Protein 1CA9 (pdb70)

Organism: Homo sapiens (NCBI:txid9606)

Foldseek 3Di:
DCVVVVPVVVV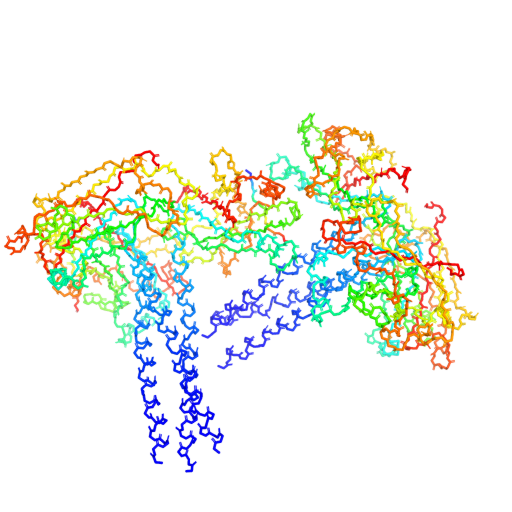VVVCVVVVVVVVVVVVVVVVVVLVVQEDAQQKHKFKFALQVVLLVCLVVVVDQKDKTRWYHNHPQHWIWIKMWGSQFDDVRHNWATAIWIKTFQGPNLVVDDDQDWWKKKKWWDQQVNPDIQIDIDTDPSPDQRRGRDPDGITDIDDGRRSGTNVQPVDDGRQADPRMIMMMMGIDNPPD/DVVVVVVVVCVVVVVVVVVVVVVVVVVVVVVVVLVVQEDAQQKHKFKDAQQVVLLVCLVVVVDQKDKTRWYHNHPQHWIKIKMWGSQFDDVRHNWAIAIWIKTFAGPRLVVDDDQDWWKKKKWWDQQVNPDIQIDIDTDDSPDQRRGHDPDRITDIDDGRHSGTNVQPVDDGRQADNRMGMMMMGTDPPPD/DVVVVVVVVVVVVVVVVVVVVVVVVVVVVVVVVLVVQEEAQQKHKFKDALQVVLLVCLVVVVDQKDKTRWYHNHPQHWIKIKMWGSCFDDVCHNWAIFIWIKTFAGPRLVVDDDQDWWKKKKWWAQQVNPDIQIDIDTDDRVDQRRGRDPDGITDIDDGRHSDTNVQPVDDGRQADNRMIMMMMGTDPPPD/DVVVVVCVVVVCVVVVVVVVVVVVVVVVLVVQEEAAQKHKFKDALQVVVLVCCVVPVDQKDKTRWYHNHPQHWIWTKMWGSQFDDVRHRWAIAIWIKTFAGPNLVVDDDQDWWKKKKWWAQQVNPDIQIDIDTDPRVDQRRGRDPHGITDIDDGRHSGTNVCPVDDGRQADNRMIMMMMGTDPPPD/DVCVVVVVVVVVVVVVVVVVVVVVVVVVLVVQEEAQQKGKFKFALLVVLLVCCVVVVQQKDKTRWYHNHPQHWIKIKMWGSQFDDVGHNWAIDIWIKTFQGPNLVVDDDQDWWKKKKWWAQLVNPDIQIDIDTDPRVDQRRGRDPHGITDIDDGRHSGTNVQPVDDGRQADNRMTMMMMGTHPPPD/DVVVVVCVVVVCVVVVVVVVVVVVVVVVLVVQEDAQQKHKDKDALQVVLLVCCVVVVAQKDKTRWYHNHPLHWIWIKMWGSQFDDVRHRWAIDIWIKTFAGPNLVVDDDQDWWKKKKWWDQQVNPDIQIDIDTDDRVDQRRGHDPHRITDIDDGRHSGTNVCPVDDGRQADNRMIMMMMGTHPPPD/DDDDDDD/DDDPDDDDDD

Solvent-accessible surface area: 54203 Å² total; per-residue (Å²): 147,70,65,73,132,64,41,71,64,51,36,60,59,35,56,66,59,34,34,131,50,75,128,45,20,52,69,11,60,61,83,1,92,52,37,74,26,14,6,84,76,0,44,4,23,21,90,3,45,65,8,60,114,47,16,106,17,8,78,65,32,154,77,23,18,47,83,10,53,18,0,33,4,51,66,40,5,8,51,0,1,0,33,0,21,5,32,14,14,32,62,0,40,26,21,12,1,0,0,0,3,2,2,9,98,8,74,11,4,23,55,33,77,63,37,0,87,16,71,0,17,0,32,0,13,6,16,97,114,87,63,61,17,101,53,22,2,124,6,42,74,119,18,65,3,2,68,105,6,126,100,92,60,25,90,1,1,4,10,12,34,10,0,52,10,46,89,11,95,59,210,42,30,18,33,83,110,62,5,0,3,0,52,0,53,3,55,71,109,78,126,131,80,80,52,60,64,41,44,64,46,36,66,66,35,71,69,60,52,38,77,49,98,64,39,16,56,97,7,65,62,42,1,103,52,42,69,28,15,6,79,76,0,45,2,25,21,89,4,46,69,9,61,118,48,13,99,19,10,76,62,48,155,80,73,18,45,87,9,50,20,0,33,4,53,73,41,5,10,48,0,2,0,57,0,24,4,33,13,9,32,97,0,64,45,79,38,4,0,0,0,3,2,2,8,101,8,68,10,5,21,53,36,76,61,38,0,85,15,72,0,21,0,28,0,13,5,23,91,118,86,63,62,22,107,54,25,4,102,5,38,72,118,23,61,2,2,63,92,9,125,94,93,60,25,90,2,2,4,11,15,89,10,0,56,18,85,85,8,104,75,209,42,30,17,37,100,108,59,4,0,2,0,48,0,60,3,52,74,109,77,124,130,81,82,67,59,66,38,68,63,47,34,58,70,30,125,62,50,38,37,121,43,57,123,39,22,55,100,7,54,99,58,4,92,72,40,92,27,15,7,79,85,0,47,2,22,19,82,2,49,70,11,62,119,47,20,104,20,8,74,64,46,157,83,76,16,44,92,6,42,14,0,33,4,54,70,38,5,7,52,0,1,0,70,0,35,6,33,13,52,58,111,0,63,48,78,41,3,0,0,18,3,3,3,9,93,6,74,10,6,20,51,35,75,60,38,0,90,14,66,0,17,0,33,0,16,5,14,99,117,86,66,63,20,99,65,46,41,170,11,79,72,123,32,68,7,6,67,102,7,123,99,89,67,24,126,34,33,29,9,50,92,12,0,53,20,85,87,15,110,68,214,41,33,21,36,88,101,59,1,0,4,0,50,0,59,4,53,74,108,77,124,127,68,79,65,60,48,47,66,32,33,184,37,43,41,123,67,58,122,50,22,51,64,10,68,119,44,1,69,40,41,77,28,14,9,83,81,0,47,3,23,18,84,3,48,68,10,57,118,47,15,109,21,7,78,65,48,166,79,77,17,42,89,7,45,14,0,30,3,53,70,38,6,8,51,0,2,0,73,0,34,5,38,11,49,55,110,0,69,45,82,41,2,0,0,22,2,2,2,10,94,9,72,11,6,21,38,39,75,60,38,0,86,13,74,0,17,0,24,0,17,7,17,99,107,89,65,67,17,104,66,48,43,173,9,79,71,119,37,68,4,8,65,104,9,122,98,90,66,25,121,33,32,28,13,46,85,16,0,54,19,87,86,15,109,74,210,43,28,17,34,83,105,61,2,0,3,0,50,0,58,3,44,73,105,77,127,108,51,78,71,33,47,58,60,28,58,189,51,34,35,129,47,38,20,39,26,35,58,8,82,43,58,6,97,86,38,89,27,18,5,84,74,0,44,3,20,26,85,5,50,64,9,56,109,51,16,103,11,8,81,52,46,66,5,71,4,26,34,10,44,20,0,36,5,54,65,40,6,9,49,0,2,0,54,1,37,4,33,12,49,54,109,0,69,43,87,42,2,0,1,23,2,2,2,9,94,7,71,11,4,20,59,35,77,58,38,0,90,14,76,0,17,0,24,0,8,6,12,96,100,88,62,59,19,105,64,44,45,175,8,86,80,120,37,66,6,6,66,103,7,120,46,62,43,23,123,34,31,30,13,45,84,16,0,56,17,88,82,10,102,78,211,46,21,16,34,90,116,60,4,0,4,0,51,0,65,3,51,71,106,77,128,123,94,35,71,72,58,39,71,62,39,60,64,48,46,80,60,57,68,42,22,54,101,8,74,106,51,2,90,108,40,82,28,14,4,84,67,0,41,5,23,21,88,3,46,63,8,63,119,47,16,99,21,9,72,64,46,158,76,73,18,45,85,10,50,24,0,33,2,52,73,44,6,8,48,0,1,0,73,0,38,4,31,15,54,51,114,0,63,44,79,43,1,0,0,21,4,2,2,9,94,8,70,10,4,21,55,36,74,61,38,0,89,14,71,0,15,0,34,0,12,6,20,94,117,88,65,66,26,102,57,43,45,174,12,82,76,125,33,71,7,6,67,94,8,123,99,96,64,22,122,35,33,29,8,53,90,13,0,58,21,84,85,12,102,76,209,42,26,19,32,89,110,58,5,0,4,0,48,0,54,3,52,75,109,77,125,102,95,13,34,84,29,102,108,159,23,77,131,18,122,78,32,126

Secondary structure (P-SEA, 3-state):
caaaaaaaaaaaaaaaaaaaaaaaaaaaaaaaaaaaccccccbbbbbbcaaaaaaaaaaaccccccccccccccccccccbbbbccccccccccccccccccccccccccccccccbbbbbbbbccccccccccccccccccccccccccccccccccccccccccccccccccccccbbbbbbbbbcccc/caaaaaaaaaaaaaaaaaaaaaaaaaaaaaaaaaaaccccccbbbbbbcaaaaaaaaaaaccccccccccccccccccccccccccccccccccccccccccccccccccccccccbbbbbbbbccccccccccccccccccccccccccccccccccccccccccccccccccccccbbbbbbbcccccc/caaaaaaaaaaaaaaaaaaaaaaaaaaaaaaaaaaaacccccbbbbbbcaaaaaaaaaaaccccccccccccccccccccbbbbccccccccccccccccccccccccccccccccbbbbbbbbccccccccccccccccccccccccccccccccccccccccccccccccccccccbbbbbbbbbcccc/caaaaaaaaaaaaaaaaaaaaaaaaaaaaaaccccccbbbbbbcaaaaaaaaaaaccccccccccccccccccccbbbbccccccccccccccccccccccccccccccccbbbbbbbbccccccccccccccccccccccccccccccccccccccccccccccccccccccbbbbbbbbbcccc/caaaaaaaaaaaaaaaaaaaaaaaaaaaaaaacccccbbbbbbcaaaaaaaaaaacccccccccccccccccccccccccccccccccccbbbbbccccccccccccccccbbbbbbbbccccccccccccccccccccccccccccccccccccccccccccccccccccccbbbbbbbbbcccc/caaaaaaaaacaaaaaaaaaaaaaaaaaaaaccccccbbbbbbcaaaaaaaaaaacccccccccccccccccccccccccccccccccccbbbbbccccccccccccccccbbbbbbbbccccccccccccccccccccccccccccccccccccccccccccccccccccccbbbbbbbbbcccc/ccccccc/cccccccccc

Structure (mmCIF, N/CA/C/O backbone):
data_1CA9
#
_entry.id   1CA9
#
_cell.length_a   83.000
_cell.length_b   84.400
_cell.length_c   100.700
_cell.angle_alpha   90.00
_cell.angle_beta   108.70
_cell.angle_gamma   90.00
#
_symmetry.space_group_name_H-M   'P 1 21 1'
#
loop_
_entity.id
_entity.type
_entity.pdbx_description
1 polymer 'PROTEIN (TNF RECEPTOR ASSOCIATED FACTOR 2)'
2 polymer 'PROTEIN (TNF-R2)'
3 water water
#
loop_
_atom_site.group_PDB
_atom_site.id
_atom_site.type_symbol
_atom_site.label_atom_id
_atom_site.label_alt_id
_atom_site.label_comp_id
_atom_site.label_asym_id
_atom_site.label_entity_id
_atom_site.label_seq_id
_atom_site.pdbx_PDB_ins_code
_atom_site.Cartn_x
_atom_site.Cartn_y
_atom_site.Cartn_z
_atom_site.occupancy
_atom_site.B_iso_or_equiv
_atom_site.auth_seq_id
_atom_site.auth_comp_id
_atom_site.auth_asym_id
_atom_site.auth_atom_id
_atom_site.pdbx_PDB_model_num
ATOM 1 N N . GLN A 1 2 ? 63.614 12.463 -32.468 1.00 73.97 311 GLN A N 1
ATOM 2 C CA . GLN A 1 2 ? 63.859 13.730 -31.720 1.00 74.06 311 GLN A CA 1
ATOM 3 C C . GLN A 1 2 ? 62.669 14.108 -30.828 1.00 74.12 311 GLN A C 1
ATOM 4 O O . GLN A 1 2 ? 62.785 14.146 -29.597 1.00 73.91 311 GLN A O 1
ATOM 6 N N . ASP A 1 3 ? 61.527 14.383 -31.458 1.00 73.82 312 ASP A N 1
ATOM 7 C CA . ASP A 1 3 ? 60.319 14.774 -30.736 1.00 73.07 312 ASP A CA 1
ATOM 8 C C . ASP A 1 3 ? 59.546 13.561 -30.218 1.00 72.88 312 ASP A C 1
ATOM 9 O O . ASP A 1 3 ? 58.906 13.630 -29.165 1.00 72.78 312 ASP A O 1
ATOM 11 N N . LYS A 1 4 ? 59.610 12.458 -30.964 1.00 72.47 313 LYS A N 1
ATOM 12 C CA . LYS A 1 4 ? 58.907 11.222 -30.614 1.00 71.80 313 LYS A CA 1
ATOM 13 C C . LYS A 1 4 ? 59.019 10.843 -29.139 1.00 71.46 313 LYS A C 1
ATOM 14 O O . LYS A 1 4 ? 58.077 10.294 -28.560 1.00 70.91 313 LYS A O 1
ATOM 16 N N . ILE A 1 5 ? 60.172 11.137 -28.541 1.00 71.02 314 ILE A N 1
ATOM 17 C CA . ILE A 1 5 ? 60.420 10.823 -27.135 1.00 70.64 314 ILE A CA 1
ATOM 18 C C . ILE A 1 5 ? 59.499 11.652 -26.247 1.00 70.64 314 ILE A C 1
ATOM 19 O O . ILE A 1 5 ? 58.989 11.172 -25.229 1.00 70.73 314 ILE A O 1
ATOM 21 N N . GLU A 1 6 ? 59.285 12.901 -26.644 1.00 70.99 315 GLU A N 1
ATOM 22 C CA . GLU A 1 6 ? 58.425 13.805 -25.890 1.00 70.86 315 GLU A CA 1
ATOM 23 C C . GLU A 1 6 ? 56.993 13.376 -26.170 1.00 69.70 315 GLU A C 1
ATOM 24 O O . GLU A 1 6 ? 56.141 13.389 -25.289 1.00 69.87 315 GLU A O 1
ATOM 30 N N . ALA A 1 7 ? 56.748 12.985 -27.416 1.00 68.50 316 ALA A N 1
ATOM 31 C CA . ALA A 1 7 ? 55.431 12.546 -27.860 1.00 66.82 316 ALA A CA 1
ATOM 32 C C . ALA A 1 7 ? 54.871 11.425 -26.988 1.00 65.65 316 ALA A C 1
ATOM 33 O O . ALA A 1 7 ? 53.703 11.056 -27.118 1.00 66.30 316 ALA A O 1
ATOM 35 N N . LEU A 1 8 ? 55.703 10.872 -26.112 1.00 64.47 317 LEU A N 1
ATOM 36 C CA . LEU A 1 8 ? 55.256 9.800 -25.228 1.00 63.71 317 LEU A CA 1
ATOM 37 C C . LEU A 1 8 ? 55.217 10.254 -23.781 1.00 62.69 317 LEU A C 1
ATOM 38 O O . LEU A 1 8 ? 54.228 10.039 -23.078 1.00 63.14 317 LEU A O 1
ATOM 43 N N . SER A 1 9 ? 56.299 10.884 -23.344 1.00 61.82 318 SER A N 1
ATOM 44 C CA . SER A 1 9 ? 56.403 11.389 -21.983 1.00 60.76 318 SER A CA 1
ATOM 45 C C . SER A 1 9 ? 55.147 12.228 -21.684 1.00 60.28 318 SER A C 1
ATOM 46 O O . SER A 1 9 ? 54.652 12.277 -20.552 1.00 60.34 318 SER A O 1
ATOM 49 N N . SER A 1 10 ? 54.628 12.862 -22.732 1.00 59.34 319 SER A N 1
ATOM 50 C CA . SER A 1 10 ? 53.445 13.713 -22.654 1.00 57.71 319 SER A CA 1
ATOM 51 C C . SER A 1 10 ? 52.168 12.928 -22.400 1.00 56.63 319 SER A C 1
ATOM 52 O O . SER A 1 10 ? 51.461 13.182 -21.424 1.00 56.98 319 SER A O 1
ATOM 55 N N . LYS A 1 11 ? 51.853 11.994 -23.289 1.00 54.73 320 LYS A N 1
ATOM 56 C CA . LYS A 1 11 ? 50.657 11.191 -23.117 1.00 54.03 320 LYS A CA 1
ATOM 57 C C . LYS A 1 11 ? 50.742 10.449 -21.782 1.00 53.71 320 LYS A C 1
ATOM 58 O O . LYS A 1 11 ? 49.784 10.421 -21.011 1.00 53.75 320 LYS A O 1
ATOM 60 N N . VAL A 1 12 ? 51.901 9.848 -21.520 1.00 53.47 321 VAL A N 1
ATOM 61 C CA . VAL A 1 12 ? 52.124 9.108 -20.286 1.00 52.81 321 VAL A CA 1
ATOM 62 C C . VAL A 1 12 ? 51.867 10.018 -19.097 1.00 52.45 321 VAL A C 1
ATOM 63 O O . VAL A 1 12 ? 51.578 9.557 -17.999 1.00 52.83 321 VAL A O 1
ATOM 67 N N . GLN A 1 13 ? 51.975 11.319 -19.329 1.00 52.04 322 GLN A N 1
ATOM 68 C CA . GLN A 1 13 ? 51.729 12.294 -18.283 1.00 51.63 322 GLN A CA 1
ATOM 69 C C . GLN A 1 13 ? 50.225 12.555 -18.245 1.00 51.03 322 GLN A C 1
ATOM 70 O O . GLN A 1 13 ? 49.664 12.926 -17.211 1.00 50.77 322 GLN A O 1
ATOM 72 N N . GLN A 1 14 ? 49.580 12.353 -19.390 1.00 51.43 323 GLN A N 1
ATOM 73 C CA . GLN A 1 14 ? 48.140 12.543 -19.518 1.00 51.61 323 GLN A CA 1
ATOM 74 C C . GLN A 1 14 ? 47.462 11.384 -18.808 1.00 51.84 323 GLN A C 1
ATOM 75 O O . GLN A 1 14 ? 46.564 11.579 -17.989 1.00 51.42 323 GLN A O 1
ATOM 77 N N . LEU A 1 15 ? 47.911 10.177 -19.135 1.00 52.05 324 LEU A N 1
ATOM 78 C CA . LEU A 1 15 ? 47.383 8.965 -18.532 1.00 52.65 324 LEU A CA 1
ATOM 79 C C . LEU A 1 15 ? 47.428 9.038 -17.006 1.00 52.56 324 LEU A C 1
ATOM 80 O O . LEU A 1 15 ? 46.426 8.789 -16.341 1.00 53.26 324 LEU A O 1
ATOM 82 N N . GLU A 1 16 ? 48.588 9.373 -16.451 1.00 51.95 325 GLU A N 1
ATOM 83 C CA . GLU A 1 16 ? 48.726 9.457 -14.999 1.00 52.06 325 GLU A CA 1
ATOM 84 C C . GLU A 1 16 ? 47.782 10.501 -14.425 1.00 51.83 325 GLU A C 1
ATOM 85 O O . GLU A 1 16 ? 47.213 10.319 -13.346 1.00 51.61 325 GLU A O 1
ATOM 87 N N . ARG A 1 17 ? 47.622 11.602 -15.149 1.00 51.51 326 ARG A N 1
ATOM 88 C CA . ARG A 1 17 ? 46.741 12.663 -14.701 1.00 51.42 326 ARG A CA 1
ATOM 89 C C . ARG A 1 17 ? 45.330 12.102 -14.699 1.00 51.65 326 ARG A C 1
ATOM 90 O O . ARG A 1 17 ? 44.576 12.293 -13.748 1.00 51.60 326 ARG A O 1
ATOM 92 N N . SER A 1 18 ? 44.993 11.395 -15.774 1.00 52.12 327 SER A N 1
ATOM 93 C CA . SER A 1 18 ? 43.674 10.795 -15.943 1.00 52.53 327 SER A CA 1
ATOM 94 C C . SER A 1 18 ? 43.418 9.732 -14.886 1.00 52.38 327 SER A C 1
ATOM 95 O O . SER A 1 18 ? 42.456 9.822 -14.125 1.00 52.43 327 SER A O 1
ATOM 97 N N . ILE A 1 19 ? 44.283 8.726 -14.848 1.00 52.90 328 ILE A N 1
ATOM 98 C CA . ILE A 1 19 ? 44.162 7.651 -13.881 1.00 53.29 328 ILE A CA 1
ATOM 99 C C . ILE A 1 19 ? 44.071 8.254 -12.495 1.00 54.58 328 ILE A C 1
ATOM 100 O O . ILE A 1 19 ? 43.443 7.695 -11.602 1.00 54.92 328 ILE A O 1
ATOM 102 N N . GLY A 1 20 ? 44.693 9.414 -12.321 1.00 56.29 329 GLY A N 1
ATOM 103 C CA . GLY A 1 20 ? 44.678 10.062 -11.026 1.00 57.78 329 GLY A CA 1
ATOM 104 C C . GLY A 1 20 ? 43.356 10.719 -10.713 1.00 59.51 329 GLY A C 1
ATOM 105 O O . GLY A 1 20 ? 42.788 10.530 -9.632 1.00 59.74 329 GLY A O 1
ATOM 106 N N . LEU A 1 21 ? 42.851 11.490 -11.666 1.00 61.06 330 LEU A N 1
ATOM 107 C CA . LEU A 1 21 ? 41.594 12.191 -11.466 1.00 62.72 330 LEU A CA 1
ATOM 108 C C . LEU A 1 21 ? 40.477 11.169 -11.303 1.00 63.54 330 LEU A C 1
ATOM 109 O O . LEU A 1 21 ? 39.441 11.456 -10.706 1.00 63.62 330 LEU A O 1
ATOM 114 N N . LYS A 1 22 ? 40.706 9.968 -11.825 1.00 64.17 331 LYS A N 1
ATOM 115 C CA . LYS A 1 22 ? 39.727 8.895 -11.724 1.00 64.50 331 LYS A CA 1
ATOM 116 C C . LYS A 1 22 ? 39.537 8.486 -10.262 1.00 64.46 331 LYS A C 1
ATOM 117 O O . LYS A 1 22 ? 38.445 8.629 -9.704 1.00 64.32 331 LYS A O 1
ATOM 119 N N . ASP A 1 23 ? 40.612 7.995 -9.646 1.00 64.15 332 ASP A N 1
ATOM 120 C CA . ASP A 1 23 ? 40.580 7.548 -8.257 1.00 63.57 332 ASP A CA 1
ATOM 121 C C . ASP A 1 23 ? 39.887 8.482 -7.269 1.00 62.69 332 ASP A C 1
ATOM 122 O O . ASP A 1 23 ? 39.383 8.021 -6.245 1.00 62.56 332 ASP A O 1
ATOM 127 N N . LEU A 1 24 ? 39.862 9.782 -7.543 1.00 61.46 333 LEU A N 1
ATOM 128 C CA . LEU A 1 24 ? 39.177 10.683 -6.624 1.00 60.91 333 LEU A CA 1
ATOM 129 C C . LEU A 1 24 ? 37.694 10.392 -6.698 1.00 59.92 333 LEU A C 1
ATOM 130 O O . LEU A 1 24 ? 37.031 10.223 -5.674 1.00 60.44 333 LEU A O 1
ATOM 135 N N . ALA A 1 25 ? 37.177 10.336 -7.919 1.00 58.05 334 ALA A N 1
ATOM 136 C CA . ALA A 1 25 ? 35.768 10.049 -8.129 1.00 55.82 334 ALA A CA 1
ATOM 137 C C . ALA A 1 25 ? 35.468 8.711 -7.472 1.00 54.03 334 ALA A C 1
ATOM 138 O O . ALA A 1 25 ? 34.493 8.565 -6.739 1.00 54.01 334 ALA A O 1
ATOM 140 N N . MET A 1 26 ? 36.326 7.737 -7.742 1.00 52.48 335 MET A N 1
ATOM 141 C CA . MET A 1 26 ? 36.180 6.410 -7.175 1.00 51.61 335 MET A CA 1
ATOM 142 C C . MET A 1 26 ? 36.043 6.543 -5.659 1.00 51.03 335 MET A C 1
ATOM 143 O O . MET A 1 26 ? 35.282 5.813 -5.018 1.00 51.39 335 MET A O 1
ATOM 148 N N . ALA A 1 27 ? 36.777 7.495 -5.094 1.00 49.64 336 ALA A N 1
ATOM 149 C CA . ALA A 1 27 ? 36.756 7.737 -3.658 1.00 47.26 336 ALA A CA 1
ATOM 150 C C . ALA A 1 27 ? 35.379 8.176 -3.209 1.00 45.76 336 ALA A C 1
ATOM 151 O O . ALA A 1 27 ? 34.819 7.606 -2.285 1.00 46.82 336 ALA A O 1
ATOM 153 N N . ASP A 1 28 ? 34.837 9.194 -3.865 1.00 44.56 337 ASP A N 1
ATOM 154 C CA . ASP A 1 28 ? 33.518 9.709 -3.520 1.00 42.89 337 ASP A CA 1
ATOM 155 C C . ASP A 1 28 ? 32.420 8.677 -3.723 1.00 41.81 337 ASP A C 1
ATOM 156 O O . ASP A 1 28 ? 31.398 8.700 -3.044 1.00 39.81 337 ASP A O 1
ATOM 158 N N . LEU A 1 29 ? 32.631 7.770 -4.664 1.00 41.40 338 LEU A N 1
ATOM 159 C CA . LEU A 1 29 ? 31.629 6.757 -4.931 1.00 41.64 338 LEU A CA 1
ATOM 160 C C . LEU A 1 29 ? 31.603 5.730 -3.800 1.00 41.76 338 LEU A C 1
ATOM 161 O O . LEU A 1 29 ? 30.536 5.317 -3.343 1.00 41.22 338 LEU A O 1
ATOM 166 N N . GLU A 1 30 ? 32.783 5.334 -3.338 1.00 43.08 339 GLU A N 1
ATOM 167 C CA . GLU A 1 30 ? 32.889 4.357 -2.263 1.00 44.44 339 GLU A CA 1
ATOM 168 C C . GLU A 1 30 ? 32.326 4.929 -0.967 1.00 44.29 339 GLU A C 1
ATOM 169 O O . GLU A 1 30 ? 31.798 4.186 -0.141 1.00 44.94 339 GLU A O 1
ATOM 175 N N . GLN A 1 31 ? 32.416 6.250 -0.801 1.00 43.80 340 GLN A N 1
ATOM 176 C CA . GLN A 1 31 ? 31.898 6.908 0.404 1.00 42.88 340 GLN A CA 1
ATOM 177 C C . GLN A 1 31 ? 30.380 6.961 0.361 1.00 41.93 340 GLN A C 1
ATOM 178 O O . GLN A 1 31 ? 29.700 6.794 1.371 1.00 42.96 340 GLN A O 1
ATOM 180 N N . LYS A 1 32 ? 29.853 7.210 -0.824 1.00 40.80 341 LYS A N 1
ATOM 181 C CA . LYS A 1 32 ? 28.417 7.277 -1.011 1.00 40.08 341 LYS A CA 1
ATOM 182 C C . LYS A 1 32 ? 27.857 5.898 -0.655 1.00 39.09 341 LYS A C 1
ATOM 183 O O . LYS A 1 32 ? 26.909 5.778 0.116 1.00 38.34 341 LYS A O 1
ATOM 189 N N . VAL A 1 33 ? 28.476 4.862 -1.221 1.00 37.87 342 VAL A N 1
ATOM 190 C CA . VAL A 1 33 ? 28.046 3.486 -1.007 1.00 36.72 342 VAL A CA 1
ATOM 191 C C . VAL A 1 33 ? 28.078 3.068 0.460 1.00 36.31 342 VAL A C 1
ATOM 192 O O . VAL A 1 33 ? 27.191 2.353 0.923 1.00 35.71 342 VAL A O 1
ATOM 196 N N . LEU A 1 34 ? 29.089 3.523 1.190 1.00 36.26 343 LEU A N 1
ATOM 197 C CA . LEU A 1 34 ? 29.191 3.203 2.604 1.00 35.70 343 LEU A CA 1
ATOM 198 C C . LEU A 1 34 ? 28.077 3.866 3.404 1.00 34.82 343 LEU A C 1
ATOM 199 O O . LEU A 1 34 ? 27.530 3.263 4.318 1.00 32.72 343 LEU A O 1
ATOM 204 N N . GLU A 1 35 ? 27.745 5.103 3.043 1.00 35.82 344 GLU A N 1
ATOM 205 C CA . GLU A 1 35 ? 26.690 5.864 3.716 1.00 36.25 344 GLU A CA 1
ATOM 206 C C . GLU A 1 35 ? 25.341 5.189 3.499 1.00 37.06 344 GLU A C 1
ATOM 207 O O . GLU A 1 35 ? 24.523 5.061 4.418 1.00 36.93 344 GLU A O 1
ATOM 209 N N . MET A 1 36 ? 25.110 4.770 2.265 1.00 37.59 345 MET A N 1
ATOM 210 C CA . MET A 1 36 ? 23.865 4.108 1.924 1.00 38.57 345 MET A CA 1
ATOM 211 C C . MET A 1 36 ? 23.753 2.776 2.669 1.00 38.20 345 MET A C 1
ATOM 212 O O . MET A 1 36 ? 22.680 2.389 3.140 1.00 37.19 345 MET A O 1
ATOM 217 N N . GLU A 1 37 ? 24.874 2.086 2.780 1.00 38.36 346 GLU A N 1
ATOM 218 C CA . GLU A 1 37 ? 24.916 0.809 3.466 1.00 39.52 346 GLU A CA 1
ATOM 219 C C . GLU A 1 37 ? 24.526 0.901 4.960 1.00 38.06 346 GLU A C 1
ATOM 220 O O . GLU A 1 37 ? 23.968 -0.045 5.521 1.00 37.17 346 GLU A O 1
ATOM 226 N N . ALA A 1 38 ? 24.777 2.046 5.587 1.00 35.92 347 ALA A N 1
ATOM 227 C CA . ALA A 1 38 ? 24.499 2.196 7.013 1.00 35.16 347 ALA A CA 1
ATOM 228 C C . ALA A 1 38 ? 23.190 2.858 7.396 1.00 34.60 347 ALA A C 1
ATOM 229 O O . ALA A 1 38 ? 22.710 2.695 8.516 1.00 33.86 347 ALA A O 1
ATOM 231 N N . SER A 1 39 ? 22.607 3.601 6.471 1.00 34.22 348 SER A N 1
ATOM 232 C CA . SER A 1 39 ? 21.371 4.308 6.755 1.00 34.55 348 SER A CA 1
ATOM 233 C C . SER A 1 39 ? 20.141 3.437 6.997 1.00 34.72 348 SER A C 1
ATOM 234 O O . SER A 1 39 ? 20.043 2.303 6.522 1.00 34.55 348 SER A O 1
ATOM 237 N N . THR A 1 40 ? 19.212 3.986 7.771 1.00 33.28 349 THR A N 1
ATOM 238 C CA . THR A 1 40 ? 17.949 3.328 8.076 1.00 34.10 349 THR A CA 1
ATOM 239 C C . THR A 1 40 ? 16.909 4.428 7.887 1.00 34.47 349 THR A C 1
ATOM 240 O O . THR A 1 40 ? 17.268 5.604 7.791 1.00 35.01 349 THR A O 1
ATOM 244 N N . TYR A 1 41 ? 15.632 4.068 7.837 1.00 33.98 350 TYR A N 1
ATOM 245 C CA . TYR A 1 41 ? 14.590 5.069 7.630 1.00 34.52 350 TYR A CA 1
ATOM 246 C C . TYR A 1 41 ? 13.402 4.855 8.555 1.00 35.11 350 TYR A C 1
ATOM 247 O O . TYR A 1 41 ? 12.256 5.124 8.179 1.00 34.29 350 TYR A O 1
ATOM 256 N N . ASP A 1 42 ? 13.673 4.361 9.759 1.00 34.73 351 ASP A N 1
ATOM 257 C CA . ASP A 1 42 ? 12.619 4.109 10.724 1.00 34.69 351 ASP A CA 1
ATOM 258 C C . ASP A 1 42 ? 12.992 4.699 12.073 1.00 34.27 351 ASP A C 1
ATOM 259 O O . ASP A 1 42 ? 12.436 4.316 13.103 1.00 33.43 351 ASP A O 1
ATOM 264 N N . GLY A 1 43 ? 13.945 5.629 12.052 1.00 33.82 352 GLY A N 1
ATOM 265 C CA . GLY A 1 43 ? 14.386 6.269 13.276 1.00 33.42 352 GLY A CA 1
ATOM 266 C C . GLY A 1 43 ? 15.135 5.381 14.259 1.00 33.44 352 GLY A C 1
ATOM 267 O O . GLY A 1 43 ? 15.398 5.807 15.380 1.00 33.64 352 GLY A O 1
ATOM 268 N N . VAL A 1 44 ? 15.475 4.155 13.866 1.00 33.10 353 VAL A N 1
ATOM 269 C CA . VAL A 1 44 ? 16.212 3.256 14.754 1.00 33.42 353 VAL A CA 1
ATOM 270 C C . VAL A 1 44 ? 17.585 3.008 14.138 1.00 33.58 353 VAL A C 1
ATOM 271 O O . VAL A 1 44 ? 17.707 2.647 12.976 1.00 34.32 353 VAL A O 1
ATOM 275 N N . PHE A 1 45 ? 18.629 3.197 14.926 1.00 33.22 354 PHE A N 1
ATOM 276 C CA . PHE A 1 45 ? 19.979 3.052 14.412 1.00 33.09 354 PHE A CA 1
ATOM 277 C C . PHE A 1 45 ? 20.923 2.337 15.394 1.00 32.99 354 PHE A C 1
ATOM 278 O O . PHE A 1 45 ? 20.888 2.589 16.601 1.00 32.76 354 PHE A O 1
ATOM 286 N N . ILE A 1 46 ? 21.751 1.432 14.881 1.00 32.45 355 ILE A N 1
ATOM 287 C CA . ILE A 1 46 ? 22.715 0.738 15.730 1.00 33.12 355 ILE A CA 1
ATOM 288 C C . ILE A 1 46 ? 24.102 0.931 15.154 1.00 33.64 355 ILE A C 1
ATOM 289 O O . ILE A 1 46 ? 24.410 0.473 14.059 1.00 33.20 355 ILE A O 1
ATOM 294 N N . TRP A 1 47 ? 24.928 1.624 15.930 1.00 34.58 356 TRP A N 1
ATOM 295 C CA . TRP A 1 47 ? 26.286 1.982 15.558 1.00 35.06 356 TRP A CA 1
ATOM 296 C C . TRP A 1 47 ? 27.333 1.097 16.203 1.00 36.15 356 TRP A C 1
ATOM 297 O O . TRP A 1 47 ? 27.474 1.055 17.424 1.00 37.82 356 TRP A O 1
ATOM 308 N N . LYS A 1 48 ? 28.071 0.379 15.374 1.00 36.44 357 LYS A N 1
ATOM 309 C CA . LYS A 1 48 ? 29.112 -0.489 15.887 1.00 37.02 357 LYS A CA 1
ATOM 310 C C . LYS A 1 48 ? 30.466 0.197 15.756 1.00 37.53 357 LYS A C 1
ATOM 311 O O . LYS A 1 48 ? 30.944 0.458 14.657 1.00 37.87 357 LYS A O 1
ATOM 317 N N . ILE A 1 49 ? 31.079 0.493 16.892 1.00 38.64 358 ILE A N 1
ATOM 318 C CA . ILE A 1 49 ? 32.375 1.143 16.908 1.00 39.14 358 ILE A CA 1
ATOM 319 C C . ILE A 1 49 ? 33.475 0.134 17.236 1.00 39.70 358 ILE A C 1
ATOM 320 O O . ILE A 1 49 ? 33.661 -0.255 18.390 1.00 39.52 358 ILE A O 1
ATOM 325 N N . SER A 1 50 ? 34.190 -0.288 16.200 1.00 41.03 359 SER A N 1
ATOM 326 C CA . SER A 1 50 ? 35.281 -1.240 16.335 1.00 43.04 359 SER A CA 1
ATOM 327 C C . SER A 1 50 ? 36.604 -0.524 16.608 1.00 43.66 359 SER A C 1
ATOM 328 O O . SER A 1 50 ? 36.700 0.698 16.468 1.00 42.53 359 SER A O 1
ATOM 331 N N . ASP A 1 51 ? 37.622 -1.303 16.977 1.00 44.78 360 ASP A N 1
ATOM 332 C CA . ASP A 1 51 ? 38.938 -0.767 17.306 1.00 45.62 360 ASP A CA 1
ATOM 333 C C . ASP A 1 51 ? 38.722 0.238 18.423 1.00 45.12 360 ASP A C 1
ATOM 334 O O . ASP A 1 51 ? 39.207 1.368 18.384 1.00 43.55 360 ASP A O 1
ATOM 339 N N . PHE A 1 52 ? 37.964 -0.204 19.416 1.00 45.57 361 PHE A N 1
ATOM 340 C CA . PHE A 1 52 ? 37.616 0.612 20.564 1.00 46.54 361 PHE A CA 1
ATOM 341 C C . PHE A 1 52 ? 38.838 1.088 21.353 1.00 46.73 361 PHE A C 1
ATOM 342 O O . PHE A 1 52 ? 38.937 2.261 21.702 1.00 45.54 361 PHE A O 1
ATOM 350 N N . ALA A 1 53 ? 39.760 0.174 21.632 1.00 47.48 362 ALA A N 1
ATOM 351 C CA . ALA A 1 53 ? 40.967 0.509 22.379 1.00 48.52 362 ALA A CA 1
ATOM 352 C C . ALA A 1 53 ? 41.742 1.638 21.698 1.00 49.49 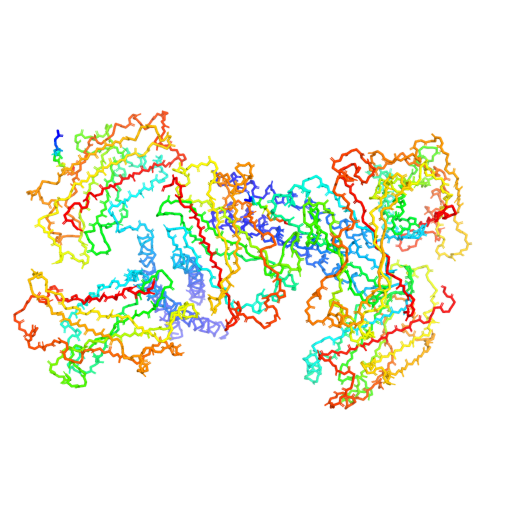362 ALA A C 1
ATOM 353 O O . ALA A 1 53 ? 42.014 2.676 22.309 1.00 49.29 362 ALA A O 1
ATOM 355 N N . ARG A 1 54 ? 42.091 1.433 20.433 1.00 50.20 363 ARG A N 1
ATOM 356 C CA . ARG A 1 54 ? 42.831 2.430 19.670 1.00 51.38 363 ARG A CA 1
ATOM 357 C C . ARG A 1 54 ? 42.105 3.784 19.637 1.00 51.80 363 ARG A C 1
ATOM 358 O O . ARG A 1 54 ? 42.714 4.825 19.873 1.00 52.17 363 ARG A O 1
ATOM 366 N N . LYS A 1 55 ? 40.806 3.774 19.355 1.00 51.53 364 LYS A N 1
ATOM 367 C CA . LYS A 1 55 ? 40.037 5.017 19.310 1.00 52.45 364 LYS A CA 1
ATOM 368 C C . LYS A 1 55 ? 39.857 5.614 20.711 1.00 52.67 364 LYS A C 1
ATOM 369 O O . LYS A 1 55 ? 39.661 6.818 20.876 1.00 51.77 364 LYS A O 1
ATOM 375 N N . ARG A 1 56 ? 39.933 4.754 21.717 1.00 53.89 365 ARG A N 1
ATOM 376 C CA . ARG A 1 56 ? 39.791 5.172 23.103 1.00 55.26 365 ARG A CA 1
ATOM 377 C C . ARG A 1 56 ? 41.062 5.934 23.480 1.00 56.16 365 ARG A C 1
ATOM 378 O O . ARG A 1 56 ? 41.008 6.939 24.183 1.00 55.95 365 ARG A O 1
ATOM 386 N N . GLN A 1 57 ? 42.206 5.451 22.997 1.00 57.33 366 GLN A N 1
ATOM 387 C CA . GLN A 1 57 ? 43.492 6.092 23.248 1.00 57.84 366 GLN A CA 1
ATOM 388 C C . GLN A 1 57 ? 43.615 7.428 22.534 1.00 57.62 366 GLN A C 1
ATOM 389 O O . GLN A 1 57 ? 44.061 8.410 23.119 1.00 57.21 366 GLN A O 1
ATOM 395 N N . GLU A 1 58 ? 43.228 7.460 21.263 1.00 57.62 367 GLU A N 1
ATOM 396 C CA . GLU A 1 58 ? 43.304 8.684 20.473 1.00 57.79 367 GLU A CA 1
ATOM 397 C C . GLU A 1 58 ? 42.448 9.774 21.115 1.00 57.63 367 GLU A C 1
ATOM 398 O O . GLU A 1 58 ? 42.661 10.965 20.890 1.00 57.32 367 GLU A O 1
ATOM 404 N N . ALA A 1 59 ? 41.482 9.352 21.925 1.00 57.38 368 ALA A N 1
ATOM 405 C CA . ALA A 1 59 ? 40.597 10.283 22.612 1.00 57.16 368 ALA A CA 1
ATOM 406 C C . ALA A 1 59 ? 41.289 10.862 23.840 1.00 57.00 368 ALA A C 1
ATOM 407 O O . ALA A 1 59 ? 41.246 12.069 24.083 1.00 56.39 368 ALA A O 1
ATOM 409 N N . VAL A 1 60 ? 41.917 9.987 24.619 1.00 56.73 369 VAL A N 1
ATOM 410 C CA . VAL A 1 60 ? 42.626 10.407 25.817 1.00 56.74 369 VAL A CA 1
ATOM 411 C C . VAL A 1 60 ? 43.820 11.260 25.425 1.00 56.60 369 VAL A C 1
ATOM 412 O O . VAL A 1 60 ? 44.029 12.336 25.979 1.00 56.35 369 VAL A O 1
ATOM 416 N N . ALA A 1 61 ? 44.596 10.770 24.461 1.00 56.11 370 ALA A N 1
ATOM 417 C CA . ALA A 1 61 ? 45.781 11.473 23.990 1.00 55.98 370 ALA A CA 1
ATOM 418 C C . ALA A 1 61 ? 45.404 12.757 23.261 1.00 56.30 370 ALA A C 1
ATOM 419 O O . ALA A 1 61 ? 46.266 13.446 22.712 1.00 56.86 370 ALA A O 1
ATOM 421 N N . GLY A 1 62 ? 44.108 13.064 23.252 1.00 55.84 371 GLY A N 1
ATOM 422 C CA . GLY A 1 62 ? 43.624 14.265 22.592 1.00 54.36 371 GLY A CA 1
ATOM 423 C C . GLY A 1 62 ? 43.858 14.365 21.093 1.00 53.78 371 GLY A C 1
ATOM 424 O O . GLY A 1 62 ? 43.631 15.426 20.521 1.00 53.42 371 GLY A O 1
ATOM 425 N N . ARG A 1 63 ? 44.298 13.287 20.447 1.00 53.54 372 ARG A N 1
ATOM 426 C CA . ARG A 1 63 ? 44.549 13.329 19.005 1.00 53.50 372 ARG A CA 1
ATOM 427 C C . ARG A 1 63 ? 43.223 13.386 18.230 1.00 52.75 372 ARG A C 1
ATOM 428 O O . ARG A 1 63 ? 43.083 14.163 17.279 1.00 52.18 372 ARG A O 1
ATOM 436 N N . ILE A 1 64 ? 42.252 12.572 18.645 1.00 50.99 373 ILE A N 1
ATOM 437 C CA . ILE A 1 64 ? 40.933 12.526 18.002 1.00 49.33 373 ILE A CA 1
ATOM 438 C C . ILE A 1 64 ? 39.840 12.539 19.071 1.00 48.40 373 ILE A C 1
ATOM 439 O O . ILE A 1 64 ? 39.343 11.485 19.484 1.00 48.97 373 ILE A O 1
ATOM 444 N N . PRO A 1 65 ? 39.452 13.732 19.537 1.00 46.69 374 PRO A N 1
ATOM 445 C CA . PRO A 1 65 ? 38.422 13.915 20.567 1.00 45.67 374 PRO A CA 1
ATOM 446 C C . PRO A 1 65 ? 37.000 13.416 20.296 1.00 44.66 374 PRO A C 1
ATOM 447 O O . PRO A 1 65 ? 36.316 12.963 21.211 1.00 44.44 374 PRO A O 1
ATOM 451 N N . ALA A 1 66 ? 36.541 13.494 19.054 1.00 43.57 375 ALA A N 1
ATOM 452 C CA . ALA A 1 66 ? 35.176 13.067 18.766 1.00 42.30 375 ALA A CA 1
ATOM 453 C C . ALA A 1 66 ? 35.027 12.367 17.425 1.00 41.20 375 ALA A C 1
ATOM 454 O O . ALA A 1 66 ? 35.822 12.575 16.521 1.00 42.43 375 ALA A O 1
ATOM 456 N N . ILE A 1 67 ? 33.997 11.540 17.294 1.00 40.42 376 ILE A N 1
ATOM 457 C CA . ILE A 1 67 ? 33.769 10.820 16.047 1.00 38.96 376 ILE A CA 1
ATOM 458 C C . ILE A 1 67 ? 32.299 10.929 15.656 1.00 38.27 376 ILE A C 1
ATOM 459 O O . ILE A 1 67 ? 31.428 10.844 16.525 1.00 38.47 376 ILE A O 1
ATOM 464 N N . PHE A 1 68 ? 32.015 11.144 14.369 1.00 36.23 377 PHE A N 1
ATOM 465 C CA . PHE A 1 68 ? 30.617 11.193 13.920 1.00 35.20 377 PHE A CA 1
ATOM 466 C C . PHE A 1 68 ? 30.206 9.786 13.496 1.00 34.45 377 PHE A C 1
ATOM 467 O O . PHE A 1 68 ? 31.054 8.954 13.201 1.00 33.19 377 PHE A O 1
ATOM 475 N N . SER A 1 69 ? 28.902 9.531 13.455 1.00 33.52 378 SER A N 1
ATOM 476 C CA . SER A 1 69 ? 28.398 8.233 13.019 1.00 32.18 378 SER A CA 1
ATOM 477 C C . SER A 1 69 ? 27.774 8.436 11.639 1.00 32.07 378 SER A C 1
ATOM 478 O O . SER A 1 69 ? 27.608 9.566 11.183 1.00 32.35 378 SER A O 1
ATOM 481 N N . PRO A 1 70 ? 27.470 7.344 10.929 1.00 32.30 379 PRO A N 1
ATOM 482 C CA . PRO A 1 70 ? 26.848 7.494 9.614 1.00 29.88 379 PRO A CA 1
ATOM 483 C C . PRO A 1 70 ? 25.470 8.095 9.874 1.00 29.72 379 PRO A C 1
ATOM 484 O O . PRO A 1 70 ? 25.015 8.126 11.019 1.00 29.58 379 PRO A O 1
ATOM 488 N N . ALA A 1 71 ? 24.805 8.559 8.824 1.00 29.87 380 ALA A N 1
ATOM 489 C CA . ALA A 1 71 ? 23.490 9.182 8.954 1.00 30.03 380 ALA A CA 1
ATOM 490 C C . ALA A 1 71 ? 22.291 8.237 8.778 1.00 30.77 380 ALA A C 1
ATOM 491 O O . ALA A 1 71 ? 22.368 7.262 8.036 1.00 31.67 380 ALA A O 1
ATOM 493 N N . PHE A 1 72 ? 21.192 8.526 9.473 1.00 30.24 381 PHE A N 1
ATOM 494 C CA . PHE A 1 72 ? 19.974 7.728 9.352 1.00 30.86 381 PHE A CA 1
ATOM 495 C C . PHE A 1 72 ? 18.748 8.656 9.281 1.00 30.92 381 PHE A C 1
ATOM 496 O O . PHE A 1 72 ? 18.889 9.882 9.373 1.00 30.54 381 PHE A O 1
ATOM 504 N N . TYR A 1 73 ? 17.553 8.103 9.089 1.00 30.07 382 TYR A N 1
ATOM 505 C CA . TYR A 1 73 ? 16.383 8.963 8.954 1.00 29.59 382 TYR A CA 1
ATOM 506 C C . TYR A 1 73 ? 15.171 8.544 9.774 1.00 30.72 382 TYR A C 1
ATOM 507 O O . TYR A 1 73 ? 15.085 7.403 10.243 1.00 31.32 382 TYR A O 1
ATOM 516 N N . THR A 1 74 ? 14.227 9.472 9.938 1.00 30.65 383 THR A N 1
ATOM 517 C CA . THR A 1 74 ? 13.008 9.198 10.692 1.00 32.35 383 THR A CA 1
ATOM 518 C C . THR A 1 74 ? 11.993 8.443 9.842 1.00 32.57 383 THR A C 1
ATOM 519 O O . THR A 1 74 ? 11.133 7.740 10.370 1.00 33.55 383 THR A O 1
ATOM 523 N N . SER A 1 75 ? 12.104 8.597 8.525 1.00 33.11 384 SER A N 1
ATOM 524 C CA . SER A 1 75 ? 11.217 7.940 7.569 1.00 32.79 384 SER A CA 1
ATOM 525 C C . SER A 1 75 ? 11.910 8.024 6.224 1.00 32.92 384 SER A C 1
ATOM 526 O O . SER A 1 75 ? 12.971 8.634 6.129 1.00 34.05 384 SER A O 1
ATOM 529 N N . ARG A 1 76 ? 11.329 7.428 5.186 1.00 32.28 385 ARG A N 1
ATOM 530 C CA . ARG A 1 76 ? 11.966 7.448 3.873 1.00 31.79 385 ARG A CA 1
ATOM 531 C C . ARG A 1 76 ? 12.299 8.870 3.416 1.00 30.74 385 ARG A C 1
ATOM 532 O O . ARG A 1 76 ? 13.264 9.081 2.682 1.00 30.68 385 ARG A O 1
ATOM 540 N N . TYR A 1 77 ? 11.493 9.835 3.841 1.00 30.19 386 TYR A N 1
ATOM 541 C CA . TYR A 1 77 ? 11.724 11.221 3.478 1.00 32.04 386 TYR A CA 1
ATOM 542 C C . TYR A 1 77 ? 11.670 12.125 4.702 1.00 32.18 386 TYR A C 1
ATOM 543 O O . TYR A 1 77 ? 11.222 13.264 4.609 1.00 32.31 386 TYR A O 1
ATOM 552 N N . GLY A 1 78 ? 12.126 11.623 5.844 1.00 32.35 387 GLY A N 1
ATOM 553 C CA . GLY A 1 78 ? 12.103 12.420 7.064 1.00 32.72 387 GLY A CA 1
ATOM 554 C C . GLY A 1 78 ? 13.382 13.201 7.350 1.00 32.77 387 GLY A C 1
ATOM 555 O O . GLY A 1 78 ? 14.131 13.544 6.429 1.00 33.68 387 GLY A O 1
ATOM 556 N N . TYR A 1 79 ? 13.641 13.488 8.624 1.00 32.04 388 TYR A N 1
ATOM 557 C CA . TYR A 1 79 ? 14.836 14.238 9.003 1.00 31.53 388 TYR A CA 1
ATOM 558 C C . TYR A 1 79 ? 16.096 13.375 8.862 1.00 31.63 388 TYR A C 1
ATOM 559 O O . TYR A 1 79 ? 16.047 12.151 9.014 1.00 31.28 388 TYR A O 1
ATOM 568 N N . LYS A 1 80 ? 17.224 14.011 8.570 1.00 30.82 389 LYS A N 1
ATOM 569 C CA . LYS A 1 80 ? 18.487 13.289 8.454 1.00 31.29 389 LYS A CA 1
ATOM 570 C C . LYS A 1 80 ? 19.223 13.517 9.784 1.00 31.77 389 LYS A C 1
ATOM 571 O O . LYS A 1 80 ? 19.233 14.632 10.310 1.00 31.92 389 LYS A O 1
ATOM 577 N N . MET A 1 81 ? 19.850 12.476 10.322 1.00 32.21 390 MET A N 1
ATOM 578 C CA . MET A 1 81 ? 20.508 12.598 11.615 1.00 32.17 390 MET A CA 1
ATOM 579 C C . MET A 1 81 ? 21.705 11.686 11.774 1.00 33.02 390 MET A C 1
ATOM 580 O O . MET A 1 81 ? 21.812 10.669 11.095 1.00 34.92 390 MET A O 1
ATOM 585 N N . CYS A 1 82 ? 22.598 12.048 12.690 1.00 33.51 391 CYS A N 1
ATOM 586 C CA . CYS A 1 82 ? 23.759 11.220 12.990 1.00 33.86 391 CYS A CA 1
ATOM 587 C C . CYS A 1 82 ? 24.081 11.405 14.469 1.00 34.53 391 CYS A C 1
ATOM 588 O O . CYS A 1 82 ? 23.434 12.199 15.162 1.00 33.79 391 CYS A O 1
ATOM 591 N N . LEU A 1 83 ? 25.066 10.662 14.957 1.00 34.26 392 LEU A N 1
ATOM 592 C CA . LEU A 1 83 ? 25.458 10.769 16.358 1.00 34.59 392 LEU A CA 1
ATOM 593 C C . LEU A 1 83 ? 26.905 11.233 16.461 1.00 35.56 392 LEU A C 1
ATOM 594 O O . LEU A 1 83 ? 27.686 11.061 15.522 1.00 36.29 392 LEU A O 1
ATOM 599 N N . ARG A 1 84 ? 27.262 11.835 17.591 1.00 35.88 393 ARG A N 1
ATOM 600 C CA . ARG A 1 84 ? 28.638 12.262 17.791 1.00 36.62 393 ARG A CA 1
ATOM 601 C C . ARG A 1 84 ? 29.031 11.819 19.175 1.00 36.50 393 ARG A C 1
ATOM 602 O O . ARG A 1 84 ? 28.335 12.112 20.142 1.00 37.44 393 ARG A O 1
ATOM 610 N N . ILE A 1 85 ? 30.149 11.118 19.276 1.00 36.30 394 ILE A N 1
ATOM 611 C CA . ILE A 1 85 ? 30.583 10.623 20.567 1.00 36.78 394 ILE A CA 1
ATOM 612 C C . ILE A 1 85 ? 32.003 11.065 20.924 1.00 36.44 394 ILE A C 1
ATOM 613 O O . ILE A 1 85 ? 32.853 11.223 20.047 1.00 36.70 394 ILE A O 1
ATOM 618 N N . TYR A 1 86 ? 32.231 11.289 22.213 1.00 36.46 395 TYR A N 1
ATOM 619 C CA . TYR A 1 86 ? 33.550 11.654 22.738 1.00 37.77 395 TYR A CA 1
ATOM 620 C C . TYR A 1 86 ? 33.936 10.491 23.646 1.00 37.50 395 TYR A C 1
ATOM 621 O O . TYR A 1 86 ? 33.436 10.377 24.759 1.00 37.79 395 TYR A O 1
ATOM 630 N N . LEU A 1 87 ? 34.817 9.626 23.176 1.00 38.42 396 LEU A N 1
ATOM 631 C CA . LEU A 1 87 ? 35.201 8.466 23.966 1.00 40.37 396 LEU A CA 1
ATOM 632 C C . LEU A 1 87 ? 35.761 8.778 25.352 1.00 41.58 396 LEU A C 1
ATOM 633 O O . LEU A 1 87 ? 35.719 7.933 26.241 1.00 41.59 396 LEU A O 1
ATOM 638 N N . ASN A 1 88 ? 36.271 9.989 25.545 1.00 42.88 397 ASN A N 1
ATOM 639 C CA . ASN A 1 88 ? 36.803 10.343 26.847 1.00 44.73 397 ASN A CA 1
ATOM 640 C C . ASN A 1 88 ? 36.116 11.577 27.418 1.00 44.99 397 ASN A C 1
ATOM 641 O O . ASN A 1 88 ? 36.672 12.292 28.247 1.00 44.77 397 ASN A O 1
ATOM 646 N N . GLY A 1 89 ? 34.899 11.826 26.957 1.00 45.69 398 GLY A N 1
ATOM 647 C CA . GLY A 1 89 ? 34.125 12.938 27.473 1.00 46.02 398 GLY A CA 1
ATOM 648 C C . GLY A 1 89 ? 34.290 14.327 26.910 1.00 46.53 398 GLY A C 1
ATOM 649 O O . GLY A 1 89 ? 35.263 14.655 26.228 1.00 46.40 398 GLY A O 1
ATOM 650 N N . ASP A 1 90 ? 33.293 15.146 27.221 1.00 47.43 399 ASP A N 1
ATOM 651 C CA . ASP A 1 90 ? 33.246 16.531 26.798 1.00 48.80 399 ASP A CA 1
ATOM 652 C C . ASP A 1 90 ? 32.552 17.346 27.879 1.00 49.17 399 ASP A C 1
ATOM 653 O O . ASP A 1 90 ? 31.723 16.822 28.615 1.00 49.49 399 ASP A O 1
ATOM 658 N N . GLY A 1 91 ? 32.894 18.627 27.972 1.00 49.89 400 GLY A N 1
ATOM 659 C CA . GLY A 1 91 ? 32.275 19.496 28.959 1.00 50.29 400 GLY A CA 1
ATOM 660 C C . GLY A 1 91 ? 32.224 18.899 30.347 1.00 51.19 400 GLY A C 1
ATOM 661 O O . GLY A 1 91 ? 33.212 18.357 30.840 1.00 51.85 400 GLY A O 1
ATOM 662 N N . THR A 1 92 ? 31.063 18.991 30.981 1.00 51.44 401 THR A N 1
ATOM 663 C CA . THR A 1 92 ? 30.883 18.465 32.329 1.00 51.88 401 THR A CA 1
ATOM 664 C C . THR A 1 92 ? 31.281 16.997 32.473 1.00 51.77 401 THR A C 1
ATOM 665 O O . THR A 1 92 ? 31.257 16.455 33.584 1.00 50.90 401 THR A O 1
ATOM 669 N N . GLY A 1 93 ? 31.642 16.363 31.357 1.00 51.68 402 GLY A N 1
ATOM 670 C CA . GLY A 1 93 ? 32.024 14.960 31.388 1.00 51.41 402 GLY A CA 1
ATOM 671 C C . GLY A 1 93 ? 33.451 14.651 30.967 1.00 51.47 402 GLY A C 1
ATOM 672 O O . GLY A 1 93 ? 33.864 13.496 31.010 1.00 50.64 402 GLY A O 1
ATOM 673 N N . ARG A 1 94 ? 34.209 15.672 30.575 1.00 52.04 403 ARG A N 1
ATOM 674 C CA . ARG A 1 94 ? 35.588 15.472 30.138 1.00 52.61 403 ARG A CA 1
ATOM 675 C C . ARG A 1 94 ? 36.399 14.641 31.121 1.00 53.14 403 ARG A C 1
ATOM 676 O O . ARG A 1 94 ? 36.398 14.899 32.329 1.00 53.17 403 ARG A O 1
ATOM 678 N N . GLY A 1 95 ? 37.080 13.634 30.586 1.00 53.22 404 GLY A N 1
ATOM 679 C CA . GLY A 1 95 ? 37.920 12.775 31.402 1.00 53.75 404 GLY A CA 1
ATOM 680 C C . GLY A 1 95 ? 37.247 11.752 32.298 1.00 53.89 404 GLY A C 1
ATOM 681 O O . GLY A 1 95 ? 37.882 10.786 32.712 1.00 54.08 404 GLY A O 1
ATOM 682 N N . THR A 1 96 ? 35.971 11.945 32.606 1.00 54.40 405 THR A N 1
ATOM 683 C CA . THR A 1 96 ? 35.280 11.002 33.476 1.00 54.91 405 THR A CA 1
ATOM 684 C C . THR A 1 96 ? 34.187 10.190 32.780 1.00 55.08 405 THR A C 1
ATOM 685 O O . THR A 1 96 ? 33.979 9.020 33.101 1.00 55.51 405 THR A O 1
ATOM 689 N N . HIS A 1 97 ? 33.482 10.807 31.838 1.00 54.43 406 HIS A N 1
ATOM 690 C CA . HIS A 1 97 ? 32.406 10.110 31.139 1.00 53.62 406 HIS A CA 1
ATOM 691 C C . HIS A 1 97 ? 32.485 10.067 29.621 1.00 52.30 406 HIS A C 1
ATOM 692 O O . HIS A 1 97 ? 33.049 10.947 28.973 1.00 51.92 406 HIS A O 1
ATOM 699 N N . LEU A 1 98 ? 31.882 9.025 29.073 1.00 50.12 407 LEU A N 1
ATOM 700 C CA . LEU A 1 98 ? 31.773 8.839 27.641 1.00 48.32 407 LEU A CA 1
ATOM 701 C C . LEU A 1 98 ? 30.604 9.774 27.305 1.00 46.49 407 LEU A C 1
ATOM 702 O O . LEU A 1 98 ? 29.515 9.621 27.848 1.00 46.70 407 LEU A O 1
ATOM 707 N N . SER A 1 99 ? 30.835 10.768 26.458 1.00 44.89 408 SER A N 1
ATOM 708 C CA . SER A 1 99 ? 29.781 11.728 26.107 1.00 44.10 408 SER A CA 1
ATOM 709 C C . SER A 1 99 ? 29.145 11.425 24.747 1.00 43.61 408 SER A C 1
ATOM 710 O O . SER A 1 99 ? 29.843 11.228 23.750 1.00 43.10 408 SER A O 1
ATOM 713 N N . LEU A 1 100 ? 27.814 11.412 24.713 1.00 43.16 409 LEU A N 1
ATOM 714 C CA . LEU A 1 100 ? 27.082 11.077 23.497 1.00 41.88 409 LEU A CA 1
ATOM 715 C C . LEU A 1 100 ? 26.064 12.135 23.079 1.00 40.95 409 LEU A C 1
ATOM 716 O O . LEU A 1 100 ? 25.136 12.442 23.824 1.00 39.53 409 LEU A O 1
ATOM 721 N N . PHE A 1 101 ? 26.215 12.664 21.868 1.00 40.27 410 PHE A N 1
ATOM 722 C CA . PHE A 1 101 ? 25.285 13.677 21.390 1.00 40.13 410 PHE A CA 1
ATOM 723 C C . PHE A 1 101 ? 24.518 13.313 20.116 1.00 40.19 410 PHE A C 1
ATOM 724 O O . PHE A 1 101 ? 24.925 12.453 19.340 1.00 40.57 410 PHE A O 1
ATOM 732 N N . PHE A 1 102 ? 23.398 13.996 19.913 1.00 39.86 411 PHE A N 1
ATOM 733 C CA . PHE A 1 102 ? 22.523 13.789 18.763 1.00 38.63 411 PHE A CA 1
ATOM 734 C C . PHE A 1 102 ? 22.731 14.974 17.829 1.00 38.68 411 PHE A C 1
ATOM 735 O O . PHE A 1 102 ? 22.843 16.110 18.292 1.00 38.91 411 PHE A O 1
ATOM 743 N N . VAL A 1 103 ? 22.779 14.714 16.522 1.00 38.33 412 VAL A N 1
ATOM 744 C CA . VAL A 1 103 ? 22.999 15.768 15.534 1.00 37.18 412 VAL A CA 1
ATOM 745 C C . VAL A 1 103 ? 21.953 15.801 14.432 1.00 38.17 412 VAL A C 1
ATOM 746 O O . VAL A 1 103 ? 21.654 14.775 13.816 1.00 38.82 412 VAL A O 1
ATOM 750 N N . VAL A 1 104 ? 21.411 16.988 14.177 1.00 38.53 413 VAL A N 1
ATOM 751 C CA . VAL A 1 104 ? 20.423 17.172 13.123 1.00 38.41 413 VAL A CA 1
ATOM 752 C C . VAL A 1 104 ? 21.175 17.659 11.882 1.00 39.12 413 VAL A C 1
ATOM 753 O O . VAL A 1 104 ? 21.836 18.693 11.921 1.00 39.67 413 VAL A O 1
ATOM 757 N N . MET A 1 105 ? 21.092 16.910 10.784 1.00 39.58 414 MET A N 1
ATOM 758 C CA . MET A 1 105 ? 21.788 17.293 9.548 1.00 39.59 414 MET A CA 1
ATOM 759 C C . MET A 1 105 ? 20.844 17.864 8.493 1.00 39.51 414 MET A C 1
ATOM 760 O O . MET A 1 105 ? 19.629 17.675 8.560 1.00 39.22 414 MET A O 1
ATOM 765 N N . LYS A 1 106 ? 21.405 18.572 7.520 1.00 39.29 415 LYS A N 1
ATOM 766 C CA . LYS A 1 106 ? 20.581 19.128 6.455 1.00 39.77 415 LYS A CA 1
ATOM 767 C C . LYS A 1 106 ? 20.095 17.996 5.559 1.00 39.33 415 LYS A C 1
ATOM 768 O O . LYS A 1 106 ? 20.885 17.345 4.875 1.00 37.93 415 LYS A O 1
ATOM 774 N N . GLY A 1 107 ? 18.786 17.773 5.568 1.00 39.54 416 GLY A N 1
ATOM 775 C CA . GLY A 1 107 ? 18.216 16.711 4.769 1.00 39.29 416 GLY A CA 1
ATOM 776 C C . GLY A 1 107 ? 17.734 17.165 3.407 1.00 39.32 416 GLY A C 1
ATOM 777 O O . GLY A 1 107 ? 17.555 18.355 3.170 1.00 39.75 416 GLY A O 1
ATOM 778 N N . PRO A 1 108 ? 17.498 16.223 2.489 1.00 39.28 417 PRO A N 1
ATOM 779 C CA . PRO A 1 108 ? 17.032 16.506 1.136 1.00 39.16 417 PRO A CA 1
ATOM 780 C C . PRO A 1 108 ? 15.617 17.043 1.126 1.00 39.23 417 PRO A C 1
ATOM 781 O O . PRO A 1 108 ? 15.240 17.776 0.226 1.00 40.71 417 PRO A O 1
ATOM 785 N N . ASN A 1 109 ? 14.843 16.678 2.139 1.00 39.42 418 ASN A N 1
ATOM 786 C CA . ASN A 1 109 ? 13.441 17.061 2.216 1.00 41.02 418 ASN A CA 1
ATOM 787 C C . ASN A 1 109 ? 13.109 18.057 3.324 1.00 41.50 418 ASN A C 1
ATOM 788 O O . ASN A 1 109 ? 11.932 18.258 3.642 1.00 40.59 418 ASN A O 1
ATOM 793 N N . ASP A 1 110 ? 14.129 18.678 3.907 1.00 41.72 419 ASP A N 1
ATOM 794 C CA . ASP A 1 110 ? 13.903 19.623 4.994 1.00 41.86 419 ASP A CA 1
ATOM 795 C C . ASP A 1 110 ? 12.781 20.631 4.703 1.00 42.30 419 ASP A C 1
ATOM 796 O O . ASP A 1 110 ? 12.049 21.026 5.607 1.00 42.79 419 ASP A O 1
ATOM 801 N N . ALA A 1 111 ? 12.618 21.027 3.446 1.00 43.00 420 ALA A N 1
ATOM 802 C CA . ALA A 1 111 ? 11.565 21.982 3.099 1.00 43.26 420 ALA A CA 1
ATOM 803 C C . ALA A 1 111 ? 10.151 21.457 3.363 1.00 43.63 420 ALA A C 1
ATOM 804 O O . ALA A 1 111 ? 9.208 22.243 3.495 1.00 44.28 420 ALA A O 1
ATOM 806 N N . LEU A 1 112 ? 10.003 20.137 3.453 1.00 43.44 421 LEU A N 1
ATOM 807 C CA . LEU A 1 112 ? 8.691 19.527 3.673 1.00 43.06 421 LEU A CA 1
ATOM 808 C C . LEU A 1 112 ? 8.422 19.147 5.128 1.00 43.46 421 LEU A C 1
ATOM 809 O O . LEU A 1 112 ? 7.340 18.657 5.464 1.00 42.77 421 LEU A O 1
ATOM 814 N N . LEU A 1 113 ? 9.411 19.370 5.985 1.00 43.65 422 LEU A N 1
ATOM 815 C CA . LEU A 1 113 ? 9.302 19.018 7.390 1.00 44.06 422 LEU A CA 1
ATOM 816 C C . LEU A 1 113 ? 9.002 20.191 8.311 1.00 44.29 422 LEU A C 1
ATOM 817 O O . LEU A 1 113 ? 9.267 21.349 7.986 1.00 45.04 422 LEU A O 1
ATOM 822 N N . ARG A 1 114 ? 8.445 19.871 9.472 1.00 43.41 423 ARG A N 1
ATOM 823 C CA . ARG A 1 114 ? 8.105 20.880 10.458 1.00 43.22 423 ARG A CA 1
ATOM 824 C C . ARG A 1 114 ? 9.308 21.205 11.338 1.00 42.93 423 ARG A C 1
ATOM 825 O O . ARG A 1 114 ? 10.056 20.322 11.755 1.00 42.16 423 ARG A O 1
ATOM 827 N N . TRP A 1 115 ? 9.500 22.487 11.610 1.00 43.12 424 TRP A N 1
ATOM 828 C CA . TRP A 1 115 ? 10.601 22.914 12.457 1.00 42.72 424 TRP A CA 1
ATOM 829 C C . TRP A 1 115 ? 10.071 23.752 13.622 1.00 42.74 424 TRP A C 1
ATOM 830 O O . TRP A 1 115 ? 9.043 24.404 13.507 1.00 42.80 424 TRP A O 1
ATOM 841 N N . PRO A 1 116 ? 10.764 23.733 14.766 1.00 42.75 425 PRO A N 1
ATOM 842 C CA . PRO A 1 116 ? 11.987 22.998 15.086 1.00 42.65 425 PRO A CA 1
ATOM 843 C C . PRO A 1 116 ? 11.759 21.503 15.284 1.00 41.54 425 PRO A C 1
ATOM 844 O O . PRO A 1 116 ? 10.628 21.056 15.470 1.00 40.56 425 PRO A O 1
ATOM 848 N N . PHE A 1 117 ? 12.851 20.745 15.242 1.00 41.36 426 PHE A N 1
ATOM 849 C CA . PHE A 1 117 ? 12.813 19.299 15.450 1.00 41.04 426 PHE A CA 1
ATOM 850 C C . PHE A 1 117 ? 12.339 19.088 16.877 1.00 41.61 426 PHE A C 1
ATOM 851 O O . PHE A 1 117 ? 13.001 19.526 17.812 1.00 41.24 426 PHE A O 1
ATOM 859 N N . ASN A 1 118 ? 11.217 18.399 17.054 1.00 42.79 427 ASN A N 1
ATOM 860 C CA . ASN A 1 118 ? 10.668 18.191 18.392 1.00 42.90 427 ASN A CA 1
ATOM 861 C C . ASN A 1 118 ? 10.355 16.738 18.745 1.00 42.34 427 ASN A C 1
ATOM 862 O O . ASN A 1 118 ? 9.271 16.443 19.247 1.00 42.96 427 ASN A O 1
ATOM 867 N N . GLN A 1 119 ? 11.299 15.829 18.510 1.00 41.89 428 GLN A N 1
ATOM 868 C CA . GLN A 1 119 ? 11.063 14.419 18.819 1.00 40.81 428 GLN A CA 1
ATOM 869 C C . GLN A 1 119 ? 11.889 13.927 19.995 1.00 40.94 428 GLN A C 1
ATOM 870 O O . GLN A 1 119 ? 13.021 14.345 20.200 1.00 41.96 428 GLN A O 1
ATOM 876 N N . LYS A 1 120 ? 11.313 13.024 20.770 1.00 40.59 429 LYS A N 1
ATOM 877 C CA . LYS A 1 120 ? 12.017 12.434 21.899 1.00 40.07 429 LYS A CA 1
ATOM 878 C C . LYS A 1 120 ? 13.104 11.497 21.344 1.00 38.51 429 LYS A C 1
ATOM 879 O O . LYS A 1 120 ? 12.842 10.705 20.449 1.00 38.81 429 LYS A O 1
ATOM 885 N N . VAL A 1 121 ? 14.322 11.601 21.857 1.00 37.31 430 VAL A N 1
ATOM 886 C CA . VAL A 1 121 ? 15.409 10.738 21.400 1.00 36.17 430 VAL A CA 1
ATOM 887 C C . VAL A 1 121 ? 15.910 9.854 22.543 1.00 36.04 430 VAL A C 1
ATOM 888 O O . VAL A 1 121 ? 16.086 10.328 23.665 1.00 37.50 430 VAL A O 1
ATOM 892 N N . THR A 1 122 ? 16.133 8.574 22.268 1.00 34.92 431 THR A N 1
ATOM 893 C CA . THR A 1 122 ? 16.644 7.648 23.283 1.00 34.00 431 THR A CA 1
ATOM 894 C C . THR A 1 122 ? 18.015 7.137 22.847 1.00 33.44 431 THR A C 1
ATOM 895 O O . THR A 1 122 ? 18.217 6.770 21.686 1.00 32.49 431 THR A O 1
ATOM 899 N N . LEU A 1 123 ? 18.954 7.112 23.783 1.00 33.18 432 LEU A N 1
ATOM 900 C CA . LEU A 1 123 ? 20.306 6.654 23.496 1.00 33.95 432 LEU A CA 1
ATOM 901 C C . LEU A 1 123 ? 20.671 5.495 24.417 1.00 35.16 432 LEU A C 1
ATOM 902 O O . LEU A 1 123 ? 20.293 5.478 25.590 1.00 35.32 432 LEU A O 1
ATOM 907 N N . MET A 1 124 ? 21.408 4.528 23.881 1.00 36.16 433 MET A N 1
ATOM 908 C CA . MET A 1 124 ? 21.788 3.350 24.649 1.00 37.14 433 MET A CA 1
ATOM 909 C C . MET A 1 124 ? 23.187 2.863 24.329 1.00 37.41 433 MET A C 1
ATOM 910 O O . MET A 1 124 ? 23.679 3.040 23.218 1.00 38.29 433 MET A O 1
ATOM 915 N N . LEU A 1 125 ? 23.805 2.232 25.318 1.00 37.56 434 LEU A N 1
ATOM 916 C CA . LEU A 1 125 ? 25.109 1.602 25.173 1.00 38.40 434 LEU A CA 1
ATOM 917 C C . LEU A 1 125 ? 24.718 0.156 25.468 1.00 38.94 434 LEU A C 1
ATOM 918 O O . LEU A 1 125 ? 24.357 -0.179 26.595 1.00 38.35 434 LEU A O 1
ATOM 923 N N . LEU A 1 126 ? 24.783 -0.698 24.460 1.00 39.40 435 LEU A N 1
ATOM 924 C CA . LEU A 1 126 ? 24.345 -2.076 24.629 1.00 40.46 435 LEU A CA 1
ATOM 925 C C . LEU A 1 126 ? 25.219 -3.057 25.386 1.00 41.55 435 LEU A C 1
ATOM 926 O O . LEU A 1 126 ? 26.420 -3.186 25.147 1.00 41.92 435 LEU A O 1
ATOM 931 N N . ASP A 1 127 ? 24.589 -3.752 26.317 1.00 42.47 436 ASP A N 1
ATOM 932 C CA . ASP A 1 127 ? 25.282 -4.765 27.076 1.00 44.70 436 ASP A CA 1
ATOM 933 C C . ASP A 1 127 ? 25.291 -5.973 26.158 1.00 45.51 436 ASP A C 1
ATOM 934 O O . ASP A 1 127 ? 24.239 -6.494 25.789 1.00 45.31 436 ASP A O 1
ATOM 939 N N . GLN A 1 128 ? 26.475 -6.406 25.758 1.00 46.82 437 GLN A N 1
ATOM 940 C CA . GLN A 1 128 ? 26.566 -7.552 24.879 1.00 48.81 437 GLN A CA 1
ATOM 941 C C . GLN A 1 128 ? 26.277 -8.846 25.632 1.00 51.44 437 GLN A C 1
ATOM 942 O O . GLN A 1 128 ? 26.628 -9.942 25.189 1.00 52.06 437 GLN A O 1
ATOM 948 N N . ASN A 1 129 ? 25.612 -8.690 26.775 1.00 54.05 438 ASN A N 1
ATOM 949 C CA . ASN A 1 129 ? 25.204 -9.792 27.636 1.00 55.57 438 ASN A CA 1
ATOM 950 C C . ASN A 1 129 ? 23.700 -9.636 27.838 1.00 56.50 438 ASN A C 1
ATOM 951 O O . ASN A 1 129 ? 23.058 -10.450 28.496 1.00 57.16 438 ASN A O 1
ATOM 956 N N . ASN A 1 130 ? 23.165 -8.561 27.264 1.00 57.60 439 ASN A N 1
ATOM 957 C CA . ASN A 1 130 ? 21.744 -8.203 27.312 1.00 58.87 439 ASN A CA 1
ATOM 958 C C . ASN A 1 130 ? 21.134 -8.144 28.712 1.00 58.89 439 ASN A C 1
ATOM 959 O O . ASN A 1 130 ? 19.916 -8.233 28.870 1.00 58.91 439 ASN A O 1
ATOM 964 N N . ARG A 1 131 ? 21.979 -7.982 29.723 1.00 59.07 440 ARG A N 1
ATOM 965 C CA . ARG A 1 131 ? 21.515 -7.919 31.101 1.00 58.81 440 ARG A CA 1
ATOM 966 C C . ARG A 1 131 ? 21.078 -6.510 31.472 1.00 58.74 440 ARG A C 1
ATOM 967 O O . ARG A 1 131 ? 19.928 -6.283 31.867 1.00 59.22 440 ARG A O 1
ATOM 969 N N . GLU A 1 132 ? 22.006 -5.564 31.348 1.00 57.71 441 GLU A N 1
ATOM 970 C CA . GLU A 1 132 ? 21.721 -4.182 31.700 1.00 56.40 441 GLU A CA 1
ATOM 971 C C . GLU A 1 132 ? 22.340 -3.192 30.726 1.00 55.30 441 GLU A C 1
ATOM 972 O O . GLU A 1 132 ? 23.546 -2.933 30.765 1.00 54.70 441 GLU A O 1
ATOM 974 N N . HIS A 1 133 ? 21.501 -2.648 29.849 1.00 53.98 442 HIS A N 1
ATOM 975 C CA . HIS A 1 133 ? 21.954 -1.666 28.881 1.00 52.72 442 HIS A CA 1
ATOM 976 C C . HIS A 1 133 ? 21.978 -0.310 29.567 1.00 52.52 442 HIS A C 1
ATOM 977 O O . HIS A 1 133 ? 21.160 -0.033 30.448 1.00 52.39 442 HIS A O 1
ATOM 984 N N . VAL A 1 134 ? 22.928 0.530 29.183 1.00 51.74 443 VAL A N 1
ATOM 985 C CA . VAL A 1 134 ? 22.977 1.864 29.744 1.00 51.19 443 VAL A CA 1
ATOM 986 C C . VAL A 1 134 ? 22.046 2.640 28.833 1.00 51.45 443 VAL A C 1
ATOM 987 O O . VAL A 1 134 ? 22.207 2.621 27.615 1.00 52.31 443 VAL A O 1
ATOM 991 N N . ILE A 1 135 ? 21.059 3.301 29.417 1.00 51.10 444 ILE A N 1
ATOM 992 C CA . ILE A 1 135 ? 20.109 4.049 28.627 1.00 50.60 444 ILE A CA 1
ATOM 993 C C . ILE A 1 135 ? 19.833 5.428 29.211 1.00 50.46 444 ILE A C 1
ATOM 994 O O . ILE A 1 135 ? 19.925 5.632 30.421 1.00 51.18 444 ILE A O 1
ATOM 999 N N . ASP A 1 136 ? 19.517 6.377 28.335 1.00 50.05 445 ASP A N 1
ATOM 1000 C CA . ASP A 1 136 ? 19.211 7.745 28.736 1.00 50.01 445 ASP A CA 1
ATOM 1001 C C . ASP A 1 136 ? 18.429 8.342 27.575 1.00 49.66 445 ASP A C 1
ATOM 1002 O O . ASP A 1 136 ? 18.609 7.919 26.438 1.00 50.15 445 ASP A O 1
ATOM 1007 N N . ALA A 1 137 ? 17.552 9.301 27.852 1.00 48.59 446 ALA A N 1
ATOM 1008 C CA . ALA A 1 137 ? 16.761 9.929 26.798 1.00 48.94 446 ALA A CA 1
ATOM 1009 C C . ALA A 1 137 ? 16.556 11.406 27.095 1.00 49.36 446 ALA A C 1
ATOM 1010 O O . ALA A 1 137 ? 16.837 11.862 28.197 1.00 49.99 446 ALA A O 1
ATOM 1012 N N . PHE A 1 138 ? 16.069 12.156 26.114 1.00 49.90 447 PHE A N 1
ATOM 1013 C CA . PHE A 1 138 ? 15.833 13.578 26.311 1.00 50.90 447 PHE A CA 1
ATOM 1014 C C . PHE A 1 138 ? 14.809 14.085 25.321 1.00 52.18 447 PHE A C 1
ATOM 1015 O O . PHE A 1 138 ? 14.555 13.448 24.295 1.00 52.03 447 PHE A O 1
ATOM 1023 N N . ARG A 1 139 ? 14.217 15.230 25.645 1.00 53.65 448 ARG A N 1
ATOM 1024 C CA . ARG A 1 139 ? 13.256 15.869 24.764 1.00 55.46 448 ARG A CA 1
ATOM 1025 C C . ARG A 1 139 ? 13.954 17.123 24.268 1.00 55.83 448 ARG A C 1
ATOM 1026 O O . ARG A 1 139 ? 14.641 17.803 25.026 1.00 55.67 448 ARG A O 1
ATOM 1034 N N . PRO A 1 140 ? 13.816 17.429 22.978 1.00 56.41 449 PRO A N 1
ATOM 1035 C CA . PRO A 1 140 ? 14.461 18.615 22.415 1.00 57.75 449 PRO A CA 1
ATOM 1036 C C . PRO A 1 140 ? 13.996 19.936 23.022 1.00 58.87 449 PRO A C 1
ATOM 1037 O O . PRO A 1 140 ? 12.800 20.140 23.253 1.00 59.48 449 PRO A O 1
ATOM 1041 N N . ASP A 1 141 ? 14.941 20.832 23.287 1.00 59.34 450 ASP A N 1
ATOM 1042 C CA . ASP A 1 141 ? 14.592 22.144 23.810 1.00 59.82 450 ASP A CA 1
ATOM 1043 C C . ASP A 1 141 ? 14.231 23.024 22.610 1.00 60.25 450 ASP A C 1
ATOM 1044 O O . ASP A 1 141 ? 15.096 23.659 22.003 1.00 60.09 450 ASP A O 1
ATOM 1049 N N . VAL A 1 142 ? 12.944 23.032 22.274 1.00 60.38 451 VAL A N 1
ATOM 1050 C CA . VAL A 1 142 ? 12.411 23.793 21.150 1.00 60.38 451 VAL A CA 1
ATOM 1051 C C . VAL A 1 142 ? 13.053 25.167 20.965 1.00 60.40 451 VAL A C 1
ATOM 1052 O O . VAL A 1 142 ? 12.937 25.775 19.899 1.00 60.32 451 VAL A O 1
ATOM 1056 N N . THR A 1 143 ? 13.744 25.658 21.989 1.00 60.27 452 THR A N 1
ATOM 1057 C CA . THR A 1 143 ? 14.371 26.970 21.885 1.00 60.46 452 THR A CA 1
ATOM 1058 C C . THR A 1 143 ? 15.865 26.934 21.558 1.00 59.93 452 THR A C 1
ATOM 1059 O O . THR A 1 143 ? 16.486 27.979 21.351 1.00 60.73 452 THR A O 1
ATOM 1063 N N . SER A 1 144 ? 16.447 25.741 21.510 1.00 58.74 453 SER A N 1
ATOM 1064 C CA . SER A 1 144 ? 17.869 25.614 21.186 1.00 57.62 453 SER A CA 1
ATOM 1065 C C . SER A 1 144 ? 18.087 25.695 19.675 1.00 57.35 453 SER A C 1
ATOM 1066 O O . SER A 1 144 ? 17.170 25.432 18.891 1.00 57.27 453 SER A O 1
ATOM 1069 N N . SER A 1 145 ? 19.295 26.052 19.254 1.00 56.63 454 SER A N 1
ATOM 1070 C CA . SER A 1 145 ? 19.550 26.165 17.822 1.00 56.55 454 SER A CA 1
ATOM 1071 C C . SER A 1 145 ? 19.917 24.819 17.220 1.00 56.04 454 SER A C 1
ATOM 1072 O O . SER A 1 145 ? 20.108 24.705 16.007 1.00 55.47 454 SER A O 1
ATOM 1075 N N . SER A 1 146 ? 20.033 23.805 18.071 1.00 55.22 455 SER A N 1
ATOM 1076 C CA . SER A 1 146 ? 20.369 22.468 17.599 1.00 54.16 455 SER A CA 1
ATOM 1077 C C . SER A 1 146 ? 19.205 21.824 16.862 1.00 53.11 455 SER A C 1
ATOM 1078 O O . SER A 1 146 ? 19.403 20.918 16.047 1.00 52.54 455 SER A O 1
ATOM 1081 N N . PHE A 1 147 ? 17.996 22.305 17.133 1.00 51.26 456 PHE A N 1
ATOM 1082 C CA . PHE A 1 147 ? 16.825 21.723 16.514 1.00 50.33 456 PHE A CA 1
ATOM 1083 C C . PHE A 1 147 ? 16.066 22.621 15.557 1.00 49.55 456 PHE A C 1
ATOM 1084 O O . PHE A 1 147 ? 14.882 22.403 15.303 1.00 49.68 456 PHE A O 1
ATOM 1092 N N . GLN A 1 148 ? 16.738 23.628 15.022 1.00 48.69 457 GLN A N 1
ATOM 1093 C CA . GLN A 1 148 ? 16.091 24.524 14.072 1.00 49.63 457 GLN A CA 1
ATOM 1094 C C . GLN A 1 148 ? 16.417 23.971 12.679 1.00 49.58 457 GLN A C 1
ATOM 1095 O O . GLN A 1 148 ? 17.267 23.084 12.559 1.00 49.63 457 GLN A O 1
ATOM 1101 N N . ARG A 1 149 ? 15.752 24.460 11.631 1.00 48.63 458 ARG A N 1
ATOM 1102 C CA . ARG A 1 149 ? 16.056 23.946 10.300 1.00 47.88 458 ARG A CA 1
ATOM 1103 C C . ARG A 1 149 ? 17.501 24.258 9.938 1.00 48.06 458 ARG A C 1
ATOM 1104 O O . ARG A 1 149 ? 17.923 25.410 9.949 1.00 49.04 458 ARG A O 1
ATOM 1112 N N . PRO A 1 150 ? 18.274 23.227 9.588 1.00 47.79 459 PRO A N 1
ATOM 1113 C CA . PRO A 1 150 ? 19.686 23.326 9.216 1.00 47.35 459 PRO A CA 1
ATOM 1114 C C . PRO A 1 150 ? 20.016 24.318 8.112 1.00 47.60 459 PRO A C 1
ATOM 1115 O O . PRO A 1 150 ? 19.451 24.260 7.025 1.00 47.73 459 PRO A O 1
ATOM 1119 N N . VAL A 1 151 ? 20.936 25.232 8.398 1.00 47.58 460 VAL A N 1
ATOM 1120 C CA . VAL A 1 151 ? 21.368 26.209 7.406 1.00 47.39 460 VAL A CA 1
ATOM 1121 C C . VAL A 1 151 ? 22.702 25.699 6.883 1.00 47.80 460 VAL A C 1
ATOM 1122 O O . VAL A 1 151 ? 23.074 25.949 5.737 1.00 48.09 460 VAL A O 1
ATOM 1126 N N . ASN A 1 152 ? 23.408 24.967 7.741 1.00 48.48 461 ASN A N 1
ATOM 1127 C CA . ASN A 1 152 ? 24.695 24.352 7.406 1.00 49.59 461 ASN A CA 1
ATOM 1128 C C . ASN A 1 152 ? 24.499 22.836 7.269 1.00 49.21 461 ASN A C 1
ATOM 1129 O O . ASN A 1 152 ? 23.387 22.329 7.389 1.00 48.91 461 ASN A O 1
ATOM 1134 N N . ASP A 1 153 ? 25.585 22.116 7.036 1.00 49.02 462 ASP A N 1
ATOM 1135 C CA . ASP A 1 153 ? 25.515 20.669 6.884 1.00 49.03 462 ASP A CA 1
ATOM 1136 C C . ASP A 1 153 ? 25.080 19.964 8.179 1.00 49.13 462 ASP A C 1
ATOM 1137 O O . ASP A 1 153 ? 24.464 18.899 8.134 1.00 49.04 462 ASP A O 1
ATOM 1142 N N . MET A 1 154 ? 25.410 20.561 9.325 1.00 48.97 463 MET A N 1
ATOM 1143 C CA . MET A 1 154 ? 25.074 20.007 10.639 1.00 48.77 463 MET A CA 1
ATOM 1144 C C . MET A 1 154 ? 24.842 21.126 11.642 1.00 48.51 463 MET A C 1
ATOM 1145 O O . MET A 1 154 ? 25.566 22.124 11.631 1.00 48.62 463 MET A O 1
ATOM 1150 N N . ASN A 1 155 ? 23.841 20.969 12.506 1.00 48.30 464 ASN A N 1
ATOM 1151 C CA . ASN A 1 155 ? 23.593 21.970 13.539 1.00 48.07 464 ASN A CA 1
ATOM 1152 C C . ASN A 1 155 ? 24.482 21.608 14.730 1.00 48.37 464 ASN A C 1
ATOM 1153 O O . ASN A 1 155 ? 25.193 20.598 14.689 1.00 47.98 464 ASN A O 1
ATOM 1158 N N . ILE A 1 156 ? 24.451 22.439 15.771 1.00 48.49 465 ILE A N 1
ATOM 1159 C CA . ILE A 1 156 ? 25.242 22.209 16.980 1.00 47.96 465 ILE A CA 1
ATOM 1160 C C . ILE A 1 156 ? 24.680 20.941 17.599 1.00 47.41 465 ILE A C 1
ATOM 1161 O O . ILE A 1 156 ? 23.465 20.826 17.762 1.00 46.79 465 ILE A O 1
ATOM 1166 N N . ALA A 1 157 ? 25.549 20.002 17.956 1.00 46.91 466 ALA A N 1
ATOM 1167 C CA . ALA A 1 157 ? 25.094 18.759 18.572 1.00 46.97 466 ALA A CA 1
ATOM 1168 C C . ALA A 1 157 ? 24.523 19.021 19.962 1.00 47.52 466 ALA A C 1
ATOM 1169 O O . ALA A 1 157 ? 24.876 19.995 20.623 1.00 47.71 466 ALA A O 1
ATOM 1171 N N . SER A 1 158 ? 23.647 18.136 20.407 1.00 47.34 467 SER A N 1
ATOM 1172 C CA . SER A 1 158 ? 23.023 18.280 21.704 1.00 47.55 467 SER A CA 1
ATOM 1173 C C . SER A 1 158 ? 22.648 16.898 22.199 1.00 47.23 467 SER A C 1
ATOM 1174 O O . SER A 1 158 ? 22.194 16.077 21.419 1.00 47.47 467 SER A O 1
ATOM 1177 N N . GLY A 1 159 ? 22.845 16.633 23.486 1.00 47.75 468 GLY A N 1
ATOM 1178 C CA . GLY A 1 159 ? 22.514 15.323 24.019 1.00 47.43 468 GLY A CA 1
ATOM 1179 C C . GLY A 1 159 ? 22.866 15.078 25.478 1.00 47.62 468 GLY A C 1
ATOM 1180 O O . GLY A 1 159 ? 22.395 15.788 26.372 1.00 47.14 468 GLY A O 1
ATOM 1181 N N . CYS A 1 160 ? 23.713 14.076 25.715 1.00 46.99 469 CYS A N 1
ATOM 1182 C CA . CYS A 1 160 ? 24.096 13.698 27.070 1.00 47.14 469 CYS A CA 1
ATOM 1183 C C . CYS A 1 160 ? 25.595 13.708 27.353 1.00 46.36 469 CYS A C 1
ATOM 1184 O O . CYS A 1 160 ? 26.284 12.724 27.080 1.00 45.86 469 CYS A O 1
ATOM 1187 N N . PRO A 1 161 ? 26.125 14.830 27.884 1.00 46.54 470 PRO A N 1
ATOM 1188 C CA . PRO A 1 161 ? 27.552 14.940 28.204 1.00 46.03 470 PRO A CA 1
ATOM 1189 C C . PRO A 1 161 ? 27.996 13.892 29.228 1.00 45.53 470 PRO A C 1
ATOM 1190 O O . PRO A 1 161 ? 29.127 13.414 29.185 1.00 44.34 470 PRO A O 1
ATOM 1194 N N . LEU A 1 162 ? 27.093 13.534 30.137 1.00 46.21 471 LEU A N 1
ATOM 1195 C CA . LEU A 1 162 ? 27.386 12.529 31.164 1.00 47.85 471 LEU A CA 1
ATOM 1196 C C . LEU A 1 162 ? 26.652 11.213 30.889 1.00 48.26 471 LEU A C 1
ATOM 1197 O O . LEU A 1 162 ? 26.136 10.566 31.800 1.00 48.37 471 LEU A O 1
ATOM 1202 N N . PHE A 1 163 ? 26.626 10.814 29.621 1.00 48.29 472 PHE A N 1
ATOM 1203 C CA . PHE A 1 163 ? 25.957 9.592 29.212 1.00 48.61 472 PHE A CA 1
ATOM 1204 C C . PHE A 1 163 ? 26.399 8.337 29.964 1.00 49.35 472 PHE A C 1
ATOM 1205 O O . PHE A 1 163 ? 25.566 7.572 30.439 1.00 48.80 472 PHE A O 1
ATOM 1213 N N . CYS A 1 164 ? 27.703 8.114 30.077 1.00 50.55 473 CYS A N 1
ATOM 1214 C CA . CYS A 1 164 ? 28.162 6.911 30.754 1.00 52.26 473 CYS A CA 1
ATOM 1215 C C . CYS A 1 164 ? 29.573 7.030 31.328 1.00 53.01 473 CYS A C 1
ATOM 1216 O O . CYS A 1 164 ? 30.474 7.517 30.653 1.00 52.60 473 CYS A O 1
ATOM 1219 N N . PRO A 1 165 ? 29.773 6.593 32.590 1.00 54.32 474 PRO A N 1
ATOM 1220 C CA . PRO A 1 165 ? 31.065 6.630 33.287 1.00 55.48 474 PRO A CA 1
ATOM 1221 C C . PRO A 1 165 ? 32.126 5.760 32.608 1.00 56.88 474 PRO A C 1
ATOM 1222 O O . PRO A 1 165 ? 31.856 4.621 32.227 1.00 56.51 474 PRO A O 1
ATOM 1226 N N . VAL A 1 166 ? 33.330 6.311 32.472 1.00 58.92 475 VAL A N 1
ATOM 1227 C CA . VAL A 1 166 ? 34.449 5.623 31.834 1.00 61.35 475 VAL A CA 1
ATOM 1228 C C . VAL A 1 166 ? 34.860 4.324 32.506 1.00 63.09 475 VAL A C 1
ATOM 1229 O O . VAL A 1 166 ? 35.068 3.312 31.844 1.00 63.59 475 VAL A O 1
ATOM 1233 N N . SER A 1 167 ? 34.998 4.360 33.823 1.00 65.57 476 SER A N 1
ATOM 1234 C CA . SER A 1 167 ? 35.413 3.179 34.569 1.00 68.35 476 SER A CA 1
ATOM 1235 C C . SER A 1 167 ? 34.512 2.006 34.231 1.00 69.65 476 SER A C 1
ATOM 1236 O O . SER A 1 167 ? 34.918 0.843 34.286 1.00 70.02 476 SER A O 1
ATOM 1239 N N . LYS A 1 168 ? 33.283 2.330 33.863 1.00 71.46 477 LYS A N 1
ATOM 1240 C CA . LYS A 1 168 ? 32.296 1.321 33.541 1.00 73.65 477 LYS A CA 1
ATOM 1241 C C . LYS A 1 168 ? 32.670 0.476 32.319 1.00 74.62 477 LYS A C 1
ATOM 1242 O O . LYS A 1 168 ? 31.887 -0.350 31.861 1.00 74.54 477 LYS A O 1
ATOM 1248 N N . MET A 1 169 ? 33.872 0.677 31.797 1.00 76.13 478 MET A N 1
ATOM 1249 C CA . MET A 1 169 ? 34.323 -0.093 30.650 1.00 78.05 478 MET A CA 1
ATOM 1250 C C . MET A 1 169 ? 35.829 -0.276 30.569 1.00 79.24 478 MET A C 1
ATOM 1251 O O . MET A 1 169 ? 36.310 -1.216 29.934 1.00 79.47 478 MET A O 1
ATOM 1256 N N . GLU A 1 170 ? 36.577 0.614 31.211 1.00 80.53 479 GLU A N 1
ATOM 1257 C CA . GLU A 1 170 ? 38.028 0.495 31.218 1.00 81.66 479 GLU A CA 1
ATOM 1258 C C . GLU A 1 170 ? 38.444 -0.676 32.110 1.00 81.93 479 GLU A C 1
ATOM 1259 O O . GLU A 1 170 ? 39.636 -0.926 32.313 1.00 82.29 479 GLU A O 1
ATOM 1265 N N . ALA A 1 171 ? 37.448 -1.390 32.632 1.00 81.61 480 ALA A N 1
ATOM 1266 C CA . ALA A 1 171 ? 37.685 -2.546 33.495 1.00 81.11 480 ALA A CA 1
ATOM 1267 C C . ALA A 1 171 ? 37.091 -3.812 32.874 1.00 80.54 480 ALA A C 1
ATOM 1268 O O . ALA A 1 171 ? 37.050 -3.960 31.650 1.00 81.04 480 ALA A O 1
ATOM 1270 N N . LYS A 1 172 ? 36.634 -4.722 33.728 1.00 79.44 481 LYS A N 1
ATOM 1271 C CA . LYS A 1 172 ? 36.035 -5.977 33.283 1.00 78.22 481 LYS A CA 1
ATOM 1272 C C . LYS A 1 172 ? 34.528 -5.809 33.094 1.00 76.27 481 LYS A C 1
ATOM 1273 O O . LYS A 1 172 ? 33.759 -5.948 34.046 1.00 76.21 481 LYS A O 1
ATOM 1279 N N . ASN A 1 173 ? 34.105 -5.512 31.870 1.00 73.76 482 ASN A N 1
ATOM 1280 C CA . ASN A 1 173 ? 32.682 -5.322 31.602 1.00 71.10 482 ASN A CA 1
ATOM 1281 C C . ASN A 1 173 ? 32.169 -6.112 30.406 1.00 68.70 482 ASN A C 1
ATOM 1282 O O . ASN A 1 173 ? 32.915 -6.829 29.733 1.00 67.77 482 ASN A O 1
ATOM 1287 N N . SER A 1 174 ? 30.877 -5.957 30.147 1.00 65.68 483 SER A N 1
ATOM 1288 C CA . SER A 1 174 ? 30.247 -6.630 29.033 1.00 63.37 483 SER A CA 1
ATOM 1289 C C . SER A 1 174 ? 29.797 -5.646 27.952 1.00 61.47 483 SER A C 1
ATOM 1290 O O . SER A 1 174 ? 29.030 -6.005 27.059 1.00 61.42 483 SER A O 1
ATOM 1293 N N . TYR A 1 175 ? 30.283 -4.406 28.032 1.00 59.07 484 TYR A N 1
ATOM 1294 C CA . TYR A 1 175 ? 29.944 -3.396 27.033 1.00 56.50 484 TYR A CA 1
ATOM 1295 C C . TYR A 1 175 ? 30.993 -3.425 25.928 1.00 55.31 484 TYR A C 1
ATOM 1296 O O . TYR A 1 175 ? 30.710 -3.108 24.772 1.00 54.74 484 TYR A O 1
ATOM 1305 N N . VAL A 1 176 ? 32.206 -3.818 26.294 1.00 53.68 485 VAL A N 1
ATOM 1306 C CA . VAL A 1 176 ? 33.289 -3.916 25.332 1.00 52.65 485 VAL A CA 1
ATOM 1307 C C . VAL A 1 176 ? 33.547 -5.395 25.144 1.00 52.91 485 VAL A C 1
ATOM 1308 O O . VAL A 1 176 ? 33.737 -6.118 26.117 1.00 53.26 485 VAL A O 1
ATOM 1312 N N . ARG A 1 177 ? 33.527 -5.849 23.896 1.00 53.22 486 ARG A N 1
ATOM 1313 C CA . ARG A 1 177 ? 33.768 -7.255 23.595 1.00 53.59 486 ARG A CA 1
ATOM 1314 C C . ARG A 1 177 ? 34.380 -7.317 22.202 1.00 53.00 486 ARG A C 1
ATOM 1315 O O . ARG A 1 177 ? 33.986 -6.560 21.313 1.00 53.15 486 ARG A O 1
ATOM 1323 N N . ASP A 1 178 ? 35.349 -8.206 22.012 1.00 52.25 487 ASP A N 1
ATOM 1324 C CA . ASP A 1 178 ? 36.023 -8.332 20.723 1.00 52.10 487 ASP A CA 1
ATOM 1325 C C . ASP A 1 178 ? 36.558 -6.966 20.297 1.00 51.35 487 ASP A C 1
ATOM 1326 O O . ASP A 1 178 ? 36.744 -6.701 19.109 1.00 51.31 487 ASP A O 1
ATOM 1331 N N . ASP A 1 179 ? 36.784 -6.096 21.277 1.00 50.01 488 ASP A N 1
ATOM 1332 C CA . ASP A 1 179 ? 37.310 -4.758 21.030 1.00 48.45 488 ASP A CA 1
ATOM 1333 C C . ASP A 1 179 ? 36.343 -3.893 20.206 1.00 46.97 488 ASP A C 1
ATOM 1334 O O . ASP A 1 179 ? 36.746 -3.199 19.268 1.00 46.85 488 ASP A O 1
ATOM 1339 N N . ALA A 1 180 ? 35.063 -3.939 20.578 1.00 44.65 489 ALA A N 1
ATOM 1340 C CA . ALA A 1 180 ? 34.025 -3.169 19.902 1.00 42.29 489 ALA A CA 1
ATOM 1341 C C . ALA A 1 180 ? 32.829 -2.963 20.821 1.00 40.96 489 ALA A C 1
ATOM 1342 O O . ALA A 1 180 ? 32.555 -3.797 21.686 1.00 41.05 489 ALA A O 1
ATOM 1344 N N . ILE A 1 181 ? 32.131 -1.845 20.632 1.00 38.24 490 ILE A N 1
ATOM 1345 C CA . ILE A 1 181 ? 30.938 -1.533 21.406 1.00 37.49 490 ILE A CA 1
ATOM 1346 C C . ILE A 1 181 ? 29.809 -1.192 20.420 1.00 36.58 490 ILE A C 1
ATOM 1347 O O . ILE A 1 181 ? 30.073 -0.916 19.257 1.00 35.29 490 ILE A O 1
ATOM 1352 N N . PHE A 1 182 ? 28.563 -1.212 20.883 1.00 35.38 491 PHE A N 1
ATOM 1353 C CA . PHE A 1 182 ? 27.430 -0.890 20.019 1.00 35.38 491 PHE A CA 1
ATOM 1354 C C . PHE A 1 182 ? 26.567 0.193 20.647 1.00 35.53 491 PHE A C 1
ATOM 1355 O O . PHE A 1 182 ? 26.169 0.076 21.801 1.00 36.45 491 PHE A O 1
ATOM 1363 N N . ILE A 1 183 ? 26.267 1.244 19.888 1.00 35.45 492 ILE A N 1
ATOM 1364 C CA . ILE A 1 183 ? 25.422 2.324 20.393 1.00 34.50 492 ILE A CA 1
ATOM 1365 C C . ILE A 1 183 ? 24.079 2.215 19.671 1.00 34.20 492 ILE A C 1
ATOM 1366 O O . ILE A 1 183 ? 24.032 1.873 18.494 1.00 33.93 492 ILE A O 1
ATOM 1371 N N . LYS A 1 184 ? 22.986 2.483 20.372 1.00 34.55 493 LYS A N 1
ATOM 1372 C CA . LYS A 1 184 ? 21.689 2.411 19.729 1.00 35.42 493 LYS A CA 1
ATOM 1373 C C . LYS A 1 184 ? 20.947 3.725 19.865 1.00 35.57 493 LYS A C 1
ATOM 1374 O O . LYS A 1 184 ? 21.001 4.369 20.909 1.00 37.19 493 LYS A O 1
ATOM 1380 N N . ALA A 1 185 ? 20.269 4.130 18.799 1.00 35.96 494 ALA A N 1
ATOM 1381 C CA . ALA A 1 185 ? 19.492 5.362 18.818 1.00 36.59 494 ALA A CA 1
ATOM 1382 C C . ALA A 1 185 ? 18.067 5.056 18.356 1.00 36.71 494 ALA A C 1
ATOM 1383 O O . ALA A 1 185 ? 17.859 4.355 17.363 1.00 35.33 494 ALA A O 1
ATOM 1385 N N . ILE A 1 186 ? 17.096 5.580 19.101 1.00 37.07 495 ILE A N 1
ATOM 1386 C CA . ILE A 1 186 ? 15.687 5.374 18.805 1.00 37.05 495 ILE A CA 1
ATOM 1387 C C . ILE A 1 186 ? 14.955 6.699 18.871 1.00 37.52 495 ILE A C 1
ATOM 1388 O O . ILE A 1 186 ? 14.789 7.270 19.943 1.00 37.36 495 ILE A O 1
ATOM 1393 N N . VAL A 1 187 ? 14.513 7.192 17.723 1.00 38.42 496 VAL A N 1
ATOM 1394 C CA . VAL A 1 187 ? 13.790 8.444 17.701 1.00 38.92 496 VAL A CA 1
ATOM 1395 C C . VAL A 1 187 ? 12.305 8.175 17.700 1.00 40.01 496 VAL A C 1
ATOM 1396 O O . VAL A 1 187 ? 11.790 7.530 16.790 1.00 41.38 496 VAL A O 1
ATOM 1400 N N . ASP A 1 188 ? 11.629 8.663 18.734 1.00 40.85 497 ASP A N 1
ATOM 1401 C CA . ASP A 1 188 ? 10.196 8.501 18.869 1.00 42.01 497 ASP A CA 1
ATOM 1402 C C . ASP A 1 188 ? 9.557 9.183 17.672 1.00 42.55 497 ASP A C 1
ATOM 1403 O O . ASP A 1 188 ? 9.882 10.326 17.354 1.00 42.29 497 ASP A O 1
ATOM 1408 N N . LEU A 1 189 ? 8.654 8.473 17.002 1.00 43.21 498 LEU A N 1
ATOM 1409 C CA . LEU A 1 189 ? 8.016 9.004 15.810 1.00 43.65 498 LEU A CA 1
ATOM 1410 C C . LEU A 1 189 ? 6.619 9.573 16.023 1.00 44.80 498 LEU A C 1
ATOM 1411 O O . LEU A 1 189 ? 5.902 9.836 15.061 1.00 45.14 498 LEU A O 1
ATOM 1416 N N . THR A 1 190 ? 6.233 9.778 17.278 1.00 46.67 499 THR A N 1
ATOM 1417 C CA . THR A 1 190 ? 4.913 10.326 17.581 1.00 48.32 499 THR A CA 1
ATOM 1418 C C . THR A 1 190 ? 4.708 11.651 16.847 1.00 49.56 499 THR A C 1
ATOM 1419 O O . THR A 1 190 ? 5.553 12.544 16.918 1.00 49.14 499 THR A O 1
ATOM 1423 N N . GLY A 1 191 ? 3.591 11.765 16.131 1.00 51.19 500 GLY A N 1
ATOM 1424 C CA . GLY A 1 191 ? 3.294 12.987 15.399 1.00 52.48 500 GLY A CA 1
ATOM 1425 C C . GLY A 1 191 ? 3.746 13.015 13.949 1.00 53.53 500 GLY A C 1
ATOM 1426 O O . GLY A 1 191 ? 3.373 13.919 13.196 1.00 54.06 500 GLY A O 1
ATOM 1427 N N . LEU A 1 192 ? 4.542 12.033 13.544 1.00 54.00 501 LEU A N 1
ATOM 1428 C CA . LEU A 1 192 ? 5.032 11.986 12.173 1.00 55.30 501 LEU A CA 1
ATOM 1429 C C . LEU A 1 192 ? 4.303 10.921 11.356 1.00 56.85 501 LEU A C 1
ATOM 1430 O O . LEU A 1 192 ? 4.990 10.073 10.741 1.00 57.69 501 LEU A O 1
ATOM 1436 N N . GLN B 1 2 ? 63.658 2.039 -33.065 1.00 71.69 311 GLN B N 1
ATOM 1437 C CA . GLN B 1 2 ? 62.605 1.499 -33.984 1.00 71.88 311 GLN B CA 1
ATOM 1438 C C . GLN B 1 2 ? 61.663 0.557 -33.234 1.00 72.08 311 GLN B C 1
ATOM 1439 O O . GLN B 1 2 ? 60.439 0.642 -33.381 1.00 72.55 311 GLN B O 1
ATOM 1441 N N . ASP B 1 3 ? 62.240 -0.341 -32.438 1.00 71.85 312 ASP B N 1
ATOM 1442 C CA . ASP B 1 3 ? 61.465 -1.296 -31.650 1.00 71.52 312 ASP B CA 1
ATOM 1443 C C . ASP B 1 3 ? 61.230 -0.709 -30.254 1.00 71.41 312 ASP B C 1
ATOM 1444 O O . ASP B 1 3 ? 60.247 -1.033 -29.575 1.00 71.03 312 ASP B O 1
ATOM 1446 N N . LYS B 1 4 ? 62.143 0.159 -29.835 1.00 70.57 313 LYS B N 1
ATOM 1447 C CA . LYS B 1 4 ? 62.038 0.799 -28.537 1.00 70.66 313 LYS B CA 1
ATOM 1448 C C . LYS B 1 4 ? 60.829 1.732 -28.534 1.00 71.00 313 LYS B C 1
ATOM 1449 O O . LYS B 1 4 ? 60.093 1.817 -27.549 1.00 70.74 313 LYS B O 1
ATOM 1451 N N . ILE B 1 5 ? 60.622 2.422 -29.652 1.00 71.17 314 ILE B N 1
ATOM 1452 C CA . ILE B 1 5 ? 59.507 3.353 -29.784 1.00 71.41 314 ILE B CA 1
ATOM 1453 C C . ILE B 1 5 ? 58.170 2.621 -29.853 1.00 71.39 314 ILE B C 1
ATOM 1454 O O . ILE B 1 5 ? 57.241 2.950 -29.113 1.00 72.03 314 ILE B O 1
ATOM 1456 N N . GLU B 1 6 ? 58.076 1.633 -30.740 1.00 70.64 315 GLU B N 1
ATOM 1457 C CA . GLU B 1 6 ? 56.843 0.867 -30.900 1.00 69.91 315 GLU B CA 1
ATOM 1458 C C . GLU B 1 6 ? 56.465 0.129 -29.619 1.00 69.10 315 GLU B C 1
ATOM 1459 O O . GLU B 1 6 ? 55.280 -0.019 -29.311 1.00 68.93 315 GLU B O 1
ATOM 1461 N N . ALA B 1 7 ? 57.464 -0.342 -28.879 1.00 68.10 316 ALA B N 1
ATOM 1462 C CA . ALA B 1 7 ? 57.186 -1.058 -27.637 1.00 67.54 316 ALA B CA 1
ATOM 1463 C C . ALA B 1 7 ? 56.486 -0.118 -26.656 1.00 67.32 316 ALA B C 1
ATOM 1464 O O . ALA B 1 7 ? 55.469 -0.474 -26.063 1.00 67.46 316 ALA B O 1
ATOM 1466 N N . LEU B 1 8 ? 57.028 1.084 -26.492 1.00 66.42 317 LEU B N 1
ATOM 1467 C CA . LEU B 1 8 ? 56.431 2.058 -25.592 1.00 65.73 317 LEU B CA 1
ATOM 1468 C C . LEU B 1 8 ? 55.051 2.425 -26.134 1.00 65.41 317 LEU B C 1
ATOM 1469 O O . LEU B 1 8 ? 54.080 2.514 -25.385 1.00 65.20 317 LEU B O 1
ATOM 1471 N N . SER B 1 9 ? 54.979 2.630 -27.447 1.00 64.88 318 SER B N 1
ATOM 1472 C CA . SER B 1 9 ? 53.730 2.975 -28.115 1.00 64.38 318 SER B CA 1
ATOM 1473 C C . SER B 1 9 ? 52.672 1.899 -27.875 1.00 64.51 318 SER B C 1
ATOM 1474 O O . SER B 1 9 ? 51.535 2.206 -27.517 1.00 64.59 318 SER B O 1
ATOM 1476 N N . SER B 1 10 ? 53.052 0.641 -28.085 1.00 64.61 319 SER B N 1
ATOM 1477 C CA . SER B 1 10 ? 52.141 -0.482 -27.882 1.00 64.53 319 SER B CA 1
ATOM 1478 C C . SER B 1 10 ? 51.548 -0.388 -26.475 1.00 64.26 319 SER B C 1
ATOM 1479 O O . SER B 1 10 ? 50.328 -0.390 -26.300 1.00 64.76 319 SER B O 1
ATOM 1481 N N . LYS B 1 11 ? 52.423 -0.300 -25.477 1.00 63.57 320 LYS B N 1
ATOM 1482 C CA . LYS B 1 11 ? 51.994 -0.190 -24.091 1.00 62.91 320 LYS B CA 1
ATOM 1483 C C . LYS B 1 11 ? 51.041 0.989 -23.994 1.00 62.70 320 LYS B C 1
ATOM 1484 O O . LYS B 1 11 ? 49.964 0.882 -23.408 1.00 63.48 320 LYS B O 1
ATOM 1486 N N . VAL B 1 12 ? 51.445 2.112 -24.579 1.00 62.26 321 VAL B N 1
ATOM 1487 C CA . VAL B 1 12 ? 50.630 3.314 -24.566 1.00 62.09 321 VAL B CA 1
ATOM 1488 C C . VAL B 1 12 ? 49.194 2.942 -24.889 1.00 62.33 321 VAL B C 1
ATOM 1489 O O . VAL B 1 12 ? 48.312 3.040 -24.033 1.00 62.41 321 VAL B O 1
ATOM 1491 N N . GLN B 1 13 ? 48.973 2.506 -26.128 1.00 61.90 322 GLN B N 1
ATOM 1492 C CA . GLN B 1 13 ? 47.651 2.119 -26.600 1.00 61.56 322 GLN B CA 1
ATOM 1493 C C . GLN B 1 13 ? 46.922 1.209 -25.610 1.00 61.33 322 GLN B C 1
ATOM 1494 O O . GLN B 1 13 ? 45.876 1.579 -25.061 1.00 61.10 322 GLN B O 1
ATOM 1496 N N . GLN B 1 14 ? 47.484 0.023 -25.382 1.00 61.12 323 GLN B N 1
ATOM 1497 C CA . GLN B 1 14 ? 46.893 -0.948 -24.467 1.00 60.46 323 GLN B CA 1
ATOM 1498 C C . GLN B 1 14 ? 46.534 -0.304 -23.131 1.00 59.65 323 GLN B C 1
ATOM 1499 O O . GLN B 1 14 ? 45.478 -0.597 -22.567 1.00 60.08 323 GLN B O 1
ATOM 1501 N N . LEU B 1 15 ? 47.407 0.568 -22.624 1.00 58.12 324 LEU B N 1
ATOM 1502 C CA . LEU B 1 15 ? 47.152 1.248 -21.354 1.00 56.35 324 LEU B CA 1
ATOM 1503 C C . LEU B 1 15 ? 45.941 2.177 -21.492 1.00 54.99 324 LEU B C 1
ATOM 1504 O O . LEU B 1 15 ? 45.034 2.143 -20.662 1.00 54.88 324 LEU B O 1
ATOM 1506 N N . GLU B 1 16 ? 45.919 2.989 -22.547 1.00 53.78 325 GLU B N 1
ATOM 1507 C CA . GLU B 1 16 ? 44.808 3.909 -22.785 1.00 53.82 325 GLU B CA 1
ATOM 1508 C C . GLU B 1 16 ? 43.488 3.153 -22.966 1.00 53.90 325 GLU B C 1
ATOM 1509 O O . GLU B 1 16 ? 42.423 3.630 -22.560 1.00 53.98 325 GLU B O 1
ATOM 1511 N N . ARG B 1 17 ? 43.557 1.971 -23.570 1.00 53.33 326 ARG B N 1
ATOM 1512 C CA . ARG B 1 17 ? 42.359 1.168 -23.773 1.00 53.32 326 ARG B CA 1
ATOM 1513 C C . ARG B 1 17 ? 41.839 0.629 -22.435 1.00 53.02 326 ARG B C 1
ATOM 1514 O O . ARG B 1 17 ? 40.649 0.734 -22.125 1.00 52.42 326 ARG B O 1
ATOM 1516 N N . SER B 1 18 ? 42.737 0.063 -21.637 1.00 53.39 327 SER B N 1
ATOM 1517 C CA . SER B 1 18 ? 42.359 -0.484 -20.337 1.00 54.06 327 SER B CA 1
ATOM 1518 C C . SER B 1 18 ? 41.734 0.598 -19.459 1.00 54.32 327 SER B C 1
ATOM 1519 O O . SER B 1 18 ? 40.753 0.355 -18.758 1.00 53.99 327 SER B O 1
ATOM 1521 N N . ILE B 1 19 ? 42.302 1.798 -19.507 1.00 54.94 328 ILE B N 1
ATOM 1522 C CA . ILE B 1 19 ? 41.787 2.904 -18.713 1.00 55.44 328 ILE B CA 1
ATOM 1523 C C . ILE B 1 19 ? 40.374 3.269 -19.150 1.00 55.33 328 ILE B C 1
ATOM 1524 O O . ILE B 1 19 ? 39.533 3.615 -18.324 1.00 55.69 328 ILE B O 1
ATOM 1526 N N . GLY B 1 20 ? 40.115 3.188 -20.448 1.00 55.54 329 GLY B N 1
ATOM 1527 C CA . GLY B 1 20 ? 38.799 3.530 -20.953 1.00 55.85 329 GLY B CA 1
ATOM 1528 C C . GLY B 1 20 ? 37.693 2.586 -20.526 1.00 56.16 329 GLY B C 1
ATOM 1529 O O . GLY B 1 20 ? 36.652 3.028 -20.039 1.00 56.16 329 GLY B O 1
ATOM 1530 N N . LEU B 1 21 ? 37.913 1.286 -20.706 1.00 56.63 330 LEU B N 1
ATOM 1531 C CA . LEU B 1 21 ? 36.910 0.286 -20.341 1.00 57.52 330 LEU B CA 1
ATOM 1532 C C . LEU B 1 21 ? 36.564 0.394 -18.864 1.00 58.03 330 LEU B C 1
ATOM 1533 O O . LEU B 1 21 ? 35.598 -0.205 -18.393 1.00 59.08 330 LEU B O 1
ATOM 1535 N N . LYS B 1 22 ? 37.359 1.163 -18.135 1.00 58.36 331 LYS B N 1
ATOM 1536 C CA . LYS B 1 22 ? 37.128 1.357 -16.716 1.00 58.65 331 LYS B CA 1
ATOM 1537 C C . LYS B 1 22 ? 36.120 2.481 -16.484 1.00 58.73 331 LYS B C 1
ATOM 1538 O O . LYS B 1 22 ? 35.061 2.258 -15.896 1.00 59.41 331 LYS B O 1
ATOM 1540 N N . ASP B 1 23 ? 36.435 3.686 -16.953 1.00 58.30 332 ASP B N 1
ATOM 1541 C CA . ASP B 1 23 ? 35.531 4.813 -16.754 1.00 57.65 332 ASP B CA 1
ATOM 1542 C C . ASP B 1 23 ? 34.129 4.496 -17.255 1.00 55.71 332 ASP B C 1
ATOM 1543 O O . ASP B 1 23 ? 33.144 5.015 -16.730 1.00 54.75 332 ASP B O 1
ATOM 1548 N N . LEU B 1 24 ? 34.040 3.638 -18.265 1.00 53.77 333 LEU B N 1
ATOM 1549 C CA . LEU B 1 24 ? 32.743 3.261 -18.814 1.00 52.16 333 LEU B CA 1
ATOM 1550 C C . LEU B 1 24 ? 31.923 2.482 -17.784 1.00 50.78 333 LEU B C 1
ATOM 1551 O O . LEU B 1 24 ? 30.747 2.784 -17.549 1.00 50.21 333 LEU B O 1
ATOM 1553 N N . ALA B 1 25 ? 32.553 1.482 -17.169 1.00 49.14 334 ALA B N 1
ATOM 1554 C CA . ALA B 1 25 ? 31.886 0.655 -16.174 1.00 47.47 334 ALA B CA 1
ATOM 1555 C C . ALA B 1 25 ? 31.552 1.485 -14.942 1.00 47.07 334 ALA B C 1
ATOM 1556 O O . ALA B 1 25 ? 30.551 1.234 -14.258 1.00 47.15 334 ALA B O 1
ATOM 1558 N N . MET B 1 26 ? 32.388 2.480 -14.667 1.00 45.92 335 MET B N 1
ATOM 1559 C CA . MET B 1 26 ? 32.172 3.333 -13.517 1.00 45.52 335 MET B CA 1
ATOM 1560 C C . MET B 1 26 ? 31.049 4.335 -13.752 1.00 43.10 335 MET B C 1
ATOM 1561 O O . MET B 1 26 ? 30.196 4.526 -12.890 1.00 42.40 335 MET B O 1
ATOM 1566 N N . ALA B 1 27 ? 31.054 4.989 -14.905 1.00 41.71 336 ALA B N 1
ATOM 1567 C CA . ALA B 1 27 ? 29.993 5.939 -15.218 1.00 40.68 336 ALA B CA 1
ATOM 1568 C C . ALA B 1 27 ? 28.708 5.159 -15.034 1.00 39.54 336 ALA B C 1
ATOM 1569 O O . ALA B 1 27 ? 27.713 5.661 -14.516 1.00 40.10 336 ALA B O 1
ATOM 1571 N N . ASP B 1 28 ? 28.764 3.905 -15.454 1.00 38.95 337 ASP B N 1
ATOM 1572 C CA . ASP B 1 28 ? 27.636 3.001 -15.352 1.00 37.98 337 ASP B CA 1
ATOM 1573 C C . ASP B 1 28 ? 27.274 2.720 -13.888 1.00 36.38 337 ASP B C 1
ATOM 1574 O O . ASP B 1 28 ? 26.149 2.980 -13.460 1.00 37.06 337 ASP B O 1
ATOM 1579 N N . LEU B 1 29 ? 28.232 2.205 -13.121 1.00 33.87 338 LEU B N 1
ATOM 1580 C CA . LEU B 1 29 ? 28.022 1.901 -11.704 1.00 31.74 338 LEU B CA 1
ATOM 1581 C C . LEU B 1 29 ? 27.470 3.101 -10.919 1.00 31.37 338 LEU B C 1
ATOM 1582 O O . LEU B 1 29 ? 26.652 2.933 -10.001 1.00 30.52 338 LEU B O 1
ATOM 1587 N N . GLU B 1 30 ? 27.924 4.305 -11.276 1.00 31.63 339 GLU B N 1
ATOM 1588 C CA . GLU B 1 30 ? 27.453 5.531 -10.627 1.00 33.17 339 GLU B CA 1
ATOM 1589 C C . GLU B 1 30 ? 25.951 5.682 -10.838 1.00 32.00 339 GLU B C 1
ATOM 1590 O O . GLU B 1 30 ? 25.198 5.906 -9.889 1.00 31.80 339 GLU B O 1
ATOM 1596 N N . GLN B 1 31 ? 25.524 5.571 -12.093 1.00 31.85 340 GLN B N 1
ATOM 1597 C CA . GLN B 1 31 ? 24.111 5.685 -12.418 1.00 30.96 340 GLN B CA 1
ATOM 1598 C C . GLN B 1 31 ?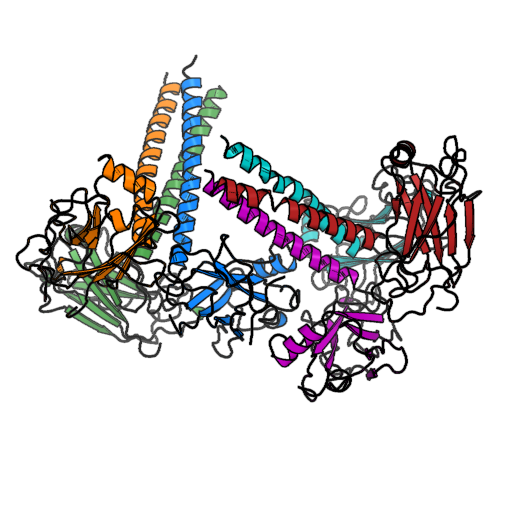 23.342 4.672 -11.576 1.00 30.04 340 GLN B C 1
ATOM 1599 O O . GLN B 1 31 ? 22.323 5.009 -10.970 1.00 30.07 340 GLN B O 1
ATOM 1601 N N . LYS B 1 32 ? 23.844 3.441 -11.517 1.00 28.51 341 LYS B N 1
ATOM 1602 C CA . LYS B 1 32 ? 23.189 2.404 -10.728 1.00 29.21 341 LYS B CA 1
ATOM 1603 C C . LYS B 1 32 ? 23.036 2.832 -9.264 1.00 30.05 341 LYS B C 1
ATOM 1604 O O . LYS B 1 32 ? 21.936 2.750 -8.705 1.00 30.97 341 LYS B O 1
ATOM 1606 N N . VAL B 1 33 ? 24.118 3.302 -8.643 1.00 29.67 342 VAL B N 1
ATOM 1607 C CA . VAL B 1 33 ? 24.047 3.739 -7.245 1.00 30.47 342 VAL B CA 1
ATOM 1608 C C . VAL B 1 33 ? 23.016 4.852 -7.054 1.00 30.62 342 VAL B C 1
ATOM 1609 O O . VAL B 1 33 ? 22.232 4.824 -6.107 1.00 31.19 342 VAL B O 1
ATOM 1613 N N . LEU B 1 34 ? 23.006 5.829 -7.949 1.00 31.51 343 LEU B N 1
ATOM 1614 C CA . LEU B 1 34 ? 22.041 6.907 -7.840 1.00 32.81 343 LEU B CA 1
ATOM 1615 C C . LEU B 1 34 ? 20.597 6.398 -7.893 1.00 33.44 343 LEU B C 1
ATOM 1616 O O . LEU B 1 34 ? 19.759 6.790 -7.077 1.00 32.83 343 LEU B O 1
ATOM 1621 N N . GLU B 1 35 ? 20.307 5.514 -8.840 1.00 34.87 344 GLU B N 1
ATOM 1622 C CA . GLU B 1 35 ? 18.958 4.967 -8.969 1.00 35.99 344 GLU B CA 1
ATOM 1623 C C . GLU B 1 35 ? 18.522 4.261 -7.686 1.00 36.73 344 GLU B C 1
ATOM 1624 O O . GLU B 1 35 ? 17.411 4.470 -7.200 1.00 37.63 344 GLU B O 1
ATOM 1626 N N . MET B 1 36 ? 19.404 3.428 -7.145 1.00 37.44 345 MET B N 1
ATOM 1627 C CA . MET B 1 36 ? 19.131 2.702 -5.917 1.00 37.95 345 MET B CA 1
ATOM 1628 C C . MET B 1 36 ? 18.839 3.642 -4.760 1.00 38.03 345 MET B C 1
ATOM 1629 O O . MET B 1 36 ? 18.040 3.334 -3.885 1.00 37.10 345 MET B O 1
ATOM 1634 N N . GLU B 1 37 ? 19.515 4.782 -4.753 1.00 39.10 346 GLU B N 1
ATOM 1635 C CA . GLU B 1 37 ? 19.338 5.779 -3.707 1.00 39.51 346 GLU B CA 1
ATOM 1636 C C . GLU B 1 37 ? 17.951 6.412 -3.698 1.00 37.32 346 GLU B C 1
ATOM 1637 O O . GLU B 1 37 ? 17.469 6.828 -2.658 1.00 37.34 346 GLU B O 1
ATOM 1643 N N . ALA B 1 38 ? 17.308 6.474 -4.855 1.00 36.58 347 ALA B N 1
ATOM 1644 C CA . ALA B 1 38 ? 15.989 7.092 -4.956 1.00 35.84 347 ALA B CA 1
ATOM 1645 C C . ALA B 1 38 ? 14.792 6.146 -4.876 1.00 35.51 347 ALA B C 1
ATOM 1646 O O . ALA B 1 38 ? 13.691 6.587 -4.561 1.00 35.80 347 ALA B O 1
ATOM 1648 N N . SER B 1 39 ? 14.999 4.858 -5.140 1.00 35.10 348 SER B N 1
ATOM 1649 C CA . SER B 1 39 ? 13.884 3.905 -5.139 1.00 34.84 348 SER B CA 1
ATOM 1650 C C . SER B 1 39 ? 13.237 3.602 -3.794 1.00 34.01 348 SER B C 1
ATOM 1651 O O . SER B 1 39 ? 13.869 3.647 -2.741 1.00 34.00 348 SER B O 1
ATOM 1654 N N . THR B 1 40 ? 11.952 3.291 -3.859 1.00 33.76 349 THR B N 1
ATOM 1655 C CA . THR B 1 40 ? 11.157 2.944 -2.690 1.00 33.21 349 THR B CA 1
ATOM 1656 C C . THR B 1 40 ? 10.428 1.663 -3.059 1.00 32.35 349 THR B C 1
ATOM 1657 O O . THR B 1 40 ? 10.322 1.319 -4.230 1.00 30.20 349 THR B O 1
ATOM 1661 N N . TYR B 1 41 ? 9.919 0.962 -2.059 1.00 33.07 350 TYR B N 1
ATOM 1662 C CA . TYR B 1 41 ? 9.226 -0.287 -2.314 1.00 34.50 350 TYR B CA 1
ATOM 1663 C C . TYR B 1 41 ? 7.911 -0.408 -1.582 1.00 34.29 350 TYR B C 1
ATOM 1664 O O . TYR B 1 41 ? 7.608 -1.466 -1.042 1.00 35.55 350 TYR B O 1
ATOM 1673 N N . ASP B 1 42 ? 7.137 0.672 -1.566 1.00 34.34 351 ASP B N 1
ATOM 1674 C CA . ASP B 1 42 ? 5.827 0.680 -0.923 1.00 34.16 351 ASP B CA 1
ATOM 1675 C C . ASP B 1 42 ? 4.789 1.471 -1.730 1.00 33.38 351 ASP B C 1
ATOM 1676 O O . ASP B 1 42 ? 3.749 1.855 -1.208 1.00 33.02 351 ASP B O 1
ATOM 1681 N N . GLY B 1 43 ? 5.082 1.721 -3.002 1.00 33.07 352 GLY B N 1
ATOM 1682 C CA . GLY B 1 43 ? 4.150 2.446 -3.847 1.00 31.96 352 GLY B CA 1
ATOM 1683 C C . GLY B 1 43 ? 4.086 3.947 -3.620 1.00 32.09 352 GLY B C 1
ATOM 1684 O O . GLY B 1 43 ? 3.330 4.634 -4.304 1.00 31.82 352 GLY B O 1
ATOM 1685 N N . VAL B 1 44 ? 4.862 4.461 -2.667 1.00 31.24 353 VAL B N 1
ATOM 1686 C CA . VAL B 1 44 ? 4.876 5.895 -2.386 1.00 31.16 353 VAL B CA 1
ATOM 1687 C C . VAL B 1 44 ? 6.212 6.480 -2.847 1.00 31.30 353 VAL B C 1
ATOM 1688 O O . VAL B 1 44 ? 7.277 5.995 -2.474 1.00 31.90 353 VAL B O 1
ATOM 1692 N N . PHE B 1 45 ? 6.147 7.522 -3.666 1.00 31.37 354 PHE B N 1
ATOM 1693 C CA . PHE B 1 45 ? 7.342 8.143 -4.210 1.00 31.25 354 PHE B CA 1
ATOM 1694 C C . PHE B 1 45 ? 7.322 9.680 -4.191 1.00 32.44 354 PHE B C 1
ATOM 1695 O O . PHE B 1 45 ? 6.355 10.312 -4.642 1.00 32.67 354 PHE B O 1
ATOM 1703 N N . ILE B 1 46 ? 8.388 10.280 -3.659 1.00 31.88 355 ILE B N 1
ATOM 1704 C CA . ILE B 1 46 ? 8.507 11.733 -3.621 1.00 31.86 355 ILE B CA 1
ATOM 1705 C C . ILE B 1 46 ? 9.712 12.142 -4.473 1.00 32.01 355 ILE B C 1
ATOM 1706 O O . ILE B 1 46 ? 10.854 11.783 -4.196 1.00 31.50 355 ILE B O 1
ATOM 1711 N N . TRP B 1 47 ? 9.431 12.887 -5.531 1.00 32.52 356 TRP B N 1
ATOM 1712 C CA . TRP B 1 47 ? 10.447 13.332 -6.472 1.00 33.28 356 TRP B CA 1
ATOM 1713 C C . TRP B 1 47 ? 10.721 14.829 -6.369 1.00 33.70 356 TRP B C 1
ATOM 1714 O O . TRP B 1 47 ? 9.836 15.666 -6.574 1.00 32.29 356 TRP B O 1
ATOM 1725 N N . LYS B 1 48 ? 11.959 15.152 -6.014 1.00 34.26 357 LYS B N 1
ATOM 1726 C CA . LYS B 1 48 ? 12.378 16.536 -5.891 1.00 34.36 357 LYS B CA 1
ATOM 1727 C C . LYS B 1 48 ? 13.049 16.977 -7.185 1.00 35.02 357 LYS B C 1
ATOM 1728 O O . LYS B 1 48 ? 14.021 16.376 -7.627 1.00 34.49 357 LYS B O 1
ATOM 1734 N N . ILE B 1 49 ? 12.505 18.016 -7.803 1.00 36.42 358 ILE B N 1
ATOM 1735 C CA . ILE B 1 49 ? 13.065 18.539 -9.036 1.00 38.65 358 ILE B CA 1
ATOM 1736 C C . ILE B 1 49 ? 13.696 19.896 -8.738 1.00 40.20 358 ILE B C 1
ATOM 1737 O O . ILE B 1 49 ? 12.995 20.903 -8.567 1.00 40.40 358 ILE B O 1
ATOM 1742 N N . SER B 1 50 ? 15.025 19.898 -8.645 1.00 41.90 359 SER B N 1
ATOM 1743 C CA . SER B 1 50 ? 15.797 21.107 -8.364 1.00 43.11 359 SER B CA 1
ATOM 1744 C C . SER B 1 50 ? 16.124 21.832 -9.650 1.00 43.86 359 SER B C 1
ATOM 1745 O O . SER B 1 50 ? 15.944 21.279 -10.739 1.00 44.42 359 SER B O 1
ATOM 1748 N N . ASP B 1 51 ? 16.620 23.063 -9.515 1.00 45.12 360 ASP B N 1
ATOM 1749 C CA . ASP B 1 51 ? 16.965 23.900 -10.661 1.00 45.76 360 ASP B CA 1
ATOM 1750 C C . ASP B 1 51 ? 15.733 24.030 -11.547 1.00 45.03 360 ASP B C 1
ATOM 1751 O O . ASP B 1 51 ? 15.808 23.867 -12.765 1.00 44.22 360 ASP B O 1
ATOM 1756 N N . PHE B 1 52 ? 14.602 24.324 -10.912 1.00 45.00 361 PHE B N 1
ATOM 1757 C CA . PHE B 1 52 ? 13.325 24.459 -11.603 1.00 45.57 361 PHE B CA 1
ATOM 1758 C C . PHE B 1 52 ? 13.325 25.544 -12.673 1.00 45.61 361 PHE B C 1
ATOM 1759 O O . PHE B 1 52 ? 12.812 25.338 -13.771 1.00 44.07 361 PHE B O 1
ATOM 1767 N N . ALA B 1 53 ? 13.891 26.703 -12.345 1.00 46.24 362 ALA B N 1
ATOM 1768 C CA . ALA B 1 53 ? 13.944 27.820 -13.281 1.00 46.85 362 ALA B CA 1
ATOM 1769 C C . ALA B 1 53 ? 14.612 27.424 -14.597 1.00 47.58 362 ALA B C 1
ATOM 1770 O O . ALA B 1 53 ? 14.062 27.648 -15.677 1.00 46.83 362 ALA B O 1
ATOM 1772 N N . ARG B 1 54 ? 15.798 26.833 -14.496 1.00 48.63 363 ARG B N 1
ATOM 1773 C CA . ARG B 1 54 ? 16.548 26.401 -15.667 1.00 50.14 363 ARG B CA 1
ATOM 1774 C C . ARG B 1 54 ? 15.810 25.305 -16.440 1.00 50.05 363 ARG B C 1
ATOM 1775 O O . ARG B 1 54 ? 15.700 25.368 -17.665 1.00 49.26 363 ARG B O 1
ATOM 1783 N N . LYS B 1 55 ? 15.307 24.299 -15.726 1.00 50.45 364 LYS B N 1
ATOM 1784 C CA . LYS B 1 55 ? 14.587 23.203 -16.373 1.00 50.95 364 LYS B CA 1
ATOM 1785 C C . LYS B 1 55 ? 13.270 23.716 -16.929 1.00 51.10 364 LYS B C 1
ATOM 1786 O O . LYS B 1 55 ? 12.739 23.186 -17.900 1.00 50.33 364 LYS B O 1
ATOM 1792 N N . ARG B 1 56 ? 12.764 24.773 -16.310 1.00 52.15 365 ARG B N 1
ATOM 1793 C CA . ARG B 1 56 ? 11.519 25.387 -16.727 1.00 54.16 365 ARG B CA 1
ATOM 1794 C C . ARG B 1 56 ? 11.749 26.071 -18.085 1.00 54.99 365 ARG B C 1
ATOM 1795 O O . ARG B 1 56 ? 10.877 26.052 -18.959 1.00 53.63 365 ARG B O 1
ATOM 1803 N N . GLN B 1 57 ? 12.934 26.659 -18.256 1.00 55.87 366 GLN B N 1
ATOM 1804 C CA . GLN B 1 57 ? 13.285 27.324 -19.510 1.00 57.39 366 GLN B CA 1
ATOM 1805 C C . GLN B 1 57 ? 13.559 26.362 -20.655 1.00 57.04 366 GLN B C 1
ATOM 1806 O O . GLN B 1 57 ? 13.040 26.541 -21.755 1.00 56.33 366 GLN B O 1
ATOM 1812 N N . GLU B 1 58 ? 14.383 25.352 -20.392 1.00 57.52 367 GLU B N 1
ATOM 1813 C CA . GLU B 1 58 ? 14.728 24.347 -21.397 1.00 57.45 367 GLU B CA 1
ATOM 1814 C C . GLU B 1 58 ? 13.448 23.750 -22.010 1.00 56.63 367 GLU B C 1
ATOM 1815 O O . GLU B 1 58 ? 13.432 23.336 -23.168 1.00 56.39 367 GLU B O 1
ATOM 1821 N N . ALA B 1 59 ? 12.377 23.715 -21.225 1.00 56.14 368 ALA B N 1
ATOM 1822 C CA . ALA B 1 59 ? 11.099 23.183 -21.693 1.00 56.36 368 ALA B CA 1
ATOM 1823 C C . ALA B 1 59 ? 10.354 24.195 -22.571 1.00 56.59 368 ALA B C 1
ATOM 1824 O O . ALA B 1 59 ? 9.732 23.825 -23.569 1.00 56.87 368 ALA B O 1
ATOM 1826 N N . VAL B 1 60 ? 10.397 25.468 -22.193 1.00 56.40 369 VAL B N 1
ATOM 1827 C CA . VAL B 1 60 ? 9.740 26.497 -22.987 1.00 56.59 369 VAL B CA 1
ATOM 1828 C C . VAL B 1 60 ? 10.495 26.696 -24.299 1.00 56.21 369 VAL B C 1
ATOM 1829 O O . VAL B 1 60 ? 9.888 26.845 -25.356 1.00 55.65 369 VAL B O 1
ATOM 1833 N N . ALA B 1 61 ? 11.823 26.687 -24.216 1.00 56.11 370 ALA B N 1
ATOM 1834 C CA . ALA B 1 61 ? 12.677 26.868 -25.385 1.00 56.05 370 ALA B CA 1
ATOM 1835 C C . ALA B 1 61 ? 12.783 25.592 -26.203 1.00 56.01 370 ALA B C 1
ATOM 1836 O O . ALA B 1 61 ? 13.615 25.497 -27.102 1.00 56.88 370 ALA B O 1
ATOM 1838 N N . GLY B 1 62 ? 11.951 24.608 -25.874 1.00 55.62 371 GLY B N 1
ATOM 1839 C CA . GLY B 1 62 ? 11.954 23.352 -26.604 1.00 54.58 371 GLY B CA 1
ATOM 1840 C C . GLY B 1 62 ? 13.242 22.542 -26.641 1.00 54.08 371 GLY B C 1
ATOM 1841 O O . GLY B 1 62 ? 13.309 21.550 -27.368 1.00 53.83 371 GLY B O 1
ATOM 1842 N N . ARG B 1 63 ? 14.258 22.942 -25.876 1.00 53.88 372 ARG B N 1
ATOM 1843 C CA . ARG B 1 63 ? 15.514 22.197 -25.859 1.00 53.69 372 ARG B CA 1
ATOM 1844 C C . ARG B 1 63 ? 15.300 20.841 -25.167 1.00 52.19 372 ARG B C 1
ATOM 1845 O O . ARG B 1 63 ? 15.741 19.804 -25.663 1.00 51.52 372 ARG B O 1
ATOM 1853 N N . ILE B 1 64 ? 14.608 20.856 -24.028 1.00 50.46 373 ILE B N 1
ATOM 1854 C CA . ILE B 1 64 ? 14.311 19.634 -23.283 1.00 48.15 373 ILE B CA 1
ATOM 1855 C C . ILE B 1 64 ? 12.853 19.657 -22.818 1.00 46.15 373 ILE B C 1
ATOM 1856 O O . ILE B 1 64 ? 12.527 20.173 -21.749 1.00 45.89 373 ILE B O 1
ATOM 1861 N N . PRO B 1 65 ? 11.953 19.093 -23.634 1.00 44.45 374 PRO B N 1
ATOM 1862 C CA . PRO B 1 65 ? 10.516 19.027 -23.363 1.00 43.54 374 PRO B CA 1
ATOM 1863 C C . PRO B 1 65 ? 10.098 18.216 -22.139 1.00 42.57 374 PRO B C 1
ATOM 1864 O O . PRO B 1 65 ? 9.272 18.672 -21.352 1.00 41.38 374 PRO B O 1
ATOM 1868 N N . ALA B 1 66 ? 10.668 17.019 -21.985 1.00 41.45 375 ALA B N 1
ATOM 1869 C CA . ALA B 1 66 ? 10.299 16.133 -20.878 1.00 40.31 375 ALA B CA 1
ATOM 1870 C C . ALA B 1 66 ? 11.442 15.586 -20.024 1.00 39.44 375 ALA B C 1
ATOM 1871 O O . ALA B 1 66 ? 12.594 15.552 -20.443 1.00 39.62 375 ALA B O 1
ATOM 1873 N N . ILE B 1 67 ? 11.089 15.142 -18.821 1.00 38.61 376 ILE B N 1
ATOM 1874 C CA . ILE B 1 67 ? 12.044 14.582 -17.876 1.00 37.77 376 ILE B CA 1
ATOM 1875 C C . ILE B 1 67 ? 11.444 13.362 -17.188 1.00 36.67 376 ILE B C 1
ATOM 1876 O O . ILE B 1 67 ? 10.296 13.410 -16.736 1.00 37.59 376 ILE B O 1
ATOM 1881 N N . PHE B 1 68 ? 12.207 12.270 -17.130 1.00 35.21 377 PHE B N 1
ATOM 1882 C CA . PHE B 1 68 ? 11.770 11.057 -16.437 1.00 34.18 377 PHE B CA 1
ATOM 1883 C C . PHE B 1 68 ? 12.278 11.159 -15.003 1.00 33.34 377 PHE B C 1
ATOM 1884 O O . PHE B 1 68 ? 13.286 11.810 -14.739 1.00 33.45 377 PHE B O 1
ATOM 1892 N N . SER B 1 69 ? 11.581 10.505 -14.083 1.00 32.35 378 SER B N 1
ATOM 1893 C CA . SER B 1 69 ? 11.988 10.480 -12.685 1.00 31.48 378 SER B CA 1
ATOM 1894 C C . SER B 1 69 ? 12.673 9.127 -12.479 1.00 30.62 378 SER B C 1
ATOM 1895 O O . SER B 1 69 ? 12.641 8.271 -13.365 1.00 29.83 378 SER B O 1
ATOM 1898 N N . PRO B 1 70 ? 13.347 8.934 -11.333 1.00 29.84 379 PRO B N 1
ATOM 1899 C CA . PRO B 1 70 ? 13.998 7.644 -11.077 1.00 30.45 379 PRO B CA 1
ATOM 1900 C C . PRO B 1 70 ? 12.868 6.630 -10.857 1.00 29.97 379 PRO B C 1
ATOM 1901 O O . PRO B 1 70 ? 11.722 7.020 -10.594 1.00 29.18 379 PRO B O 1
ATOM 1905 N N . ALA B 1 71 ? 13.187 5.343 -10.932 1.00 29.59 380 ALA B N 1
ATOM 1906 C CA . ALA B 1 71 ? 12.189 4.286 -10.740 1.00 30.27 380 ALA B CA 1
ATOM 1907 C C . ALA B 1 71 ? 11.876 3.914 -9.275 1.00 30.41 380 ALA B C 1
ATOM 1908 O O . ALA B 1 71 ? 12.707 4.087 -8.387 1.00 29.45 380 ALA B O 1
ATOM 1910 N N . PHE B 1 72 ? 10.662 3.411 -9.041 1.00 30.03 381 PHE B N 1
ATOM 1911 C CA . PHE B 1 72 ? 10.250 2.966 -7.709 1.00 29.95 381 PHE B CA 1
ATOM 1912 C C . PHE B 1 72 ? 9.323 1.762 -7.868 1.00 29.63 381 PHE B C 1
ATOM 1913 O O . PHE B 1 72 ? 8.934 1.429 -8.991 1.00 29.12 381 PHE B O 1
ATOM 1921 N N . TYR B 1 73 ? 8.974 1.112 -6.760 1.00 29.12 382 TYR B N 1
ATOM 1922 C CA . TYR B 1 73 ? 8.171 -0.114 -6.810 1.00 28.67 382 TYR B CA 1
ATOM 1923 C C . TYR B 1 73 ? 6.943 -0.215 -5.890 1.00 28.78 382 TYR B C 1
ATOM 1924 O O . TYR B 1 73 ? 6.858 0.472 -4.872 1.00 27.97 382 TYR B O 1
ATOM 1933 N N . THR B 1 74 ? 6.009 -1.103 -6.247 1.00 29.07 383 THR B N 1
ATOM 1934 C CA . THR B 1 74 ? 4.804 -1.322 -5.439 1.00 29.75 383 THR B CA 1
ATOM 1935 C C . THR B 1 74 ? 5.121 -2.123 -4.174 1.00 29.25 383 THR B C 1
ATOM 1936 O O . THR B 1 74 ? 4.445 -1.978 -3.174 1.00 28.88 383 THR B O 1
ATOM 1940 N N . SER B 1 75 ? 6.150 -2.963 -4.237 1.00 29.25 384 SER B N 1
ATOM 1941 C CA . SER B 1 75 ? 6.589 -3.772 -3.102 1.00 29.37 384 SER B CA 1
ATOM 1942 C C . SER B 1 75 ? 8.000 -4.277 -3.401 1.00 29.98 384 SER B C 1
ATOM 1943 O O . SER B 1 75 ? 8.479 -4.132 -4.528 1.00 30.13 384 SER B O 1
ATOM 1946 N N . ARG B 1 76 ? 8.657 -4.875 -2.411 1.00 30.05 385 ARG B N 1
ATOM 1947 C CA . ARG B 1 76 ? 10.021 -5.361 -2.593 1.00 31.48 385 ARG B CA 1
ATOM 1948 C C . ARG B 1 76 ? 10.256 -6.071 -3.929 1.00 30.65 385 ARG B C 1
ATOM 1949 O O . ARG B 1 76 ? 11.324 -5.931 -4.511 1.00 30.22 385 ARG B O 1
ATOM 1957 N N . TYR B 1 77 ? 9.271 -6.840 -4.394 1.00 30.73 386 TYR B N 1
ATOM 1958 C CA . TYR B 1 77 ? 9.368 -7.547 -5.675 1.00 31.19 386 TYR B CA 1
ATOM 1959 C C . TYR B 1 77 ? 8.138 -7.254 -6.562 1.00 32.00 386 TYR B C 1
ATOM 1960 O O . TYR B 1 77 ? 7.672 -8.126 -7.308 1.00 31.13 386 TYR B O 1
ATOM 1969 N N . GLY B 1 78 ? 7.621 -6.026 -6.479 1.00 31.50 387 GLY B N 1
ATOM 1970 C CA . GLY B 1 78 ? 6.442 -5.654 -7.253 1.00 32.02 387 GLY B CA 1
ATOM 1971 C C . GLY B 1 78 ? 6.692 -5.018 -8.614 1.00 31.12 387 GLY B C 1
ATOM 1972 O O . GLY B 1 78 ? 7.737 -5.229 -9.228 1.00 31.62 387 GLY B O 1
ATOM 1973 N N . TYR B 1 79 ? 5.728 -4.243 -9.094 1.00 29.98 388 TYR B N 1
ATOM 1974 C CA . TYR B 1 79 ? 5.878 -3.592 -10.386 1.00 30.00 388 TYR B CA 1
ATOM 1975 C C . TYR B 1 79 ? 6.911 -2.472 -10.312 1.00 29.67 388 TYR B C 1
ATOM 1976 O O . TYR B 1 79 ? 7.098 -1.865 -9.260 1.00 29.03 388 TYR B O 1
ATOM 1985 N N . LYS B 1 80 ? 7.570 -2.208 -11.436 1.00 29.75 389 LYS B N 1
ATOM 1986 C CA . LYS B 1 80 ? 8.559 -1.144 -11.540 1.00 29.94 389 LYS B CA 1
ATOM 1987 C C . LYS B 1 80 ? 7.894 0.017 -12.289 1.00 30.27 389 LYS B C 1
ATOM 1988 O O . LYS B 1 80 ? 7.276 -0.185 -13.330 1.00 30.92 389 LYS B O 1
ATOM 1994 N N . MET B 1 81 ? 8.032 1.228 -11.763 1.00 30.62 390 MET B N 1
ATOM 1995 C CA . MET B 1 81 ? 7.391 2.400 -12.349 1.00 30.76 390 MET B CA 1
ATOM 1996 C C . MET B 1 81 ? 8.235 3.663 -12.183 1.00 31.73 390 MET B C 1
ATOM 1997 O O . MET B 1 81 ? 9.063 3.770 -11.270 1.00 31.21 390 MET B O 1
ATOM 2002 N N . CYS B 1 82 ? 8.001 4.628 -13.063 1.00 32.02 391 CYS B N 1
ATOM 2003 C CA . CYS B 1 82 ? 8.670 5.908 -12.957 1.00 32.18 391 CYS B CA 1
ATOM 2004 C C . CYS B 1 82 ? 7.660 6.944 -13.438 1.00 32.58 391 CYS B C 1
ATOM 2005 O O . CYS B 1 82 ? 6.556 6.594 -13.862 1.00 31.41 391 CYS B O 1
ATOM 2008 N N . LEU B 1 83 ? 8.028 8.215 -13.347 1.00 32.72 392 LEU B N 1
ATOM 2009 C CA . LEU B 1 83 ? 7.150 9.286 -13.786 1.00 33.45 392 LEU B CA 1
ATOM 2010 C C . LEU B 1 83 ? 7.821 10.073 -14.916 1.00 34.09 392 LEU B C 1
ATOM 2011 O O . LEU B 1 83 ? 9.034 9.962 -15.131 1.00 34.30 392 LEU B O 1
ATOM 2016 N N . ARG B 1 84 ? 7.030 10.849 -15.646 1.00 34.53 393 ARG B N 1
ATOM 2017 C CA . ARG B 1 84 ? 7.560 11.688 -16.712 1.00 35.01 393 ARG B CA 1
ATOM 2018 C C . ARG B 1 84 ? 6.776 12.990 -16.675 1.00 34.74 393 ARG B C 1
ATOM 2019 O O . ARG B 1 84 ? 5.546 12.982 -16.627 1.00 33.39 393 ARG B O 1
ATOM 2027 N N . ILE B 1 85 ? 7.492 14.106 -16.703 1.00 35.62 394 ILE B N 1
ATOM 2028 C CA . ILE B 1 85 ? 6.848 15.409 -16.637 1.00 36.41 394 ILE B CA 1
ATOM 2029 C C . ILE B 1 85 ? 7.243 16.358 -17.751 1.00 36.42 394 ILE B C 1
ATOM 2030 O O . ILE B 1 85 ? 8.389 16.373 -18.182 1.00 35.03 394 ILE B O 1
ATOM 2035 N N . TYR B 1 86 ? 6.268 17.132 -18.224 1.00 37.21 395 TYR B N 1
ATOM 2036 C CA . TYR B 1 86 ? 6.500 18.139 -19.258 1.00 38.46 395 TYR B CA 1
ATOM 2037 C C . TYR B 1 86 ? 6.316 19.486 -18.574 1.00 38.53 395 TYR B C 1
ATOM 2038 O O . TYR B 1 86 ? 5.192 19.941 -18.388 1.00 38.17 395 TYR B O 1
ATOM 2047 N N . LEU B 1 87 ? 7.416 20.120 -18.193 1.00 38.93 396 LEU B N 1
ATOM 2048 C CA . LEU B 1 87 ? 7.321 21.392 -17.500 1.00 40.12 396 LEU B CA 1
ATOM 2049 C C . LEU B 1 87 ? 6.587 22.520 -18.245 1.00 40.84 396 LEU B C 1
ATOM 2050 O O . LEU B 1 87 ? 6.356 23.581 -17.676 1.00 40.31 396 LEU B O 1
ATOM 2055 N N . ASN B 1 88 ? 6.205 22.292 -19.500 1.00 42.14 397 ASN B N 1
ATOM 2056 C CA . ASN B 1 88 ? 5.470 23.310 -20.251 1.00 43.16 397 ASN B CA 1
ATOM 2057 C C . ASN B 1 88 ? 4.335 22.683 -21.056 1.00 43.89 397 ASN B C 1
ATOM 2058 O O . ASN B 1 88 ? 3.969 23.162 -22.126 1.00 43.74 397 ASN B O 1
ATOM 2063 N N . GLY B 1 89 ? 3.797 21.586 -20.539 1.00 44.81 398 GLY B N 1
ATOM 2064 C CA . GLY B 1 89 ? 2.686 20.930 -21.198 1.00 45.23 398 GLY B CA 1
ATOM 2065 C C . GLY B 1 89 ? 2.912 20.060 -22.414 1.00 46.13 398 GLY B C 1
ATOM 2066 O O . GLY B 1 89 ? 3.836 20.248 -23.202 1.00 46.29 398 GLY B O 1
ATOM 2067 N N . ASP B 1 90 ? 2.008 19.102 -22.554 1.00 47.17 399 ASP B N 1
ATOM 2068 C CA . ASP B 1 90 ? 2.003 18.139 -23.638 1.00 48.14 399 ASP B CA 1
ATOM 2069 C C . ASP B 1 90 ? 0.552 17.960 -24.055 1.00 48.99 399 ASP B C 1
ATOM 2070 O O . ASP B 1 90 ? -0.355 18.102 -23.233 1.00 48.52 399 ASP B O 1
ATOM 2075 N N . GLY B 1 91 ? 0.340 17.632 -25.328 1.00 50.38 400 GLY B N 1
ATOM 2076 C CA . GLY B 1 91 ? -1.006 17.428 -25.833 1.00 50.29 400 GLY B CA 1
ATOM 2077 C C . GLY B 1 91 ? -1.927 18.594 -25.536 1.00 50.76 400 GLY B C 1
ATOM 2078 O O . GLY B 1 91 ? -1.574 19.754 -25.771 1.00 50.34 400 GLY B O 1
ATOM 2079 N N . THR B 1 92 ? -3.110 18.282 -25.011 1.00 50.92 401 THR B N 1
ATOM 2080 C CA . THR B 1 92 ? -4.100 19.297 -24.680 1.00 51.13 401 THR B CA 1
ATOM 2081 C C . THR B 1 92 ? -3.588 20.273 -23.631 1.00 51.68 401 THR B C 1
ATOM 2082 O O . THR B 1 92 ? -4.295 21.205 -23.264 1.00 52.69 401 THR B O 1
ATOM 2086 N N . GLY B 1 93 ? -2.368 20.066 -23.144 1.00 51.93 402 GLY B N 1
ATOM 2087 C CA . GLY B 1 93 ? -1.824 20.960 -22.135 1.00 51.57 402 GLY B CA 1
ATOM 2088 C C . GLY B 1 93 ? -0.585 21.703 -22.591 1.00 52.13 402 GLY B C 1
ATOM 2089 O O . GLY B 1 93 ? 0.032 22.431 -21.811 1.00 51.83 402 GLY B O 1
ATOM 2090 N N . ARG B 1 94 ? -0.227 21.532 -23.860 1.00 52.12 403 ARG B N 1
ATOM 2091 C CA . ARG B 1 94 ? 0.952 22.176 -24.413 1.00 52.97 403 ARG B CA 1
ATOM 2092 C C . ARG B 1 94 ? 0.974 23.691 -24.214 1.00 53.86 403 ARG B C 1
ATOM 2093 O O . ARG B 1 94 ? 0.082 24.411 -24.669 1.00 53.95 403 ARG B O 1
ATOM 2095 N N . GLY B 1 95 ? 2.002 24.163 -23.516 1.00 54.51 404 GLY B N 1
ATOM 2096 C CA . GLY B 1 95 ? 2.166 25.586 -23.279 1.00 54.38 404 GLY B CA 1
ATOM 2097 C C . GLY B 1 95 ? 1.297 26.231 -22.219 1.00 54.34 404 GLY B C 1
ATOM 2098 O O . GLY B 1 95 ? 1.534 27.378 -21.853 1.00 54.91 404 GLY B O 1
ATOM 2099 N N . THR B 1 96 ? 0.305 25.513 -21.711 1.00 54.31 405 THR B N 1
ATOM 2100 C CA . THR B 1 96 ? -0.585 26.080 -20.706 1.00 54.38 405 THR B CA 1
ATOM 2101 C C . THR B 1 96 ? -0.544 25.335 -19.382 1.00 54.81 405 THR B C 1
ATOM 2102 O O . THR B 1 96 ? -0.777 25.918 -18.323 1.00 55.15 405 THR B O 1
ATOM 2106 N N . HIS B 1 97 ? -0.271 24.038 -19.429 1.00 54.26 406 HIS B N 1
ATOM 2107 C CA . HIS B 1 97 ? -0.216 23.282 -18.191 1.00 53.12 406 HIS B CA 1
ATOM 2108 C C . HIS B 1 97 ? 1.040 22.465 -17.989 1.00 51.64 406 HIS B C 1
ATOM 2109 O O . HIS B 1 97 ? 1.851 22.263 -18.888 1.00 51.32 406 HIS B O 1
ATOM 2116 N N . LEU B 1 98 ? 1.186 22.005 -16.763 1.00 49.60 407 LEU B N 1
ATOM 2117 C CA . LEU B 1 98 ? 2.289 21.164 -16.387 1.00 47.62 407 LEU B CA 1
ATOM 2118 C C . LEU B 1 98 ? 1.683 19.769 -16.549 1.00 45.18 407 LEU B C 1
ATOM 2119 O O . LEU B 1 98 ? 0.777 19.395 -15.811 1.00 44.02 407 LEU B O 1
ATOM 2124 N N . SER B 1 99 ? 2.148 19.033 -17.554 1.00 42.85 408 SER B N 1
ATOM 2125 C CA . SER B 1 99 ? 1.648 17.685 -17.835 1.00 42.62 408 SER B CA 1
ATOM 2126 C C . SER B 1 99 ? 2.461 16.620 -17.118 1.00 41.93 408 SER B C 1
ATOM 2127 O O . SER B 1 99 ? 3.687 16.591 -17.223 1.00 42.31 408 SER B O 1
ATOM 2130 N N . LEU B 1 100 ? 1.774 15.734 -16.407 1.00 40.94 409 LEU B N 1
ATOM 2131 C CA . LEU B 1 100 ? 2.448 14.681 -15.654 1.00 41.14 409 LEU B CA 1
ATOM 2132 C C . LEU B 1 100 ? 1.922 13.288 -16.025 1.00 39.72 409 LEU B C 1
ATOM 2133 O O . LEU B 1 100 ? 0.718 13.062 -16.040 1.00 38.94 409 LEU B O 1
ATOM 2138 N N . PHE B 1 101 ? 2.820 12.351 -16.315 1.00 39.14 410 PHE B N 1
ATOM 2139 C CA . PHE B 1 101 ? 2.386 10.997 -16.660 1.00 38.87 410 PHE B CA 1
ATOM 2140 C C . PHE B 1 101 ? 3.007 9.890 -15.814 1.00 37.47 410 PHE B C 1
ATOM 2141 O O . PHE B 1 101 ? 4.039 10.075 -15.163 1.00 35.61 410 PHE B O 1
ATOM 2149 N N . PHE B 1 102 ? 2.341 8.739 -15.842 1.00 36.67 411 PHE B N 1
ATOM 2150 C CA . PHE B 1 102 ? 2.751 7.544 -15.112 1.00 35.69 411 PHE B CA 1
ATOM 2151 C C . PHE B 1 102 ? 3.392 6.587 -16.117 1.00 35.39 411 PHE B C 1
ATOM 2152 O O . PHE B 1 102 ? 2.973 6.528 -17.275 1.00 34.18 411 PHE B O 1
ATOM 2160 N N . VAL B 1 103 ? 4.402 5.840 -15.684 1.00 34.63 412 VAL B N 1
ATOM 2161 C CA . VAL B 1 103 ? 5.071 4.910 -16.586 1.00 35.42 412 VAL B CA 1
ATOM 2162 C C . VAL B 1 103 ? 5.364 3.518 -16.019 1.00 35.71 412 VAL B C 1
ATOM 2163 O O . VAL B 1 103 ? 6.120 3.368 -15.055 1.00 35.67 412 VAL B O 1
ATOM 2167 N N . VAL B 1 104 ? 4.750 2.502 -16.623 1.00 35.85 413 VAL B N 1
ATOM 2168 C CA . VAL B 1 104 ? 4.981 1.120 -16.221 1.00 36.12 413 VAL B CA 1
ATOM 2169 C C . VAL B 1 104 ? 6.290 0.697 -16.871 1.00 37.67 413 VAL B C 1
ATOM 2170 O O . VAL B 1 104 ? 6.488 0.904 -18.070 1.00 38.57 413 VAL B O 1
ATOM 2174 N N . MET B 1 105 ? 7.194 0.118 -16.093 1.00 38.23 414 MET B N 1
ATOM 2175 C CA . MET B 1 105 ? 8.469 -0.305 -16.653 1.00 39.02 414 MET B CA 1
ATOM 2176 C C . MET B 1 105 ? 8.645 -1.815 -16.573 1.00 39.34 414 MET B C 1
ATOM 2177 O O . MET B 1 105 ? 7.912 -2.497 -15.855 1.00 38.64 414 MET B O 1
ATOM 2182 N N . LYS B 1 106 ? 9.605 -2.336 -17.329 1.00 39.42 415 LYS B N 1
ATOM 2183 C CA . LYS B 1 106 ? 9.873 -3.767 -17.315 1.00 39.63 415 LYS B CA 1
ATOM 2184 C C . LYS B 1 106 ? 10.664 -4.056 -16.057 1.00 39.16 415 LYS B C 1
ATOM 2185 O O . LYS B 1 106 ? 11.803 -3.607 -15.927 1.00 39.34 415 LYS B O 1
ATOM 2191 N N . GLY B 1 107 ? 10.062 -4.808 -15.143 1.00 38.14 416 GLY B N 1
ATOM 2192 C CA . GLY B 1 107 ? 10.721 -5.138 -13.897 1.00 38.49 416 GLY B CA 1
ATOM 2193 C C . GLY B 1 107 ? 11.265 -6.555 -13.866 1.00 38.80 416 GLY B C 1
ATOM 2194 O O . GLY B 1 107 ? 10.850 -7.411 -14.644 1.00 39.28 416 GLY B O 1
ATOM 2195 N N . PRO B 1 108 ? 12.186 -6.836 -12.942 1.00 38.81 417 PRO B N 1
ATOM 2196 C CA . PRO B 1 108 ? 12.833 -8.134 -12.755 1.00 38.30 417 PRO B CA 1
ATOM 2197 C C . PRO B 1 108 ? 11.908 -9.294 -12.371 1.00 38.67 417 PRO B C 1
ATOM 2198 O O . PRO B 1 108 ? 12.277 -10.462 -12.526 1.00 38.41 417 PRO B O 1
ATOM 2202 N N . ASN B 1 109 ? 10.712 -8.964 -11.886 1.00 38.54 418 ASN B N 1
ATOM 2203 C CA . ASN B 1 109 ? 9.735 -9.957 -11.432 1.00 39.67 418 ASN B CA 1
ATOM 2204 C C . ASN B 1 109 ? 8.439 -10.002 -12.232 1.00 39.25 418 ASN B C 1
ATOM 2205 O O . ASN B 1 109 ? 7.517 -10.717 -11.860 1.00 37.22 418 ASN B O 1
ATOM 2210 N N . ASP B 1 110 ? 8.367 -9.240 -13.318 1.00 40.59 419 ASP B N 1
ATOM 2211 C CA . ASP B 1 110 ? 7.154 -9.180 -14.131 1.00 41.24 419 ASP B CA 1
ATOM 2212 C C . ASP B 1 110 ? 6.457 -10.515 -14.402 1.00 41.92 419 ASP B C 1
ATOM 2213 O O . ASP B 1 110 ? 5.232 -10.594 -14.334 1.00 42.05 419 ASP B O 1
ATOM 2218 N N . ALA B 1 111 ? 7.224 -11.564 -14.682 1.00 42.30 420 ALA B N 1
ATOM 2219 C CA . ALA B 1 111 ? 6.636 -12.876 -14.948 1.00 42.02 420 ALA B CA 1
ATOM 2220 C C . ALA B 1 111 ? 5.861 -13.453 -13.758 1.00 42.28 420 ALA B C 1
ATOM 2221 O O . ALA B 1 111 ? 5.110 -14.424 -13.909 1.00 42.83 420 ALA B O 1
ATOM 2223 N N . LEU B 1 112 ? 6.040 -12.853 -12.584 1.00 41.61 421 LEU B N 1
ATOM 2224 C CA . LEU B 1 112 ? 5.377 -13.305 -11.372 1.00 41.03 421 LEU B CA 1
ATOM 2225 C C . LEU B 1 112 ? 4.218 -12.401 -11.014 1.00 41.86 421 LEU B C 1
ATOM 2226 O O . LEU B 1 112 ? 3.574 -12.596 -9.986 1.00 42.13 421 LEU B O 1
ATOM 2231 N N . LEU B 1 113 ? 3.958 -11.402 -11.852 1.00 42.10 422 LEU B N 1
ATOM 2232 C CA . LEU B 1 113 ? 2.883 -10.449 -11.587 1.00 42.46 422 LEU B CA 1
ATOM 2233 C C . LEU B 1 113 ? 1.683 -10.555 -12.527 1.00 42.18 422 LEU B C 1
ATOM 2234 O O . LEU B 1 113 ? 1.781 -11.071 -13.641 1.00 41.69 422 LEU B O 1
ATOM 2239 N N . ARG B 1 114 ? 0.539 -10.067 -12.063 1.00 41.97 423 ARG B N 1
ATOM 2240 C CA . ARG B 1 114 ? -0.678 -10.103 -12.864 1.00 41.61 423 ARG B CA 1
ATOM 2241 C C . ARG B 1 114 ? -0.722 -8.958 -13.870 1.00 41.43 423 ARG B C 1
ATOM 2242 O O . ARG B 1 114 ? -0.326 -7.832 -13.575 1.00 40.56 423 ARG B O 1
ATOM 2244 N N . TRP B 1 115 ? -1.186 -9.259 -15.074 1.00 41.11 424 TRP B N 1
ATOM 2245 C CA . TRP B 1 115 ? -1.307 -8.241 -16.097 1.00 41.46 424 TRP B CA 1
ATOM 2246 C C . TRP B 1 115 ? -2.703 -8.285 -16.699 1.00 41.41 424 TRP B C 1
ATOM 2247 O O . TRP B 1 115 ? -3.331 -9.340 -16.759 1.00 40.43 424 TRP B O 1
ATOM 2258 N N . PRO B 1 116 ? -3.209 -7.132 -17.159 1.00 41.64 425 PRO B N 1
ATOM 2259 C CA . PRO B 1 116 ? -2.578 -5.807 -17.163 1.00 40.62 425 PRO B CA 1
ATOM 2260 C C . PRO B 1 116 ? -2.502 -5.138 -15.784 1.00 39.55 425 PRO B C 1
ATOM 2261 O O . PRO B 1 116 ? -3.184 -5.553 -14.857 1.00 38.24 425 PRO B O 1
ATOM 2265 N N . PHE B 1 117 ? -1.653 -4.113 -15.667 1.00 39.59 426 PHE B N 1
ATOM 2266 C CA . PHE B 1 117 ? -1.490 -3.348 -14.426 1.00 39.17 426 PHE B CA 1
ATOM 2267 C C . PHE B 1 117 ? -2.846 -2.697 -14.192 1.00 39.93 426 PHE B C 1
ATOM 2268 O O . PHE B 1 117 ? -3.377 -2.045 -15.089 1.00 40.09 426 PHE B O 1
ATOM 2276 N N . ASN B 1 118 ? -3.403 -2.839 -12.997 1.00 40.13 427 ASN B N 1
ATOM 2277 C CA . ASN B 1 118 ? -4.723 -2.288 -12.755 1.00 41.11 427 ASN B CA 1
ATOM 2278 C C . ASN B 1 118 ? -4.877 -1.611 -11.395 1.00 40.40 427 ASN B C 1
ATOM 2279 O O . ASN B 1 118 ? -5.915 -1.731 -10.741 1.00 41.01 427 ASN B O 1
ATOM 2284 N N . GLN B 1 119 ? -3.846 -0.884 -10.980 1.00 38.95 428 GLN B N 1
ATOM 2285 C CA . GLN B 1 119 ? -3.879 -0.193 -9.700 1.00 38.08 428 GLN B CA 1
ATOM 2286 C C . GLN B 1 119 ? -4.222 1.292 -9.879 1.00 38.05 428 GLN B C 1
ATOM 2287 O O . GLN B 1 119 ? -3.860 1.919 -10.878 1.00 36.72 428 GLN B O 1
ATOM 2293 N N . LYS B 1 120 ? -4.928 1.848 -8.903 1.00 38.01 429 LYS B N 1
ATOM 2294 C CA . LYS B 1 120 ? -5.271 3.266 -8.936 1.00 38.37 429 LYS B CA 1
ATOM 2295 C C . LYS B 1 120 ? -3.985 4.058 -8.652 1.00 36.87 429 LYS B C 1
ATOM 2296 O O . LYS B 1 120 ? -3.146 3.624 -7.862 1.00 36.23 429 LYS B O 1
ATOM 2302 N N . VAL B 1 121 ? -3.828 5.203 -9.304 1.00 35.36 430 VAL B N 1
ATOM 2303 C CA . VAL B 1 121 ? -2.651 6.030 -9.098 1.00 34.33 430 VAL B CA 1
ATOM 2304 C C . VAL B 1 121 ? -3.040 7.449 -8.733 1.00 33.56 430 VAL B C 1
ATOM 2305 O O . VAL B 1 121 ? -3.837 8.075 -9.430 1.00 34.16 430 VAL B O 1
ATOM 2309 N N . THR B 1 122 ? -2.483 7.958 -7.641 1.00 32.70 431 THR B N 1
ATOM 2310 C CA . THR B 1 122 ? -2.761 9.324 -7.214 1.00 32.05 431 THR B CA 1
ATOM 2311 C C . THR B 1 122 ? -1.518 10.209 -7.361 1.00 32.14 431 THR B C 1
ATOM 2312 O O . THR B 1 122 ? -0.456 9.884 -6.837 1.00 31.45 431 THR B O 1
ATOM 2316 N N . LEU B 1 123 ? -1.651 11.321 -8.081 1.00 32.19 432 LEU B N 1
ATOM 2317 C CA . LEU B 1 123 ? -0.525 12.234 -8.279 1.00 33.33 432 LEU B CA 1
ATOM 2318 C C . LEU B 1 123 ? -0.723 13.592 -7.595 1.00 34.60 432 LEU B C 1
ATOM 2319 O O . LEU B 1 123 ? -1.816 14.174 -7.633 1.00 34.76 432 LEU B O 1
ATOM 2324 N N . MET B 1 124 ? 0.348 14.105 -6.993 1.00 35.42 433 MET B N 1
ATOM 2325 C CA . MET B 1 124 ? 0.283 15.378 -6.275 1.00 36.65 433 MET B CA 1
ATOM 2326 C C . MET B 1 124 ? 1.473 16.304 -6.521 1.00 36.99 433 MET B C 1
ATOM 2327 O O . MET B 1 124 ? 2.596 15.843 -6.715 1.00 36.43 433 MET B O 1
ATOM 2332 N N . LEU B 1 125 ? 1.204 17.610 -6.502 1.00 37.44 434 LEU B N 1
ATOM 2333 C CA . LEU B 1 125 ? 2.228 18.657 -6.616 1.00 38.24 434 LEU B CA 1
ATOM 2334 C C . LEU B 1 125 ? 2.168 19.295 -5.226 1.00 38.76 434 LEU B C 1
ATOM 2335 O O . LEU B 1 125 ? 1.238 20.043 -4.927 1.00 40.10 434 LEU B O 1
ATOM 2340 N N . LEU B 1 126 ? 3.147 18.996 -4.382 1.00 38.62 435 LEU B N 1
ATOM 2341 C CA . LEU B 1 126 ? 3.158 19.493 -3.010 1.00 39.60 435 LEU B CA 1
ATOM 2342 C C . LEU B 1 126 ? 3.294 20.998 -2.786 1.00 40.37 435 LEU B C 1
ATOM 2343 O O . LEU B 1 126 ? 4.093 21.684 -3.430 1.00 40.22 435 LEU B O 1
ATOM 2348 N N . ASP B 1 127 ? 2.487 21.493 -1.856 1.00 41.88 436 ASP B N 1
ATOM 2349 C CA . ASP B 1 127 ? 2.499 22.895 -1.465 1.00 43.58 436 ASP B CA 1
ATOM 2350 C C . ASP B 1 127 ? 3.453 22.949 -0.278 1.00 43.83 436 ASP B C 1
ATOM 2351 O O . ASP B 1 127 ? 3.179 22.390 0.777 1.00 42.31 436 ASP B O 1
ATOM 2356 N N . GLN B 1 128 ? 4.596 23.599 -0.472 1.00 45.58 437 GLN B N 1
ATOM 2357 C CA . GLN B 1 128 ? 5.606 23.679 0.575 1.00 47.11 437 GLN B CA 1
ATOM 2358 C C . GLN B 1 128 ? 5.148 24.554 1.729 1.00 48.80 437 GLN B C 1
ATOM 2359 O O . GLN B 1 128 ? 5.905 24.871 2.647 1.00 48.03 437 GLN B O 1
ATOM 2365 N N . ASN B 1 129 ? 3.867 24.893 1.680 1.00 51.63 438 ASN B N 1
ATOM 2366 C CA . ASN B 1 129 ? 3.224 25.708 2.694 1.00 54.32 438 ASN B CA 1
ATOM 2367 C C . ASN B 1 129 ? 2.062 24.880 3.239 1.00 55.20 438 ASN B C 1
ATOM 2368 O O . ASN B 1 129 ? 1.167 25.391 3.908 1.00 54.87 438 ASN B O 1
ATOM 2373 N N . ASN B 1 130 ? 2.111 23.587 2.913 1.00 56.74 439 ASN B N 1
ATOM 2374 C CA . ASN B 1 130 ? 1.135 22.567 3.304 1.00 57.82 439 ASN B CA 1
ATOM 2375 C C . ASN B 1 130 ? -0.254 23.120 3.580 1.00 57.78 439 ASN B C 1
ATOM 2376 O O . ASN B 1 130 ? -0.851 22.864 4.623 1.00 57.80 439 ASN B O 1
ATOM 2381 N N . ARG B 1 131 ? -0.762 23.885 2.625 1.00 58.49 440 ARG B N 1
ATOM 2382 C CA . ARG B 1 131 ? -2.085 24.477 2.739 1.00 58.86 440 ARG B CA 1
ATOM 2383 C C . ARG B 1 131 ? -2.997 23.860 1.685 1.00 58.38 440 ARG B C 1
ATOM 2384 O O . ARG B 1 131 ? -4.095 23.398 1.989 1.00 58.93 440 ARG B O 1
ATOM 2386 N N . GLU B 1 132 ? -2.535 23.844 0.443 1.00 57.64 441 GLU B N 1
ATOM 2387 C CA . GLU B 1 132 ? -3.338 23.283 -0.628 1.00 56.36 441 GLU B CA 1
ATOM 2388 C C . GLU B 1 132 ? -2.517 22.537 -1.682 1.00 54.86 441 GLU B C 1
ATOM 2389 O O . GLU B 1 132 ? -2.050 23.141 -2.650 1.00 54.51 441 GLU B O 1
ATOM 2391 N N . HIS B 1 133 ? -2.339 21.230 -1.484 1.00 53.39 442 HIS B N 1
ATOM 2392 C CA . HIS B 1 133 ? -1.604 20.403 -2.444 1.00 51.91 442 HIS B CA 1
ATOM 2393 C C . HIS B 1 133 ? -2.480 20.164 -3.665 1.00 51.60 442 HIS B C 1
ATOM 2394 O O . HIS B 1 133 ? -3.650 19.807 -3.520 1.00 51.90 442 HIS B O 1
ATOM 2401 N N . VAL B 1 134 ? -1.928 20.346 -4.859 1.00 50.63 443 VAL B N 1
ATOM 2402 C CA . VAL B 1 134 ? -2.690 20.077 -6.069 1.00 50.10 443 VAL B CA 1
ATOM 2403 C C . VAL B 1 134 ? -2.715 18.555 -6.184 1.00 49.81 443 VAL B C 1
ATOM 2404 O O . VAL B 1 134 ? -1.674 17.902 -6.100 1.00 50.38 443 VAL B O 1
ATOM 2408 N N . ILE B 1 135 ? -3.900 17.987 -6.355 1.00 49.19 444 ILE B N 1
ATOM 2409 C CA . ILE B 1 135 ? -4.021 16.543 -6.437 1.00 49.01 444 ILE B CA 1
ATOM 2410 C C . ILE B 1 135 ? -4.909 16.066 -7.574 1.00 48.60 444 ILE B C 1
ATOM 2411 O O . ILE B 1 135 ? -5.837 16.759 -7.993 1.00 47.91 444 ILE B O 1
ATOM 2416 N N . ASP B 1 136 ? -4.607 14.876 -8.077 1.00 48.70 445 ASP B N 1
ATOM 2417 C CA . ASP B 1 136 ? -5.399 14.281 -9.138 1.00 48.99 445 ASP B CA 1
ATOM 2418 C C . ASP B 1 136 ? -5.124 12.783 -9.121 1.00 49.06 445 ASP B C 1
ATOM 2419 O O . ASP B 1 136 ? -4.100 12.343 -8.593 1.00 49.28 445 ASP B O 1
ATOM 2424 N N . ALA B 1 137 ? -6.043 11.995 -9.670 1.00 49.24 446 ALA B N 1
ATOM 2425 C CA . ALA B 1 137 ? -5.882 10.547 -9.677 1.00 49.24 446 ALA B CA 1
ATOM 2426 C C . ALA B 1 137 ? -6.562 9.913 -10.880 1.00 49.77 446 ALA B C 1
ATOM 2427 O O . ALA B 1 137 ? -7.323 10.560 -11.595 1.00 49.54 446 ALA B O 1
ATOM 2429 N N . PHE B 1 138 ? -6.277 8.635 -11.101 1.00 50.49 447 PHE B N 1
ATOM 2430 C CA . PHE B 1 138 ? -6.875 7.920 -12.215 1.00 50.83 447 PHE B CA 1
ATOM 2431 C C . PHE B 1 138 ? -6.719 6.420 -12.048 1.00 51.41 447 PHE B C 1
ATOM 2432 O O . PHE B 1 138 ? -5.831 5.958 -11.328 1.00 50.52 447 PHE B O 1
ATOM 2440 N N . ARG B 1 139 ? -7.598 5.666 -12.698 1.00 53.24 448 ARG B N 1
ATOM 2441 C CA . ARG B 1 139 ? -7.502 4.221 -12.666 1.00 54.99 448 ARG B CA 1
ATOM 2442 C C . ARG B 1 139 ? -7.099 3.849 -14.083 1.00 54.92 448 ARG B C 1
ATOM 2443 O O . ARG B 1 139 ? -7.483 4.512 -15.046 1.00 54.01 448 ARG B O 1
ATOM 2451 N N . PRO B 1 140 ? -6.275 2.814 -14.221 1.00 54.75 449 PRO B N 1
ATOM 2452 C CA . PRO B 1 140 ? -5.810 2.364 -15.525 1.00 55.83 449 PRO B CA 1
ATOM 2453 C C . PRO B 1 140 ? -6.914 1.791 -16.402 1.00 56.75 449 PRO B C 1
ATOM 2454 O O . PRO B 1 140 ? -7.859 1.156 -15.919 1.00 56.72 449 PRO B O 1
ATOM 2458 N N . ASP B 1 141 ? -6.792 2.039 -17.699 1.00 57.61 450 ASP B N 1
ATOM 2459 C CA . ASP B 1 141 ? -7.739 1.501 -18.659 1.00 58.99 450 ASP B CA 1
ATOM 2460 C C . ASP B 1 141 ? -7.204 0.134 -19.063 1.00 58.93 450 ASP B C 1
ATOM 2461 O O . ASP B 1 141 ? -6.349 0.019 -19.939 1.00 57.76 450 ASP B O 1
ATOM 2466 N N . VAL B 1 142 ? -7.712 -0.891 -18.387 1.00 59.68 451 VAL B N 1
ATOM 2467 C CA . VAL B 1 142 ? -7.306 -2.273 -18.608 1.00 60.24 451 VAL B CA 1
ATOM 2468 C C . VAL B 1 142 ? -7.096 -2.621 -20.072 1.00 60.25 451 VAL B C 1
ATOM 2469 O O . VAL B 1 142 ? -6.408 -3.593 -20.385 1.00 60.32 451 VAL B O 1
ATOM 2473 N N . THR B 1 143 ? -7.672 -1.832 -20.974 1.00 60.50 452 THR B N 1
ATOM 2474 C CA . THR B 1 143 ? -7.521 -2.109 -22.401 1.00 60.31 452 THR B CA 1
ATOM 2475 C C . THR B 1 143 ? -6.386 -1.332 -23.066 1.00 59.55 452 THR B C 1
ATOM 2476 O O . THR B 1 143 ? -5.968 -1.676 -24.170 1.00 60.11 452 THR B O 1
ATOM 2480 N N . SER B 1 144 ? -5.886 -0.290 -22.410 1.00 58.59 453 SER B N 1
ATOM 2481 C CA . SER B 1 144 ? -4.795 0.493 -22.988 1.00 57.73 453 SER B CA 1
ATOM 2482 C C . SER B 1 144 ? -3.518 -0.333 -23.016 1.00 57.53 453 SER B C 1
ATOM 2483 O O . SER B 1 144 ? -3.400 -1.315 -22.280 1.00 57.72 453 SER B O 1
ATOM 2486 N N . SER B 1 145 ? -2.553 0.064 -23.843 1.00 56.60 454 SER B N 1
ATOM 2487 C CA . SER B 1 145 ? -1.305 -0.689 -23.926 1.00 56.15 454 SER B CA 1
ATOM 2488 C C . SER B 1 145 ? -0.271 -0.170 -22.938 1.00 55.63 454 SER B C 1
ATOM 2489 O O . SER B 1 145 ? 0.858 -0.668 -22.875 1.00 55.67 454 SER B O 1
ATOM 2492 N N . SER B 1 146 ? -0.654 0.839 -22.171 1.00 54.16 455 SER B N 1
ATOM 2493 C CA . SER B 1 146 ? 0.255 1.405 -21.185 1.00 52.53 455 SER B CA 1
ATOM 2494 C C . SER B 1 146 ? 0.384 0.459 -20.003 1.00 50.97 455 SER B C 1
ATOM 2495 O O . SER B 1 146 ? 1.445 0.358 -19.392 1.00 50.20 455 SER B O 1
ATOM 2498 N N . PHE B 1 147 ? -0.697 -0.250 -19.698 1.00 49.77 456 PHE B N 1
ATOM 2499 C CA . PHE B 1 147 ? -0.703 -1.140 -18.552 1.00 48.75 456 PHE B CA 1
ATOM 2500 C C . PHE B 1 147 ? -0.581 -2.632 -18.849 1.00 48.04 456 PHE B C 1
ATOM 2501 O O . PHE B 1 147 ? -0.943 -3.467 -18.022 1.00 46.29 456 PHE B O 1
ATOM 2509 N N . GLN B 1 148 ? -0.052 -2.955 -20.027 1.00 48.02 457 GLN B N 1
ATOM 2510 C CA . GLN B 1 148 ? 0.148 -4.345 -20.420 1.00 48.80 457 GLN B CA 1
ATOM 2511 C C . GLN B 1 148 ? 1.584 -4.745 -20.078 1.00 48.57 457 GLN B C 1
ATOM 2512 O O . GLN B 1 148 ? 2.468 -3.897 -20.032 1.00 48.03 457 GLN B O 1
ATOM 2518 N N . ARG B 1 149 ? 1.822 -6.031 -19.830 1.00 48.75 458 ARG B N 1
ATOM 2519 C CA . ARG B 1 149 ? 3.166 -6.466 -19.479 1.00 48.65 458 ARG B CA 1
ATOM 2520 C C . ARG B 1 149 ? 4.195 -5.943 -20.470 1.00 48.80 458 ARG B C 1
ATOM 2521 O O . ARG B 1 149 ? 4.082 -6.148 -21.679 1.00 50.23 458 ARG B O 1
ATOM 2529 N N . PRO B 1 150 ? 5.223 -5.257 -19.960 1.00 48.02 459 PRO B N 1
ATOM 2530 C CA . PRO B 1 150 ? 6.307 -4.669 -20.741 1.00 47.28 459 PRO B CA 1
ATOM 2531 C C . PRO B 1 150 ? 7.073 -5.601 -21.674 1.00 47.40 459 PRO B C 1
ATOM 2532 O O . PRO B 1 150 ? 7.541 -6.665 -21.272 1.00 47.04 459 PRO B O 1
ATOM 2536 N N . VAL B 1 151 ? 7.185 -5.187 -22.930 1.00 46.80 460 VAL B N 1
ATOM 2537 C CA . VAL B 1 151 ? 7.943 -5.928 -23.917 1.00 46.51 460 VAL B CA 1
ATOM 2538 C C . VAL B 1 151 ? 9.180 -5.065 -24.032 1.00 46.17 460 VAL B C 1
ATOM 2539 O O . VAL B 1 151 ? 10.289 -5.541 -24.250 1.00 45.43 460 VAL B O 1
ATOM 2543 N N . ASN B 1 152 ? 8.949 -3.771 -23.857 1.00 47.06 461 ASN B N 1
ATOM 2544 C CA . ASN B 1 152 ? 9.990 -2.762 -23.917 1.00 47.70 461 ASN B CA 1
ATOM 2545 C C . ASN B 1 152 ? 10.359 -2.327 -22.508 1.00 47.81 461 ASN B C 1
ATOM 2546 O O . ASN B 1 152 ? 9.644 -2.626 -21.554 1.00 47.52 461 ASN B O 1
ATOM 2551 N N . ASP B 1 153 ? 11.474 -1.613 -22.388 1.00 47.94 462 ASP B N 1
ATOM 2552 C CA . ASP B 1 153 ? 11.934 -1.110 -21.101 1.00 48.25 462 ASP B CA 1
ATOM 2553 C C . ASP B 1 153 ? 10.817 -0.317 -20.432 1.00 47.76 462 ASP B C 1
ATOM 2554 O O . ASP B 1 153 ? 10.623 -0.407 -19.223 1.00 47.26 462 ASP B O 1
ATOM 2559 N N . MET B 1 154 ? 10.091 0.462 -21.232 1.00 47.76 463 MET B N 1
ATOM 2560 C CA . MET B 1 154 ? 8.980 1.282 -20.754 1.00 47.96 463 MET B CA 1
ATOM 2561 C C . MET B 1 154 ? 7.797 1.159 -21.697 1.00 48.03 463 MET B C 1
ATOM 2562 O O . MET B 1 154 ? 7.989 1.117 -22.905 1.00 48.60 463 MET B O 1
ATOM 2567 N N . ASN B 1 155 ? 6.581 1.112 -21.162 1.00 47.95 464 ASN B N 1
ATOM 2568 C CA . ASN B 1 155 ? 5.399 1.076 -22.026 1.00 48.15 464 ASN B CA 1
ATOM 2569 C C . ASN B 1 155 ? 5.081 2.536 -22.372 1.00 48.02 464 ASN B C 1
ATOM 2570 O O . ASN B 1 155 ? 5.844 3.444 -22.020 1.00 47.55 464 ASN B O 1
ATOM 2575 N N . ILE B 1 156 ? 3.967 2.771 -23.058 1.00 47.92 465 ILE B N 1
ATOM 2576 C CA . ILE B 1 156 ? 3.612 4.144 -23.387 1.00 48.00 465 ILE B CA 1
ATOM 2577 C C . ILE B 1 156 ? 3.066 4.786 -22.123 1.00 46.86 465 ILE B C 1
ATOM 2578 O O . ILE B 1 156 ? 2.256 4.187 -21.415 1.00 45.81 465 ILE B O 1
ATOM 2583 N N . ALA B 1 157 ? 3.524 6.002 -21.849 1.00 46.38 466 ALA B N 1
ATOM 2584 C CA . ALA B 1 157 ? 3.096 6.749 -20.678 1.00 46.46 466 ALA B CA 1
ATOM 2585 C C . ALA B 1 157 ? 1.671 7.283 -20.804 1.00 46.51 466 ALA B C 1
ATOM 2586 O O . ALA B 1 157 ? 1.173 7.528 -21.905 1.00 46.72 466 ALA B O 1
ATOM 2588 N N . SER B 1 158 ? 1.016 7.457 -19.665 1.00 46.29 467 SER B N 1
ATOM 2589 C CA . SER B 1 158 ? -0.337 7.987 -19.646 1.00 46.71 467 SER B CA 1
ATOM 2590 C C . SER B 1 158 ? -0.574 8.577 -18.267 1.00 46.32 467 SER B C 1
ATOM 2591 O O . SER B 1 158 ? -0.006 8.109 -17.284 1.00 46.42 467 SER B O 1
ATOM 2594 N N . GLY B 1 159 ? -1.404 9.609 -18.193 1.00 45.97 468 GLY B N 1
ATOM 2595 C CA . GLY B 1 159 ? -1.668 10.222 -16.913 1.00 45.84 468 GLY B CA 1
ATOM 2596 C C . GLY B 1 159 ? -2.572 11.429 -16.985 1.00 46.66 468 GLY B C 1
ATOM 2597 O O . GLY B 1 159 ? -3.746 11.308 -17.323 1.00 46.91 468 GLY B O 1
ATOM 2598 N N . CYS B 1 160 ? -2.017 12.601 -16.691 1.00 46.83 469 CYS B N 1
ATOM 2599 C CA . CYS B 1 160 ? -2.797 13.827 -16.675 1.00 46.82 469 CYS B CA 1
ATOM 2600 C C . CYS B 1 160 ? -2.148 14.964 -17.466 1.00 46.82 469 CYS B C 1
ATOM 2601 O O . CYS B 1 160 ? -1.265 15.658 -16.964 1.00 46.08 469 CYS B O 1
ATOM 2604 N N . PRO B 1 161 ? -2.565 15.151 -18.728 1.00 47.28 470 PRO B N 1
ATOM 2605 C CA . PRO B 1 161 ? -2.010 16.220 -19.565 1.00 47.06 470 PRO B CA 1
ATOM 2606 C C . PRO B 1 161 ? -2.309 17.612 -19.005 1.00 47.26 470 PRO B C 1
ATOM 2607 O O . PRO B 1 161 ? -1.540 18.552 -19.208 1.00 46.08 470 PRO B O 1
ATOM 2611 N N . LEU B 1 162 ? -3.424 17.740 -18.293 1.00 47.76 471 LEU B N 1
ATOM 2612 C CA . LEU B 1 162 ? -3.809 19.024 -17.704 1.00 48.38 471 LEU B CA 1
ATOM 2613 C C . LEU B 1 162 ? -3.738 18.928 -16.183 1.00 48.65 471 LEU B C 1
ATOM 2614 O O . LEU B 1 162 ? -4.680 19.285 -15.480 1.00 48.20 471 LEU B O 1
ATOM 2619 N N . PHE B 1 163 ? -2.602 18.447 -15.686 1.00 48.98 472 PHE B N 1
ATOM 2620 C CA . PHE B 1 163 ? -2.381 18.263 -14.255 1.00 49.05 472 PHE B CA 1
ATOM 2621 C C . PHE B 1 163 ? -2.389 19.555 -13.439 1.00 49.62 472 PHE B C 1
ATOM 2622 O O . PHE B 1 163 ? -2.964 19.598 -12.356 1.00 49.34 472 PHE B O 1
ATOM 2630 N N . CYS B 1 164 ? -1.762 20.604 -13.959 1.00 50.26 473 CYS B N 1
ATOM 2631 C CA . CYS B 1 164 ? -1.692 21.868 -13.240 1.00 50.89 473 CYS B CA 1
ATOM 2632 C C . CYS B 1 164 ? -1.378 23.024 -14.180 1.00 51.58 473 CYS B C 1
ATOM 2633 O O . CYS B 1 164 ? -0.538 22.901 -15.063 1.00 51.43 473 CYS B O 1
ATOM 2636 N N . PRO B 1 165 ? -2.069 24.160 -14.012 1.00 52.91 474 PRO B N 1
ATOM 2637 C CA . PRO B 1 165 ? -1.861 25.349 -14.841 1.00 54.25 474 PRO B CA 1
ATOM 2638 C C . PRO B 1 165 ? -0.488 25.960 -14.566 1.00 55.57 474 PRO B C 1
ATOM 2639 O O . PRO B 1 165 ? -0.058 26.044 -13.412 1.00 54.76 474 PRO B O 1
ATOM 2643 N N . VAL B 1 166 ? 0.197 26.384 -15.623 1.00 57.24 475 VAL B N 1
ATOM 2644 C CA . VAL B 1 166 ? 1.517 26.978 -15.473 1.00 59.48 475 VAL B CA 1
ATOM 2645 C C . VAL B 1 166 ? 1.514 28.234 -14.616 1.00 61.72 475 VAL B C 1
ATOM 2646 O O . VAL B 1 166 ? 2.283 28.338 -13.667 1.00 61.48 475 VAL B O 1
ATOM 2650 N N . SER B 1 167 ? 0.646 29.184 -14.950 1.00 64.34 476 SER B N 1
ATOM 2651 C CA . SER B 1 167 ? 0.549 30.442 -14.212 1.00 67.12 476 SER B CA 1
ATOM 2652 C C . SER B 1 167 ? 0.565 30.213 -12.709 1.00 68.94 476 SER B C 1
ATOM 2653 O O . SER B 1 167 ? 0.928 31.095 -11.937 1.00 69.00 476 SER B O 1
ATOM 2656 N N . LYS B 1 168 ? 0.163 29.017 -12.304 1.00 71.07 477 LYS B N 1
ATOM 2657 C CA . LYS B 1 168 ? 0.107 28.665 -10.899 1.00 73.59 477 LYS B CA 1
ATOM 2658 C C . LYS B 1 168 ? 1.514 28.421 -10.351 1.00 75.04 477 LYS B C 1
ATOM 2659 O O . LYS B 1 168 ? 1.685 28.006 -9.204 1.00 75.37 477 LYS B O 1
ATOM 2665 N N . MET B 1 169 ? 2.518 28.698 -11.179 1.00 76.50 478 MET B N 1
ATOM 2666 C CA . MET B 1 169 ? 3.919 28.507 -10.810 1.00 77.86 478 MET B CA 1
ATOM 2667 C C . MET B 1 169 ? 4.702 29.779 -11.136 1.00 78.82 478 MET B C 1
ATOM 2668 O O . MET B 1 169 ? 5.363 30.357 -10.275 1.00 78.82 478 MET B O 1
ATOM 2673 N N . GLU B 1 170 ? 4.624 30.184 -12.405 1.00 80.00 479 GLU B N 1
ATOM 2674 C CA . GLU B 1 170 ? 5.315 31.363 -12.935 1.00 81.32 479 GLU B CA 1
ATOM 2675 C C . GLU B 1 170 ? 4.960 32.704 -12.300 1.00 81.54 479 GLU B C 1
ATOM 2676 O O . GLU B 1 170 ? 5.115 33.756 -12.925 1.00 81.85 479 GLU B O 1
ATOM 2682 N N . ALA B 1 171 ? 4.493 32.666 -11.059 1.00 81.29 480 ALA B N 1
ATOM 2683 C CA . ALA B 1 171 ? 4.138 33.882 -10.342 1.00 80.94 480 ALA B CA 1
ATOM 2684 C C . ALA B 1 171 ? 4.628 33.735 -8.905 1.00 80.46 480 ALA B C 1
ATOM 2685 O O . ALA B 1 171 ? 5.670 33.126 -8.654 1.00 80.75 480 ALA B O 1
ATOM 2687 N N . LYS B 1 172 ? 3.881 34.306 -7.968 1.00 79.53 481 LYS B N 1
ATOM 2688 C CA . LYS B 1 172 ? 4.219 34.210 -6.554 1.00 78.11 481 LYS B CA 1
ATOM 2689 C C . LYS B 1 172 ? 3.434 33.020 -5.999 1.00 76.40 481 LYS B C 1
ATOM 2690 O O . LYS B 1 172 ? 2.216 33.103 -5.813 1.00 77.01 481 LYS B O 1
ATOM 2696 N N . ASN B 1 173 ? 4.117 31.908 -5.753 1.00 73.33 482 ASN B N 1
ATOM 2697 C CA . ASN B 1 173 ? 3.433 30.737 -5.232 1.00 70.24 482 ASN B CA 1
ATOM 2698 C C . ASN B 1 173 ? 4.206 30.009 -4.146 1.00 67.75 482 ASN B C 1
ATOM 2699 O O . ASN B 1 173 ? 5.319 30.387 -3.783 1.00 67.12 482 ASN B O 1
ATOM 2704 N N . SER B 1 174 ? 3.594 28.945 -3.645 1.00 64.81 483 SER B N 1
ATOM 2705 C CA . SER B 1 174 ? 4.175 28.131 -2.599 1.00 62.40 483 SER B CA 1
ATOM 2706 C C . SER B 1 174 ? 4.507 26.707 -3.069 1.00 60.66 483 SER B C 1
ATOM 2707 O O . SER B 1 174 ? 4.729 25.805 -2.255 1.00 60.09 483 SER B O 1
ATOM 2710 N N . TYR B 1 175 ? 4.534 26.510 -4.384 1.00 58.03 484 TYR B N 1
ATOM 2711 C CA . TYR B 1 175 ? 4.869 25.210 -4.949 1.00 56.00 484 TYR B CA 1
ATOM 2712 C C . TYR B 1 175 ? 6.343 25.238 -5.332 1.00 54.54 484 TYR B C 1
ATOM 2713 O O . TYR B 1 175 ? 7.015 24.206 -5.388 1.00 53.76 484 TYR B O 1
ATOM 2722 N N . VAL B 1 176 ? 6.838 26.438 -5.598 1.00 53.03 485 VAL B N 1
ATOM 2723 C CA . VAL B 1 176 ? 8.227 26.615 -5.950 1.00 52.44 485 VAL B CA 1
ATOM 2724 C C . VAL B 1 176 ? 8.920 27.351 -4.812 1.00 53.10 485 VAL B C 1
ATOM 2725 O O . VAL B 1 176 ? 8.651 28.519 -4.555 1.00 53.45 485 VAL B O 1
ATOM 2729 N N . ARG B 1 177 ? 9.798 26.638 -4.120 1.00 53.34 486 ARG B N 1
ATOM 2730 C CA . ARG B 1 177 ? 10.558 27.181 -3.004 1.00 53.87 486 ARG B CA 1
ATOM 2731 C C . ARG B 1 177 ? 12.013 26.785 -3.256 1.00 53.51 486 ARG B C 1
ATOM 2732 O O . ARG B 1 177 ? 12.282 25.677 -3.717 1.00 53.66 486 ARG B O 1
ATOM 2740 N N . ASP B 1 178 ? 12.948 27.680 -2.961 1.00 53.09 487 ASP B N 1
ATOM 2741 C CA . ASP B 1 178 ? 14.368 27.403 -3.176 1.00 52.29 487 ASP B CA 1
ATOM 2742 C C . ASP B 1 178 ? 14.624 26.811 -4.562 1.00 50.85 487 ASP B C 1
ATOM 2743 O O . ASP B 1 178 ? 15.450 25.915 -4.714 1.00 50.56 487 ASP B O 1
ATOM 2748 N N . ASP B 1 179 ? 13.905 27.307 -5.561 1.00 49.18 488 ASP B N 1
ATOM 2749 C CA . ASP B 1 179 ? 14.039 26.846 -6.946 1.00 47.42 488 ASP B CA 1
ATOM 2750 C C . ASP B 1 179 ? 13.879 25.325 -7.145 1.00 45.81 488 ASP B C 1
ATOM 2751 O O . ASP B 1 179 ? 14.598 24.695 -7.924 1.00 45.12 488 ASP B O 1
ATOM 2756 N N . ALA B 1 180 ? 12.913 24.745 -6.447 1.00 43.98 489 ALA B N 1
ATOM 2757 C CA . ALA B 1 180 ? 12.643 23.322 -6.556 1.00 41.93 489 ALA B CA 1
ATOM 2758 C C . ALA B 1 180 ? 11.191 23.042 -6.182 1.00 40.53 489 ALA B C 1
ATOM 2759 O O . ALA B 1 180 ? 10.604 23.761 -5.378 1.00 39.93 489 ALA B O 1
ATOM 2761 N N . ILE B 1 181 ? 10.615 22.005 -6.782 1.00 39.13 490 ILE B N 1
ATOM 2762 C CA . ILE B 1 181 ? 9.248 21.601 -6.478 1.00 37.34 490 ILE B CA 1
ATOM 2763 C C . ILE B 1 181 ? 9.281 20.132 -6.067 1.00 36.62 490 ILE B C 1
ATOM 2764 O O . ILE B 1 181 ? 10.268 19.445 -6.316 1.00 36.91 490 ILE B O 1
ATOM 2769 N N . PHE B 1 182 ? 8.218 19.657 -5.425 1.00 35.13 491 PHE B N 1
ATOM 2770 C CA . PHE B 1 182 ? 8.142 18.261 -5.021 1.00 34.25 491 PHE B CA 1
ATOM 2771 C C . PHE B 1 182 ? 6.926 17.571 -5.613 1.00 33.37 491 PHE B C 1
ATOM 2772 O O . PHE B 1 182 ? 5.800 17.986 -5.371 1.00 33.50 491 PHE B O 1
ATOM 2780 N N . ILE B 1 183 ? 7.150 16.521 -6.393 1.00 32.30 492 ILE B N 1
ATOM 2781 C CA . ILE B 1 183 ? 6.046 15.777 -6.981 1.00 32.17 492 ILE B CA 1
ATOM 2782 C C . ILE B 1 183 ? 5.903 14.515 -6.152 1.00 31.57 492 ILE B C 1
ATOM 2783 O O . ILE B 1 183 ? 6.892 13.915 -5.775 1.00 31.63 492 ILE B O 1
ATOM 2788 N N . LYS B 1 184 ? 4.677 14.119 -5.849 1.00 32.01 493 LYS B N 1
ATOM 2789 C CA . LYS B 1 184 ? 4.469 12.910 -5.071 1.00 32.94 493 LYS B CA 1
ATOM 2790 C C . LYS B 1 184 ? 3.510 11.968 -5.791 1.00 33.12 493 LYS B C 1
ATOM 2791 O O . LYS B 1 184 ? 2.568 12.414 -6.450 1.00 33.61 493 LYS B O 1
ATOM 2797 N N . ALA B 1 185 ? 3.761 10.666 -5.676 1.00 33.57 494 ALA B N 1
ATOM 2798 C CA . ALA B 1 185 ? 2.905 9.662 -6.310 1.00 33.60 494 ALA B CA 1
ATOM 2799 C C . ALA B 1 185 ? 2.582 8.547 -5.324 1.00 33.98 494 ALA B C 1
ATOM 2800 O O . ALA B 1 185 ? 3.448 8.074 -4.596 1.00 34.90 494 ALA B O 1
ATOM 2802 N N . ILE B 1 186 ? 1.318 8.147 -5.290 1.00 34.91 495 ILE B N 1
ATOM 2803 C CA . ILE B 1 186 ? 0.872 7.086 -4.397 1.00 34.94 495 ILE B CA 1
ATOM 2804 C C . ILE B 1 186 ? 0.102 6.042 -5.199 1.00 34.81 495 ILE B C 1
ATOM 2805 O O . ILE B 1 186 ? -0.968 6.325 -5.730 1.00 34.19 495 ILE B O 1
ATOM 2810 N N . VAL B 1 187 ? 0.661 4.844 -5.302 1.00 34.75 496 VAL B N 1
ATOM 2811 C CA . VAL B 1 187 ? 0.005 3.771 -6.033 1.00 35.94 496 VAL B CA 1
ATOM 2812 C C . VAL B 1 187 ? -0.818 2.945 -5.055 1.00 37.11 496 VAL B C 1
ATOM 2813 O O . VAL B 1 187 ? -0.270 2.324 -4.144 1.00 37.32 496 VAL B O 1
ATOM 2817 N N . ASP B 1 188 ? -2.131 2.939 -5.235 1.00 38.34 497 ASP B N 1
ATOM 2818 C CA . ASP B 1 188 ? -2.996 2.172 -4.353 1.00 40.62 497 ASP B CA 1
ATOM 2819 C C . ASP B 1 188 ? -2.590 0.703 -4.432 1.00 41.03 497 ASP B C 1
ATOM 2820 O O . ASP B 1 188 ? -2.405 0.160 -5.520 1.00 39.72 497 ASP B O 1
ATOM 2825 N N . LEU B 1 189 ? -2.446 0.069 -3.269 1.00 42.36 498 LEU B N 1
ATOM 2826 C CA . LEU B 1 189 ? -2.004 -1.326 -3.196 1.00 43.67 498 LEU B CA 1
ATOM 2827 C C . LEU B 1 189 ? -3.107 -2.364 -3.007 1.00 45.13 498 LEU B C 1
ATOM 2828 O O . LEU B 1 189 ? -2.831 -3.530 -2.740 1.00 46.06 498 LEU B O 1
ATOM 2833 N N . THR B 1 190 ? -4.357 -1.941 -3.153 1.00 47.03 499 THR B N 1
ATOM 2834 C CA . THR B 1 190 ? -5.484 -2.851 -2.996 1.00 48.54 499 THR B CA 1
ATOM 2835 C C . THR B 1 190 ? -5.358 -4.093 -3.871 1.00 49.73 499 THR B C 1
ATOM 2836 O O . THR B 1 190 ? -5.140 -4.002 -5.081 1.00 49.59 499 THR B O 1
ATOM 2840 N N . GLY B 1 191 ? -5.499 -5.256 -3.244 1.00 50.88 500 GLY B N 1
ATOM 2841 C CA . GLY B 1 191 ? -5.420 -6.504 -3.976 1.00 52.75 500 GLY B CA 1
ATOM 2842 C C . GLY B 1 191 ? -4.022 -7.028 -4.232 1.00 53.38 500 GLY B C 1
ATOM 2843 O O . GLY B 1 191 ? -3.859 -8.019 -4.940 1.00 53.78 500 GLY B O 1
ATOM 2844 N N . LEU B 1 192 ? -3.014 -6.364 -3.678 1.00 54.24 501 LEU B N 1
ATOM 2845 C CA . LEU B 1 192 ? -1.638 -6.814 -3.856 1.00 55.19 501 LEU B CA 1
ATOM 2846 C C . LEU B 1 192 ? -1.083 -7.283 -2.502 1.00 55.97 501 LEU B C 1
ATOM 2847 O O . LEU B 1 192 ? 0.050 -6.916 -2.138 1.00 56.14 501 LEU B O 1
ATOM 2853 N N . GLN C 1 2 ? 70.495 7.000 -22.051 1.00 62.22 311 GLN C N 1
ATOM 2854 C CA . GLN C 1 2 ? 69.418 5.972 -22.117 1.00 61.83 311 GLN C CA 1
ATOM 2855 C C . GLN C 1 2 ? 68.524 6.042 -20.878 1.00 61.44 311 GLN C C 1
ATOM 2856 O O . GLN C 1 2 ? 67.636 5.210 -20.695 1.00 61.05 311 GLN C O 1
ATOM 2858 N N . ASP C 1 3 ? 68.759 7.044 -20.034 1.00 60.95 312 ASP C N 1
ATOM 2859 C CA . ASP C 1 3 ? 67.979 7.208 -18.814 1.00 59.67 312 ASP C CA 1
ATOM 2860 C C . ASP C 1 3 ? 66.582 7.731 -19.113 1.00 58.24 312 ASP C C 1
ATOM 2861 O O . ASP C 1 3 ? 65.648 7.510 -18.341 1.00 58.01 312 ASP C O 1
ATOM 2863 N N . LYS C 1 4 ? 66.442 8.430 -20.232 1.00 56.82 313 LYS C N 1
ATOM 2864 C CA . LYS C 1 4 ? 65.143 8.960 -20.629 1.00 55.41 313 LYS C CA 1
ATOM 2865 C C . LYS C 1 4 ? 64.180 7.798 -20.904 1.00 54.45 313 LYS C C 1
ATOM 2866 O O . LYS C 1 4 ? 63.102 7.723 -20.313 1.00 54.51 313 LYS C O 1
ATOM 2868 N N . ILE C 1 5 ? 64.581 6.886 -21.784 1.00 53.42 314 ILE C N 1
ATOM 2869 C CA . ILE C 1 5 ? 63.755 5.728 -22.125 1.00 53.30 314 ILE C CA 1
ATOM 2870 C C . ILE C 1 5 ? 63.503 4.834 -20.910 1.00 52.94 314 ILE C C 1
ATOM 2871 O O . ILE C 1 5 ? 62.400 4.321 -20.724 1.00 53.46 314 ILE C O 1
ATOM 2873 N N . GLU C 1 6 ? 64.528 4.659 -20.080 1.00 52.62 315 GLU C N 1
ATOM 2874 C CA . GLU C 1 6 ? 64.428 3.825 -18.885 1.00 51.48 315 GLU C CA 1
ATOM 2875 C C . GLU C 1 6 ? 63.404 4.385 -17.916 1.00 51.22 315 GLU C C 1
ATOM 2876 O O . GLU C 1 6 ? 62.613 3.645 -17.334 1.00 51.80 315 GLU C O 1
ATOM 2878 N N . ALA C 1 7 ? 63.440 5.700 -17.736 1.00 50.95 316 ALA C N 1
ATOM 2879 C CA . ALA C 1 7 ? 62.509 6.381 -16.848 1.00 50.60 316 ALA C CA 1
ATOM 2880 C C . ALA C 1 7 ? 61.087 6.142 -17.353 1.00 50.53 316 ALA C C 1
ATOM 2881 O O . ALA C 1 7 ? 60.188 5.808 -16.576 1.00 49.89 316 ALA C O 1
ATOM 2883 N N . LEU C 1 8 ? 60.905 6.321 -18.659 1.00 49.79 317 LEU C N 1
ATOM 2884 C CA . LEU C 1 8 ? 59.612 6.131 -19.306 1.00 50.88 317 LEU C CA 1
ATOM 2885 C C . LEU C 1 8 ? 59.112 4.703 -19.109 1.00 51.48 317 LEU C C 1
ATOM 2886 O O . LEU C 1 8 ? 58.017 4.476 -18.593 1.00 51.00 317 LEU C O 1
ATOM 2888 N N . SER C 1 9 ? 59.925 3.745 -19.543 1.00 52.30 318 SER C N 1
ATOM 2889 C CA . SER C 1 9 ? 59.584 2.339 -19.413 1.00 52.39 318 SER C CA 1
ATOM 2890 C C . SER C 1 9 ? 59.084 2.047 -17.994 1.00 52.56 318 SER C C 1
ATOM 2891 O O . SER C 1 9 ? 57.980 1.529 -17.817 1.00 53.17 318 SER C O 1
ATOM 2893 N N . SER C 1 10 ? 59.885 2.397 -16.988 1.00 51.62 319 SER C N 1
ATOM 2894 C CA . SER C 1 10 ? 59.523 2.152 -15.592 1.00 50.94 319 SER C CA 1
ATOM 2895 C C . SER C 1 10 ? 58.259 2.898 -15.152 1.00 51.03 319 SER C C 1
ATOM 2896 O O . SER C 1 10 ? 57.518 2.426 -14.288 1.00 50.23 319 SER C O 1
ATOM 2898 N N . LYS C 1 11 ? 58.021 4.066 -15.743 1.00 51.40 320 LYS C N 1
ATOM 2899 C CA . LYS C 1 11 ? 56.848 4.873 -15.421 1.00 51.84 320 LYS C CA 1
ATOM 2900 C C . LYS C 1 11 ? 55.581 4.144 -15.880 1.00 52.84 320 LYS C C 1
ATOM 2901 O O . LYS C 1 11 ? 54.615 4.003 -15.121 1.00 51.69 320 LYS C O 1
ATOM 2903 N N . VAL C 1 12 ? 55.599 3.683 -17.130 1.00 53.29 321 VAL C N 1
ATOM 2904 C CA . VAL C 1 12 ? 54.473 2.961 -17.702 1.00 53.90 321 VAL C CA 1
ATOM 2905 C C . VAL C 1 12 ? 54.170 1.708 -16.881 1.00 54.72 321 VAL C C 1
ATOM 2906 O O . VAL C 1 12 ? 53.005 1.368 -16.658 1.00 54.48 321 VAL C O 1
ATOM 2908 N N . GLN C 1 13 ? 55.223 1.037 -16.418 1.00 55.34 322 GLN C N 1
ATOM 2909 C CA . GLN C 1 13 ? 55.087 -0.183 -15.617 1.00 56.12 322 GLN C CA 1
ATOM 2910 C C . GLN C 1 13 ? 54.309 0.012 -14.312 1.00 56.62 322 GLN C C 1
ATOM 2911 O O . GLN C 1 13 ? 53.403 -0.764 -14.006 1.00 56.64 322 GLN C O 1
ATOM 2913 N N . GLN C 1 14 ? 54.672 1.034 -13.541 1.00 56.67 323 GLN C N 1
ATOM 2914 C CA . GLN C 1 14 ? 53.999 1.316 -12.276 1.00 56.69 323 GLN C CA 1
ATOM 2915 C C . GLN C 1 14 ? 52.592 1.855 -12.547 1.00 56.91 323 GLN C C 1
ATOM 2916 O O . GLN C 1 14 ? 51.676 1.698 -11.737 1.00 56.62 323 GLN C O 1
ATOM 2918 N N . LEU C 1 15 ? 52.440 2.492 -13.702 1.00 56.93 324 LEU C N 1
ATOM 2919 C CA . LEU C 1 15 ? 51.174 3.071 -14.124 1.00 56.78 324 LEU C CA 1
ATOM 2920 C C . LEU C 1 15 ? 50.218 1.920 -14.442 1.00 57.49 324 LEU C C 1
ATOM 2921 O O . LEU C 1 15 ? 49.067 1.893 -14.000 1.00 56.57 324 LEU C O 1
ATOM 2926 N N . GLU C 1 16 ? 50.722 0.956 -15.198 1.00 58.03 325 GLU C N 1
ATOM 2927 C CA . GLU C 1 16 ? 49.951 -0.221 -15.566 1.00 58.65 325 GLU C CA 1
ATOM 2928 C C . GLU C 1 16 ? 49.511 -0.936 -14.294 1.00 58.29 325 GLU C C 1
ATOM 2929 O O . GLU C 1 16 ? 48.345 -1.302 -14.137 1.00 58.34 325 GLU C O 1
ATOM 2935 N N . ARG C 1 17 ? 50.458 -1.130 -13.384 1.00 57.44 326 ARG C N 1
ATOM 2936 C CA . ARG C 1 17 ? 50.178 -1.807 -12.130 1.00 56.96 326 ARG C CA 1
ATOM 2937 C C . ARG C 1 17 ? 49.083 -1.099 -11.342 1.00 56.85 326 ARG C C 1
ATOM 2938 O O . ARG C 1 17 ? 48.283 -1.751 -10.667 1.00 56.85 326 ARG C O 1
ATOM 2940 N N . SER C 1 18 ? 49.034 0.228 -11.421 1.00 56.12 327 SER C N 1
ATOM 2941 C CA . SER C 1 18 ? 48.014 0.956 -10.678 1.00 55.68 327 SER C CA 1
ATOM 2942 C C . SER C 1 18 ? 46.639 0.688 -11.275 1.00 54.82 327 SER C C 1
ATOM 2943 O O . SER C 1 18 ? 45.692 0.400 -10.544 1.00 55.33 327 SER C O 1
ATOM 2946 N N . ILE C 1 19 ? 46.528 0.764 -12.600 1.00 53.87 328 ILE C N 1
ATOM 2947 C CA . ILE C 1 19 ? 45.253 0.501 -13.260 1.00 52.52 328 ILE C CA 1
ATOM 2948 C C . ILE C 1 19 ? 44.754 -0.866 -12.795 1.00 52.11 328 ILE C C 1
ATOM 2949 O O . ILE C 1 19 ? 43.565 -1.063 -12.544 1.00 51.10 328 ILE C O 1
ATOM 2951 N N . GLY C 1 20 ? 45.680 -1.808 -12.661 1.00 52.16 329 GLY C N 1
ATOM 2952 C CA . GLY C 1 20 ? 45.309 -3.139 -12.220 1.00 52.09 329 GLY C CA 1
ATOM 2953 C C . GLY C 1 20 ? 44.670 -3.092 -10.846 1.00 51.60 329 GLY C C 1
ATOM 2954 O O . GLY C 1 20 ? 43.732 -3.833 -10.560 1.00 51.94 329 GLY C O 1
ATOM 2955 N N . LEU C 1 21 ? 45.182 -2.220 -9.986 1.00 50.57 330 LEU C N 1
ATOM 2956 C CA . LEU C 1 21 ? 44.634 -2.096 -8.646 1.00 49.85 330 LEU C CA 1
ATOM 2957 C C . LEU C 1 21 ? 43.267 -1.440 -8.697 1.00 49.08 330 LEU C C 1
ATOM 2958 O O . LEU C 1 21 ? 42.373 -1.807 -7.946 1.00 48.67 330 LEU C O 1
ATOM 2963 N N . LYS C 1 22 ? 43.109 -0.463 -9.581 1.00 48.62 331 LYS C N 1
ATOM 2964 C CA . LYS C 1 22 ? 41.839 0.228 -9.705 1.00 48.37 331 LYS C CA 1
ATOM 2965 C C . LYS C 1 22 ? 40.777 -0.784 -10.122 1.00 48.16 331 LYS C C 1
ATOM 2966 O O . LYS C 1 22 ? 39.620 -0.696 -9.698 1.00 47.05 331 LYS C O 1
ATOM 2968 N N . ASP C 1 23 ? 41.189 -1.751 -10.939 1.00 47.98 332 ASP C N 1
ATOM 2969 C CA . ASP C 1 23 ? 40.297 -2.797 -11.432 1.00 48.29 332 ASP C CA 1
ATOM 2970 C C . ASP C 1 23 ? 39.748 -3.672 -10.304 1.00 48.73 332 ASP C C 1
ATOM 2971 O O . ASP C 1 23 ? 38.550 -3.980 -10.270 1.00 47.60 332 ASP C O 1
ATOM 2973 N N . LEU C 1 24 ? 40.629 -4.072 -9.388 1.00 49.26 333 LEU C N 1
ATOM 2974 C CA . LEU C 1 24 ? 40.241 -4.904 -8.251 1.00 50.01 333 LEU C CA 1
ATOM 2975 C C . LEU C 1 24 ? 39.301 -4.154 -7.321 1.00 50.16 333 LEU C C 1
ATOM 2976 O O . LEU C 1 24 ? 38.325 -4.712 -6.826 1.00 51.64 333 LEU C O 1
ATOM 2981 N N . ALA C 1 25 ? 39.600 -2.886 -7.072 1.00 50.16 334 ALA C N 1
ATOM 2982 C CA . ALA C 1 25 ? 38.755 -2.085 -6.205 1.00 50.26 334 ALA C CA 1
ATOM 2983 C C . ALA C 1 25 ? 37.406 -1.896 -6.891 1.00 50.46 334 ALA C C 1
ATOM 2984 O O . ALA C 1 25 ? 36.360 -2.042 -6.260 1.00 51.95 334 ALA C O 1
ATOM 2986 N N . MET C 1 26 ? 37.432 -1.594 -8.188 1.00 49.47 335 MET C N 1
ATOM 2987 C CA . MET C 1 26 ? 36.201 -1.391 -8.949 1.00 49.33 335 MET C CA 1
ATOM 2988 C C . MET C 1 26 ? 35.296 -2.626 -8.870 1.00 48.41 335 MET C C 1
ATOM 2989 O O . MET C 1 26 ? 34.106 -2.536 -8.545 1.00 46.84 335 MET C O 1
ATOM 2994 N N . ALA C 1 27 ? 35.870 -3.783 -9.167 1.00 47.42 336 ALA C N 1
ATOM 2995 C CA . ALA C 1 27 ? 35.112 -5.015 -9.126 1.00 46.42 336 ALA C CA 1
ATOM 2996 C C . ALA C 1 27 ? 34.609 -5.254 -7.705 1.00 46.12 336 ALA C C 1
ATOM 2997 O O . ALA C 1 27 ? 33.460 -5.656 -7.499 1.00 46.82 336 ALA C O 1
ATOM 2999 N N . ASP C 1 28 ? 35.463 -4.987 -6.724 1.00 44.89 337 ASP C N 1
ATOM 3000 C CA . ASP C 1 28 ? 35.101 -5.192 -5.330 1.00 43.19 337 ASP C CA 1
ATOM 3001 C C . ASP C 1 28 ? 33.924 -4.304 -4.962 1.00 40.92 337 ASP C C 1
ATOM 3002 O O . ASP C 1 28 ? 33.048 -4.694 -4.199 1.00 40.23 337 ASP C O 1
ATOM 3007 N N . LEU C 1 29 ? 33.887 -3.109 -5.534 1.00 39.10 338 LEU C N 1
ATOM 3008 C CA . LEU C 1 29 ? 32.814 -2.170 -5.250 1.00 36.74 338 LEU C CA 1
ATOM 3009 C C . LEU C 1 29 ? 31.499 -2.562 -5.953 1.00 36.33 338 LEU C C 1
ATOM 3010 O O . LEU C 1 29 ? 30.409 -2.364 -5.408 1.00 34.64 338 LEU C O 1
ATOM 3015 N N . GLU C 1 30 ? 31.598 -3.123 -7.155 1.00 36.75 339 GLU C N 1
ATOM 3016 C CA . GLU C 1 30 ? 30.398 -3.529 -7.886 1.00 38.21 339 GLU C CA 1
ATOM 3017 C C . GLU C 1 30 ? 29.708 -4.692 -7.178 1.00 37.73 339 GLU C C 1
ATOM 3018 O O . GLU C 1 30 ? 28.476 -4.768 -7.138 1.00 37.22 339 GLU C O 1
ATOM 3024 N N . GLN C 1 31 ? 30.511 -5.592 -6.616 1.00 36.61 340 GLN C N 1
ATOM 3025 C CA . GLN C 1 31 ? 29.982 -6.750 -5.911 1.00 35.22 340 GLN C CA 1
ATOM 3026 C C . GLN C 1 31 ? 29.195 -6.235 -4.718 1.00 34.81 340 GLN C C 1
ATOM 3027 O O . GLN C 1 31 ? 28.072 -6.672 -4.451 1.00 33.55 340 GLN C O 1
ATOM 3033 N N . LYS C 1 32 ? 29.802 -5.289 -4.010 1.00 34.31 341 LYS C N 1
ATOM 3034 C CA . LYS C 1 32 ? 29.191 -4.664 -2.849 1.00 33.78 341 LYS C CA 1
ATOM 3035 C C . LYS C 1 32 ? 27.812 -4.124 -3.241 1.00 32.90 341 LYS C C 1
ATOM 3036 O O . LYS C 1 32 ? 26.788 -4.486 -2.648 1.00 32.48 341 LYS C O 1
ATOM 3042 N N . VAL C 1 33 ? 27.795 -3.260 -4.249 1.00 31.92 342 VAL C N 1
ATOM 3043 C CA . VAL C 1 33 ? 26.555 -2.653 -4.734 1.00 31.80 342 VAL C CA 1
ATOM 3044 C C . VAL C 1 33 ? 25.483 -3.673 -5.129 1.00 31.67 342 VAL C C 1
ATOM 3045 O O . VAL C 1 33 ? 24.303 -3.499 -4.818 1.00 30.55 342 VAL C O 1
ATOM 3049 N N . LEU C 1 34 ? 25.892 -4.726 -5.824 1.00 31.91 343 LEU C N 1
ATOM 3050 C CA . LEU C 1 34 ? 24.955 -5.757 -6.227 1.00 33.46 343 LEU C CA 1
ATOM 3051 C C . LEU C 1 34 ? 24.327 -6.432 -5.013 1.00 33.87 343 LEU C C 1
ATOM 3052 O O . LEU C 1 34 ? 23.152 -6.795 -5.035 1.00 32.98 343 LEU C O 1
ATOM 3057 N N . GLU C 1 35 ? 25.105 -6.555 -3.939 1.00 35.63 344 GLU C N 1
ATOM 3058 C CA . GLU C 1 35 ? 24.635 -7.184 -2.706 1.00 37.30 344 GLU C CA 1
ATOM 3059 C C . GLU C 1 35 ? 23.704 -6.279 -1.900 1.00 37.13 344 GLU C C 1
ATOM 3060 O O . GLU C 1 35 ? 22.762 -6.752 -1.268 1.00 36.61 344 GLU C O 1
ATOM 3066 N N . MET C 1 36 ? 23.968 -4.980 -1.914 1.00 37.57 345 MET C N 1
ATOM 3067 C CA . MET C 1 36 ? 23.094 -4.051 -1.209 1.00 38.56 345 MET C CA 1
ATOM 3068 C C . MET C 1 36 ? 21.741 -4.085 -1.917 1.00 38.04 345 MET C C 1
ATOM 3069 O O . MET C 1 36 ? 20.686 -4.114 -1.289 1.00 37.97 345 MET C O 1
ATOM 3074 N N . GLU C 1 37 ? 21.794 -4.111 -3.240 1.00 38.69 346 GLU C N 1
ATOM 3075 C CA . GLU C 1 37 ? 20.605 -4.131 -4.076 1.00 39.13 346 GLU C CA 1
ATOM 3076 C C . GLU C 1 37 ? 19.691 -5.343 -3.905 1.00 37.97 346 GLU C C 1
ATOM 3077 O O . GLU C 1 37 ? 18.474 -5.233 -4.074 1.00 36.76 346 GLU C O 1
ATOM 3083 N N . ALA C 1 38 ? 20.266 -6.493 -3.575 1.00 36.71 347 ALA C N 1
ATOM 3084 C CA . ALA C 1 38 ? 19.472 -7.705 -3.400 1.00 35.91 347 ALA C CA 1
ATOM 3085 C C . ALA C 1 38 ? 19.048 -7.997 -1.968 1.00 35.77 347 ALA C C 1
ATOM 3086 O O . ALA C 1 38 ? 18.099 -8.750 -1.745 1.00 36.76 347 ALA C O 1
ATOM 3088 N N . SER C 1 39 ? 19.736 -7.401 -1.000 1.00 35.58 348 SER C N 1
ATOM 3089 C CA . SER C 1 39 ? 19.453 -7.649 0.414 1.00 35.31 348 SER C CA 1
ATOM 3090 C C . SER C 1 39 ? 18.096 -7.190 0.913 1.00 34.20 348 SER C C 1
ATOM 3091 O O . SER C 1 39 ? 17.587 -6.155 0.503 1.00 35.13 348 SER C O 1
ATOM 3094 N N . THR C 1 40 ? 17.521 -7.965 1.817 1.00 32.60 349 THR C N 1
ATOM 3095 C CA . THR C 1 40 ? 16.247 -7.623 2.422 1.00 32.32 349 THR C CA 1
ATOM 3096 C C . THR C 1 40 ? 16.434 -7.797 3.926 1.00 32.29 349 THR C C 1
ATOM 3097 O O . THR C 1 40 ? 17.345 -8.510 4.363 1.00 31.58 349 THR C O 1
ATOM 3101 N N . TYR C 1 41 ? 15.588 -7.150 4.718 1.00 31.90 350 TYR C N 1
ATOM 3102 C CA . TYR C 1 41 ? 15.728 -7.253 6.156 1.00 32.91 350 TYR C CA 1
ATOM 3103 C C . TYR C 1 41 ? 14.496 -7.684 6.925 1.00 32.92 350 TYR C C 1
ATOM 3104 O O . TYR C 1 41 ? 14.286 -7.225 8.041 1.00 32.67 350 TYR C O 1
ATOM 3113 N N . ASP C 1 42 ? 13.692 -8.569 6.349 1.00 33.18 351 ASP C N 1
ATOM 3114 C CA . ASP C 1 42 ? 12.497 -9.059 7.029 1.00 34.23 351 ASP C CA 1
ATOM 3115 C C . ASP C 1 42 ? 12.324 -10.575 6.947 1.00 34.57 351 ASP C C 1
ATOM 3116 O O . ASP C 1 42 ? 11.214 -11.087 7.100 1.00 35.35 351 ASP C O 1
ATOM 3121 N N . GLY C 1 43 ? 13.420 -11.284 6.693 1.00 34.53 352 GLY C N 1
ATOM 3122 C CA . GLY C 1 43 ? 13.382 -12.733 6.632 1.00 34.09 352 GLY C CA 1
ATOM 3123 C C . GLY C 1 43 ? 12.784 -13.345 5.377 1.00 34.93 352 GLY C C 1
ATOM 3124 O O . GLY C 1 43 ? 12.611 -14.572 5.310 1.00 34.66 352 GLY C O 1
ATOM 3125 N N . VAL C 1 44 ? 12.467 -12.505 4.391 1.00 33.51 353 VAL C N 1
ATOM 3126 C CA . VAL C 1 44 ? 11.881 -12.969 3.132 1.00 32.44 353 VAL C CA 1
ATOM 3127 C C . VAL C 1 44 ? 12.770 -12.560 1.963 1.00 32.68 353 VAL C C 1
ATOM 3128 O O . VAL C 1 44 ? 13.001 -11.377 1.728 1.00 32.60 353 VAL C O 1
ATOM 3132 N N . PHE C 1 45 ? 13.246 -13.552 1.222 1.00 31.53 354 PHE C N 1
ATOM 3133 C CA . PHE C 1 45 ? 14.138 -13.317 0.103 1.00 31.20 354 PHE C CA 1
ATOM 3134 C C . PHE C 1 45 ? 13.686 -14.055 -1.164 1.00 30.60 354 PHE C C 1
ATOM 3135 O O . PHE C 1 45 ? 13.253 -15.212 -1.114 1.00 29.77 354 PHE C O 1
ATOM 3143 N N . ILE C 1 46 ? 13.761 -13.370 -2.298 1.00 30.27 355 ILE C N 1
ATOM 3144 C CA . ILE C 1 46 ? 13.429 -13.995 -3.567 1.00 31.27 355 ILE C CA 1
ATOM 3145 C C . ILE C 1 46 ? 14.647 -13.927 -4.483 1.00 31.60 355 ILE C C 1
ATOM 3146 O O . ILE C 1 46 ? 15.023 -12.861 -4.955 1.00 31.67 355 ILE C O 1
ATOM 3151 N N . TRP C 1 47 ? 15.261 -15.088 -4.707 1.00 32.43 356 TRP C N 1
ATOM 3152 C CA . TRP C 1 47 ? 16.450 -15.218 -5.539 1.00 33.20 356 TRP C CA 1
ATOM 3153 C C . TRP C 1 47 ? 16.131 -15.587 -6.986 1.00 34.06 356 TRP C C 1
ATOM 3154 O O . TRP C 1 47 ? 15.585 -16.659 -7.275 1.00 34.33 356 TRP C O 1
ATOM 3165 N N . LYS C 1 48 ? 16.463 -14.685 -7.899 1.00 34.23 357 LYS C N 1
ATOM 3166 C CA . LYS C 1 48 ? 16.228 -14.938 -9.311 1.00 35.31 357 LYS C CA 1
ATOM 3167 C C . LYS C 1 48 ? 17.506 -15.413 -9.993 1.00 35.39 357 LYS C C 1
ATOM 3168 O O . LYS C 1 48 ? 18.502 -14.695 -10.043 1.00 35.70 357 LYS C O 1
ATOM 3174 N N . ILE C 1 49 ? 17.481 -16.627 -10.522 1.00 35.21 358 ILE C N 1
ATOM 3175 C CA . ILE C 1 49 ? 18.644 -17.139 -11.217 1.00 36.25 358 ILE C CA 1
ATOM 3176 C C . ILE C 1 49 ? 18.423 -17.004 -12.723 1.00 37.30 358 ILE C C 1
ATOM 3177 O O . ILE C 1 49 ? 17.588 -17.689 -13.315 1.00 37.26 358 ILE C O 1
ATOM 3182 N N . SER C 1 50 ? 19.170 -16.096 -13.334 1.00 38.62 359 SER C N 1
ATOM 3183 C CA . SER C 1 50 ? 19.067 -15.865 -14.766 1.00 40.91 359 SER C CA 1
ATOM 3184 C C . SER C 1 50 ? 20.091 -16.712 -15.517 1.00 41.15 359 SER C C 1
ATOM 3185 O O . SER C 1 50 ? 20.999 -17.261 -14.904 1.00 40.37 359 SER C O 1
ATOM 3188 N N . ASP C 1 51 ? 19.942 -16.815 -16.838 1.00 42.24 360 ASP C N 1
ATOM 3189 C CA . ASP C 1 51 ? 20.860 -17.619 -17.637 1.00 43.19 360 ASP C CA 1
ATOM 3190 C C . ASP C 1 51 ? 20.863 -19.033 -17.083 1.00 42.15 360 ASP C C 1
ATOM 3191 O O . ASP C 1 51 ? 21.914 -19.644 -16.938 1.00 39.53 360 ASP C O 1
ATOM 3196 N N . PHE C 1 52 ? 19.669 -19.535 -16.774 1.00 42.49 361 PHE C N 1
ATOM 3197 C CA . PHE C 1 52 ? 19.497 -20.868 -16.210 1.00 43.06 361 PHE C CA 1
ATOM 3198 C C . PHE C 1 52 ? 20.137 -21.985 -17.043 1.00 43.38 361 PHE C C 1
ATOM 3199 O O . PHE C 1 52 ? 20.880 -22.808 -16.515 1.00 42.09 361 PHE C O 1
ATOM 3207 N N . ALA C 1 53 ? 19.841 -22.006 -18.339 1.00 44.28 362 ALA C N 1
ATOM 3208 C CA . ALA C 1 53 ? 20.374 -23.033 -19.229 1.00 45.56 362 ALA C CA 1
ATOM 3209 C C . ALA C 1 53 ? 21.891 -23.050 -19.199 1.00 45.73 362 ALA C C 1
ATOM 3210 O O . ALA C 1 53 ? 22.511 -24.106 -19.064 1.00 44.67 362 ALA C O 1
ATOM 3212 N N . ARG C 1 54 ? 22.495 -21.879 -19.327 1.00 46.28 363 ARG C N 1
ATOM 3213 C CA . ARG C 1 54 ? 23.942 -21.818 -19.308 1.00 48.54 363 ARG C CA 1
ATOM 3214 C C . ARG C 1 54 ? 24.476 -22.312 -17.957 1.00 48.32 363 ARG C C 1
ATOM 3215 O O . ARG C 1 54 ? 25.423 -23.087 -17.910 1.00 47.70 363 ARG C O 1
ATOM 3223 N N . LYS C 1 55 ? 23.854 -21.881 -16.864 1.00 48.47 364 LYS C N 1
ATOM 3224 C CA . LYS C 1 55 ? 24.291 -22.295 -15.536 1.00 49.57 364 LYS C CA 1
ATOM 3225 C C . LYS C 1 55 ? 23.993 -23.763 -15.279 1.00 50.19 364 LYS C C 1
ATOM 3226 O O . LYS C 1 55 ? 24.738 -24.450 -14.587 1.00 49.26 364 LYS C O 1
ATOM 3232 N N . ARG C 1 56 ? 22.904 -24.243 -15.858 1.00 51.50 365 ARG C N 1
ATOM 3233 C CA . ARG C 1 56 ? 22.506 -25.627 -15.687 1.00 53.12 365 ARG C CA 1
ATOM 3234 C C . ARG C 1 56 ? 23.538 -26.503 -16.402 1.00 53.93 365 ARG C C 1
ATOM 3235 O O . ARG C 1 56 ? 23.856 -27.609 -15.966 1.00 53.72 365 ARG C O 1
ATOM 3243 N N . GLN C 1 57 ? 24.100 -25.975 -17.480 1.00 54.66 366 GLN C N 1
ATOM 3244 C CA . GLN C 1 57 ? 25.061 -26.720 -18.264 1.00 55.81 366 GLN C CA 1
ATOM 3245 C C . GLN C 1 57 ? 26.455 -26.747 -17.636 1.00 55.86 366 GLN C C 1
ATOM 3246 O O . GLN C 1 57 ? 27.169 -27.744 -17.746 1.00 55.16 366 GLN C O 1
ATOM 3252 N N . GLU C 1 58 ? 26.834 -25.657 -16.974 1.00 55.42 367 GLU C N 1
ATOM 3253 C CA . GLU C 1 58 ? 28.139 -25.569 -16.323 1.00 54.86 367 GLU C CA 1
ATOM 3254 C C . GLU C 1 58 ? 28.154 -26.527 -15.135 1.00 54.10 367 GLU C C 1
ATOM 3255 O O . GLU C 1 58 ? 29.204 -27.016 -14.730 1.00 52.59 367 GLU C O 1
ATOM 3261 N N . ALA C 1 59 ? 26.971 -26.800 -14.592 1.00 53.94 368 ALA C N 1
ATOM 3262 C CA . ALA C 1 59 ? 26.839 -27.709 -13.467 1.00 54.12 368 ALA C CA 1
ATOM 3263 C C . ALA C 1 59 ? 26.991 -29.161 -13.931 1.00 54.26 368 ALA C C 1
ATOM 3264 O O . ALA C 1 59 ? 27.723 -29.937 -13.320 1.00 54.30 368 ALA C O 1
ATOM 3266 N N . VAL C 1 60 ? 26.308 -29.525 -15.015 1.00 54.29 369 VAL C N 1
ATOM 3267 C CA . VAL C 1 60 ? 26.387 -30.886 -15.539 1.00 54.38 369 VAL C CA 1
ATOM 3268 C C . VAL C 1 60 ? 27.826 -31.215 -15.928 1.00 54.33 369 VAL C C 1
ATOM 3269 O O . VAL C 1 60 ? 28.319 -32.307 -15.658 1.00 53.33 369 VAL C O 1
ATOM 3273 N N . ALA C 1 61 ? 28.494 -30.253 -16.555 1.00 54.14 370 ALA C N 1
ATOM 3274 C CA . ALA C 1 61 ? 29.879 -30.424 -16.977 1.00 53.79 370 ALA C CA 1
ATOM 3275 C C . ALA C 1 61 ? 30.839 -30.342 -15.786 1.00 53.34 370 ALA C C 1
ATOM 3276 O O . ALA C 1 61 ? 32.044 -30.542 -15.934 1.00 53.40 370 ALA C O 1
ATOM 3278 N N . GLY C 1 62 ? 30.304 -30.040 -14.608 1.00 52.74 371 GLY C N 1
ATOM 3279 C CA . GLY C 1 62 ? 31.141 -29.939 -13.428 1.00 51.83 371 GLY C CA 1
ATOM 3280 C C . GLY C 1 62 ? 32.089 -28.750 -13.422 1.00 51.23 371 GLY C C 1
ATOM 3281 O O . GLY C 1 62 ? 33.016 -28.694 -12.620 1.00 51.02 371 GLY C O 1
ATOM 3282 N N . ARG C 1 63 ? 31.871 -27.799 -14.322 1.00 51.50 372 ARG C N 1
ATOM 3283 C CA . ARG C 1 63 ? 32.712 -26.608 -14.394 1.00 51.24 372 ARG C CA 1
ATOM 3284 C C . ARG C 1 63 ? 32.418 -25.676 -13.219 1.00 49.34 372 ARG C C 1
ATOM 3285 O O . ARG C 1 63 ? 33.318 -25.046 -12.673 1.00 48.34 372 ARG C O 1
ATOM 3293 N N . ILE C 1 64 ? 31.150 -25.611 -12.830 1.00 47.34 373 ILE C N 1
ATOM 3294 C CA . ILE C 1 64 ? 30.708 -24.815 -11.696 1.00 46.21 373 ILE C CA 1
ATOM 3295 C C . ILE C 1 64 ? 29.566 -25.575 -11.037 1.00 45.03 373 ILE C C 1
ATOM 3296 O O . ILE C 1 64 ? 28.406 -25.465 -11.435 1.00 43.59 373 ILE C O 1
ATOM 3301 N N . PRO C 1 65 ? 29.902 -26.398 -10.035 1.00 44.11 374 PRO C N 1
ATOM 3302 C CA . PRO C 1 65 ? 29.001 -27.238 -9.247 1.00 42.80 374 PRO C CA 1
ATOM 3303 C C . PRO C 1 65 ? 27.922 -26.526 -8.453 1.00 40.79 374 PRO C C 1
ATOM 3304 O O . PRO C 1 65 ? 26.754 -26.904 -8.511 1.00 39.69 374 PRO C O 1
ATOM 3308 N N . ALA C 1 66 ? 28.312 -25.504 -7.704 1.00 39.13 375 ALA C N 1
ATOM 3309 C CA . ALA C 1 66 ? 27.350 -24.790 -6.879 1.00 37.55 375 ALA C CA 1
ATOM 3310 C C . ALA C 1 66 ? 27.417 -23.274 -7.027 1.00 36.08 375 ALA C C 1
ATOM 3311 O O . ALA C 1 66 ? 28.400 -22.741 -7.505 1.00 36.04 375 ALA C O 1
ATOM 3313 N N . ILE C 1 67 ? 26.358 -22.590 -6.618 1.00 35.27 376 ILE C N 1
ATOM 3314 C CA . ILE C 1 67 ? 26.293 -21.136 -6.697 1.00 36.00 376 ILE C CA 1
ATOM 3315 C C . ILE C 1 67 ? 25.719 -20.558 -5.400 1.00 35.09 376 ILE C C 1
ATOM 3316 O O . ILE C 1 67 ? 24.799 -21.130 -4.827 1.00 35.57 376 ILE C O 1
ATOM 3321 N N . PHE C 1 68 ? 26.266 -19.435 -4.934 1.00 34.02 377 PHE C N 1
ATOM 3322 C CA . PHE C 1 68 ? 25.742 -18.778 -3.729 1.00 32.99 377 PHE C CA 1
ATOM 3323 C C . PHE C 1 68 ? 24.840 -17.625 -4.145 1.00 31.28 377 PHE C C 1
ATOM 3324 O O . PHE C 1 68 ? 25.073 -16.983 -5.171 1.00 29.20 377 PHE C O 1
ATOM 3332 N N . SER C 1 69 ? 23.811 -17.372 -3.344 1.00 30.02 378 SER C N 1
ATOM 3333 C CA . SER C 1 69 ? 22.901 -16.258 -3.591 1.00 30.56 378 SER C CA 1
ATOM 3334 C C . SER C 1 69 ? 23.431 -15.101 -2.733 1.00 30.59 378 SER C C 1
ATOM 3335 O O . SER C 1 69 ? 24.230 -15.315 -1.827 1.00 29.82 378 SER C O 1
ATOM 3338 N N . PRO C 1 70 ? 23.002 -13.867 -3.016 1.00 30.43 379 PRO C N 1
ATOM 3339 C CA . PRO C 1 70 ? 23.458 -12.728 -2.218 1.00 30.24 379 PRO C CA 1
ATOM 3340 C C . PRO C 1 70 ? 22.877 -12.936 -0.811 1.00 30.81 379 PRO C C 1
ATOM 3341 O O . PRO C 1 70 ? 22.075 -13.853 -0.597 1.00 30.49 379 PRO C O 1
ATOM 3345 N N . ALA C 1 71 ? 23.257 -12.090 0.138 1.00 29.78 380 ALA C N 1
ATOM 3346 C CA . ALA C 1 71 ? 22.776 -12.229 1.508 1.00 30.14 380 ALA C CA 1
ATOM 3347 C C . ALA C 1 71 ? 21.515 -11.439 1.832 1.00 30.45 380 ALA C C 1
ATOM 3348 O O . ALA C 1 71 ? 21.186 -10.467 1.158 1.00 30.13 380 ALA C O 1
ATOM 3350 N N . PHE C 1 72 ? 20.820 -11.880 2.880 1.00 29.97 381 PHE C N 1
ATOM 3351 C CA . PHE C 1 72 ? 19.622 -11.218 3.386 1.00 30.63 381 PHE C CA 1
ATOM 3352 C C . PHE C 1 72 ? 19.635 -11.360 4.909 1.00 30.19 381 PHE C C 1
ATOM 3353 O O . PHE C 1 72 ? 20.451 -12.119 5.447 1.00 30.11 381 PHE C O 1
ATOM 3361 N N . TYR C 1 73 ? 18.768 -10.630 5.606 1.00 29.23 382 TYR C N 1
ATOM 3362 C CA . TYR C 1 73 ? 18.754 -10.658 7.072 1.00 29.23 382 TYR C CA 1
ATOM 3363 C C . TYR C 1 73 ? 17.369 -10.842 7.706 1.00 29.70 382 TYR C C 1
ATOM 3364 O O . TYR C 1 73 ? 16.355 -10.581 7.062 1.00 30.04 382 TYR C O 1
ATOM 3373 N N . THR C 1 74 ? 17.330 -11.290 8.966 1.00 29.15 383 THR C N 1
ATOM 3374 C CA . THR C 1 74 ? 16.054 -11.489 9.675 1.00 30.45 383 THR C CA 1
ATOM 3375 C C . THR C 1 74 ? 15.438 -10.174 10.156 1.00 30.63 383 THR C C 1
ATOM 3376 O O . THR C 1 74 ? 14.227 -10.094 10.383 1.00 31.50 383 THR C O 1
ATOM 3380 N N . SER C 1 75 ? 16.285 -9.164 10.335 1.00 30.50 384 SER C N 1
ATOM 3381 C CA . SER C 1 75 ? 15.869 -7.830 10.771 1.00 30.61 384 SER C CA 1
ATOM 3382 C C . SER C 1 75 ? 17.020 -6.894 10.386 1.00 30.43 384 SER C C 1
ATOM 3383 O O . SER C 1 75 ? 18.106 -7.362 10.045 1.00 28.57 384 SER C O 1
ATOM 3386 N N . ARG C 1 76 ? 16.785 -5.584 10.430 1.00 31.32 385 ARG C N 1
ATOM 3387 C CA . ARG C 1 76 ? 17.816 -4.620 10.052 1.00 31.92 385 ARG C CA 1
ATOM 3388 C C . ARG C 1 76 ? 19.167 -4.936 10.675 1.00 31.64 385 ARG C C 1
ATOM 3389 O O . ARG C 1 76 ? 20.196 -4.668 10.066 1.00 30.90 385 ARG C O 1
ATOM 3397 N N . TYR C 1 77 ? 19.160 -5.499 11.886 1.00 31.50 386 TYR C N 1
ATOM 3398 C CA . TYR C 1 77 ? 20.401 -5.878 12.560 1.00 31.82 386 TYR C CA 1
ATOM 3399 C C . TYR C 1 77 ? 20.392 -7.324 13.051 1.00 31.99 386 TYR C C 1
ATOM 3400 O O . TYR C 1 77 ? 21.017 -7.640 14.074 1.00 32.06 386 TYR C O 1
ATOM 3409 N N . GLY C 1 78 ? 19.692 -8.195 12.322 1.00 31.50 387 GLY C N 1
ATOM 3410 C CA . GLY C 1 78 ? 19.608 -9.596 12.703 1.00 30.94 387 GLY C CA 1
ATOM 3411 C C . GLY C 1 78 ? 20.665 -10.492 12.083 1.00 30.70 387 GLY C C 1
ATOM 3412 O O . GLY C 1 78 ? 21.743 -10.026 11.711 1.00 29.59 387 GLY C O 1
ATOM 3413 N N . TYR C 1 79 ? 20.359 -11.787 11.972 1.00 30.67 388 TYR C N 1
ATOM 3414 C CA . TYR C 1 79 ? 21.301 -12.737 11.384 1.00 30.46 388 TYR C CA 1
ATOM 3415 C C . TYR C 1 79 ? 21.507 -12.507 9.889 1.00 30.70 388 TYR C C 1
ATOM 3416 O O . TYR C 1 79 ? 20.603 -12.041 9.166 1.00 29.53 388 TYR C O 1
ATOM 3425 N N . LYS C 1 80 ? 22.700 -12.868 9.430 1.00 30.28 389 LYS C N 1
ATOM 3426 C CA . LYS C 1 80 ? 23.058 -12.752 8.026 1.00 29.98 389 LYS C CA 1
ATOM 3427 C C . LYS C 1 80 ? 23.010 -14.174 7.472 1.00 30.28 389 LYS C C 1
ATOM 3428 O O . LYS C 1 80 ? 23.562 -15.099 8.063 1.00 29.21 389 LYS C O 1
ATOM 3434 N N . MET C 1 81 ? 22.354 -14.339 6.331 1.00 30.51 390 MET C N 1
ATOM 3435 C CA . MET C 1 81 ? 22.200 -15.653 5.727 1.00 30.60 390 MET C CA 1
ATOM 3436 C C . MET C 1 81 ? 22.245 -15.546 4.209 1.00 30.45 390 MET C C 1
ATOM 3437 O O . MET C 1 81 ? 22.019 -14.480 3.643 1.00 30.00 390 MET C O 1
ATOM 3442 N N . CYS C 1 82 ? 22.550 -16.654 3.552 1.00 30.04 391 CYS C N 1
ATOM 3443 C CA . CYS C 1 82 ? 22.517 -16.690 2.102 1.00 31.19 391 CYS C CA 1
ATOM 3444 C C . CYS C 1 82 ? 22.111 -18.115 1.713 1.00 31.59 391 CYS C C 1
ATOM 3445 O O . CYS C 1 82 ? 21.973 -18.978 2.590 1.00 31.83 391 CYS C O 1
ATOM 3448 N N . LEU C 1 83 ? 21.892 -18.362 0.424 1.00 30.82 392 LEU C N 1
ATOM 3449 C CA . LEU C 1 83 ? 21.517 -19.700 -0.030 1.00 31.50 392 LEU C CA 1
ATOM 3450 C C . LEU C 1 83 ? 22.571 -20.247 -0.988 1.00 32.33 392 LEU C C 1
ATOM 3451 O O . LEU C 1 83 ? 23.332 -19.485 -1.598 1.00 31.61 392 LEU C O 1
ATOM 3456 N N . ARG C 1 84 ? 22.615 -21.571 -1.109 1.00 32.86 393 ARG C N 1
ATOM 3457 C CA . ARG C 1 84 ? 23.554 -22.215 -2.009 1.00 33.51 393 ARG C CA 1
ATOM 3458 C C . ARG C 1 84 ? 22.824 -23.292 -2.780 1.00 33.32 393 ARG C C 1
ATOM 3459 O O . ARG C 1 84 ? 22.078 -24.097 -2.201 1.00 32.72 393 ARG C O 1
ATOM 3467 N N . ILE C 1 85 ? 23.023 -23.316 -4.091 1.00 33.90 394 ILE C N 1
ATOM 3468 C CA . ILE C 1 85 ? 22.346 -24.326 -4.883 1.00 34.74 394 ILE C CA 1
ATOM 3469 C C . ILE C 1 85 ? 23.258 -25.098 -5.842 1.00 35.22 394 ILE C C 1
ATOM 3470 O O . ILE C 1 85 ? 24.232 -24.560 -6.379 1.00 34.25 394 ILE C O 1
ATOM 3475 N N . TYR C 1 86 ? 22.951 -26.382 -6.009 1.00 35.90 395 TYR C N 1
ATOM 3476 C CA . TYR C 1 86 ? 23.679 -27.253 -6.930 1.00 35.83 395 TYR C CA 1
ATOM 3477 C C . TYR C 1 86 ? 22.634 -27.594 -7.980 1.00 36.86 395 TYR C C 1
ATOM 3478 O O . TYR C 1 86 ? 21.708 -28.364 -7.714 1.00 35.96 395 TYR C O 1
ATOM 3487 N N . LEU C 1 87 ? 22.780 -27.020 -9.164 1.00 37.51 396 LEU C N 1
ATOM 3488 C CA . LEU C 1 87 ? 21.821 -27.247 -10.230 1.00 39.48 396 LEU C CA 1
ATOM 3489 C C . LEU C 1 87 ? 21.804 -28.683 -10.745 1.00 40.82 396 LEU C C 1
ATOM 3490 O O . LEU C 1 87 ? 20.854 -29.090 -11.415 1.00 41.25 396 LEU C O 1
ATOM 3495 N N . ASN C 1 88 ? 22.843 -29.454 -10.433 1.00 41.51 397 ASN C N 1
ATOM 3496 C CA . ASN C 1 88 ? 22.878 -30.835 -10.876 1.00 42.78 397 ASN C CA 1
ATOM 3497 C C . ASN C 1 88 ? 23.032 -31.796 -9.707 1.00 43.32 397 ASN C C 1
ATOM 3498 O O . ASN C 1 88 ? 23.514 -32.918 -9.867 1.00 42.05 397 ASN C O 1
ATOM 3503 N N . GLY C 1 89 ? 22.631 -31.336 -8.527 1.00 44.15 398 GLY C N 1
ATOM 3504 C CA . GLY C 1 89 ? 22.671 -32.180 -7.344 1.00 45.46 398 GLY C CA 1
ATOM 3505 C C . GLY C 1 89 ? 23.947 -32.299 -6.549 1.00 45.71 398 GLY C C 1
ATOM 3506 O O . GLY C 1 89 ? 25.043 -32.038 -7.038 1.00 46.13 398 GLY C O 1
ATOM 3507 N N . ASP C 1 90 ? 23.777 -32.708 -5.299 1.00 46.80 399 ASP C N 1
ATOM 3508 C CA . ASP C 1 90 ? 24.870 -32.904 -4.360 1.00 47.85 399 ASP C CA 1
ATOM 3509 C C . ASP C 1 90 ? 24.462 -34.017 -3.401 1.00 48.73 399 ASP C C 1
ATOM 3510 O O . ASP C 1 90 ? 23.278 -34.172 -3.097 1.00 48.66 399 ASP C O 1
ATOM 3515 N N . GLY C 1 91 ? 25.437 -34.789 -2.928 1.00 49.19 400 GLY C N 1
ATOM 3516 C CA . GLY C 1 91 ? 25.134 -35.869 -2.005 1.00 50.31 400 GLY C CA 1
ATOM 3517 C C . GLY C 1 91 ? 24.135 -36.877 -2.549 1.00 50.82 400 GLY C C 1
ATOM 3518 O O . GLY C 1 91 ? 24.300 -37.386 -3.651 1.00 51.04 400 GLY C O 1
ATOM 3519 N N . THR C 1 92 ? 23.089 -37.163 -1.781 1.00 51.39 401 THR C N 1
ATOM 3520 C CA . THR C 1 92 ? 22.076 -38.128 -2.201 1.00 51.51 401 THR C CA 1
ATOM 3521 C C . THR C 1 92 ? 21.334 -37.717 -3.474 1.00 51.64 401 THR C C 1
ATOM 3522 O O . THR C 1 92 ? 20.605 -38.522 -4.059 1.00 51.73 401 THR C O 1
ATOM 3526 N N . GLY C 1 93 ? 21.521 -36.474 -3.910 1.00 51.14 402 GLY C N 1
ATOM 3527 C CA . GLY C 1 93 ? 20.828 -36.016 -5.100 1.00 50.67 402 GLY C CA 1
ATOM 3528 C C . GLY C 1 93 ? 21.726 -35.744 -6.287 1.00 50.36 402 GLY C C 1
ATOM 3529 O O . GLY C 1 93 ? 21.260 -35.293 -7.333 1.00 49.51 402 GLY C O 1
ATOM 3530 N N . ARG C 1 94 ? 23.013 -36.022 -6.124 1.00 50.62 403 ARG C N 1
ATOM 3531 C CA . ARG C 1 94 ? 23.979 -35.799 -7.182 1.00 51.18 403 ARG C CA 1
ATOM 3532 C C . ARG C 1 94 ? 23.515 -36.414 -8.494 1.00 51.74 403 ARG C C 1
ATOM 3533 O O . ARG C 1 94 ? 23.185 -37.598 -8.558 1.00 51.70 403 ARG C O 1
ATOM 3535 N N . GLY C 1 95 ? 23.482 -35.585 -9.531 1.00 52.17 404 GLY C N 1
ATOM 3536 C CA . GLY C 1 95 ? 23.081 -36.035 -10.851 1.00 52.06 404 GLY C CA 1
ATOM 3537 C C . GLY C 1 95 ? 21.597 -36.233 -11.069 1.00 51.92 404 GLY C C 1
ATOM 3538 O O . GLY C 1 95 ? 21.162 -36.346 -12.214 1.00 51.63 404 GLY C O 1
ATOM 3539 N N . THR C 1 96 ? 20.818 -36.267 -9.994 1.00 52.07 405 THR C N 1
ATOM 3540 C CA . THR C 1 96 ? 19.382 -36.480 -10.128 1.00 53.33 405 THR C CA 1
ATOM 3541 C C . THR C 1 96 ? 18.508 -35.338 -9.626 1.00 53.87 405 THR C C 1
ATOM 3542 O O . THR C 1 96 ? 17.436 -35.081 -10.184 1.00 54.07 405 THR C O 1
ATOM 3546 N N . HIS C 1 97 ? 18.948 -34.660 -8.569 1.00 53.87 406 HIS C N 1
ATOM 3547 C CA . HIS C 1 97 ? 18.155 -33.572 -8.017 1.00 53.32 406 HIS C CA 1
ATOM 3548 C C . HIS C 1 97 ? 18.843 -32.233 -7.933 1.00 52.27 406 HIS C C 1
ATOM 3549 O O . HIS C 1 97 ? 20.064 -32.125 -7.952 1.00 51.88 406 HIS C O 1
ATOM 3556 N N . LEU C 1 98 ? 18.012 -31.208 -7.836 1.00 51.11 407 LEU C N 1
ATOM 3557 C CA . LEU C 1 98 ? 18.460 -29.847 -7.674 1.00 49.36 407 LEU C CA 1
ATOM 3558 C C . LEU C 1 98 ? 18.535 -29.760 -6.141 1.00 47.46 407 LEU C C 1
ATOM 3559 O O . LEU C 1 98 ? 17.519 -29.881 -5.462 1.00 47.71 407 LEU C O 1
ATOM 3564 N N . SER C 1 99 ? 19.744 -29.599 -5.607 1.00 45.21 408 SER C N 1
ATOM 3565 C CA . SER C 1 99 ? 19.969 -29.526 -4.161 1.00 42.99 408 SER C CA 1
ATOM 3566 C C . SER C 1 99 ? 20.093 -28.085 -3.688 1.00 42.55 408 SER C C 1
ATOM 3567 O O . SER C 1 99 ? 20.981 -27.348 -4.124 1.00 41.99 408 SER C O 1
ATOM 3570 N N . LEU C 1 100 ? 19.204 -27.699 -2.780 1.00 41.79 409 LEU C N 1
ATOM 3571 C CA . LEU C 1 100 ? 19.162 -26.344 -2.255 1.00 41.23 409 LEU C CA 1
ATOM 3572 C C . LEU C 1 100 ? 19.530 -26.302 -0.779 1.00 40.23 409 LEU C C 1
ATOM 3573 O O . LEU C 1 100 ? 18.934 -27.016 0.018 1.00 40.08 409 LEU C O 1
ATOM 3578 N N . PHE C 1 101 ? 20.491 -25.456 -0.409 1.00 39.64 410 PHE C N 1
ATOM 3579 C CA . PHE C 1 101 ? 20.884 -25.344 0.991 1.00 39.11 410 PHE C CA 1
ATOM 3580 C C . PHE C 1 101 ? 20.794 -23.945 1.588 1.00 38.20 410 PHE C C 1
ATOM 3581 O O . PHE C 1 101 ? 20.774 -22.951 0.876 1.00 38.31 410 PHE C O 1
ATOM 3589 N N . PHE C 1 102 ? 20.740 -23.895 2.915 1.00 37.83 411 PHE C N 1
ATOM 3590 C CA . PHE C 1 102 ? 20.650 -22.653 3.680 1.00 36.67 411 PHE C CA 1
ATOM 3591 C C . PHE C 1 102 ? 22.027 -22.435 4.311 1.00 35.91 411 PHE C C 1
ATOM 3592 O O . PHE C 1 102 ? 22.707 -23.399 4.660 1.00 35.19 411 PHE C O 1
ATOM 3600 N N . VAL C 1 103 ? 22.446 -21.182 4.450 1.00 35.46 412 VAL C N 1
ATOM 3601 C CA . VAL C 1 103 ? 23.751 -20.894 5.033 1.00 35.10 412 VAL C CA 1
ATOM 3602 C C . VAL C 1 103 ? 23.737 -19.738 6.018 1.00 35.88 412 VAL C C 1
ATOM 3603 O O . VAL C 1 103 ? 23.301 -18.634 5.685 1.00 36.05 412 VAL C O 1
ATOM 3607 N N . VAL C 1 104 ? 24.214 -19.999 7.232 1.00 36.54 413 VAL C N 1
ATOM 3608 C CA . VAL C 1 104 ? 24.312 -18.970 8.262 1.00 36.30 413 VAL C CA 1
ATOM 3609 C C . VAL C 1 104 ? 25.676 -18.326 8.076 1.00 37.06 413 VAL C C 1
ATOM 3610 O O . VAL C 1 104 ? 26.697 -19.005 8.160 1.00 37.82 413 VAL C O 1
ATOM 3614 N N . MET C 1 105 ? 25.690 -17.022 7.826 1.00 37.24 414 MET C N 1
ATOM 3615 C CA . MET C 1 105 ? 26.935 -16.289 7.631 1.00 37.33 414 MET C CA 1
ATOM 3616 C C . MET C 1 105 ? 27.326 -15.491 8.876 1.00 37.52 414 MET C C 1
ATOM 3617 O O . MET C 1 105 ? 26.549 -15.370 9.825 1.00 36.46 414 MET C O 1
ATOM 3622 N N . LYS C 1 106 ? 28.544 -14.964 8.868 1.00 37.46 415 LYS C N 1
ATOM 3623 C CA . LYS C 1 106 ? 29.016 -14.146 9.972 1.00 38.39 415 LYS C CA 1
ATOM 3624 C C . LYS C 1 106 ? 28.492 -12.730 9.747 1.00 37.97 415 LYS C C 1
ATOM 3625 O O . LYS C 1 106 ? 28.943 -12.031 8.838 1.00 38.01 415 LYS C O 1
ATOM 3631 N N . GLY C 1 107 ? 27.526 -12.320 10.559 1.00 38.06 416 GLY C N 1
ATOM 3632 C CA . GLY C 1 107 ? 26.970 -10.985 10.435 1.00 38.39 416 GLY C CA 1
ATOM 3633 C C . GLY C 1 107 ? 27.664 -9.985 11.348 1.00 38.03 416 GLY C C 1
ATOM 3634 O O . GLY C 1 107 ? 28.284 -10.368 12.334 1.00 38.86 416 GLY C O 1
ATOM 3635 N N . PRO C 1 108 ? 27.582 -8.690 11.036 1.00 38.34 417 PRO C N 1
ATOM 3636 C CA . PRO C 1 108 ? 28.188 -7.595 11.803 1.00 38.23 417 PRO C CA 1
ATOM 3637 C C . PRO C 1 108 ? 27.649 -7.412 13.228 1.00 39.11 417 PRO C C 1
ATOM 3638 O O . PRO C 1 108 ? 28.245 -6.695 14.028 1.00 39.75 417 PRO C O 1
ATOM 3642 N N . ASN C 1 109 ? 26.541 -8.073 13.549 1.00 39.37 418 ASN C N 1
ATOM 3643 C CA . ASN C 1 109 ? 25.928 -7.935 14.866 1.00 40.14 418 ASN C CA 1
ATOM 3644 C C . ASN C 1 109 ? 25.789 -9.244 15.612 1.00 39.89 418 ASN C C 1
ATOM 3645 O O . ASN C 1 109 ? 25.033 -9.317 16.581 1.00 39.22 418 ASN C O 1
ATOM 3650 N N . ASP C 1 110 ? 26.516 -10.267 15.176 1.00 40.45 419 ASP C N 1
ATOM 3651 C CA . ASP C 1 110 ? 26.419 -11.589 15.796 1.00 40.90 419 ASP C CA 1
ATOM 3652 C C . ASP C 1 110 ? 26.571 -11.631 17.327 1.00 41.65 419 ASP C C 1
ATOM 3653 O O . ASP C 1 110 ? 26.021 -12.513 17.985 1.00 41.52 419 ASP C O 1
ATOM 3658 N N . ALA C 1 111 ? 27.289 -10.667 17.893 1.00 42.08 420 ALA C N 1
ATOM 3659 C CA . ALA C 1 111 ? 27.490 -10.604 19.342 1.00 41.77 420 ALA C CA 1
ATOM 3660 C C . ALA C 1 111 ? 26.227 -10.161 20.093 1.00 41.32 420 ALA C C 1
ATOM 3661 O O . ALA C 1 111 ? 26.133 -10.292 21.313 1.00 41.41 420 ALA C O 1
ATOM 3663 N N . LEU C 1 112 ? 25.257 -9.627 19.367 1.00 41.48 421 LEU C N 1
ATOM 3664 C CA . LEU C 1 112 ? 24.021 -9.179 19.997 1.00 41.55 421 LEU C CA 1
ATOM 3665 C C . LEU C 1 112 ? 22.922 -10.233 19.855 1.00 41.96 421 LEU C C 1
ATOM 3666 O O . LEU C 1 112 ? 21.855 -10.114 20.459 1.00 42.27 421 LEU C O 1
ATOM 3671 N N . LEU C 1 113 ? 23.200 -11.268 19.067 1.00 41.62 422 LEU C N 1
ATOM 3672 C CA . LEU C 1 113 ? 22.235 -12.329 18.790 1.00 42.66 422 LEU C CA 1
ATOM 3673 C C . LEU C 1 113 ? 22.350 -13.603 19.625 1.00 42.80 422 LEU C C 1
ATOM 3674 O O . LEU C 1 113 ? 23.416 -13.932 20.154 1.00 43.30 422 LEU C O 1
ATOM 3679 N N . ARG C 1 114 ? 21.236 -14.322 19.729 1.00 41.71 423 ARG C N 1
ATOM 3680 C CA . ARG C 1 114 ? 21.195 -15.571 20.481 1.00 40.91 423 ARG C CA 1
ATOM 3681 C C . ARG C 1 114 ? 21.679 -16.742 19.631 1.00 40.23 423 ARG C C 1
ATOM 3682 O O . ARG C 1 114 ? 21.297 -16.891 18.473 1.00 39.24 423 ARG C O 1
ATOM 3684 N N . TRP C 1 115 ? 22.529 -17.577 20.207 1.00 40.24 424 TRP C N 1
ATOM 3685 C CA . TRP C 1 115 ? 23.021 -18.731 19.483 1.00 40.80 424 TRP C CA 1
ATOM 3686 C C . TRP C 1 115 ? 22.784 -20.007 20.271 1.00 41.04 424 TRP C C 1
ATOM 3687 O O . TRP C 1 115 ? 22.761 -19.994 21.496 1.00 41.08 424 TRP C O 1
ATOM 3698 N N . PRO C 1 116 ? 22.604 -21.134 19.576 1.00 41.61 425 PRO C N 1
ATOM 3699 C CA . PRO C 1 116 ? 22.608 -21.313 18.118 1.00 41.10 425 PRO C CA 1
ATOM 3700 C C . PRO C 1 116 ? 21.377 -20.755 17.388 1.00 40.10 425 PRO C C 1
ATOM 3701 O O . PRO C 1 116 ? 20.382 -20.399 18.010 1.00 38.76 425 PRO C O 1
ATOM 3705 N N . PHE C 1 117 ? 21.471 -20.688 16.060 1.00 39.49 426 PHE C N 1
ATOM 3706 C CA . PHE C 1 117 ? 20.383 -20.218 15.200 1.00 39.23 426 PHE C CA 1
ATOM 3707 C C . PHE C 1 117 ? 19.260 -21.242 15.353 1.00 39.07 426 PHE C C 1
ATOM 3708 O O . PHE C 1 117 ? 19.475 -22.427 15.120 1.00 36.95 426 PHE C O 1
ATOM 3716 N N . ASN C 1 118 ? 18.061 -20.784 15.702 1.00 39.72 427 ASN C N 1
ATOM 3717 C CA . ASN C 1 118 ? 16.950 -21.703 15.929 1.00 40.35 427 ASN C CA 1
ATOM 3718 C C . ASN C 1 118 ? 15.614 -21.294 15.282 1.00 40.29 427 ASN C C 1
ATOM 3719 O O . ASN C 1 118 ? 14.548 -21.501 15.868 1.00 39.25 427 ASN C O 1
ATOM 3724 N N . GLN C 1 119 ? 15.669 -20.736 14.072 1.00 39.03 428 GLN C N 1
ATOM 3725 C CA . GLN C 1 119 ? 14.452 -20.296 13.377 1.00 39.13 428 GLN C CA 1
ATOM 3726 C C . GLN C 1 119 ? 14.022 -21.248 12.257 1.00 38.86 428 GLN C C 1
ATOM 3727 O O . GLN C 1 119 ? 14.857 -21.786 11.529 1.00 38.46 428 GLN C O 1
ATOM 3733 N N . LYS C 1 120 ? 12.717 -21.459 12.116 1.00 38.12 429 LYS C N 1
ATOM 3734 C CA . LYS C 1 120 ? 12.228 -22.340 11.064 1.00 38.01 429 LYS C CA 1
ATOM 3735 C C . LYS C 1 120 ? 12.495 -21.701 9.704 1.00 36.45 429 LYS C C 1
ATOM 3736 O O . LYS C 1 120 ? 12.304 -20.500 9.523 1.00 35.41 429 LYS C O 1
ATOM 3742 N N . VAL C 1 121 ? 12.944 -22.510 8.752 1.00 35.07 430 VAL C N 1
ATOM 3743 C CA . VAL C 1 121 ? 13.238 -22.016 7.416 1.00 34.16 430 VAL C CA 1
ATOM 3744 C C . VAL C 1 121 ? 12.395 -22.737 6.373 1.00 33.95 430 VAL C C 1
ATOM 3745 O O . VAL C 1 121 ? 12.355 -23.960 6.358 1.00 32.93 430 VAL C O 1
ATOM 3749 N N . THR C 1 122 ? 11.723 -21.976 5.506 1.00 33.93 431 THR C N 1
ATOM 3750 C CA . THR C 1 122 ? 10.908 -22.556 4.433 1.00 32.21 431 THR C CA 1
ATOM 3751 C C . THR C 1 122 ? 11.541 -22.179 3.101 1.00 31.85 431 THR C C 1
ATOM 3752 O O . THR C 1 122 ? 11.952 -21.044 2.909 1.00 30.93 431 THR C O 1
ATOM 3756 N N . LEU C 1 123 ? 11.614 -23.139 2.187 1.00 32.01 432 LEU C N 1
ATOM 3757 C CA . LEU C 1 123 ? 12.224 -22.929 0.878 1.00 33.31 432 LEU C CA 1
ATOM 3758 C C . LEU C 1 123 ? 11.275 -23.276 -0.271 1.00 33.70 432 LEU C C 1
ATOM 3759 O O . LEU C 1 123 ? 10.567 -24.288 -0.228 1.00 33.69 432 LEU C O 1
ATOM 3764 N N . MET C 1 124 ? 11.275 -22.442 -1.304 1.00 33.84 433 MET C N 1
ATOM 3765 C CA . MET C 1 124 ? 10.380 -22.650 -2.432 1.00 35.40 433 MET C CA 1
ATOM 3766 C C . MET C 1 124 ? 10.954 -22.452 -3.824 1.00 35.49 433 MET C C 1
ATOM 3767 O O . MET C 1 124 ? 11.797 -21.576 -4.057 1.00 35.59 433 MET C O 1
ATOM 3772 N N . LEU C 1 125 ? 10.474 -23.276 -4.749 1.00 35.71 434 LEU C N 1
ATOM 3773 C CA . LEU C 1 125 ? 10.817 -23.142 -6.156 1.00 35.95 434 LEU C CA 1
ATOM 3774 C C . LEU C 1 125 ? 9.480 -22.591 -6.630 1.00 36.44 434 LEU C C 1
ATOM 3775 O O . LEU C 1 125 ? 8.466 -23.266 -6.534 1.00 36.30 434 LEU C O 1
ATOM 3780 N N . LEU C 1 126 ? 9.461 -21.349 -7.088 1.00 37.09 435 LEU C N 1
ATOM 3781 C CA . LEU C 1 126 ? 8.212 -20.747 -7.525 1.00 38.47 435 LEU C CA 1
ATOM 3782 C C . LEU C 1 126 ? 7.748 -21.181 -8.897 1.00 39.64 435 LEU C C 1
ATOM 3783 O O . LEU C 1 126 ? 8.528 -21.218 -9.849 1.00 40.34 435 LEU C O 1
ATOM 3788 N N . ASP C 1 127 ? 6.472 -21.530 -8.986 1.00 40.47 436 ASP C N 1
ATOM 3789 C CA . ASP C 1 127 ? 5.879 -21.900 -10.255 1.00 41.91 436 ASP C CA 1
ATOM 3790 C C . ASP C 1 127 ? 5.449 -20.566 -10.853 1.00 42.01 436 ASP C C 1
ATOM 3791 O O . ASP C 1 127 ? 4.681 -19.826 -10.253 1.00 40.32 436 ASP C O 1
ATOM 3796 N N . GLN C 1 128 ? 5.967 -20.245 -12.026 1.00 43.84 437 GLN C N 1
ATOM 3797 C CA . GLN C 1 128 ? 5.638 -18.969 -12.640 1.00 46.29 437 GLN C CA 1
ATOM 3798 C C . GLN C 1 128 ? 4.214 -18.884 -13.184 1.00 48.52 437 GLN C C 1
ATOM 3799 O O . GLN C 1 128 ? 3.843 -17.905 -13.820 1.00 48.67 437 GLN C O 1
ATOM 3805 N N . ASN C 1 129 ? 3.422 -19.919 -12.916 1.00 51.47 438 ASN C N 1
ATOM 3806 C CA . ASN C 1 129 ? 2.011 -19.948 -13.310 1.00 53.81 438 ASN C CA 1
ATOM 3807 C C . ASN C 1 129 ? 1.223 -19.772 -12.013 1.00 54.96 438 ASN C C 1
ATOM 3808 O O . ASN C 1 129 ? -0.003 -19.656 -12.012 1.00 54.70 438 ASN C O 1
ATOM 3813 N N . ASN C 1 130 ? 1.968 -19.771 -10.911 1.00 56.02 439 ASN C N 1
ATOM 3814 C CA . ASN C 1 130 ? 1.434 -19.596 -9.568 1.00 56.92 439 ASN C CA 1
ATOM 3815 C C . ASN C 1 130 ? 0.429 -20.676 -9.180 1.00 56.81 439 ASN C C 1
ATOM 3816 O O . ASN C 1 130 ? -0.414 -20.474 -8.303 1.00 55.89 439 ASN C O 1
ATOM 3821 N N . ARG C 1 131 ? 0.529 -21.827 -9.833 1.00 57.44 440 ARG C N 1
ATOM 3822 C CA . ARG C 1 131 ? -0.371 -22.932 -9.562 1.00 57.08 440 ARG C CA 1
ATOM 3823 C C . ARG C 1 131 ? 0.170 -23.866 -8.485 1.00 56.12 440 ARG C C 1
ATOM 3824 O O . ARG C 1 131 ? -0.420 -23.977 -7.412 1.00 57.10 440 ARG C O 1
ATOM 3826 N N . GLU C 1 132 ? 1.287 -24.532 -8.752 1.00 54.57 441 GLU C N 1
ATOM 3827 C CA . GLU C 1 132 ? 1.843 -25.457 -7.769 1.00 52.74 441 GLU C CA 1
ATOM 3828 C C . GLU C 1 132 ? 3.319 -25.248 -7.525 1.00 51.59 441 GLU C C 1
ATOM 3829 O O . GLU C 1 132 ? 4.149 -25.654 -8.337 1.00 51.01 441 GLU C O 1
ATOM 3831 N N . HIS C 1 133 ? 3.640 -24.617 -6.397 1.00 50.75 442 HIS C N 1
ATOM 3832 C CA . HIS C 1 133 ? 5.025 -24.351 -6.023 1.00 49.51 442 HIS C CA 1
ATOM 3833 C C . HIS C 1 133 ? 5.649 -25.569 -5.363 1.00 49.06 442 HIS C C 1
ATOM 3834 O O . HIS C 1 133 ? 4.962 -26.334 -4.695 1.00 49.38 442 HIS C O 1
ATOM 3841 N N . VAL C 1 134 ? 6.949 -25.751 -5.550 1.00 48.25 443 VAL C N 1
ATOM 3842 C CA . VAL C 1 134 ? 7.634 -26.848 -4.894 1.00 47.71 443 VAL C CA 1
ATOM 3843 C C . VAL C 1 134 ? 8.049 -26.217 -3.581 1.00 47.68 443 VAL C C 1
ATOM 3844 O O . VAL C 1 134 ? 8.775 -25.230 -3.565 1.00 47.47 443 VAL C O 1
ATOM 3848 N N . ILE C 1 135 ? 7.577 -26.771 -2.476 1.00 47.61 444 ILE C N 1
ATOM 3849 C CA . ILE C 1 135 ? 7.914 -26.212 -1.186 1.00 48.34 444 ILE C CA 1
ATOM 3850 C C . ILE C 1 135 ? 8.351 -27.246 -0.158 1.00 48.26 444 ILE C C 1
ATOM 3851 O O . ILE C 1 135 ? 7.886 -28.382 -0.163 1.00 48.76 444 ILE C O 1
ATOM 3856 N N . ASP C 1 136 ? 9.264 -26.842 0.715 1.00 48.21 445 ASP C N 1
ATOM 3857 C CA . ASP C 1 136 ? 9.768 -27.712 1.764 1.00 48.24 445 ASP C CA 1
ATOM 3858 C C . ASP C 1 136 ? 10.213 -26.807 2.917 1.00 48.32 445 ASP C C 1
ATOM 3859 O O . ASP C 1 136 ? 10.379 -25.605 2.737 1.00 47.47 445 ASP C O 1
ATOM 3864 N N . ALA C 1 137 ? 10.390 -27.376 4.102 1.00 48.72 446 ALA C N 1
ATOM 3865 C CA . ALA C 1 137 ? 10.804 -26.591 5.257 1.00 48.78 446 ALA C CA 1
ATOM 3866 C C . ALA C 1 137 ? 11.569 -27.441 6.265 1.00 49.39 446 ALA C C 1
ATOM 3867 O O . ALA C 1 137 ? 11.595 -28.670 6.165 1.00 49.50 446 ALA C O 1
ATOM 3869 N N . PHE C 1 138 ? 12.195 -26.788 7.236 1.00 49.81 447 PHE C N 1
ATOM 3870 C CA . PHE C 1 138 ? 12.940 -27.518 8.250 1.00 51.07 447 PHE C CA 1
ATOM 3871 C C . PHE C 1 138 ? 13.227 -26.661 9.474 1.00 52.06 447 PHE C C 1
ATOM 3872 O O . PHE C 1 138 ? 13.286 -25.434 9.389 1.00 51.98 447 PHE C O 1
ATOM 3880 N N . ARG C 1 139 ? 13.390 -27.318 10.617 1.00 53.18 448 ARG C N 1
ATOM 3881 C CA . ARG C 1 139 ? 13.736 -26.623 11.847 1.00 54.64 448 ARG C CA 1
ATOM 3882 C C . ARG C 1 139 ? 15.187 -26.994 12.096 1.00 54.81 448 ARG C C 1
ATOM 3883 O O . ARG C 1 139 ? 15.558 -28.157 11.988 1.00 54.14 448 ARG C O 1
ATOM 3891 N N . PRO C 1 140 ? 16.030 -26.004 12.426 1.00 55.45 449 PRO C N 1
ATOM 3892 C CA . PRO C 1 140 ? 17.450 -26.243 12.677 1.00 56.13 449 PRO C CA 1
ATOM 3893 C C . PRO C 1 140 ? 17.742 -27.252 13.778 1.00 56.53 449 PRO C C 1
ATOM 3894 O O . PRO C 1 140 ? 17.058 -27.294 14.802 1.00 55.68 449 PRO C O 1
ATOM 3898 N N . ASP C 1 141 ? 18.756 -28.076 13.534 1.00 57.21 450 ASP C N 1
ATOM 3899 C CA . ASP C 1 141 ? 19.204 -29.057 14.506 1.00 57.79 450 ASP C CA 1
ATOM 3900 C C . ASP C 1 141 ? 20.163 -28.290 15.400 1.00 57.82 450 ASP C C 1
ATOM 3901 O O . ASP C 1 141 ? 21.309 -28.039 15.034 1.00 57.53 450 ASP C O 1
ATOM 3906 N N . VAL C 1 142 ? 19.665 -27.897 16.566 1.00 58.26 451 VAL C N 1
ATOM 3907 C CA . VAL C 1 142 ? 20.436 -27.124 17.529 1.00 59.19 451 VAL C CA 1
ATOM 3908 C C . VAL C 1 142 ? 21.839 -27.661 17.823 1.00 59.33 451 VAL C C 1
ATOM 3909 O O . VAL C 1 142 ? 22.748 -26.887 18.137 1.00 59.69 451 VAL C O 1
ATOM 3913 N N . THR C 1 143 ? 22.021 -28.975 17.717 1.00 59.22 452 THR C N 1
ATOM 3914 C CA . THR C 1 143 ? 23.320 -29.577 18.006 1.00 58.59 452 THR C CA 1
ATOM 3915 C C . THR C 1 143 ? 24.290 -29.526 16.832 1.00 57.92 452 THR C C 1
ATOM 3916 O O . THR C 1 143 ? 25.487 -29.731 17.011 1.00 58.49 452 THR C O 1
ATOM 3920 N N . SER C 1 144 ? 23.773 -29.250 15.639 1.00 56.69 453 SER C N 1
ATOM 3921 C CA . SER C 1 144 ? 24.600 -29.181 14.441 1.00 56.04 453 SER C CA 1
ATOM 3922 C C . SER C 1 144 ? 25.525 -27.963 14.374 1.00 55.82 453 SER C C 1
ATOM 3923 O O . SER C 1 144 ? 25.252 -26.908 14.947 1.00 55.56 453 SER C O 1
ATOM 3926 N N . SER C 1 145 ? 26.621 -28.145 13.650 1.00 55.36 454 SER C N 1
ATOM 3927 C CA . SER C 1 145 ? 27.644 -27.133 13.432 1.00 55.29 454 SER C CA 1
ATOM 3928 C C . SER C 1 145 ? 27.157 -25.988 12.537 1.00 55.05 454 SER C C 1
ATOM 3929 O O . SER C 1 145 ? 27.725 -24.886 12.533 1.00 54.19 454 SER C O 1
ATOM 3932 N N . SER C 1 146 ? 26.105 -26.262 11.772 1.00 54.18 455 SER C N 1
ATOM 3933 C CA . SER C 1 146 ? 25.540 -25.277 10.860 1.00 52.68 455 SER C CA 1
ATOM 3934 C C . SER C 1 146 ? 24.935 -24.069 11.550 1.00 51.31 455 SER C C 1
ATOM 3935 O O . SER C 1 146 ? 24.986 -22.958 11.021 1.00 51.00 455 SER C O 1
ATOM 3938 N N . PHE C 1 147 ? 24.382 -24.274 12.737 1.00 49.56 456 PHE C N 1
ATOM 3939 C CA . PHE C 1 147 ? 23.723 -23.179 13.420 1.00 49.14 456 PHE C CA 1
ATOM 3940 C C . PHE C 1 147 ? 24.400 -22.568 14.640 1.00 47.95 456 PHE C C 1
ATOM 3941 O O . PHE C 1 147 ? 23.745 -21.928 15.454 1.00 47.18 456 PHE C O 1
ATOM 3949 N N . GLN C 1 148 ? 25.708 -22.748 14.761 1.00 48.08 457 GLN C N 1
ATOM 3950 C CA . GLN C 1 148 ? 26.445 -22.185 15.892 1.00 48.18 457 GLN C CA 1
ATOM 3951 C C . GLN C 1 148 ? 26.958 -20.816 15.474 1.00 47.51 457 GLN C C 1
ATOM 3952 O O . GLN C 1 148 ? 27.026 -20.526 14.280 1.00 46.77 457 GLN C O 1
ATOM 3958 N N . ARG C 1 149 ? 27.310 -19.966 16.433 1.00 46.62 458 ARG C N 1
ATOM 3959 C CA . ARG C 1 149 ? 27.817 -18.661 16.049 1.00 46.28 458 ARG C CA 1
ATOM 3960 C C . ARG C 1 149 ? 29.025 -18.874 15.151 1.00 46.44 458 ARG C C 1
ATOM 3961 O O . ARG C 1 149 ? 29.922 -19.656 15.466 1.00 47.15 458 ARG C O 1
ATOM 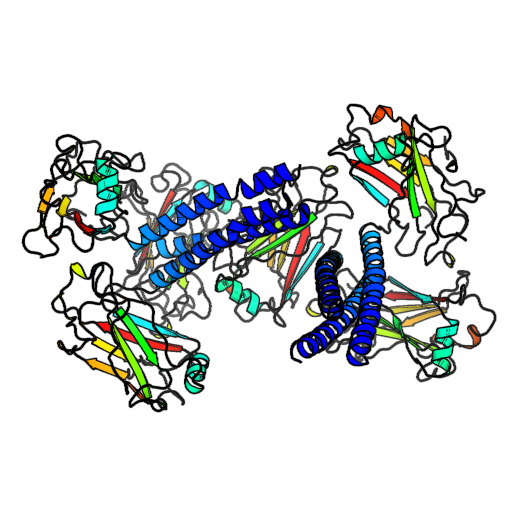3969 N N . PRO C 1 150 ? 29.051 -18.191 14.005 1.00 46.26 459 PRO C N 1
ATOM 3970 C CA . PRO C 1 150 ? 30.118 -18.260 13.006 1.00 46.00 459 PRO C CA 1
ATOM 3971 C C . PRO C 1 150 ? 31.514 -17.799 13.419 1.00 46.21 459 PRO C C 1
ATOM 3972 O O . PRO C 1 150 ? 31.695 -16.718 13.977 1.00 46.12 459 PRO C O 1
ATOM 3976 N N . VAL C 1 151 ? 32.501 -18.636 13.130 1.00 46.58 460 VAL C N 1
ATOM 3977 C CA . VAL C 1 151 ? 33.895 -18.313 13.407 1.00 47.05 460 VAL C CA 1
ATOM 3978 C C . VAL C 1 151 ? 34.464 -17.910 12.051 1.00 46.88 460 VAL C C 1
ATOM 3979 O O . VAL C 1 151 ? 35.249 -16.972 11.940 1.00 46.55 460 VAL C O 1
ATOM 3983 N N . ASN C 1 152 ? 34.037 -18.627 11.019 1.00 47.23 461 ASN C N 1
ATOM 3984 C CA . ASN C 1 152 ? 34.453 -18.347 9.654 1.00 47.75 461 ASN C CA 1
ATOM 3985 C C . ASN C 1 152 ? 33.377 -17.495 8.999 1.00 48.01 461 ASN C C 1
ATOM 3986 O O . ASN C 1 152 ? 32.378 -17.154 9.639 1.00 48.25 461 ASN C O 1
ATOM 3991 N N . ASP C 1 153 ? 33.561 -17.160 7.725 1.00 47.78 462 ASP C N 1
ATOM 3992 C CA . ASP C 1 153 ? 32.573 -16.342 7.025 1.00 47.85 462 ASP C CA 1
ATOM 3993 C C . ASP C 1 153 ? 31.233 -17.057 6.850 1.00 46.97 462 ASP C C 1
ATOM 3994 O O . ASP C 1 153 ? 30.170 -16.439 6.898 1.00 46.02 462 ASP C O 1
ATOM 3999 N N . MET C 1 154 ? 31.289 -18.363 6.640 1.00 46.38 463 MET C N 1
ATOM 4000 C CA . MET C 1 154 ? 30.074 -19.133 6.450 1.00 46.66 463 MET C CA 1
ATOM 4001 C C . MET C 1 154 ? 30.163 -20.443 7.206 1.00 46.28 463 MET C C 1
ATOM 4002 O O . MET C 1 154 ? 31.211 -21.082 7.207 1.00 46.53 463 MET C O 1
ATOM 4007 N N . ASN C 1 155 ? 29.074 -20.846 7.850 1.00 45.88 464 ASN C N 1
ATOM 4008 C CA . ASN C 1 155 ? 29.081 -22.128 8.531 1.00 45.96 464 ASN C CA 1
ATOM 4009 C C . ASN C 1 155 ? 28.808 -23.182 7.454 1.00 46.29 464 ASN C C 1
ATOM 4010 O O . ASN C 1 155 ? 28.538 -22.845 6.293 1.00 44.84 464 ASN C O 1
ATOM 4015 N N . ILE C 1 156 ? 28.887 -24.453 7.834 1.00 46.33 465 ILE C N 1
ATOM 4016 C CA . ILE C 1 156 ? 28.637 -25.535 6.898 1.00 46.92 465 ILE C CA 1
ATOM 4017 C C . ILE C 1 156 ? 27.170 -25.478 6.536 1.00 46.46 465 ILE C C 1
ATOM 4018 O O . ILE C 1 156 ? 26.311 -25.423 7.412 1.00 46.13 465 ILE C O 1
ATOM 4023 N N . ALA C 1 157 ? 26.888 -25.492 5.240 1.00 46.19 466 ALA C N 1
ATOM 4024 C CA . ALA C 1 157 ? 25.514 -25.419 4.751 1.00 46.11 466 ALA C CA 1
ATOM 4025 C C . ALA C 1 157 ? 24.698 -26.684 5.000 1.00 45.63 466 ALA C C 1
ATOM 4026 O O . ALA C 1 157 ? 25.234 -27.789 5.018 1.00 46.00 466 ALA C O 1
ATOM 4028 N N . SER C 1 158 ? 23.400 -26.511 5.203 1.00 44.71 467 SER C N 1
ATOM 4029 C CA . SER C 1 158 ? 22.510 -27.642 5.398 1.00 45.23 467 SER C CA 1
ATOM 4030 C C . SER C 1 158 ? 21.167 -27.275 4.770 1.00 44.58 467 SER C C 1
ATOM 4031 O O . SER C 1 158 ? 20.844 -26.098 4.651 1.00 43.32 467 SER C O 1
ATOM 4034 N N . GLY C 1 159 ? 20.396 -28.282 4.359 1.00 45.01 468 GLY C N 1
ATOM 4035 C CA . GLY C 1 159 ? 19.107 -28.009 3.750 1.00 45.68 468 GLY C CA 1
ATOM 4036 C C . GLY C 1 159 ? 18.352 -29.163 3.104 1.00 45.51 468 GLY C C 1
ATOM 4037 O O . GLY C 1 159 ? 17.856 -30.049 3.793 1.00 45.64 468 GLY C O 1
ATOM 4038 N N . CYS C 1 160 ? 18.262 -29.147 1.776 1.00 45.42 469 CYS C N 1
ATOM 4039 C CA . CYS C 1 160 ? 17.528 -30.170 1.037 1.00 45.16 469 CYS C CA 1
ATOM 4040 C C . CYS C 1 160 ? 18.274 -30.764 -0.158 1.00 44.87 469 CYS C C 1
ATOM 4041 O O . CYS C 1 160 ? 18.240 -30.216 -1.257 1.00 44.56 469 CYS C O 1
ATOM 4044 N N . PRO C 1 161 ? 18.948 -31.907 0.041 1.00 45.00 470 PRO C N 1
ATOM 4045 C CA . PRO C 1 161 ? 19.700 -32.584 -1.022 1.00 44.96 470 PRO C CA 1
ATOM 4046 C C . PRO C 1 161 ? 18.789 -33.033 -2.166 1.00 44.71 470 PRO C C 1
ATOM 4047 O O . PRO C 1 161 ? 19.207 -33.096 -3.319 1.00 43.68 470 PRO C O 1
ATOM 4051 N N . LEU C 1 162 ? 17.540 -33.340 -1.834 1.00 46.10 471 LEU C N 1
ATOM 4052 C CA . LEU C 1 162 ? 16.563 -33.797 -2.822 1.00 46.94 471 LEU C CA 1
ATOM 4053 C C . LEU C 1 162 ? 15.393 -32.815 -2.931 1.00 47.28 471 LEU C C 1
ATOM 4054 O O . LEU C 1 162 ? 14.230 -33.211 -2.913 1.00 47.68 471 LEU C O 1
ATOM 4059 N N . PHE C 1 163 ? 15.715 -31.534 -3.051 1.00 47.08 472 PHE C N 1
ATOM 4060 C CA . PHE C 1 163 ? 14.706 -30.496 -3.146 1.00 47.29 472 PHE C CA 1
ATOM 4061 C C . PHE C 1 163 ? 13.781 -30.635 -4.359 1.00 47.95 472 PHE C C 1
ATOM 4062 O O . PHE C 1 163 ? 12.564 -30.522 -4.234 1.00 47.46 472 PHE C O 1
ATOM 4070 N N . CYS C 1 164 ? 14.348 -30.872 -5.537 1.00 48.42 473 CYS C N 1
ATOM 4071 C CA . CYS C 1 164 ? 13.518 -31.004 -6.725 1.00 49.53 473 CYS C CA 1
ATOM 4072 C C . CYS C 1 164 ? 14.182 -31.818 -7.818 1.00 50.57 473 CYS C C 1
ATOM 4073 O O . CYS C 1 164 ? 15.349 -31.613 -8.139 1.00 50.21 473 CYS C O 1
ATOM 4076 N N . PRO C 1 165 ? 13.433 -32.760 -8.409 1.00 51.71 474 PRO C N 1
ATOM 4077 C CA . PRO C 1 165 ? 13.906 -33.638 -9.478 1.00 53.15 474 PRO C CA 1
ATOM 4078 C C . PRO C 1 165 ? 14.330 -32.862 -10.722 1.00 54.19 474 PRO C C 1
ATOM 4079 O O . PRO C 1 165 ? 13.619 -31.976 -11.183 1.00 53.43 474 PRO C O 1
ATOM 4083 N N . VAL C 1 166 ? 15.490 -33.203 -11.265 1.00 56.11 475 VAL C N 1
ATOM 4084 C CA . VAL C 1 166 ? 15.992 -32.538 -12.457 1.00 58.86 475 VAL C CA 1
ATOM 4085 C C . VAL C 1 166 ? 15.069 -32.674 -13.665 1.00 60.49 475 VAL C C 1
ATOM 4086 O O . VAL C 1 166 ? 14.850 -31.713 -14.392 1.00 60.87 475 VAL C O 1
ATOM 4090 N N . SER C 1 167 ? 14.534 -33.865 -13.883 1.00 62.75 476 SER C N 1
ATOM 4091 C CA . SER C 1 167 ? 13.642 -34.095 -15.012 1.00 66.05 476 SER C CA 1
ATOM 4092 C C . SER C 1 167 ? 12.427 -33.174 -14.970 1.00 68.05 476 SER C C 1
ATOM 4093 O O . SER C 1 167 ? 11.795 -32.912 -15.993 1.00 68.22 476 SER C O 1
ATOM 4096 N N . LYS C 1 168 ? 12.107 -32.690 -13.779 1.00 70.36 477 LYS C N 1
ATOM 4097 C CA . LYS C 1 168 ? 10.958 -31.822 -13.577 1.00 72.91 477 LYS C CA 1
ATOM 4098 C C . LYS C 1 168 ? 11.219 -30.450 -14.199 1.00 73.91 477 LYS C C 1
ATOM 4099 O O . LYS C 1 168 ? 10.366 -29.565 -14.147 1.00 74.02 477 LYS C O 1
ATOM 4105 N N . MET C 1 169 ? 12.395 -30.287 -14.803 1.00 75.18 478 MET C N 1
ATOM 4106 C CA . MET C 1 169 ? 12.763 -29.016 -15.420 1.00 76.83 478 MET C CA 1
ATOM 4107 C C . MET C 1 169 ? 13.363 -29.179 -16.808 1.00 77.84 478 MET C C 1
ATOM 4108 O O . MET C 1 169 ? 13.216 -28.305 -17.659 1.00 78.36 478 MET C O 1
ATOM 4113 N N . GLU C 1 170 ? 14.061 -30.285 -17.034 1.00 78.94 479 GLU C N 1
ATOM 4114 C CA . GLU C 1 170 ? 14.668 -30.536 -18.335 1.00 79.81 479 GLU C CA 1
ATOM 4115 C C . GLU C 1 170 ? 13.626 -30.940 -19.354 1.00 79.98 479 GLU C C 1
ATOM 4116 O O . GLU C 1 170 ? 13.944 -31.543 -20.374 1.00 80.38 479 GLU C O 1
ATOM 4122 N N . ALA C 1 171 ? 12.375 -30.604 -19.061 1.00 79.92 480 ALA C N 1
ATOM 4123 C CA . ALA C 1 171 ? 11.257 -30.905 -19.940 1.00 79.15 480 ALA C CA 1
ATOM 4124 C C . ALA C 1 171 ? 10.361 -29.676 -20.000 1.00 78.39 480 ALA C C 1
ATOM 4125 O O . ALA C 1 171 ? 10.764 -28.583 -19.612 1.00 78.56 480 ALA C O 1
ATOM 4127 N N . LYS C 1 172 ? 9.146 -29.858 -20.492 1.00 77.50 481 LYS C N 1
ATOM 4128 C CA . LYS C 1 172 ? 8.202 -28.758 -20.583 1.00 76.37 481 LYS C CA 1
ATOM 4129 C C . LYS C 1 172 ? 7.650 -28.492 -19.184 1.00 74.34 481 LYS C C 1
ATOM 4130 O O . LYS C 1 172 ? 6.910 -29.305 -18.638 1.00 74.36 481 LYS C O 1
ATOM 4136 N N . ASN C 1 173 ? 8.019 -27.359 -18.599 1.00 71.69 482 ASN C N 1
ATOM 4137 C CA . ASN C 1 173 ? 7.554 -27.023 -17.261 1.00 68.91 482 ASN C CA 1
ATOM 4138 C C . ASN C 1 173 ? 7.246 -25.533 -17.135 1.00 66.66 482 ASN C C 1
ATOM 4139 O O . ASN C 1 173 ? 7.458 -24.761 -18.071 1.00 65.56 482 ASN C O 1
ATOM 4144 N N . SER C 1 174 ? 6.747 -25.132 -15.972 1.00 63.41 483 SER C N 1
ATOM 4145 C CA . SER C 1 174 ? 6.422 -23.735 -15.751 1.00 60.47 483 SER C CA 1
ATOM 4146 C C . SER C 1 174 ? 7.279 -23.090 -14.665 1.00 58.40 483 SER C C 1
ATOM 4147 O O . SER C 1 174 ? 6.981 -21.983 -14.211 1.00 57.19 483 SER C O 1
ATOM 4150 N N . TYR C 1 175 ? 8.340 -23.782 -14.251 1.00 55.72 484 TYR C N 1
ATOM 4151 C CA . TYR C 1 175 ? 9.237 -23.231 -13.244 1.00 53.88 484 TYR C CA 1
ATOM 4152 C C . TYR C 1 175 ? 10.310 -22.422 -13.951 1.00 52.50 484 TYR C C 1
ATOM 4153 O O . TYR C 1 175 ? 10.772 -21.410 -13.439 1.00 51.57 484 TYR C O 1
ATOM 4162 N N . VAL C 1 176 ? 10.702 -22.883 -15.132 1.00 51.48 485 VAL C N 1
ATOM 4163 C CA . VAL C 1 176 ? 11.715 -22.206 -15.925 1.00 51.09 485 VAL C CA 1
ATOM 4164 C C . VAL C 1 176 ? 11.028 -21.385 -17.009 1.00 51.43 485 VAL C C 1
ATOM 4165 O O . VAL C 1 176 ? 10.374 -21.931 -17.889 1.00 52.11 485 VAL C O 1
ATOM 4169 N N . ARG C 1 177 ? 11.163 -20.070 -16.933 1.00 51.67 486 ARG C N 1
ATOM 4170 C CA . ARG C 1 177 ? 10.566 -19.190 -17.923 1.00 52.05 486 ARG C CA 1
ATOM 4171 C C . ARG C 1 177 ? 11.538 -18.026 -18.088 1.00 51.51 486 ARG C C 1
ATOM 4172 O O . ARG C 1 177 ? 12.101 -17.545 -17.107 1.00 50.29 486 ARG C O 1
ATOM 4180 N N . ASP C 1 178 ? 11.737 -17.580 -19.324 1.00 50.89 487 ASP C N 1
ATOM 4181 C CA . ASP C 1 178 ? 12.677 -16.497 -19.619 1.00 51.13 487 ASP C CA 1
ATOM 4182 C C . ASP C 1 178 ? 14.065 -16.915 -19.211 1.00 49.54 487 ASP C C 1
ATOM 4183 O O . ASP C 1 178 ? 14.863 -16.089 -18.776 1.00 48.40 487 ASP C O 1
ATOM 4188 N N . ASP C 1 179 ? 14.330 -18.210 -19.343 1.00 47.71 488 ASP C N 1
ATOM 4189 C CA . ASP C 1 179 ? 15.612 -18.789 -18.999 1.00 46.11 488 ASP C CA 1
ATOM 4190 C C . ASP C 1 179 ? 16.039 -18.346 -17.592 1.00 44.45 488 ASP C C 1
ATOM 4191 O O . ASP C 1 179 ? 17.152 -17.875 -17.374 1.00 43.61 488 ASP C O 1
ATOM 4196 N N . ALA C 1 180 ? 15.123 -18.508 -16.641 1.00 42.87 489 ALA C N 1
ATOM 4197 C CA . ALA C 1 180 ? 15.367 -18.155 -15.251 1.00 40.44 489 ALA C CA 1
ATOM 4198 C C . ALA C 1 180 ? 14.358 -18.844 -14.341 1.00 39.13 489 ALA C C 1
ATOM 4199 O O . ALA C 1 180 ? 13.294 -19.272 -14.784 1.00 38.86 489 ALA C O 1
ATOM 4201 N N . ILE C 1 181 ? 14.717 -18.960 -13.065 1.00 37.36 490 ILE C N 1
ATOM 4202 C CA . ILE C 1 181 ? 13.852 -19.556 -12.056 1.00 35.19 490 ILE C CA 1
ATOM 4203 C C . ILE C 1 181 ? 13.939 -18.683 -10.812 1.00 34.33 490 ILE C C 1
ATOM 4204 O O . ILE C 1 181 ? 14.932 -17.993 -10.603 1.00 32.59 490 ILE C O 1
ATOM 4209 N N . PHE C 1 182 ? 12.900 -18.715 -9.988 1.00 33.50 491 PHE C N 1
ATOM 4210 C CA . PHE C 1 182 ? 12.881 -17.935 -8.762 1.00 32.95 491 PHE C CA 1
ATOM 4211 C C . PHE C 1 182 ? 12.867 -18.829 -7.517 1.00 33.79 491 PHE C C 1
ATOM 4212 O O . PHE C 1 182 ? 12.013 -19.710 -7.382 1.00 33.76 491 PHE C O 1
ATOM 4220 N N . ILE C 1 183 ? 13.825 -18.605 -6.624 1.00 33.10 492 ILE C N 1
ATOM 4221 C CA . ILE C 1 183 ? 13.914 -19.356 -5.368 1.00 33.36 492 ILE C CA 1
ATOM 4222 C C . ILE C 1 183 ? 13.494 -18.425 -4.229 1.00 32.20 492 ILE C C 1
ATOM 4223 O O . ILE C 1 183 ? 14.016 -17.330 -4.098 1.00 30.88 492 ILE C O 1
ATOM 4228 N N . LYS C 1 184 ? 12.550 -18.863 -3.407 1.00 32.57 493 LYS C N 1
ATOM 4229 C CA . LYS C 1 184 ? 12.085 -18.035 -2.307 1.00 33.16 493 LYS C CA 1
ATOM 4230 C C . LYS C 1 184 ? 12.339 -18.644 -0.936 1.00 33.10 493 LYS C C 1
ATOM 4231 O O . LYS C 1 184 ? 12.066 -19.822 -0.699 1.00 32.67 493 LYS C O 1
ATOM 4237 N N . ALA C 1 185 ? 12.874 -17.834 -0.032 1.00 32.88 494 ALA C N 1
ATOM 4238 C CA . ALA C 1 185 ? 13.131 -18.303 1.314 1.00 32.21 494 ALA C CA 1
ATOM 4239 C C . ALA C 1 185 ? 12.388 -17.445 2.316 1.00 31.62 494 ALA C C 1
ATOM 4240 O O . ALA C 1 185 ? 12.311 -16.232 2.181 1.00 30.86 494 ALA C O 1
ATOM 4242 N N . ILE C 1 186 ? 11.826 -18.101 3.319 1.00 33.23 495 ILE C N 1
ATOM 4243 C CA . ILE C 1 186 ? 11.094 -17.422 4.368 1.00 34.64 495 ILE C CA 1
ATOM 4244 C C . ILE C 1 186 ? 11.572 -17.924 5.716 1.00 35.70 495 ILE C C 1
ATOM 4245 O O . ILE C 1 186 ? 11.404 -19.105 6.052 1.00 36.69 495 ILE C O 1
ATOM 4250 N N . VAL C 1 187 ? 12.181 -17.026 6.481 1.00 36.80 496 VAL C N 1
ATOM 4251 C CA . VAL C 1 187 ? 12.683 -17.355 7.810 1.00 37.40 496 VAL C CA 1
ATOM 4252 C C . VAL C 1 187 ? 11.663 -16.928 8.860 1.00 38.22 496 VAL C C 1
ATOM 4253 O O . VAL C 1 187 ? 11.389 -15.741 9.020 1.00 38.77 496 VAL C O 1
ATOM 4257 N N . ASP C 1 188 ? 11.089 -17.893 9.565 1.00 39.21 497 ASP C N 1
ATOM 4258 C CA . ASP C 1 188 ? 10.118 -17.579 10.603 1.00 40.60 497 ASP C CA 1
ATOM 4259 C C . ASP C 1 188 ? 10.811 -16.734 11.675 1.00 40.73 497 ASP C C 1
ATOM 4260 O O . ASP C 1 188 ? 11.906 -17.057 12.126 1.00 40.02 497 ASP C O 1
ATOM 4265 N N . LEU C 1 189 ? 10.173 -15.640 12.070 1.00 42.01 498 LEU C N 1
ATOM 4266 C CA . LEU C 1 189 ? 10.761 -14.736 13.053 1.00 43.55 498 LEU C CA 1
ATOM 4267 C C . LEU C 1 189 ? 10.284 -14.941 14.480 1.00 44.70 498 LEU C C 1
ATOM 4268 O O . LEU C 1 189 ? 10.513 -14.092 15.335 1.00 44.92 498 LEU C O 1
ATOM 4273 N N . THR C 1 190 ? 9.613 -16.058 14.734 1.00 46.62 499 THR C N 1
ATOM 4274 C CA . THR C 1 190 ? 9.116 -16.357 16.072 1.00 48.05 499 THR C CA 1
ATOM 4275 C C . THR C 1 190 ? 10.236 -16.329 17.112 1.00 48.90 499 THR C C 1
ATOM 4276 O O . THR C 1 190 ? 11.271 -16.978 16.949 1.00 48.07 499 THR C O 1
ATOM 4280 N N . GLY C 1 191 ? 10.026 -15.563 18.176 1.00 50.33 500 GLY C N 1
ATOM 4281 C CA . GLY C 1 191 ? 11.024 -15.485 19.227 1.00 52.08 500 GLY C CA 1
ATOM 4282 C C . GLY C 1 191 ? 12.047 -14.375 19.081 1.00 53.19 500 GLY C C 1
ATOM 4283 O O . GLY C 1 191 ? 12.840 -14.148 19.991 1.00 53.67 500 GLY C O 1
ATOM 4284 N N . LEU C 1 192 ? 12.045 -13.682 17.948 1.00 53.61 501 LEU C N 1
ATOM 4285 C CA . LEU C 1 192 ? 12.994 -12.597 17.738 1.00 53.62 501 LEU C CA 1
ATOM 4286 C C . LEU C 1 192 ? 12.265 -11.282 17.971 1.00 54.75 501 LEU C C 1
ATOM 4287 O O . LEU C 1 192 ? 12.402 -10.347 17.153 1.00 55.31 501 LEU C O 1
ATOM 4293 N N . ALA D 1 7 ? 24.342 31.403 -4.670 1.00 71.64 316 ALA D N 1
ATOM 4294 C CA . ALA D 1 7 ? 24.360 31.173 -3.194 1.00 71.97 316 ALA D CA 1
ATOM 4295 C C . ALA D 1 7 ? 25.721 30.657 -2.713 1.00 71.87 316 ALA D C 1
ATOM 4296 O O . ALA D 1 7 ? 26.176 31.013 -1.627 1.00 71.90 316 ALA D O 1
ATOM 4298 N N . LEU D 1 8 ? 26.367 29.819 -3.524 1.00 71.63 317 LEU D N 1
ATOM 4299 C CA . LEU D 1 8 ? 27.677 29.259 -3.174 1.00 71.26 317 LEU D CA 1
ATOM 4300 C C . LEU D 1 8 ? 28.594 30.338 -2.598 1.00 71.06 317 LEU D C 1
ATOM 4301 O O . LEU D 1 8 ? 28.889 30.329 -1.401 1.00 70.52 317 LEU D O 1
ATOM 4303 N N . SER D 1 9 ? 29.047 31.259 -3.448 1.00 70.57 318 SER D N 1
ATOM 4304 C CA . SER D 1 9 ? 29.912 32.343 -2.994 1.00 69.89 318 SER D CA 1
ATOM 4305 C C . SER D 1 9 ? 29.410 32.833 -1.634 1.00 69.99 318 SER D C 1
ATOM 4306 O O . SER D 1 9 ? 30.191 32.973 -0.692 1.00 70.17 318 SER D O 1
ATOM 4308 N N . SER D 1 10 ? 28.102 33.082 -1.530 1.00 69.84 319 SER D N 1
ATOM 4309 C CA . SER D 1 10 ? 27.499 33.536 -0.273 1.00 69.60 319 SER D CA 1
ATOM 4310 C C . SER D 1 10 ? 28.049 32.692 0.869 1.00 69.69 319 SER D C 1
ATOM 4311 O O . SER D 1 10 ? 28.703 33.210 1.774 1.00 70.05 319 SER D O 1
ATOM 4313 N N . LYS D 1 11 ? 27.775 31.390 0.814 1.00 69.60 320 LYS D N 1
ATOM 4314 C CA . LYS D 1 11 ? 28.260 30.458 1.827 1.00 69.27 320 LYS D CA 1
ATOM 4315 C C . LYS D 1 11 ? 29.781 30.567 1.882 1.00 68.92 320 LYS D C 1
ATOM 4316 O O . LYS D 1 11 ? 30.348 30.849 2.937 1.00 69.11 320 LYS D O 1
ATOM 4318 N N . VAL D 1 12 ? 30.434 30.354 0.739 1.00 68.35 321 VAL D N 1
ATOM 4319 C CA . VAL D 1 12 ? 31.888 30.436 0.654 1.00 67.67 321 VAL D CA 1
ATOM 4320 C C . VAL D 1 12 ? 32.327 31.644 1.460 1.00 67.63 321 VAL D C 1
ATOM 4321 O O . VAL D 1 12 ? 33.322 31.595 2.179 1.00 67.73 321 VAL D O 1
ATOM 4323 N N . GLN D 1 13 ? 31.571 32.728 1.338 1.00 67.18 322 GLN D N 1
ATOM 4324 C CA . GLN D 1 13 ? 31.880 33.929 2.093 1.00 67.54 322 GLN D CA 1
ATOM 4325 C C . GLN D 1 13 ? 31.734 33.565 3.568 1.00 67.48 322 GLN D C 1
ATOM 4326 O O . GLN D 1 13 ? 32.733 33.404 4.271 1.00 68.24 322 GLN D O 1
ATOM 4328 N N . GLN D 1 14 ? 30.493 33.409 4.026 1.00 66.47 323 GLN D N 1
ATOM 4329 C CA . GLN D 1 14 ? 30.218 33.067 5.422 1.00 66.32 323 GLN D CA 1
ATOM 4330 C C . GLN D 1 14 ? 31.223 32.069 5.994 1.00 66.39 323 GLN D C 1
ATOM 4331 O O . GLN D 1 14 ? 31.555 32.134 7.174 1.00 66.01 323 GLN D O 1
ATOM 4333 N N . LEU D 1 15 ? 31.708 31.156 5.155 1.00 66.49 324 LEU D N 1
ATOM 4334 C CA . LEU D 1 15 ? 32.682 30.152 5.585 1.00 66.97 324 LEU D CA 1
ATOM 4335 C C . LEU D 1 15 ? 34.009 30.821 5.935 1.00 67.33 324 LEU D C 1
ATOM 4336 O O . LEU D 1 15 ? 34.410 30.865 7.098 1.00 67.44 324 LEU D O 1
ATOM 4338 N N . GLU D 1 16 ? 34.686 31.342 4.920 1.00 67.29 325 GLU D N 1
ATOM 4339 C CA . GLU D 1 16 ? 35.964 32.012 5.114 1.00 67.43 325 GLU D CA 1
ATOM 4340 C C . GLU D 1 16 ? 35.773 33.409 5.695 1.00 67.62 325 GLU D C 1
ATOM 4341 O O . GLU D 1 16 ? 36.655 34.256 5.589 1.00 67.99 325 GLU D O 1
ATOM 4343 N N . ARG D 1 17 ? 34.614 33.648 6.299 1.00 67.21 326 ARG D N 1
ATOM 4344 C CA . ARG D 1 17 ? 34.328 34.942 6.898 1.00 66.75 326 ARG D CA 1
ATOM 4345 C C . ARG D 1 17 ? 33.717 34.727 8.275 1.00 65.75 326 ARG D C 1
ATOM 4346 O O . ARG D 1 17 ? 32.936 35.542 8.770 1.00 65.83 326 ARG D O 1
ATOM 4354 N N . SER D 1 18 ? 34.100 33.600 8.870 1.00 64.11 327 SER D N 1
ATOM 4355 C CA . SER D 1 18 ? 33.683 33.168 10.196 1.00 62.26 327 SER D CA 1
ATOM 4356 C C . SER D 1 18 ? 34.908 32.422 10.715 1.00 61.47 327 SER D C 1
ATOM 4357 O O . SER D 1 18 ? 34.999 32.061 11.888 1.00 61.33 327 SER D O 1
ATOM 4359 N N . ILE D 1 19 ? 35.841 32.180 9.799 1.00 60.15 328 ILE D N 1
ATOM 4360 C CA . ILE D 1 19 ? 37.100 31.531 10.117 1.00 58.59 328 ILE D CA 1
ATOM 4361 C C . ILE D 1 19 ? 37.915 32.669 10.716 1.00 57.84 328 ILE D C 1
ATOM 4362 O O . ILE D 1 19 ? 38.953 32.459 11.336 1.00 58.06 328 ILE D O 1
ATOM 4364 N N . GLY D 1 20 ? 37.416 33.884 10.510 1.00 56.68 329 GLY D N 1
ATOM 4365 C CA . GLY D 1 20 ? 38.059 35.071 11.035 1.00 55.13 329 GLY D CA 1
ATOM 4366 C C . GLY D 1 20 ? 37.608 35.255 12.467 1.00 54.06 329 GLY D C 1
ATOM 4367 O O . GLY D 1 20 ? 38.340 35.799 13.290 1.00 54.01 329 GLY D O 1
ATOM 4368 N N . LEU D 1 21 ? 36.393 34.806 12.768 1.00 52.98 330 LEU D N 1
ATOM 4369 C CA . LEU D 1 21 ? 35.879 34.908 14.126 1.00 52.79 330 LEU D CA 1
ATOM 4370 C C . LEU D 1 21 ? 36.608 33.890 14.979 1.00 52.35 330 LEU D C 1
ATOM 4371 O O . LEU D 1 21 ? 36.909 34.147 16.146 1.00 52.01 330 LEU D O 1
ATOM 4376 N N . LYS D 1 22 ? 36.901 32.735 14.387 1.00 51.81 331 LYS D N 1
ATOM 4377 C CA . LYS D 1 22 ? 37.614 31.687 15.102 1.00 51.45 331 LYS D CA 1
ATOM 4378 C C . LYS D 1 22 ? 39.070 32.076 15.314 1.00 50.05 331 LYS D C 1
ATOM 4379 O O . LYS D 1 22 ? 39.686 31.674 16.298 1.00 50.76 331 LYS D O 1
ATOM 4385 N N . ASP D 1 23 ? 39.616 32.863 14.395 1.00 47.81 332 ASP D N 1
ATOM 4386 C CA . ASP D 1 23 ? 40.993 33.305 14.505 1.00 46.07 332 ASP D CA 1
ATOM 4387 C C . ASP D 1 23 ? 41.147 34.161 15.757 1.00 45.82 332 ASP D C 1
ATOM 4388 O O . ASP D 1 23 ? 42.172 34.113 16.433 1.00 45.64 332 ASP D O 1
ATOM 4390 N N . LEU D 1 24 ? 40.120 34.944 16.066 1.00 45.49 333 LEU D N 1
ATOM 4391 C CA . LEU D 1 24 ? 40.146 35.796 17.242 1.00 45.56 333 LEU D CA 1
ATOM 4392 C C . LEU D 1 24 ? 40.169 34.964 18.512 1.00 45.42 333 LEU D C 1
ATOM 4393 O O . LEU D 1 24 ? 40.961 35.233 19.412 1.00 46.12 333 LEU D O 1
ATOM 4398 N N . ALA D 1 25 ? 39.295 33.963 18.582 1.00 44.92 334 ALA D N 1
ATOM 4399 C CA . ALA D 1 25 ? 39.210 33.085 19.746 1.00 45.21 334 ALA D CA 1
ATOM 4400 C C . ALA D 1 25 ? 40.553 32.413 19.988 1.00 45.26 334 ALA D C 1
ATOM 4401 O O . ALA D 1 25 ? 40.962 32.231 21.132 1.00 44.73 334 ALA D O 1
ATOM 4403 N N . MET D 1 26 ? 41.226 32.048 18.901 1.00 45.03 335 MET D N 1
ATOM 4404 C CA . MET D 1 26 ? 42.532 31.419 18.978 1.00 45.79 335 MET D CA 1
ATOM 4405 C C . MET D 1 26 ? 43.503 32.412 19.608 1.00 45.69 335 MET D C 1
ATOM 4406 O O . MET D 1 26 ? 44.305 32.052 20.470 1.00 45.88 335 MET D O 1
ATOM 4411 N N . ALA D 1 27 ? 43.423 33.662 19.163 1.00 44.73 336 ALA D N 1
ATOM 4412 C CA . ALA D 1 27 ? 44.290 34.725 19.659 1.00 44.06 336 ALA D CA 1
ATOM 4413 C C . ALA D 1 27 ? 44.104 34.892 21.160 1.00 43.59 336 ALA D C 1
ATOM 4414 O O . ALA D 1 27 ? 45.044 35.218 21.893 1.00 42.95 336 ALA D O 1
ATOM 4416 N N . ASP D 1 28 ? 42.883 34.661 21.617 1.00 42.68 337 ASP D N 1
ATOM 4417 C CA . ASP D 1 28 ? 42.597 34.791 23.029 1.00 42.01 337 ASP D CA 1
ATOM 4418 C C . ASP D 1 28 ? 43.216 33.643 23.821 1.00 41.84 337 ASP D C 1
ATOM 4419 O O . ASP D 1 28 ? 43.772 33.869 24.889 1.00 41.74 337 ASP D O 1
ATOM 4421 N N . LEU D 1 29 ? 43.129 32.421 23.295 1.00 41.82 338 LEU D N 1
ATOM 4422 C CA . LEU D 1 29 ? 43.680 31.250 23.977 1.00 41.78 338 LEU D CA 1
ATOM 4423 C C . LEU D 1 29 ? 45.192 31.385 24.111 1.00 42.09 338 LEU D C 1
ATOM 4424 O O . LEU D 1 29 ? 45.751 31.056 25.151 1.00 41.98 338 LEU D O 1
ATOM 4429 N N . GLU D 1 30 ? 45.862 31.870 23.072 1.00 43.70 339 GLU D N 1
ATOM 4430 C CA . GLU D 1 30 ? 47.302 32.037 23.173 1.00 46.28 339 GLU D CA 1
ATOM 4431 C C . GLU D 1 30 ? 47.581 32.929 24.373 1.00 46.33 339 GLU D C 1
ATOM 4432 O O . GLU D 1 30 ? 48.275 32.512 25.302 1.00 46.68 339 GLU D O 1
ATOM 4438 N N . GLN D 1 31 ? 47.011 34.136 24.362 1.00 45.49 340 GLN D N 1
ATOM 4439 C CA . GLN D 1 31 ? 47.182 35.089 25.459 1.00 44.53 340 GLN D CA 1
ATOM 4440 C C . GLN D 1 31 ? 46.925 34.480 26.826 1.00 43.02 340 GLN D C 1
ATOM 4441 O O . GLN D 1 31 ? 47.639 34.783 27.773 1.00 42.81 340 GLN D O 1
ATOM 4447 N N . LYS D 1 32 ? 45.907 33.633 26.936 1.00 41.31 341 LYS D N 1
ATOM 4448 C CA . LYS D 1 32 ? 45.598 33.025 28.221 1.00 41.55 341 LYS D CA 1
ATOM 4449 C C . LYS D 1 32 ? 46.737 32.125 28.696 1.00 42.21 341 LYS D C 1
ATOM 4450 O O . LYS D 1 32 ? 47.065 32.111 29.884 1.00 43.50 341 LYS D O 1
ATOM 4452 N N . VAL D 1 33 ? 47.341 31.382 27.774 1.00 41.41 342 VAL D N 1
ATOM 4453 C CA . VAL D 1 33 ? 48.442 30.496 28.122 1.00 41.12 342 VAL D CA 1
ATOM 4454 C C . VAL D 1 33 ? 49.666 31.283 28.600 1.00 41.83 342 VAL D C 1
ATOM 4455 O O . VAL D 1 33 ? 50.339 30.867 29.541 1.00 41.13 342 VAL D O 1
ATOM 4459 N N . LEU D 1 34 ? 49.962 32.408 27.957 1.00 42.14 343 LEU D N 1
ATOM 4460 C CA . LEU D 1 34 ? 51.101 33.216 28.382 1.00 44.31 343 LEU D CA 1
ATOM 4461 C C . LEU D 1 34 ? 50.856 33.700 29.805 1.00 44.82 343 LEU D C 1
ATOM 4462 O O . LEU D 1 34 ? 51.733 33.609 30.663 1.00 45.55 343 LEU D O 1
ATOM 4467 N N . GLU D 1 35 ? 49.651 34.212 30.044 1.00 44.37 344 GLU D N 1
ATOM 4468 C CA . GLU D 1 35 ? 49.284 34.702 31.359 1.00 44.37 344 GLU D CA 1
ATOM 4469 C C . GLU D 1 35 ? 49.476 33.615 32.418 1.00 44.54 344 GLU D C 1
ATOM 4470 O O . GLU D 1 35 ? 50.009 33.891 33.495 1.00 45.41 344 GLU D O 1
ATOM 4472 N N . MET D 1 36 ? 49.038 32.390 32.131 1.00 43.08 345 MET D N 1
ATOM 4473 C CA . MET D 1 36 ? 49.226 31.305 33.091 1.00 42.70 345 MET D CA 1
ATOM 4474 C C . MET D 1 36 ? 50.713 31.123 33.337 1.00 42.61 345 MET D C 1
ATOM 4475 O O . MET D 1 36 ? 51.163 30.978 34.474 1.00 42.93 345 MET D O 1
ATOM 4480 N N . GLU D 1 37 ? 51.467 31.138 32.246 1.00 41.75 346 GLU D N 1
ATOM 4481 C CA . GLU D 1 37 ? 52.905 30.966 32.288 1.00 41.96 346 GLU D CA 1
ATOM 4482 C C . GLU D 1 37 ? 53.670 32.039 33.072 1.00 41.49 346 GLU D C 1
ATOM 4483 O O . GLU D 1 37 ? 54.749 31.754 33.601 1.00 40.25 346 GLU D O 1
ATOM 4489 N N . ALA D 1 38 ? 53.126 33.258 33.149 1.00 39.74 347 ALA D N 1
ATOM 4490 C CA . ALA D 1 38 ? 53.802 34.352 33.855 1.00 38.32 347 ALA D CA 1
ATOM 4491 C C . ALA D 1 38 ? 53.270 34.689 35.250 1.00 38.10 347 ALA D C 1
ATOM 4492 O O . ALA D 1 38 ? 53.958 35.333 36.044 1.00 39.24 347 ALA D O 1
ATOM 4494 N N . SER D 1 39 ? 52.054 34.266 35.560 1.00 37.03 348 SER D N 1
ATOM 4495 C CA . SER D 1 39 ? 51.482 34.581 36.856 1.00 36.76 348 SER D CA 1
ATOM 4496 C C . SER D 1 39 ? 52.249 33.961 38.027 1.00 37.33 348 SER D C 1
ATOM 4497 O O . SER D 1 39 ? 52.802 32.864 37.926 1.00 37.54 348 SER D O 1
ATOM 4500 N N . THR D 1 40 ? 52.276 34.687 39.136 1.00 36.18 349 THR D N 1
ATOM 4501 C CA . THR D 1 40 ? 52.931 34.230 40.347 1.00 36.14 349 THR D CA 1
ATOM 4502 C C . THR D 1 40 ? 51.885 34.436 41.436 1.00 36.28 349 THR D C 1
ATOM 4503 O O . THR D 1 40 ? 50.968 35.245 41.274 1.00 35.64 349 THR D O 1
ATOM 4507 N N . TYR D 1 41 ? 51.996 33.692 42.527 1.00 36.69 350 TYR D N 1
ATOM 4508 C CA . TYR D 1 41 ? 51.024 33.830 43.594 1.00 37.67 350 TYR D CA 1
ATOM 4509 C C . TYR D 1 41 ? 51.605 34.203 44.952 1.00 37.46 350 TYR D C 1
ATOM 4510 O O . TYR D 1 41 ? 51.108 33.741 45.978 1.00 38.67 350 TYR D O 1
ATOM 4519 N N . ASP D 1 42 ? 52.633 35.048 44.966 1.00 37.79 351 ASP D N 1
ATOM 4520 C CA . ASP D 1 42 ? 53.249 35.455 46.231 1.00 38.52 351 ASP D CA 1
ATOM 4521 C C . ASP D 1 42 ? 53.579 36.950 46.336 1.00 37.69 351 ASP D C 1
ATOM 4522 O O . ASP D 1 42 ? 54.479 37.347 47.074 1.00 38.38 351 ASP D O 1
ATOM 4527 N N . GLY D 1 43 ? 52.851 37.776 45.594 1.00 36.93 352 GLY D N 1
ATOM 4528 C CA . GLY D 1 43 ? 53.085 39.206 45.642 1.00 36.12 352 GLY D CA 1
ATOM 4529 C C . GLY D 1 43 ? 54.369 39.646 44.967 1.00 36.37 352 GLY D C 1
ATOM 4530 O O . GLY D 1 43 ? 54.658 40.839 44.898 1.00 36.58 352 GLY D O 1
ATOM 4531 N N . VAL D 1 44 ? 55.153 38.693 44.474 1.00 36.19 353 VAL D N 1
ATOM 4532 C CA . VAL D 1 44 ? 56.397 39.034 43.795 1.00 35.55 353 VAL D CA 1
ATOM 4533 C C . VAL D 1 44 ? 56.255 38.720 42.309 1.00 36.03 353 VAL D C 1
ATOM 4534 O O . VAL D 1 44 ? 55.805 37.635 41.934 1.00 36.09 353 VAL D O 1
ATOM 4538 N N . PHE D 1 45 ? 56.660 39.668 41.474 1.00 34.82 354 PHE D N 1
ATOM 4539 C CA . PHE D 1 45 ? 56.531 39.519 40.037 1.00 35.19 354 PHE D CA 1
ATOM 4540 C C . PHE D 1 45 ? 57.683 40.194 39.303 1.00 34.73 354 PHE D C 1
ATOM 4541 O O . PHE D 1 45 ? 58.010 41.347 39.591 1.00 35.44 354 PHE D O 1
ATOM 4549 N N . ILE D 1 46 ? 58.311 39.481 38.371 1.00 34.93 355 ILE D N 1
ATOM 4550 C CA . ILE D 1 46 ? 59.387 40.071 37.572 1.00 34.73 355 ILE D CA 1
ATOM 4551 C C . ILE D 1 46 ? 58.971 40.112 36.104 1.00 35.30 355 ILE D C 1
ATOM 4552 O O . ILE D 1 46 ? 58.884 39.083 35.435 1.00 35.87 355 ILE D O 1
ATOM 4557 N N . TRP D 1 47 ? 58.719 41.317 35.613 1.00 35.59 356 TRP D N 1
ATOM 4558 C CA . TRP D 1 47 ? 58.280 41.513 34.246 1.00 35.79 356 TRP D CA 1
ATOM 4559 C C . TRP D 1 47 ? 59.458 41.765 33.331 1.00 36.96 356 TRP D C 1
ATOM 4560 O O . TRP D 1 47 ? 60.231 42.705 33.542 1.00 37.61 356 TRP D O 1
ATOM 4571 N N . LYS D 1 48 ? 59.609 40.903 32.329 1.00 36.61 357 LYS D N 1
ATOM 4572 C CA . LYS D 1 48 ? 60.688 41.053 31.365 1.00 37.66 357 LYS D CA 1
ATOM 4573 C C . LYS D 1 48 ? 60.088 41.615 30.076 1.00 38.61 357 LYS D C 1
ATOM 4574 O O . LYS D 1 48 ? 59.173 41.022 29.494 1.00 38.92 357 LYS D O 1
ATOM 4580 N N . ILE D 1 49 ? 60.592 42.767 29.647 1.00 39.19 358 ILE D N 1
ATOM 4581 C CA . ILE D 1 49 ? 60.112 43.406 28.436 1.00 40.43 358 ILE D CA 1
ATOM 4582 C C . ILE D 1 49 ? 61.188 43.315 27.366 1.00 42.25 358 ILE D C 1
ATOM 4583 O O . ILE D 1 49 ? 62.200 44.023 27.420 1.00 42.08 358 ILE D O 1
ATOM 4588 N N . SER D 1 50 ? 60.959 42.430 26.396 1.00 43.66 359 SER D N 1
ATOM 4589 C CA . SER D 1 50 ? 61.895 42.199 25.300 1.00 44.77 359 SER D CA 1
ATOM 4590 C C . SER D 1 50 ? 61.588 43.112 24.116 1.00 45.58 359 SER D C 1
ATOM 4591 O O . SER D 1 50 ? 60.528 43.754 24.074 1.00 44.94 359 SER D O 1
ATOM 4594 N N . ASP D 1 51 ? 62.515 43.169 23.160 1.00 46.18 360 ASP D N 1
ATOM 4595 C CA . ASP D 1 51 ? 62.352 44.036 22.000 1.00 47.43 360 ASP D CA 1
ATOM 4596 C C . ASP D 1 51 ? 62.085 45.443 22.531 1.00 46.95 360 ASP D C 1
ATOM 4597 O O . ASP D 1 51 ? 61.118 46.094 22.137 1.00 46.24 360 ASP D O 1
ATOM 4602 N N . PHE D 1 52 ? 62.945 45.890 23.439 1.00 46.31 361 PHE D N 1
ATOM 4603 C CA . PHE D 1 52 ? 62.815 47.206 24.050 1.00 46.73 361 PHE D CA 1
ATOM 4604 C C . PHE D 1 52 ? 62.884 48.328 23.023 1.00 46.00 361 PHE D C 1
ATOM 4605 O O . PHE D 1 52 ? 62.015 49.190 22.986 1.00 44.87 361 PHE D O 1
ATOM 4613 N N . ALA D 1 53 ? 63.935 48.317 22.208 1.00 47.05 362 ALA D N 1
ATOM 4614 C CA . ALA D 1 53 ? 64.133 49.341 21.183 1.00 48.62 362 ALA D CA 1
ATOM 4615 C C . ALA D 1 53 ? 62.869 49.537 20.360 1.00 49.82 362 ALA D C 1
ATOM 4616 O O . ALA D 1 53 ? 62.298 50.628 20.334 1.00 50.30 362 ALA D O 1
ATOM 4618 N N . ARG D 1 54 ? 62.430 48.470 19.699 1.00 50.65 363 ARG D N 1
ATOM 4619 C CA . ARG D 1 54 ? 61.235 48.516 18.869 1.00 52.18 363 ARG D CA 1
ATOM 4620 C C . ARG D 1 54 ? 60.015 49.054 19.634 1.00 52.26 363 ARG D C 1
ATOM 4621 O O . ARG D 1 54 ? 59.253 49.879 19.119 1.00 52.02 363 ARG D O 1
ATOM 4629 N N . LYS D 1 55 ? 59.826 48.589 20.860 1.00 51.60 364 LYS D N 1
ATOM 4630 C CA . LYS D 1 55 ? 58.699 49.058 21.649 1.00 52.81 364 LYS D CA 1
ATOM 4631 C C . LYS D 1 55 ? 58.930 50.522 22.022 1.00 53.71 364 LYS D C 1
ATOM 4632 O O . LYS D 1 55 ? 57.979 51.295 22.155 1.00 52.47 364 LYS D O 1
ATOM 4638 N N . ARG D 1 56 ? 60.202 50.892 22.156 1.00 54.28 365 ARG D N 1
ATOM 4639 C CA . ARG D 1 56 ? 60.579 52.252 22.506 1.00 56.26 365 ARG D CA 1
ATOM 4640 C C . ARG D 1 56 ? 60.159 53.208 21.389 1.00 57.05 365 ARG D C 1
ATOM 4641 O O . ARG D 1 56 ? 59.607 54.280 21.653 1.00 57.48 365 ARG D O 1
ATOM 4649 N N . GLN D 1 57 ? 60.417 52.817 20.142 1.00 57.76 366 GLN D N 1
ATOM 4650 C CA . GLN D 1 57 ? 60.047 53.643 18.989 1.00 59.00 366 GLN D CA 1
ATOM 4651 C C . GLN D 1 57 ? 58.545 53.808 18.834 1.00 58.88 366 GLN D C 1
ATOM 4652 O O . GLN D 1 57 ? 58.053 54.891 18.504 1.00 58.92 366 GLN D O 1
ATOM 4658 N N . GLU D 1 58 ? 57.820 52.722 19.067 1.00 59.16 367 GLU D N 1
ATOM 4659 C CA . GLU D 1 58 ? 56.370 52.721 18.953 1.00 58.83 367 GLU D CA 1
ATOM 4660 C C . GLU D 1 58 ? 55.747 53.701 19.946 1.00 57.85 367 GLU D C 1
ATOM 4661 O O . GLU D 1 58 ? 54.640 54.193 19.734 1.00 57.56 367 GLU D O 1
ATOM 4667 N N . ALA D 1 59 ? 56.463 53.985 21.028 1.00 57.12 368 ALA D N 1
ATOM 4668 C CA . ALA D 1 59 ? 55.965 54.914 22.030 1.00 57.35 368 ALA D CA 1
ATOM 4669 C C . ALA D 1 59 ? 56.254 56.333 21.560 1.00 57.19 368 ALA D C 1
ATOM 4670 O O . ALA D 1 59 ? 55.347 57.155 21.470 1.00 57.28 368 ALA D O 1
ATOM 4672 N N . VAL D 1 60 ? 57.521 56.604 21.256 1.00 57.47 369 VAL D N 1
ATOM 4673 C CA . VAL D 1 60 ? 57.956 57.919 20.785 1.00 57.43 369 VAL D CA 1
ATOM 4674 C C . VAL D 1 60 ? 57.144 58.354 19.572 1.00 57.30 369 VAL D C 1
ATOM 4675 O O . VAL D 1 60 ? 56.783 59.526 19.437 1.00 56.60 369 VAL D O 1
ATOM 4679 N N . ALA D 1 61 ? 56.874 57.399 18.687 1.00 57.10 370 ALA D N 1
ATOM 4680 C CA . ALA D 1 61 ? 56.099 57.658 17.480 1.00 57.04 370 ALA D CA 1
ATOM 4681 C C . ALA D 1 61 ? 54.620 57.788 17.821 1.00 57.23 370 ALA D C 1
ATOM 4682 O O . ALA D 1 61 ? 53.814 58.199 16.981 1.00 58.06 370 ALA D O 1
ATOM 4684 N N . GLY D 1 62 ? 54.271 57.428 19.053 1.00 56.05 371 GLY D N 1
ATOM 4685 C CA . GLY D 1 62 ? 52.894 57.513 19.484 1.00 55.00 371 GLY D CA 1
ATOM 4686 C C . GLY D 1 62 ? 52.019 56.364 19.019 1.00 54.39 371 GLY D C 1
ATOM 4687 O O . GLY D 1 62 ? 50.847 56.303 19.396 1.00 53.95 371 GLY D O 1
ATOM 4688 N N . ARG D 1 63 ? 52.565 55.454 18.211 1.00 53.84 372 ARG D N 1
ATOM 4689 C CA . ARG D 1 63 ? 51.780 54.315 17.726 1.00 54.02 372 ARG D CA 1
ATOM 4690 C C . ARG D 1 63 ? 51.294 53.477 18.900 1.00 53.17 372 ARG D C 1
ATOM 4691 O O . ARG D 1 63 ? 50.172 52.981 18.896 1.00 53.51 372 ARG D O 1
ATOM 4699 N N . ILE D 1 64 ? 52.153 53.311 19.900 1.00 52.33 373 ILE D N 1
ATOM 4700 C CA . ILE D 1 64 ? 51.799 52.554 21.092 1.00 50.52 373 ILE D CA 1
ATOM 4701 C C . ILE D 1 64 ? 52.378 53.240 22.326 1.00 48.99 373 ILE D C 1
ATOM 4702 O O . ILE D 1 64 ? 53.543 53.050 22.673 1.00 48.30 373 ILE D O 1
ATOM 4707 N N . PRO D 1 65 ? 51.564 54.074 22.990 1.00 47.86 374 PRO D N 1
ATOM 4708 C CA . PRO D 1 65 ? 51.946 54.820 24.193 1.00 46.63 374 PRO D CA 1
ATOM 4709 C C . PRO D 1 65 ? 52.173 53.982 25.449 1.00 45.78 374 PRO D C 1
ATOM 4710 O O . PRO D 1 65 ? 53.084 54.270 26.228 1.00 45.44 374 PRO D O 1
ATOM 4714 N N . ALA D 1 66 ? 51.357 52.952 25.653 1.00 44.16 375 ALA D N 1
ATOM 4715 C CA . ALA D 1 66 ? 51.494 52.135 26.856 1.00 43.18 375 ALA D CA 1
ATOM 4716 C C . ALA D 1 66 ? 51.393 50.621 26.629 1.00 42.67 375 ALA D C 1
ATOM 4717 O O . ALA D 1 66 ? 50.890 50.171 25.599 1.00 43.26 375 ALA D O 1
ATOM 4719 N N . ILE D 1 67 ? 51.865 49.847 27.608 1.00 41.21 376 ILE D N 1
ATOM 4720 C CA . ILE D 1 67 ? 51.854 48.385 27.541 1.00 39.87 376 ILE D CA 1
ATOM 4721 C C . ILE D 1 67 ? 51.444 47.788 28.886 1.00 39.37 376 ILE D C 1
ATOM 4722 O O . ILE D 1 67 ? 51.901 48.258 29.929 1.00 40.88 376 ILE D O 1
ATOM 4727 N N . PHE D 1 68 ? 50.593 46.761 28.869 1.00 38.59 377 PHE D N 1
ATOM 4728 C CA . PHE D 1 68 ? 50.183 46.079 30.100 1.00 37.43 377 PHE D CA 1
ATOM 4729 C C . PHE D 1 68 ? 51.090 44.884 30.371 1.00 36.67 377 PHE D C 1
ATOM 4730 O O . PHE D 1 68 ? 51.680 44.318 29.449 1.00 36.16 377 PHE D O 1
ATOM 4738 N N . SER D 1 69 ? 51.206 44.504 31.640 1.00 36.38 378 SER D N 1
ATOM 4739 C CA . SER D 1 69 ? 52.026 43.353 32.011 1.00 35.70 378 SER D CA 1
ATOM 4740 C C . SER D 1 69 ? 51.065 42.237 32.371 1.00 34.38 378 SER D C 1
ATOM 4741 O O . SER D 1 69 ? 49.920 42.494 32.723 1.00 35.64 378 SER D O 1
ATOM 4744 N N . PRO D 1 70 ? 51.516 40.981 32.289 1.00 33.01 379 PRO D N 1
ATOM 4745 C CA . PRO D 1 70 ? 50.661 39.846 32.630 1.00 32.67 379 PRO D CA 1
ATOM 4746 C C . PRO D 1 70 ? 50.169 40.040 34.065 1.00 32.41 379 PRO D C 1
ATOM 4747 O O . PRO D 1 70 ? 50.678 40.899 34.781 1.00 32.88 379 PRO D O 1
ATOM 4751 N N . ALA D 1 71 ? 49.198 39.247 34.495 1.00 32.08 380 ALA D N 1
ATOM 4752 C CA . ALA D 1 71 ? 48.666 39.389 35.841 1.00 32.20 380 ALA D CA 1
ATOM 4753 C C . ALA D 1 71 ? 49.360 38.492 36.866 1.00 33.75 380 ALA D C 1
ATOM 4754 O O . ALA D 1 71 ? 49.856 37.415 36.530 1.00 34.32 380 ALA D O 1
ATOM 4756 N N . PHE D 1 72 ? 49.393 38.951 38.120 1.00 33.88 381 PHE D N 1
ATOM 4757 C CA . PHE D 1 72 ? 49.987 38.189 39.214 1.00 33.41 381 PHE D CA 1
ATOM 4758 C C . PHE D 1 72 ? 49.156 38.401 40.485 1.00 33.08 381 PHE D C 1
ATOM 4759 O O . PHE D 1 72 ? 48.370 39.343 40.560 1.00 33.12 381 PHE D O 1
ATOM 4767 N N . TYR D 1 73 ? 49.322 37.531 41.476 1.00 32.65 382 TYR D N 1
ATOM 4768 C CA . TYR D 1 73 ? 48.523 37.610 42.698 1.00 33.15 382 TYR D CA 1
ATOM 4769 C C . TYR D 1 73 ? 49.261 37.749 44.029 1.00 33.96 382 TYR D C 1
ATOM 4770 O O . TYR D 1 73 ? 50.469 37.528 44.105 1.00 33.93 382 TYR D O 1
ATOM 4779 N N . THR D 1 74 ? 48.515 38.119 45.076 1.00 33.74 383 THR D N 1
ATOM 4780 C CA . THR D 1 74 ? 49.075 38.266 46.424 1.00 33.88 383 THR D CA 1
ATOM 4781 C C . THR D 1 74 ? 49.139 36.890 47.073 1.00 33.92 383 THR D C 1
ATOM 4782 O O . THR D 1 74 ? 49.898 36.653 48.009 1.00 35.20 383 THR D O 1
ATOM 4786 N N . SER D 1 75 ? 48.326 35.980 46.567 1.00 33.64 384 SER D N 1
ATOM 4787 C CA . SER D 1 75 ? 48.302 34.614 47.067 1.00 34.37 384 SER D CA 1
ATOM 4788 C C . SER D 1 75 ? 47.486 33.794 46.075 1.00 34.64 384 SER D C 1
ATOM 4789 O O . SER D 1 75 ? 46.877 34.354 45.160 1.00 34.57 384 SER D O 1
ATOM 4792 N N . ARG D 1 76 ? 47.461 32.478 46.261 1.00 34.82 385 ARG D N 1
ATOM 4793 C CA . ARG D 1 76 ? 46.750 31.604 45.344 1.00 35.62 385 ARG D CA 1
ATOM 4794 C C . ARG D 1 76 ? 45.355 32.108 44.976 1.00 35.50 385 ARG D C 1
ATOM 4795 O O . ARG D 1 76 ? 44.919 31.932 43.840 1.00 34.49 385 ARG D O 1
ATOM 4803 N N . TYR D 1 77 ? 44.662 32.721 45.940 1.00 35.66 386 TYR D N 1
ATOM 4804 C CA . TYR D 1 77 ? 43.319 33.260 45.710 1.00 35.31 386 TYR D CA 1
ATOM 4805 C C . TYR D 1 77 ? 43.179 34.714 46.178 1.00 35.92 386 TYR D C 1
ATOM 4806 O O . TYR D 1 77 ? 42.091 35.154 46.540 1.00 37.00 386 TYR D O 1
ATOM 4815 N N . GLY D 1 78 ? 44.281 35.455 46.160 1.00 36.56 387 GLY D N 1
ATOM 4816 C CA . GLY D 1 78 ? 44.258 36.842 46.594 1.00 36.06 387 GLY D CA 1
ATOM 4817 C C . GLY D 1 78 ? 43.938 37.827 45.486 1.00 35.90 387 GLY D C 1
ATOM 4818 O O . GLY D 1 78 ? 43.300 37.484 44.491 1.00 36.28 387 GLY D O 1
ATOM 4819 N N . TYR D 1 79 ? 44.384 39.064 45.654 1.00 35.71 388 TYR D N 1
ATOM 4820 C CA . TYR D 1 79 ? 44.117 40.087 44.658 1.00 35.39 388 TYR D CA 1
ATOM 4821 C C . TYR D 1 79 ? 44.833 39.802 43.341 1.00 34.61 388 TYR D C 1
ATOM 4822 O O . TYR D 1 79 ? 45.939 39.256 43.314 1.00 34.64 388 TYR D O 1
ATOM 4831 N N . LYS D 1 80 ? 44.194 40.197 42.249 1.00 33.95 389 LYS D N 1
ATOM 4832 C CA . LYS D 1 80 ? 44.760 40.017 40.925 1.00 33.43 389 LYS D CA 1
ATOM 4833 C C . LYS D 1 80 ? 45.285 41.410 40.571 1.00 33.43 389 LYS D C 1
ATOM 4834 O O . LYS D 1 80 ? 44.593 42.409 40.783 1.00 33.39 389 LYS D O 1
ATOM 4840 N N . MET D 1 81 ? 46.499 41.482 40.030 1.00 33.48 390 MET D N 1
ATOM 4841 C CA . MET D 1 81 ? 47.107 42.769 39.716 1.00 34.01 390 MET D CA 1
ATOM 4842 C C . MET D 1 81 ? 47.960 42.699 38.459 1.00 34.44 390 MET D C 1
ATOM 4843 O O . MET D 1 81 ? 48.208 41.619 37.937 1.00 35.83 390 MET D O 1
ATOM 4848 N N . CYS D 1 82 ? 48.410 43.857 37.979 1.00 34.84 391 CYS D N 1
ATOM 4849 C CA . CYS D 1 82 ? 49.289 43.932 36.808 1.00 35.91 391 CYS D CA 1
ATOM 4850 C C . CYS D 1 82 ? 49.932 45.315 36.807 1.00 35.74 391 CYS D C 1
ATOM 4851 O O . CYS D 1 82 ? 49.586 46.165 37.621 1.00 34.98 391 CYS D O 1
ATOM 4854 N N . LEU D 1 83 ? 50.868 45.538 35.894 1.00 35.72 392 LEU D N 1
ATOM 4855 C CA . LEU D 1 83 ? 51.536 46.823 35.811 1.00 36.01 392 LEU D CA 1
ATOM 4856 C C . LEU D 1 83 ? 51.296 47.419 34.416 1.00 36.68 392 LEU D C 1
ATOM 4857 O O . LEU D 1 83 ? 51.037 46.684 33.456 1.00 36.36 392 LEU D O 1
ATOM 4862 N N . ARG D 1 84 ? 51.343 48.750 34.324 1.00 37.14 393 ARG D N 1
ATOM 4863 C CA . ARG D 1 84 ? 51.174 49.450 33.053 1.00 37.63 393 ARG D CA 1
ATOM 4864 C C . ARG D 1 84 ? 52.365 50.366 32.934 1.00 37.59 393 ARG D C 1
ATOM 4865 O O . ARG D 1 84 ? 52.796 50.929 33.929 1.00 38.49 393 ARG D O 1
ATOM 4873 N N . ILE D 1 85 ? 52.902 50.525 31.731 1.00 38.46 394 ILE D N 1
ATOM 4874 C CA . ILE D 1 85 ? 54.065 51.382 31.563 1.00 39.18 394 ILE D CA 1
ATOM 4875 C C . ILE D 1 85 ? 54.064 52.187 30.269 1.00 40.35 394 ILE D C 1
ATOM 4876 O O . ILE D 1 85 ? 53.638 51.707 29.210 1.00 40.47 394 ILE D O 1
ATOM 4881 N N . TYR D 1 86 ? 54.535 53.428 30.370 1.00 40.66 395 TYR D N 1
ATOM 4882 C CA . TYR D 1 86 ? 54.634 54.307 29.217 1.00 40.39 395 TYR D CA 1
ATOM 4883 C C . TYR D 1 86 ? 56.109 54.510 28.952 1.00 40.50 395 TYR D C 1
ATOM 4884 O O . TYR D 1 86 ? 56.771 55.272 29.646 1.00 40.04 395 TYR D O 1
ATOM 4893 N N . LEU D 1 87 ? 56.633 53.829 27.945 1.00 41.90 396 LEU D N 1
ATOM 4894 C CA . LEU D 1 87 ? 58.047 53.952 27.662 1.00 43.08 396 LEU D CA 1
ATOM 4895 C C . LEU D 1 87 ? 58.500 55.349 27.268 1.00 44.53 396 LEU D C 1
ATOM 4896 O O . LEU D 1 87 ? 59.709 55.610 27.207 1.00 45.47 396 LEU D O 1
ATOM 4901 N N . ASN D 1 88 ? 57.555 56.255 27.010 1.00 45.50 397 ASN D N 1
ATOM 4902 C CA . ASN D 1 88 ? 57.929 57.624 26.638 1.00 46.27 397 ASN D CA 1
ATOM 4903 C C . ASN D 1 88 ? 57.186 58.652 27.481 1.00 46.97 397 ASN D C 1
ATOM 4904 O O . ASN D 1 88 ? 56.925 59.775 27.040 1.00 45.34 397 ASN D O 1
ATOM 4909 N N . GLY D 1 89 ? 56.837 58.237 28.696 1.00 47.47 398 GLY D N 1
ATOM 4910 C CA . GLY D 1 89 ? 56.168 59.116 29.631 1.00 48.38 398 GLY D CA 1
ATOM 4911 C C . GLY D 1 89 ? 54.661 59.248 29.589 1.00 49.21 398 GLY D C 1
ATOM 4912 O O . GLY D 1 89 ? 53.989 58.854 28.638 1.00 49.55 398 GLY D O 1
ATOM 4913 N N . ASP D 1 90 ? 54.142 59.819 30.667 1.00 50.43 399 ASP D N 1
ATOM 4914 C CA . ASP D 1 90 ? 52.721 60.074 30.838 1.00 51.15 399 ASP D CA 1
ATOM 4915 C C . ASP D 1 90 ? 52.599 61.180 31.882 1.00 51.56 399 ASP D C 1
ATOM 4916 O O . ASP D 1 90 ? 53.478 61.331 32.744 1.00 51.66 399 ASP D O 1
ATOM 4921 N N . GLY D 1 91 ? 51.517 61.953 31.800 1.00 51.82 400 GLY D N 1
ATOM 4922 C CA . GLY D 1 91 ? 51.309 63.030 32.747 1.00 51.65 400 GLY D CA 1
ATOM 4923 C C . GLY D 1 91 ? 52.579 63.835 32.908 1.00 51.98 400 GLY D C 1
ATOM 4924 O O . GLY D 1 91 ? 53.250 64.130 31.920 1.00 52.51 400 GLY D O 1
ATOM 4925 N N . THR D 1 92 ? 52.925 64.163 34.151 1.00 52.31 401 THR D N 1
ATOM 4926 C CA . THR D 1 92 ? 54.119 64.958 34.441 1.00 53.05 401 THR D CA 1
ATOM 4927 C C . THR D 1 92 ? 55.428 64.428 33.877 1.00 53.66 401 THR D C 1
ATOM 4928 O O . THR D 1 92 ? 56.457 65.097 33.995 1.00 54.05 401 THR D O 1
ATOM 4932 N N . GLY D 1 93 ? 55.399 63.243 33.266 1.00 53.84 402 GLY D N 1
ATOM 4933 C CA . GLY D 1 93 ? 56.618 62.674 32.710 1.00 53.44 402 GLY D CA 1
ATOM 4934 C C . GLY D 1 93 ? 56.602 62.475 31.201 1.00 53.78 402 GLY D C 1
ATOM 4935 O O . GLY D 1 93 ? 57.581 62.000 30.613 1.00 52.45 402 GLY D O 1
ATOM 4936 N N . ARG D 1 94 ? 55.494 62.845 30.567 1.00 53.75 403 ARG D N 1
ATOM 4937 C CA . ARG D 1 94 ? 55.355 62.683 29.124 1.00 54.44 403 ARG D CA 1
ATOM 4938 C C . ARG D 1 94 ? 56.536 63.231 28.324 1.00 54.96 403 ARG D C 1
ATOM 4939 O O . ARG D 1 94 ? 56.766 64.437 28.291 1.00 55.04 403 ARG D O 1
ATOM 4941 N N . GLY D 1 95 ? 57.279 62.334 27.678 1.00 55.75 404 GLY D N 1
ATOM 4942 C CA . GLY D 1 95 ? 58.408 62.749 26.864 1.00 55.79 404 GLY D CA 1
ATOM 4943 C C . GLY D 1 95 ? 59.759 62.811 27.550 1.00 56.45 404 GLY D C 1
ATOM 4944 O O . GLY D 1 95 ? 60.789 62.823 26.871 1.00 57.15 404 GLY D O 1
ATOM 4945 N N . THR D 1 96 ? 59.769 62.839 28.881 1.00 56.31 405 THR D N 1
ATOM 4946 C CA . THR D 1 96 ? 61.023 62.916 29.630 1.00 56.73 405 THR D CA 1
ATOM 4947 C C . THR D 1 96 ? 61.310 61.708 30.511 1.00 56.85 405 THR D C 1
ATOM 4948 O O . THR D 1 96 ? 62.470 61.356 30.728 1.00 57.62 405 THR D O 1
ATOM 4952 N N . HIS D 1 97 ? 60.262 61.083 31.039 1.00 56.63 406 HIS D N 1
ATOM 4953 C CA . HIS D 1 97 ? 60.454 59.922 31.901 1.00 55.95 406 HIS D CA 1
ATOM 4954 C C . HIS D 1 97 ? 59.732 58.652 31.472 1.00 55.31 406 HIS D C 1
ATOM 4955 O O . HIS D 1 97 ? 58.834 58.653 30.621 1.00 55.30 406 HIS D O 1
ATOM 4962 N N . LEU D 1 98 ? 60.161 57.559 32.086 1.00 53.85 407 LEU D N 1
ATOM 4963 C CA . LEU D 1 98 ? 59.570 56.255 31.877 1.00 51.85 407 LEU D CA 1
ATOM 4964 C C . LEU D 1 98 ? 58.540 56.199 33.012 1.00 50.43 407 LEU D C 1
ATOM 4965 O O . LEU D 1 98 ? 58.906 56.271 34.180 1.00 49.92 407 LEU D O 1
ATOM 4970 N N . SER D 1 99 ? 57.258 56.105 32.671 1.00 48.59 408 SER D N 1
ATOM 4971 C CA . SER D 1 99 ? 56.210 56.079 33.688 1.00 47.14 408 SER D CA 1
ATOM 4972 C C . SER D 1 99 ? 55.769 54.654 33.981 1.00 46.60 408 SER D C 1
ATOM 4973 O O . SER D 1 99 ? 55.535 53.861 33.066 1.00 48.04 408 SER D O 1
ATOM 4976 N N . LEU D 1 100 ? 55.631 54.336 35.260 1.00 45.35 409 LEU D N 1
ATOM 4977 C CA . LEU D 1 100 ? 55.264 52.983 35.667 1.00 44.36 409 LEU D CA 1
ATOM 4978 C C . LEU D 1 100 ? 54.112 53.013 36.668 1.00 42.88 409 LEU D C 1
ATOM 4979 O O . LEU D 1 100 ? 54.196 53.683 37.693 1.00 42.86 409 LEU D O 1
ATOM 4984 N N . PHE D 1 101 ? 53.047 52.272 36.381 1.00 42.12 410 PHE D N 1
ATOM 4985 C CA . PHE D 1 101 ? 51.901 52.251 37.277 1.00 42.22 410 PHE D CA 1
ATOM 4986 C C . PHE D 1 101 ? 51.466 50.864 37.749 1.00 41.67 410 PHE D C 1
ATOM 4987 O O . PHE D 1 101 ? 51.763 49.844 37.115 1.00 41.13 410 PHE D O 1
ATOM 4995 N N . PHE D 1 102 ? 50.760 50.862 38.877 1.00 39.98 411 PHE D N 1
ATOM 4996 C CA . PHE D 1 102 ? 50.217 49.661 39.501 1.00 39.55 411 PHE D CA 1
ATOM 4997 C C . PHE D 1 102 ? 48.733 49.631 39.137 1.00 40.36 411 PHE D C 1
ATOM 4998 O O . PHE D 1 102 ? 48.083 50.682 39.083 1.00 41.48 411 PHE D O 1
ATOM 5006 N N . VAL D 1 103 ? 48.192 48.440 38.896 1.00 40.57 412 VAL D N 1
ATOM 5007 C CA . VAL D 1 103 ? 46.785 48.318 38.525 1.00 39.98 412 VAL D CA 1
ATOM 5008 C C . VAL D 1 103 ? 46.084 47.187 39.256 1.00 40.86 412 VAL D C 1
ATOM 5009 O O . VAL D 1 103 ? 46.547 46.039 39.248 1.00 42.05 412 VAL D O 1
ATOM 5013 N N . VAL D 1 104 ? 44.970 47.513 39.901 1.00 40.24 413 VAL D N 1
ATOM 5014 C CA . VAL D 1 104 ? 44.197 46.499 40.600 1.00 40.15 413 VAL D CA 1
ATOM 5015 C C . VAL D 1 104 ? 43.166 46.003 39.584 1.00 40.82 413 VAL D C 1
ATOM 5016 O O . VAL D 1 104 ? 42.439 46.806 38.992 1.00 40.00 413 VAL D O 1
ATOM 5020 N N . MET D 1 105 ? 43.123 44.691 39.358 1.00 41.90 414 MET D N 1
ATOM 5021 C CA . MET D 1 105 ? 42.167 44.125 38.408 1.00 41.77 414 MET D CA 1
ATOM 5022 C C . MET D 1 105 ? 41.099 43.358 39.139 1.00 42.00 414 MET D C 1
ATOM 5023 O O . MET D 1 105 ? 41.256 43.048 40.320 1.00 41.74 414 MET D O 1
ATOM 5028 N N . LYS D 1 106 ? 40.006 43.064 38.436 1.00 42.17 415 LYS D N 1
ATOM 5029 C CA . LYS D 1 106 ? 38.918 42.308 39.029 1.00 42.00 415 LYS D CA 1
ATOM 5030 C C . LYS D 1 106 ? 39.407 40.875 39.102 1.00 41.62 415 LYS D C 1
ATOM 5031 O O . LYS D 1 106 ? 39.968 40.361 38.134 1.00 40.75 415 LYS D O 1
ATOM 5037 N N . GLY D 1 107 ? 39.203 40.241 40.250 1.00 41.79 416 GLY D N 1
ATOM 5038 C CA . GLY D 1 107 ? 39.646 38.872 40.420 1.00 41.62 416 GLY D CA 1
ATOM 5039 C C . GLY D 1 107 ? 38.517 37.917 40.731 1.00 41.47 416 GLY D C 1
ATOM 5040 O O . GLY D 1 107 ? 37.461 38.325 41.222 1.00 41.52 416 GLY D O 1
ATOM 5041 N N . PRO D 1 108 ? 38.735 36.617 40.489 1.00 41.74 417 PRO D N 1
ATOM 5042 C CA . PRO D 1 108 ? 37.779 35.530 40.711 1.00 42.25 417 PRO D CA 1
ATOM 5043 C C . PRO D 1 108 ? 37.303 35.395 42.152 1.00 43.14 417 PRO D C 1
ATOM 5044 O O . PRO D 1 108 ? 36.243 34.821 42.408 1.00 44.55 417 PRO D O 1
ATOM 5048 N N . ASN D 1 109 ? 38.085 35.924 43.089 1.00 43.58 418 ASN D N 1
ATOM 5049 C CA . ASN D 1 109 ? 37.763 35.812 44.511 1.00 43.93 418 ASN D CA 1
ATOM 5050 C C . ASN D 1 109 ? 37.507 37.162 45.166 1.00 43.77 418 ASN D C 1
ATOM 5051 O O . ASN D 1 109 ? 37.460 37.266 46.393 1.00 43.58 418 ASN D O 1
ATOM 5056 N N . ASP D 1 110 ? 37.353 38.200 44.358 1.00 43.68 419 ASP D N 1
ATOM 5057 C CA . ASP D 1 110 ? 37.125 39.527 44.904 1.00 44.65 419 ASP D CA 1
ATOM 5058 C C . ASP D 1 110 ? 36.041 39.631 45.979 1.00 45.55 419 ASP D C 1
ATOM 5059 O O . ASP D 1 110 ? 35.969 40.634 46.695 1.00 46.61 419 ASP D O 1
ATOM 5064 N N . ALA D 1 111 ? 35.217 38.598 46.120 1.00 45.73 420 ALA D N 1
ATOM 5065 C CA . ALA D 1 111 ? 34.146 38.625 47.115 1.00 45.39 420 ALA D CA 1
ATOM 5066 C C . ALA D 1 111 ? 34.564 38.057 48.473 1.00 45.77 420 ALA D C 1
ATOM 5067 O O . ALA D 1 111 ? 33.789 38.098 49.437 1.00 46.59 420 ALA D O 1
ATOM 5069 N N . LEU D 1 112 ? 35.783 37.530 48.556 1.00 44.99 421 LEU D N 1
ATOM 5070 C CA . LEU D 1 112 ? 36.275 36.959 49.805 1.00 45.02 421 LEU D CA 1
ATOM 5071 C C . LEU D 1 112 ? 37.418 37.781 50.375 1.00 45.99 421 LEU D C 1
ATOM 5072 O O . LEU D 1 112 ? 38.012 37.413 51.396 1.00 46.48 421 LEU D O 1
ATOM 5077 N N . LEU D 1 113 ? 37.737 38.881 49.701 1.00 45.67 422 LEU D N 1
ATOM 5078 C CA . LEU D 1 113 ? 38.820 39.758 50.117 1.00 45.47 422 LEU D CA 1
ATOM 5079 C C . LEU D 1 113 ? 38.298 41.075 50.688 1.00 45.81 422 LEU D C 1
ATOM 5080 O O . LEU D 1 113 ? 37.154 41.470 50.430 1.00 45.47 422 LEU D O 1
ATOM 5085 N N . ARG D 1 114 ? 39.153 41.749 51.457 1.00 45.12 423 ARG D N 1
ATOM 5086 C CA . ARG D 1 114 ? 38.812 43.017 52.079 1.00 44.14 423 ARG D CA 1
ATOM 5087 C C . ARG D 1 114 ? 39.077 44.186 51.148 1.00 43.76 423 ARG D C 1
ATOM 5088 O O . ARG D 1 114 ? 40.024 44.160 50.366 1.00 44.14 423 ARG D O 1
ATOM 5090 N N . TRP D 1 115 ? 38.235 45.212 51.228 1.00 43.68 424 TRP D N 1
ATOM 5091 C CA . TRP D 1 115 ? 38.413 46.408 50.408 1.00 43.55 424 TRP D CA 1
ATOM 5092 C C . TRP D 1 115 ? 38.214 47.675 51.238 1.00 43.66 424 TRP D C 1
ATOM 5093 O O . TRP D 1 115 ? 37.516 47.668 52.252 1.00 43.63 424 TRP D O 1
ATOM 5104 N N . PRO D 1 116 ? 38.833 48.785 50.813 1.00 44.14 425 PRO D N 1
ATOM 5105 C CA . PRO D 1 116 ? 39.689 48.903 49.622 1.00 43.99 425 PRO D CA 1
ATOM 5106 C C . PRO D 1 116 ? 41.043 48.195 49.777 1.00 43.44 425 PRO D C 1
ATOM 5107 O O . PRO D 1 116 ? 41.413 47.772 50.874 1.00 42.86 425 PRO D O 1
ATOM 5111 N N . PHE D 1 117 ? 41.769 48.075 48.664 1.00 43.21 426 PHE D N 1
ATOM 5112 C CA . PHE D 1 117 ? 43.101 47.454 48.639 1.00 42.81 426 PHE D CA 1
ATOM 5113 C C . PHE D 1 117 ? 43.999 48.356 49.488 1.00 43.68 426 PHE D C 1
ATOM 5114 O O . PHE D 1 117 ? 43.987 49.576 49.328 1.00 43.92 426 PHE D O 1
ATOM 5122 N N . ASN D 1 118 ? 44.781 47.780 50.389 1.00 44.18 427 ASN D N 1
ATOM 5123 C CA . ASN D 1 118 ? 45.618 48.629 51.223 1.00 44.48 427 ASN D CA 1
ATOM 5124 C C . ASN D 1 118 ? 47.024 48.078 51.455 1.00 43.75 427 ASN D C 1
ATOM 5125 O O . ASN D 1 118 ? 47.601 48.249 52.532 1.00 43.08 427 ASN D O 1
ATOM 5130 N N . GLN D 1 119 ? 47.572 47.428 50.429 1.00 42.44 428 GLN D N 1
ATOM 5131 C CA . GLN D 1 119 ? 48.911 46.861 50.516 1.00 41.51 428 GLN D CA 1
ATOM 5132 C C . GLN D 1 119 ? 50.002 47.785 49.978 1.00 41.04 428 GLN D C 1
ATOM 5133 O O . GLN D 1 119 ? 49.848 48.443 48.944 1.00 40.58 428 GLN D O 1
ATOM 5139 N N . LYS D 1 120 ? 51.111 47.825 50.703 1.00 40.39 429 LYS D N 1
ATOM 5140 C CA . LYS D 1 120 ? 52.259 48.633 50.327 1.00 40.03 429 LYS D CA 1
ATOM 5141 C C . LYS D 1 120 ? 52.871 48.032 49.059 1.00 38.96 429 LYS D C 1
ATOM 5142 O O . LYS D 1 120 ? 53.045 46.822 48.962 1.00 38.91 429 LYS D O 1
ATOM 5148 N N . VAL D 1 121 ? 53.170 48.878 48.083 1.00 38.16 430 VAL D N 1
ATOM 5149 C CA . VAL D 1 121 ? 53.743 48.412 46.828 1.00 37.86 430 VAL D CA 1
ATOM 5150 C C . VAL D 1 121 ? 55.140 48.975 46.560 1.00 37.41 430 VAL D C 1
ATOM 5151 O O . VAL D 1 121 ? 55.389 50.169 46.729 1.00 37.72 430 VAL D O 1
ATOM 5155 N N . THR D 1 122 ? 56.049 48.105 46.135 1.00 36.63 431 THR D N 1
ATOM 5156 C CA . THR D 1 122 ? 57.400 48.522 45.812 1.00 35.82 431 THR D CA 1
ATOM 5157 C C . THR D 1 122 ? 57.644 48.203 44.347 1.00 35.79 431 THR D C 1
ATOM 5158 O O . THR D 1 122 ? 57.332 47.109 43.867 1.00 35.47 431 THR D O 1
ATOM 5162 N N . LEU D 1 123 ? 58.201 49.169 43.636 1.00 35.60 432 LEU D N 1
ATOM 5163 C CA . LEU D 1 123 ? 58.472 48.990 42.228 1.00 36.57 432 LEU D CA 1
ATOM 5164 C C . LEU D 1 123 ? 59.926 49.314 41.949 1.00 36.85 432 LEU D C 1
ATOM 5165 O O . LEU D 1 123 ? 60.509 50.195 42.582 1.00 36.86 432 LEU D O 1
ATOM 5170 N N . MET D 1 124 ? 60.526 48.575 41.025 1.00 37.66 433 MET D N 1
ATOM 5171 C CA . MET D 1 124 ? 61.906 48.830 40.667 1.00 37.50 433 MET D CA 1
ATOM 5172 C C . MET D 1 124 ? 62.288 48.414 39.272 1.00 37.58 433 MET D C 1
ATOM 5173 O O . MET D 1 124 ? 61.676 47.533 38.671 1.00 38.22 433 MET D O 1
ATOM 5178 N N . LEU D 1 125 ? 63.293 49.104 38.752 1.00 38.19 434 LEU D N 1
ATOM 5179 C CA . LEU D 1 125 ? 63.847 48.837 37.439 1.00 38.61 434 LEU D CA 1
ATOM 5180 C C . LEU D 1 125 ? 65.195 48.211 37.782 1.00 39.29 434 LEU D C 1
ATOM 5181 O O . LEU D 1 125 ? 66.091 48.893 38.279 1.00 39.77 434 LEU D O 1
ATOM 5186 N N . LEU D 1 126 ? 65.332 46.914 37.527 1.00 40.06 435 LEU D N 1
ATOM 5187 C CA . LEU D 1 126 ? 66.558 46.191 37.857 1.00 40.42 435 LEU D CA 1
ATOM 5188 C C . LEU D 1 126 ? 67.768 46.535 37.033 1.00 41.39 435 LEU D C 1
ATOM 5189 O O . LEU D 1 126 ? 67.699 46.617 35.812 1.00 42.24 435 LEU D O 1
ATOM 5194 N N . ASP D 1 127 ? 68.882 46.743 37.724 1.00 42.95 436 ASP D N 1
ATOM 5195 C CA . ASP D 1 127 ? 70.152 47.019 37.081 1.00 44.33 436 ASP D CA 1
ATOM 5196 C C . ASP D 1 127 ? 70.696 45.630 36.813 1.00 44.83 436 ASP D C 1
ATOM 5197 O O . ASP D 1 127 ? 70.891 44.849 37.744 1.00 44.57 436 ASP D O 1
ATOM 5202 N N . GLN D 1 128 ? 70.910 45.314 35.541 1.00 46.29 437 GLN D N 1
ATOM 5203 C CA . GLN D 1 128 ? 71.421 44.003 35.167 1.00 47.74 437 GLN D CA 1
ATOM 5204 C C . GLN D 1 128 ? 72.891 43.826 35.561 1.00 49.20 437 GLN D C 1
ATOM 5205 O O . GLN D 1 128 ? 73.520 42.824 35.237 1.00 49.27 437 GLN D O 1
ATOM 5211 N N . ASN D 1 129 ? 73.419 44.819 36.270 1.00 51.39 438 ASN D N 1
ATOM 5212 C CA . ASN D 1 129 ? 74.783 44.797 36.784 1.00 53.19 438 ASN D CA 1
ATOM 5213 C C . ASN D 1 129 ? 74.628 44.578 38.285 1.00 54.30 438 ASN D C 1
ATOM 5214 O O . ASN D 1 129 ? 75.578 44.247 38.988 1.00 54.46 438 ASN D O 1
ATOM 5219 N N . ASN D 1 130 ? 73.398 44.776 38.750 1.00 55.45 439 ASN D N 1
ATOM 5220 C CA . ASN D 1 130 ? 73.007 44.613 40.144 1.00 56.88 439 ASN D CA 1
ATOM 5221 C C . ASN D 1 130 ? 73.784 45.535 41.085 1.00 57.30 439 ASN D C 1
ATOM 5222 O O . ASN D 1 130 ? 74.098 45.180 42.225 1.00 57.10 439 ASN D O 1
ATOM 5227 N N . ARG D 1 131 ? 74.089 46.730 40.598 1.00 57.39 440 ARG D N 1
ATOM 5228 C CA . ARG D 1 131 ? 74.803 47.705 41.400 1.00 57.19 440 ARG D CA 1
ATOM 5229 C C . ARG D 1 131 ? 73.820 48.758 41.923 1.00 57.01 440 ARG D C 1
ATOM 5230 O O . ARG D 1 131 ? 73.657 48.912 43.132 1.00 58.35 440 ARG D O 1
ATOM 5232 N N . GLU D 1 132 ? 73.145 49.468 41.023 1.00 55.97 441 GLU D N 1
ATOM 5233 C CA . GLU D 1 132 ? 72.199 50.499 41.444 1.00 54.79 441 GLU D CA 1
ATOM 5234 C C . GLU D 1 132 ? 70.811 50.386 40.812 1.00 53.99 441 GLU D C 1
ATOM 5235 O O . GLU D 1 132 ? 70.554 50.945 39.746 1.00 53.57 441 GLU D O 1
ATOM 5237 N N . HIS D 1 133 ? 69.910 49.676 41.480 1.00 53.05 442 HIS D N 1
ATOM 5238 C CA . HIS D 1 133 ? 68.558 49.512 40.968 1.00 52.14 442 HIS D CA 1
ATOM 5239 C C . HIS D 1 133 ? 67.797 50.806 41.178 1.00 51.81 442 HIS D C 1
ATOM 5240 O O . HIS D 1 133 ? 68.076 51.546 42.113 1.00 51.69 442 HIS D O 1
ATOM 5247 N N . VAL D 1 134 ? 66.838 51.081 40.301 1.00 51.66 443 VAL D N 1
ATOM 5248 C CA . VAL D 1 134 ? 65.998 52.265 40.443 1.00 50.83 443 VAL D CA 1
ATOM 5249 C C . VAL D 1 134 ? 64.780 51.759 41.211 1.00 50.76 443 VAL D C 1
ATOM 5250 O O . VAL D 1 134 ? 64.037 50.910 40.716 1.00 50.55 443 VAL D O 1
ATOM 5254 N N . ILE D 1 135 ? 64.582 52.267 42.422 1.00 50.25 444 ILE D N 1
ATOM 5255 C CA . ILE D 1 135 ? 63.474 51.805 43.245 1.00 50.39 444 ILE D CA 1
ATOM 5256 C C . ILE D 1 135 ? 62.618 52.912 43.856 1.00 49.91 444 ILE D C 1
ATOM 5257 O O . ILE D 1 135 ? 63.061 54.043 44.030 1.00 50.14 444 ILE D O 1
ATOM 5262 N N . ASP D 1 136 ? 61.375 52.567 44.163 1.00 50.07 445 ASP D N 1
ATOM 5263 C CA . ASP D 1 136 ? 60.429 53.497 44.757 1.00 50.36 445 ASP D CA 1
ATOM 5264 C C . ASP D 1 136 ? 59.329 52.631 45.359 1.00 50.22 445 ASP D C 1
ATOM 5265 O O . ASP D 1 136 ? 59.240 51.442 45.058 1.00 50.07 445 ASP D O 1
ATOM 5270 N N . ALA D 1 137 ? 58.501 53.211 46.217 1.00 50.37 446 ALA D N 1
ATOM 5271 C CA . ALA D 1 137 ? 57.420 52.459 46.838 1.00 50.85 446 ALA D CA 1
ATOM 5272 C C . ALA D 1 137 ? 56.333 53.411 47.306 1.00 51.41 446 ALA D C 1
ATOM 5273 O O . ALA D 1 137 ? 56.589 54.594 47.513 1.00 52.50 446 ALA D O 1
ATOM 5275 N N . PHE D 1 138 ? 55.123 52.897 47.484 1.00 51.80 447 PHE D N 1
ATOM 5276 C CA . PHE D 1 138 ? 54.020 53.747 47.911 1.00 52.81 447 PHE D CA 1
ATOM 5277 C C . PHE D 1 138 ? 52.972 53.005 48.713 1.00 53.63 447 PHE D C 1
ATOM 5278 O O . PHE D 1 138 ? 52.925 51.775 48.727 1.00 54.26 447 PHE D O 1
ATOM 5286 N N . ARG D 1 139 ? 52.125 53.775 49.377 1.00 54.86 448 ARG D N 1
ATOM 5287 C CA . ARG D 1 139 ? 51.031 53.225 50.156 1.00 56.43 448 ARG D CA 1
ATOM 5288 C C . ARG D 1 139 ? 49.730 53.702 49.512 1.00 57.04 448 ARG D C 1
ATOM 5289 O O . ARG D 1 139 ? 49.535 54.898 49.269 1.00 57.10 448 ARG D O 1
ATOM 5297 N N . PRO D 1 140 ? 48.829 52.762 49.207 1.00 57.21 449 PRO D N 1
ATOM 5298 C CA . PRO D 1 140 ? 47.538 53.047 48.579 1.00 57.46 449 PRO D CA 1
ATOM 5299 C C . PRO D 1 140 ? 46.657 54.028 49.338 1.00 58.12 449 PRO D C 1
ATOM 5300 O O . PRO D 1 140 ? 46.380 53.837 50.527 1.00 57.88 449 PRO D O 1
ATOM 5304 N N . ASP D 1 141 ? 46.224 55.079 48.642 1.00 59.07 450 ASP D N 1
ATOM 5305 C CA . ASP D 1 141 ? 45.331 56.075 49.228 1.00 59.78 450 ASP D CA 1
ATOM 5306 C C . ASP D 1 141 ? 43.949 55.445 49.269 1.00 59.77 450 ASP D C 1
ATOM 5307 O O . ASP D 1 141 ? 43.224 55.424 48.272 1.00 59.20 450 ASP D O 1
ATOM 5312 N N . VAL D 1 142 ? 43.615 54.908 50.437 1.00 60.06 451 VAL D N 1
ATOM 5313 C CA . VAL D 1 142 ? 42.342 54.244 50.686 1.00 60.23 451 VAL D CA 1
ATOM 5314 C C . VAL D 1 142 ? 41.112 54.986 50.148 1.00 59.96 451 VAL D C 1
ATOM 5315 O O . VAL D 1 142 ? 40.059 54.382 49.972 1.00 59.98 451 VAL D O 1
ATOM 5319 N N . THR D 1 143 ? 41.242 56.282 49.879 1.00 59.86 452 THR D N 1
ATOM 5320 C CA . THR D 1 143 ? 40.116 57.062 49.367 1.00 59.93 452 THR D CA 1
ATOM 5321 C C . THR D 1 143 ? 40.051 57.096 47.842 1.00 59.49 452 THR D C 1
ATOM 5322 O O . THR D 1 143 ? 38.990 57.336 47.274 1.00 59.81 452 THR D O 1
ATOM 5326 N N . SER D 1 144 ? 41.183 56.871 47.182 1.00 59.25 453 SER D N 1
ATOM 5327 C CA . SER D 1 144 ? 41.232 56.879 45.719 1.00 58.88 453 SER D CA 1
ATOM 5328 C C . SER D 1 144 ? 40.385 55.735 45.166 1.00 58.69 453 SER D C 1
ATOM 5329 O O . SER D 1 144 ? 40.202 54.715 45.837 1.00 58.37 453 SER D O 1
ATOM 5332 N N . SER D 1 145 ? 39.862 55.905 43.953 1.00 58.15 454 SER D N 1
ATOM 5333 C CA . SER D 1 145 ? 39.044 54.857 43.353 1.00 57.75 454 SER D CA 1
ATOM 5334 C C . SER D 1 145 ? 39.938 53.735 42.831 1.00 57.27 454 SER D C 1
ATOM 5335 O O . SER D 1 145 ? 39.451 52.664 42.464 1.00 57.64 454 SER D O 1
ATOM 5338 N N . SER D 1 146 ? 41.245 53.986 42.807 1.00 56.08 455 SER D N 1
ATOM 5339 C CA . SER D 1 146 ? 42.209 52.993 42.337 1.00 55.18 455 SER D CA 1
ATOM 5340 C C . SER D 1 146 ? 42.232 51.751 43.217 1.00 54.09 455 SER D C 1
ATOM 5341 O O . SER D 1 146 ? 42.557 50.656 42.748 1.00 54.46 455 SER D O 1
ATOM 5344 N N . PHE D 1 147 ? 41.877 51.905 44.487 1.00 52.21 456 PHE D N 1
ATOM 5345 C CA . PHE D 1 147 ? 41.935 50.758 45.374 1.00 50.99 456 PHE D CA 1
ATOM 5346 C C . PHE D 1 147 ? 40.598 50.287 45.927 1.00 50.45 456 PHE D C 1
ATOM 5347 O O . PHE D 1 147 ? 40.550 49.616 46.954 1.00 50.26 456 PHE D O 1
ATOM 5355 N N . GLN D 1 148 ? 39.515 50.624 45.234 1.00 50.00 457 GLN D N 1
ATOM 5356 C CA . GLN D 1 148 ? 38.185 50.197 45.656 1.00 49.93 457 GLN D CA 1
ATOM 5357 C C . GLN D 1 148 ? 37.878 48.903 44.912 1.00 49.47 457 GLN D C 1
ATOM 5358 O O . GLN D 1 148 ? 38.443 48.657 43.841 1.00 49.22 457 GLN D O 1
ATOM 5364 N N . ARG D 1 149 ? 36.997 48.073 45.466 1.00 49.22 458 ARG D N 1
ATOM 5365 C CA . ARG D 1 149 ? 36.671 46.812 44.804 1.00 48.71 458 ARG D CA 1
ATOM 5366 C C . ARG D 1 149 ? 36.291 47.068 43.354 1.00 48.55 458 ARG D C 1
ATOM 5367 O O . ARG D 1 149 ? 35.379 47.841 43.065 1.00 48.65 458 ARG D O 1
ATOM 5375 N N . PRO D 1 150 ? 37.001 46.420 42.421 1.00 48.56 459 PRO D N 1
ATOM 5376 C CA . PRO D 1 150 ? 36.794 46.534 40.979 1.00 48.66 459 PRO D CA 1
ATOM 5377 C C . PRO D 1 150 ? 35.369 46.262 40.503 1.00 48.62 459 PRO D C 1
ATOM 5378 O O . PRO D 1 150 ? 34.725 45.306 40.933 1.00 48.74 459 PRO D O 1
ATOM 5382 N N . VAL D 1 151 ? 34.896 47.130 39.612 1.00 48.95 460 VAL D N 1
ATOM 5383 C CA . VAL D 1 151 ? 33.571 47.023 39.023 1.00 48.90 460 VAL D CA 1
ATOM 5384 C C . VAL D 1 151 ? 33.802 46.635 37.574 1.00 49.16 460 VAL D C 1
ATOM 5385 O O . VAL D 1 151 ? 33.000 45.923 36.969 1.00 49.20 460 VAL D O 1
ATOM 5389 N N . ASN D 1 152 ? 34.915 47.118 37.030 1.00 49.54 461 ASN D N 1
ATOM 5390 C CA . ASN D 1 152 ? 35.319 46.806 35.665 1.00 50.09 461 ASN D CA 1
ATOM 5391 C C . ASN D 1 152 ? 36.500 45.848 35.741 1.00 50.26 461 ASN D C 1
ATOM 5392 O O . ASN D 1 152 ? 36.867 45.390 36.823 1.00 50.82 461 ASN D O 1
ATOM 5397 N N . ASP D 1 153 ? 37.110 45.558 34.600 1.00 49.78 462 ASP D N 1
ATOM 5398 C CA . ASP D 1 153 ? 38.231 44.637 34.594 1.00 49.89 462 ASP D CA 1
ATOM 5399 C C . ASP D 1 153 ? 39.490 45.252 35.211 1.00 49.59 462 ASP D C 1
ATOM 5400 O O . ASP D 1 153 ? 40.359 44.536 35.709 1.00 49.66 462 ASP D O 1
ATOM 5405 N N . MET D 1 154 ? 39.583 46.577 35.182 1.00 48.92 463 MET D N 1
ATOM 5406 C CA . MET D 1 154 ? 40.737 47.274 35.744 1.00 49.23 463 MET D CA 1
ATOM 5407 C C . MET D 1 154 ? 40.322 48.610 36.336 1.00 49.13 463 MET D C 1
ATOM 5408 O O . MET D 1 154 ? 39.625 49.385 35.681 1.00 49.82 463 MET D O 1
ATOM 5413 N N . ASN D 1 155 ? 40.750 48.893 37.563 1.00 48.79 464 ASN D N 1
ATOM 5414 C CA . ASN D 1 155 ? 40.426 50.179 38.168 1.00 48.83 464 ASN D CA 1
ATOM 5415 C C . ASN D 1 155 ? 41.398 51.192 37.581 1.00 49.07 464 ASN D C 1
ATOM 5416 O O . ASN D 1 155 ? 42.218 50.838 36.727 1.00 49.62 464 ASN D O 1
ATOM 5421 N N . ILE D 1 156 ? 41.298 52.448 38.018 1.00 49.49 465 ILE D N 1
ATOM 5422 C CA . ILE D 1 156 ? 42.192 53.509 37.537 1.00 49.52 465 ILE D CA 1
ATOM 5423 C C . ILE D 1 156 ? 43.608 53.217 38.031 1.00 49.23 465 ILE D C 1
ATOM 5424 O O . ILE D 1 156 ? 43.837 53.018 39.229 1.00 48.43 465 ILE D O 1
ATOM 5429 N N . ALA D 1 157 ? 44.555 53.187 37.103 1.00 49.55 466 ALA D N 1
ATOM 5430 C CA . ALA D 1 157 ? 45.940 52.911 37.450 1.00 49.14 466 ALA D CA 1
ATOM 5431 C C . ALA D 1 157 ? 46.565 54.092 38.184 1.00 49.50 466 ALA D C 1
ATOM 5432 O O . ALA D 1 157 ? 46.241 55.250 37.916 1.00 50.17 466 ALA D O 1
ATOM 5434 N N . SER D 1 158 ? 47.454 53.789 39.120 1.00 49.62 467 SER D N 1
ATOM 5435 C CA . SER D 1 158 ? 48.155 54.815 39.886 1.00 49.78 467 SER D CA 1
ATOM 5436 C C . SER D 1 158 ? 49.589 54.335 40.073 1.00 49.50 467 SER D C 1
ATOM 5437 O O . SER D 1 158 ? 49.835 53.127 40.128 1.00 49.63 467 SER D O 1
ATOM 5440 N N . GLY D 1 159 ? 50.534 55.271 40.158 1.00 49.02 468 GLY D N 1
ATOM 5441 C CA . GLY D 1 159 ? 51.918 54.875 40.337 1.00 48.87 468 GLY D CA 1
ATOM 5442 C C . GLY D 1 159 ? 52.959 55.978 40.360 1.00 48.67 468 GLY D C 1
ATOM 5443 O O . GLY D 1 159 ? 52.812 56.977 41.059 1.00 48.21 468 GLY D O 1
ATOM 5444 N N . CYS D 1 160 ? 54.014 55.788 39.574 1.00 48.80 469 CYS D N 1
ATOM 5445 C CA . CYS D 1 160 ? 55.125 56.730 39.506 1.00 48.86 469 CYS D CA 1
ATOM 5446 C C . CYS D 1 160 ? 55.318 57.350 38.130 1.0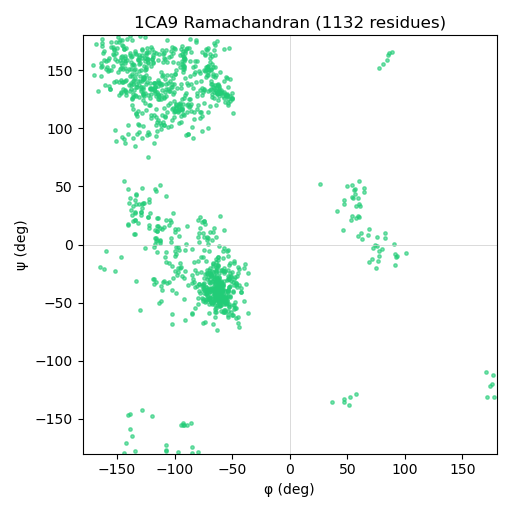0 48.98 469 CYS D C 1
ATOM 5447 O O . CYS D 1 160 ? 56.095 56.838 37.319 1.00 49.65 469 CYS D O 1
ATOM 5450 N N . PRO D 1 161 ? 54.622 58.461 37.848 1.00 48.59 470 PRO D N 1
ATOM 5451 C CA . PRO D 1 161 ? 54.729 59.149 36.558 1.00 48.37 470 PRO D CA 1
ATOM 5452 C C . PRO D 1 161 ? 56.152 59.581 36.202 1.00 48.46 470 PRO D C 1
ATOM 5453 O O . PRO D 1 161 ? 56.479 59.748 35.026 1.00 48.42 470 PRO D O 1
ATOM 5457 N N . LEU D 1 162 ? 57.000 59.759 37.208 1.00 49.29 471 LEU D N 1
ATOM 5458 C CA . LEU D 1 162 ? 58.387 60.162 36.961 1.00 50.26 471 LEU D CA 1
ATOM 5459 C C . LEU D 1 162 ? 59.356 59.130 37.552 1.00 51.27 471 LEU D C 1
ATOM 5460 O O . LEU D 1 162 ? 60.405 59.478 38.107 1.00 51.97 471 LEU D O 1
ATOM 5465 N N . PHE D 1 163 ? 58.991 57.859 37.416 1.00 51.24 472 PHE D N 1
ATOM 5466 C CA . PHE D 1 163 ? 59.775 56.745 37.933 1.00 50.95 472 PHE D CA 1
ATOM 5467 C C . PHE D 1 163 ? 61.243 56.785 37.487 1.00 51.34 472 PHE D C 1
ATOM 5468 O O . PHE D 1 163 ? 62.142 56.583 38.301 1.00 51.56 472 PHE D O 1
ATOM 5476 N N . CYS D 1 164 ? 61.495 57.050 36.208 1.00 51.53 473 CYS D N 1
ATOM 5477 C CA . CYS D 1 164 ? 62.870 57.070 35.715 1.00 53.07 473 CYS D CA 1
ATOM 5478 C C . CYS D 1 164 ? 63.122 57.888 34.448 1.00 54.08 473 CYS D C 1
ATOM 5479 O O . CYS D 1 164 ? 62.365 57.820 33.475 1.00 53.37 473 CYS D O 1
ATOM 5482 N N . PRO D 1 165 ? 64.218 58.666 34.445 1.00 55.11 474 PRO D N 1
ATOM 5483 C CA . PRO D 1 165 ? 64.642 59.525 33.337 1.00 56.28 474 PRO D CA 1
ATOM 5484 C C . PRO D 1 165 ? 64.964 58.734 32.072 1.00 57.60 474 PRO D C 1
ATOM 5485 O O . PRO D 1 165 ? 65.697 57.751 32.120 1.00 57.64 474 PRO D O 1
ATOM 5489 N N . VAL D 1 166 ? 64.421 59.178 30.943 1.00 59.09 475 VAL D N 1
ATOM 5490 C CA . VAL D 1 166 ? 64.641 58.509 29.667 1.00 61.29 475 VAL D CA 1
ATOM 5491 C C . VAL D 1 166 ? 66.095 58.513 29.189 1.00 63.18 475 VAL D C 1
ATOM 5492 O O . VAL D 1 166 ? 66.535 57.582 28.506 1.00 63.02 475 VAL D O 1
ATOM 5496 N N . SER D 1 167 ? 66.840 59.556 29.534 1.00 65.31 476 SER D N 1
ATOM 5497 C CA . SER D 1 167 ? 68.237 59.632 29.125 1.00 67.78 476 SER D CA 1
ATOM 5498 C C . SER D 1 167 ? 69.011 58.568 29.884 1.00 69.63 476 SER D C 1
ATOM 5499 O O . SER D 1 167 ? 70.064 58.109 29.435 1.00 69.84 476 SER D O 1
ATOM 5502 N N . LYS D 1 168 ? 68.476 58.181 31.039 1.00 71.67 477 LYS D N 1
ATOM 5503 C CA . LYS D 1 168 ? 69.110 57.183 31.888 1.00 74.37 477 LYS D CA 1
ATOM 5504 C C . LYS D 1 168 ? 69.111 55.812 31.211 1.00 75.94 477 LYS D C 1
ATOM 5505 O O . LYS D 1 168 ? 69.423 54.798 31.837 1.00 76.59 477 LYS D O 1
ATOM 5511 N N . MET D 1 169 ? 68.761 55.792 29.927 1.00 77.19 478 MET D N 1
ATOM 5512 C CA . MET D 1 169 ? 68.743 54.562 29.146 1.00 78.35 478 MET D CA 1
ATOM 5513 C C . MET D 1 169 ? 68.810 54.758 27.634 1.00 79.15 478 MET D C 1
ATOM 5514 O O . MET D 1 169 ? 68.904 53.786 26.888 1.00 79.39 478 MET D O 1
ATOM 5519 N N . GLU D 1 170 ? 68.761 56.004 27.175 1.00 80.15 479 GLU D N 1
ATOM 5520 C CA . GLU D 1 170 ? 68.873 56.273 25.743 1.00 80.93 479 GLU D CA 1
ATOM 5521 C C . GLU D 1 170 ? 70.339 56.460 25.373 1.00 81.00 479 GLU D C 1
ATOM 5522 O O . GLU D 1 170 ? 70.668 56.982 24.305 1.00 81.28 479 GLU D O 1
ATOM 5528 N N . ALA D 1 171 ? 71.211 56.026 26.279 1.00 80.72 480 ALA D N 1
ATOM 5529 C CA . ALA D 1 171 ? 72.657 56.103 26.103 1.00 79.70 480 ALA D CA 1
ATOM 5530 C C . ALA D 1 171 ? 73.236 54.791 26.617 1.00 78.96 480 ALA D C 1
ATOM 5531 O O . ALA D 1 171 ? 72.532 53.785 26.704 1.00 79.00 480 ALA D O 1
ATOM 5533 N N . LYS D 1 172 ? 74.515 54.799 26.964 1.00 78.08 481 LYS D N 1
ATOM 5534 C CA . LYS D 1 172 ? 75.156 53.596 27.476 1.00 76.74 481 LYS D CA 1
ATOM 5535 C C . LYS D 1 172 ? 74.744 53.368 28.934 1.00 74.90 481 LYS D C 1
ATOM 5536 O O . LYS D 1 172 ? 75.068 54.164 29.818 1.00 74.77 481 LYS D O 1
ATOM 5542 N N . ASN D 1 173 ? 74.013 52.284 29.173 1.00 72.22 482 ASN D N 1
ATOM 5543 C CA . ASN D 1 173 ? 73.550 51.946 30.514 1.00 69.43 482 ASN D CA 1
ATOM 5544 C C . ASN D 1 173 ? 73.548 50.441 30.751 1.00 67.41 482 ASN D C 1
ATOM 5545 O O . ASN D 1 173 ? 73.900 49.656 29.869 1.00 66.56 482 ASN D O 1
ATOM 5550 N N . SER D 1 174 ? 73.125 50.050 31.951 1.00 64.86 483 SER D N 1
ATOM 5551 C CA . SER D 1 174 ? 73.066 48.645 32.336 1.00 62.06 483 SER D CA 1
ATOM 5552 C C . SER D 1 174 ? 71.643 48.150 32.618 1.00 60.72 483 SER D C 1
ATOM 5553 O O . SER D 1 174 ? 71.446 47.002 33.026 1.00 60.47 483 SER D O 1
ATOM 5556 N N . TYR D 1 175 ? 70.648 49.012 32.418 1.00 58.86 484 TYR D N 1
ATOM 5557 C CA . TYR D 1 175 ? 69.267 48.595 32.631 1.00 56.82 484 TYR D CA 1
ATOM 5558 C C . TYR D 1 175 ? 68.814 47.867 31.372 1.00 55.94 484 TYR D C 1
ATOM 5559 O O . TYR D 1 175 ? 68.070 46.897 31.433 1.00 55.37 484 TYR D O 1
ATOM 5568 N N . VAL D 1 176 ? 69.285 48.350 30.228 1.00 55.05 485 VAL D N 1
ATOM 5569 C CA . VAL D 1 176 ? 68.952 47.760 28.942 1.00 53.66 485 VAL D CA 1
ATOM 5570 C C . VAL D 1 176 ? 70.064 46.814 28.501 1.00 54.18 485 VAL D C 1
ATOM 5571 O O . VAL D 1 176 ? 71.192 47.245 28.235 1.00 53.88 485 VAL D O 1
ATOM 5575 N N . ARG D 1 177 ? 69.757 45.523 28.437 1.00 53.84 486 ARG D N 1
ATOM 5576 C CA . ARG D 1 177 ? 70.743 44.552 27.992 1.00 54.06 486 ARG D CA 1
ATOM 5577 C C . ARG D 1 177 ? 69.986 43.505 27.165 1.00 53.54 486 ARG D C 1
ATOM 5578 O O . ARG D 1 177 ? 68.857 43.141 27.504 1.00 53.03 486 ARG D O 1
ATOM 5586 N N . ASP D 1 178 ? 70.594 43.037 26.075 1.00 53.11 487 ASP D N 1
ATOM 5587 C CA . ASP D 1 178 ? 69.931 42.071 25.197 1.00 52.84 487 ASP D CA 1
ATOM 5588 C C . ASP D 1 178 ? 68.626 42.674 24.705 1.00 51.86 487 ASP D C 1
ATOM 5589 O O . ASP D 1 178 ? 67.638 41.969 24.517 1.00 50.89 487 ASP D O 1
ATOM 5594 N N . ASP D 1 179 ? 68.632 43.990 24.527 1.00 50.56 488 ASP D N 1
ATOM 5595 C CA . ASP D 1 179 ? 67.467 44.720 24.056 1.00 48.78 488 ASP D CA 1
ATOM 5596 C C . ASP D 1 179 ? 66.251 44.445 24.934 1.00 46.91 488 ASP D C 1
ATOM 5597 O O . ASP D 1 179 ? 65.131 44.310 24.446 1.00 46.93 488 ASP D O 1
ATOM 5602 N N . ALA D 1 180 ? 66.478 44.378 26.242 1.00 45.01 489 ALA D N 1
ATOM 5603 C CA . ALA D 1 180 ? 65.393 44.127 27.185 1.00 42.84 489 ALA D CA 1
ATOM 5604 C C . ALA D 1 180 ? 65.663 44.752 28.561 1.00 41.73 489 ALA D C 1
ATOM 5605 O O . ALA D 1 180 ? 66.801 45.067 28.890 1.00 41.99 489 ALA D O 1
ATOM 5607 N N . ILE D 1 181 ? 64.603 44.944 29.348 1.00 40.62 490 ILE D N 1
ATOM 5608 C CA . ILE D 1 181 ? 64.708 45.483 30.708 1.00 39.28 490 ILE D CA 1
ATOM 5609 C C . ILE D 1 181 ? 63.814 44.667 31.641 1.00 38.74 490 ILE D C 1
ATOM 5610 O O . ILE D 1 181 ? 62.828 44.062 31.206 1.00 38.84 490 ILE D O 1
ATOM 5615 N N . PHE D 1 182 ? 64.148 44.654 32.926 1.00 37.32 491 PHE D N 1
ATOM 5616 C CA . PHE D 1 182 ? 63.334 43.926 33.886 1.00 36.10 491 PHE D CA 1
ATOM 5617 C C . PHE D 1 182 ? 62.724 44.876 34.921 1.00 36.02 491 PHE D C 1
ATOM 5618 O O . PHE D 1 182 ? 63.411 45.731 35.493 1.00 35.90 491 PHE D O 1
ATOM 5626 N N . ILE D 1 183 ? 61.426 44.718 35.148 1.00 35.55 492 ILE D N 1
ATOM 5627 C CA . ILE D 1 183 ? 60.692 45.516 36.124 1.00 35.42 492 ILE D CA 1
ATOM 5628 C C . ILE D 1 183 ? 60.243 44.554 37.214 1.00 35.59 492 ILE D C 1
ATOM 5629 O O . ILE D 1 183 ? 59.657 43.512 36.917 1.00 35.82 492 ILE D O 1
ATOM 5634 N N . LYS D 1 184 ? 60.513 44.888 38.472 1.00 35.50 493 LYS D N 1
ATOM 5635 C CA . LYS D 1 184 ? 60.099 44.023 39.575 1.00 35.40 493 LYS D CA 1
ATOM 5636 C C . LYS D 1 184 ? 59.110 44.723 40.502 1.00 35.46 493 LYS D C 1
ATOM 5637 O O . LYS D 1 184 ? 59.257 45.909 40.816 1.00 35.38 493 LYS D O 1
ATOM 5643 N N . ALA D 1 185 ? 58.099 43.983 40.937 1.00 35.30 494 ALA D N 1
ATOM 5644 C CA . ALA D 1 185 ? 57.074 44.532 41.808 1.00 35.93 494 ALA D CA 1
ATOM 5645 C C . ALA D 1 185 ? 56.940 43.609 42.989 1.00 36.25 494 ALA D C 1
ATOM 5646 O O . ALA D 1 185 ? 56.891 42.399 42.811 1.00 37.54 494 ALA D O 1
ATOM 5648 N N . ILE D 1 186 ? 56.866 44.188 44.185 1.00 37.04 495 ILE D N 1
ATOM 5649 C CA . ILE D 1 186 ? 56.761 43.427 45.428 1.00 37.45 495 ILE D CA 1
ATOM 5650 C C . ILE D 1 186 ? 55.638 43.978 46.305 1.00 38.83 495 ILE D C 1
ATOM 5651 O O . ILE D 1 186 ? 55.794 45.019 46.948 1.00 39.35 495 ILE D O 1
ATOM 5656 N N . VAL D 1 187 ? 54.515 43.272 46.332 1.00 40.02 496 VAL D N 1
ATOM 5657 C CA . VAL D 1 187 ? 53.360 43.668 47.127 1.00 40.87 496 VAL D CA 1
ATOM 5658 C C . VAL D 1 187 ? 53.515 43.129 48.545 1.00 42.21 496 VAL D C 1
ATOM 5659 O O . VAL D 1 187 ? 53.525 41.912 48.749 1.00 42.35 496 VAL D O 1
ATOM 5663 N N . ASP D 1 188 ? 53.643 44.026 49.523 1.00 43.09 497 ASP D N 1
ATOM 5664 C CA . ASP D 1 188 ? 53.784 43.592 50.907 1.00 43.88 497 ASP D CA 1
ATOM 5665 C C . ASP D 1 188 ? 52.532 42.822 51.295 1.00 43.79 497 ASP D C 1
ATOM 5666 O O . ASP D 1 188 ? 51.422 43.241 50.980 1.00 43.93 497 ASP D O 1
ATOM 5671 N N . LEU D 1 189 ? 52.710 41.697 51.978 1.00 44.09 498 LEU D N 1
ATOM 5672 C CA . LEU D 1 189 ? 51.575 40.869 52.363 1.00 45.00 498 LEU D CA 1
ATOM 5673 C C . LEU D 1 189 ? 51.173 40.982 53.836 1.00 47.23 498 LEU D C 1
ATOM 5674 O O . LEU D 1 189 ? 50.496 40.096 54.372 1.00 47.04 498 LEU D O 1
ATOM 5679 N N . THR D 1 190 ? 51.592 42.063 54.493 1.00 49.14 499 THR D N 1
ATOM 5680 C CA . THR D 1 190 ? 51.251 42.288 55.897 1.00 50.18 499 THR D CA 1
ATOM 5681 C C . THR D 1 190 ? 49.745 42.494 56.020 1.00 50.70 499 THR D C 1
ATOM 5682 O O . THR D 1 190 ? 49.135 43.222 55.235 1.00 51.36 499 THR D O 1
ATOM 5686 N N . GLY D 1 191 ? 49.143 41.845 57.000 1.00 51.33 500 GLY D N 1
ATOM 5687 C CA . GLY D 1 191 ? 47.713 41.987 57.172 1.00 53.00 500 GLY D CA 1
ATOM 5688 C C . GLY D 1 191 ? 46.913 40.929 56.432 1.00 54.41 500 GLY D C 1
ATOM 5689 O O . GLY D 1 191 ? 45.706 40.815 56.648 1.00 54.84 500 GLY D O 1
ATOM 5690 N N . LEU D 1 192 ? 47.569 40.159 55.563 1.00 55.06 501 LEU D N 1
ATOM 5691 C CA . LEU D 1 192 ? 46.886 39.107 54.808 1.00 55.67 501 LEU D CA 1
ATOM 5692 C C . LEU D 1 192 ? 47.296 37.726 55.323 1.00 56.83 501 LEU D C 1
ATOM 5693 O O . LEU D 1 192 ? 47.745 36.898 54.502 1.00 57.49 501 LEU D O 1
ATOM 5699 N N . ALA E 1 7 ? 33.380 21.392 -8.538 1.00 65.91 316 ALA E N 1
ATOM 5700 C CA . ALA E 1 7 ? 34.610 22.068 -8.032 1.00 66.52 316 ALA E CA 1
ATOM 5701 C C . ALA E 1 7 ? 34.303 22.881 -6.771 1.00 66.80 316 ALA E C 1
ATOM 5702 O O . ALA E 1 7 ? 34.770 22.551 -5.674 1.00 66.88 316 ALA E O 1
ATOM 5704 N N . LEU E 1 8 ? 33.506 23.934 -6.939 1.00 66.48 317 LEU E N 1
ATOM 5705 C CA . LEU E 1 8 ? 33.122 24.806 -5.835 1.00 66.01 317 LEU E CA 1
ATOM 5706 C C . LEU E 1 8 ? 32.573 24.008 -4.654 1.00 66.17 317 LEU E C 1
ATOM 5707 O O . LEU E 1 8 ? 33.094 24.098 -3.544 1.00 66.80 317 LEU E O 1
ATOM 5709 N N . SER E 1 9 ? 31.518 23.237 -4.896 1.00 65.62 318 SER E N 1
ATOM 5710 C CA . SER E 1 9 ? 30.896 22.431 -3.854 1.00 65.54 318 SER E CA 1
ATOM 5711 C C . SER E 1 9 ? 31.920 21.592 -3.079 1.00 65.76 318 SER E C 1
ATOM 5712 O O . SER E 1 9 ? 32.070 21.753 -1.869 1.00 65.95 318 SER E O 1
ATOM 5714 N N . SER E 1 10 ? 32.619 20.701 -3.779 1.00 65.62 319 SER E N 1
ATOM 5715 C CA . SER E 1 10 ? 33.632 19.844 -3.163 1.00 65.39 319 SER E CA 1
ATOM 5716 C C . SER E 1 10 ? 34.597 20.660 -2.301 1.00 65.52 319 SER E C 1
ATOM 5717 O O . SER E 1 10 ? 34.825 20.339 -1.132 1.00 65.40 319 SER E O 1
ATOM 5719 N N . LYS E 1 11 ? 35.164 21.712 -2.889 1.00 65.36 320 LYS E N 1
ATOM 5720 C CA . LYS E 1 11 ? 36.098 22.580 -2.183 1.00 64.88 320 LYS E CA 1
ATOM 5721 C C . LYS E 1 11 ? 35.426 23.171 -0.945 1.00 64.58 320 LYS E C 1
ATOM 5722 O O . LYS E 1 11 ? 35.903 22.986 0.180 1.00 64.67 320 LYS E O 1
ATOM 5724 N N . VAL E 1 12 ? 34.318 23.877 -1.159 1.00 63.73 321 VAL E N 1
ATOM 5725 C CA . VAL E 1 12 ? 33.580 24.483 -0.060 1.00 63.48 321 VAL E CA 1
ATOM 5726 C C . VAL E 1 12 ? 33.306 23.402 0.975 1.00 63.43 321 VAL E C 1
ATOM 5727 O O . VAL E 1 12 ? 33.479 23.609 2.175 1.00 63.79 321 VAL E O 1
ATOM 5729 N N . GLN E 1 13 ? 32.895 22.237 0.492 1.00 63.49 322 GLN E N 1
ATOM 5730 C CA . GLN E 1 13 ? 32.592 21.104 1.358 1.00 63.70 322 GLN E CA 1
ATOM 5731 C C . GLN E 1 13 ? 33.750 20.785 2.307 1.00 63.00 322 GLN E C 1
ATOM 5732 O O . GLN E 1 13 ? 33.560 20.700 3.517 1.00 63.01 322 GLN E O 1
ATOM 5734 N N . GLN E 1 14 ? 34.943 20.614 1.747 1.00 62.38 323 GLN E N 1
ATOM 5735 C CA . GLN E 1 14 ? 36.134 20.300 2.528 1.00 62.75 323 GLN E CA 1
ATOM 5736 C C . GLN E 1 14 ? 36.457 21.367 3.584 1.00 62.85 323 GLN E C 1
ATOM 5737 O O . GLN E 1 14 ? 36.753 21.036 4.738 1.00 61.60 323 GLN E O 1
ATOM 5739 N N . LEU E 1 15 ? 36.397 22.638 3.180 1.00 62.73 324 LEU E N 1
ATOM 5740 C CA . LEU E 1 15 ? 36.682 23.767 4.071 1.00 62.24 324 LEU E CA 1
ATOM 5741 C C . LEU E 1 15 ? 35.747 23.789 5.273 1.00 61.96 324 LEU E C 1
ATOM 5742 O O . LEU E 1 15 ? 36.126 24.234 6.355 1.00 61.63 324 LEU E O 1
ATOM 5744 N N . GLU E 1 16 ? 34.521 23.318 5.077 1.00 61.50 325 GLU E N 1
ATOM 5745 C CA . GLU E 1 16 ? 33.545 23.272 6.155 1.00 61.10 325 GLU E CA 1
ATOM 5746 C C . GLU E 1 16 ? 34.018 22.218 7.145 1.00 61.34 325 GLU E C 1
ATOM 5747 O O . GLU E 1 16 ? 33.932 22.404 8.359 1.00 61.64 325 GLU E O 1
ATOM 5749 N N . ARG E 1 17 ? 34.518 21.107 6.615 1.00 61.28 326 ARG E N 1
ATOM 5750 C CA . ARG E 1 17 ? 35.030 20.033 7.450 1.00 61.14 326 ARG E CA 1
ATOM 5751 C C . ARG E 1 17 ? 36.356 20.406 8.101 1.00 60.14 326 ARG E C 1
ATOM 5752 O O . ARG E 1 17 ? 36.711 19.848 9.134 1.00 60.51 326 ARG E O 1
ATOM 5760 N N . SER E 1 18 ? 37.093 21.337 7.498 1.00 58.70 327 SER E N 1
ATOM 5761 C CA . SER E 1 18 ? 38.368 21.767 8.073 1.00 57.37 327 SER E CA 1
ATOM 5762 C C . SER E 1 18 ? 38.080 22.617 9.299 1.00 55.85 327 SER E C 1
ATOM 5763 O O . SER E 1 18 ? 38.670 22.421 10.351 1.00 55.37 327 SER E O 1
ATOM 5766 N N . ILE E 1 19 ? 37.154 23.557 9.144 1.00 54.89 328 ILE E N 1
ATOM 5767 C CA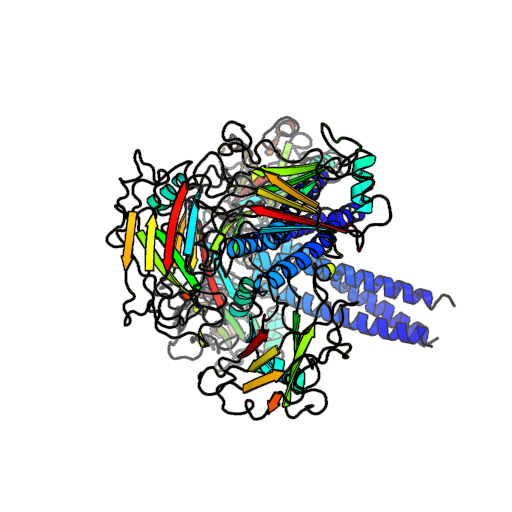 . ILE E 1 19 ? 36.769 24.460 10.220 1.00 53.41 328 ILE E CA 1
ATOM 5768 C C . ILE E 1 19 ? 36.141 23.701 11.383 1.00 52.60 328 ILE E C 1
ATOM 5769 O O . ILE E 1 19 ? 36.259 24.108 12.543 1.00 53.05 328 ILE E O 1
ATOM 5774 N N . GLY E 1 20 ? 35.469 22.598 11.068 1.00 50.86 329 GLY E N 1
ATOM 5775 C CA . GLY E 1 20 ? 34.843 21.799 12.103 1.00 48.98 329 GLY E CA 1
ATOM 5776 C C . GLY E 1 20 ? 35.897 21.142 12.965 1.00 48.32 329 GLY E C 1
ATOM 5777 O O . GLY E 1 20 ? 35.845 21.207 14.190 1.00 48.20 329 GLY E O 1
ATOM 5778 N N . LEU E 1 21 ? 36.865 20.509 12.316 1.00 47.90 330 LEU E N 1
ATOM 5779 C CA . LEU E 1 21 ? 37.946 19.846 13.026 1.00 48.00 330 LEU E CA 1
ATOM 5780 C C . LEU E 1 21 ? 38.701 20.861 13.855 1.00 47.95 330 LEU E C 1
ATOM 5781 O O . LEU E 1 21 ? 39.035 20.609 15.010 1.00 48.23 330 LEU E O 1
ATOM 5786 N N . LYS E 1 22 ? 38.976 22.011 13.255 1.00 47.28 331 LYS E N 1
ATOM 5787 C CA . LYS E 1 22 ? 39.687 23.061 13.954 1.00 47.58 331 LYS E CA 1
ATOM 5788 C C . LYS E 1 22 ? 38.969 23.358 15.271 1.00 47.13 331 LYS E C 1
ATOM 5789 O O . LYS E 1 22 ? 39.538 23.185 16.347 1.00 47.16 331 LYS E O 1
ATOM 5791 N N . ASP E 1 23 ? 37.713 23.784 15.174 1.00 46.56 332 ASP E N 1
ATOM 5792 C CA . ASP E 1 23 ? 36.915 24.107 16.348 1.00 45.86 332 ASP E CA 1
ATOM 5793 C C . ASP E 1 23 ? 36.961 23.002 17.407 1.00 45.12 332 ASP E C 1
ATOM 5794 O O . ASP E 1 23 ? 36.889 23.278 18.599 1.00 45.55 332 ASP E O 1
ATOM 5796 N N . LEU E 1 24 ? 37.082 21.752 16.983 1.00 44.69 333 LEU E N 1
ATOM 5797 C CA . LEU E 1 24 ? 37.142 20.647 17.939 1.00 44.57 333 LEU E CA 1
ATOM 5798 C C . LEU E 1 24 ? 38.479 20.695 18.680 1.00 44.31 333 LEU E C 1
ATOM 5799 O O . LEU E 1 24 ? 38.535 20.582 19.908 1.00 43.83 333 LEU E O 1
ATOM 5801 N N . ALA E 1 25 ? 39.549 20.871 17.912 1.00 43.82 334 ALA E N 1
ATOM 5802 C CA . ALA E 1 25 ? 40.894 20.937 18.452 1.00 43.54 334 ALA E CA 1
ATOM 5803 C C . ALA E 1 25 ? 41.060 22.122 19.394 1.00 43.64 334 ALA E C 1
ATOM 5804 O O . ALA E 1 25 ? 41.767 22.026 20.398 1.00 42.93 334 ALA E O 1
ATOM 5806 N N . MET E 1 26 ? 40.416 23.240 19.077 1.00 43.97 335 MET E N 1
ATOM 5807 C CA . MET E 1 26 ? 40.543 24.396 19.940 1.00 45.45 335 MET E CA 1
ATOM 5808 C C . MET E 1 26 ? 39.716 24.195 21.193 1.00 44.99 335 MET E C 1
ATOM 5809 O O . MET E 1 26 ? 40.094 24.646 22.271 1.00 45.69 335 MET E O 1
ATOM 5814 N N . ALA E 1 27 ? 38.584 23.517 21.048 1.00 44.17 336 ALA E N 1
ATOM 5815 C CA . ALA E 1 27 ? 37.713 23.246 22.183 1.00 43.28 336 ALA E CA 1
ATOM 5816 C C . ALA E 1 27 ? 38.476 22.409 23.191 1.00 42.55 336 ALA E C 1
ATOM 5817 O O . ALA E 1 27 ? 38.513 22.721 24.375 1.00 42.71 336 ALA E O 1
ATOM 5819 N N . ASP E 1 28 ? 39.096 21.344 22.704 1.00 42.32 337 ASP E N 1
ATOM 5820 C CA . ASP E 1 28 ? 39.832 20.445 23.569 1.00 42.14 337 ASP E CA 1
ATOM 5821 C C . ASP E 1 28 ? 41.046 21.070 24.259 1.00 41.91 337 ASP E C 1
ATOM 5822 O O . ASP E 1 28 ? 41.278 20.826 25.441 1.00 41.51 337 ASP E O 1
ATOM 5827 N N . LEU E 1 29 ? 41.825 21.869 23.539 1.00 41.52 338 LEU E N 1
ATOM 5828 C CA . LEU E 1 29 ? 42.986 22.493 24.154 1.00 41.99 338 LEU E CA 1
ATOM 5829 C C . LEU E 1 29 ? 42.470 23.452 25.238 1.00 42.24 338 LEU E C 1
ATOM 5830 O O . LEU E 1 29 ? 43.015 23.523 26.332 1.00 41.70 338 LEU E O 1
ATOM 5835 N N . GLU E 1 30 ? 41.399 24.169 24.931 1.00 42.50 339 GLU E N 1
ATOM 5836 C CA . GLU E 1 30 ? 40.836 25.126 25.866 1.00 43.95 339 GLU E CA 1
ATOM 5837 C C . GLU E 1 30 ? 40.402 24.493 27.189 1.00 43.96 339 GLU E C 1
ATOM 5838 O O . GLU E 1 30 ? 40.592 25.078 28.259 1.00 44.23 339 GLU E O 1
ATOM 5844 N N . GLN E 1 31 ? 39.815 23.303 27.128 1.00 43.63 340 GLN E N 1
ATOM 5845 C CA . GLN E 1 31 ? 39.388 22.627 28.349 1.00 42.93 340 GLN E CA 1
ATOM 5846 C C . GLN E 1 31 ? 40.643 22.210 29.108 1.00 42.46 340 GLN E C 1
ATOM 5847 O O . GLN E 1 31 ? 40.698 22.280 30.335 1.00 43.46 340 GLN E O 1
ATOM 5849 N N . LYS E 1 32 ? 41.651 21.784 28.359 1.00 42.42 341 LYS E N 1
ATOM 5850 C CA . LYS E 1 32 ? 42.927 21.362 28.920 1.00 41.86 341 LYS E CA 1
ATOM 5851 C C . LYS E 1 32 ? 43.555 22.505 29.720 1.00 41.76 341 LYS E C 1
ATOM 5852 O O . LYS E 1 32 ? 44.059 22.307 30.825 1.00 41.46 341 LYS E O 1
ATOM 5858 N N . VAL E 1 33 ? 43.518 23.703 29.156 1.00 41.42 342 VAL E N 1
ATOM 5859 C CA . VAL E 1 33 ? 44.087 24.863 29.816 1.00 41.76 342 VAL E CA 1
ATOM 5860 C C . VAL E 1 33 ? 43.265 25.285 31.036 1.00 43.02 342 VAL E C 1
ATOM 5861 O O . VAL E 1 33 ? 43.776 25.965 31.924 1.00 43.78 342 VAL E O 1
ATOM 5865 N N . LEU E 1 34 ? 41.992 24.898 31.085 1.00 43.81 343 LEU E N 1
ATOM 5866 C CA . LEU E 1 34 ? 41.166 25.240 32.241 1.00 44.44 343 LEU E CA 1
ATOM 5867 C C . LEU E 1 34 ? 41.449 24.302 33.426 1.00 44.52 343 LEU E C 1
ATOM 5868 O O . LEU E 1 34 ? 41.414 24.729 34.572 1.00 44.75 343 LEU E O 1
ATOM 5873 N N . GLU E 1 35 ? 41.750 23.037 33.147 1.00 44.45 344 GLU E N 1
ATOM 5874 C CA . GLU E 1 35 ? 42.071 22.082 34.200 1.00 44.95 344 GLU E CA 1
ATOM 5875 C C . GLU E 1 35 ? 43.383 22.532 34.883 1.00 45.10 344 GLU E C 1
ATOM 5876 O O . GLU E 1 35 ? 43.429 22.716 36.102 1.00 45.48 344 GLU E O 1
ATOM 5882 N N . MET E 1 36 ? 44.443 22.708 34.090 1.00 43.57 345 MET E N 1
ATOM 5883 C CA . MET E 1 36 ? 45.747 23.131 34.604 1.00 43.55 345 MET E CA 1
ATOM 5884 C C . MET E 1 36 ? 45.661 24.405 35.428 1.00 42.83 345 MET E C 1
ATOM 5885 O O . MET E 1 36 ? 46.315 24.556 36.457 1.00 42.97 345 MET E O 1
ATOM 5890 N N . GLU E 1 37 ? 44.850 25.322 34.936 1.00 42.94 346 GLU E N 1
ATOM 5891 C CA . GLU E 1 37 ? 44.647 26.620 35.546 1.00 42.89 346 GLU E CA 1
ATOM 5892 C C . GLU E 1 37 ? 44.015 26.573 36.940 1.00 41.87 346 GLU E C 1
ATOM 5893 O O . GLU E 1 37 ? 44.186 27.497 37.742 1.00 42.19 346 GLU E O 1
ATOM 5899 N N . ALA E 1 38 ? 43.299 25.501 37.244 1.00 39.99 347 ALA E N 1
ATOM 5900 C CA . ALA E 1 38 ? 42.652 25.405 38.548 1.00 38.68 347 ALA E CA 1
ATOM 5901 C C . ALA E 1 38 ? 43.407 24.554 39.555 1.00 38.00 347 ALA E C 1
ATOM 5902 O O . ALA E 1 38 ? 43.227 24.704 40.759 1.00 38.36 347 ALA E O 1
ATOM 5904 N N . SER E 1 39 ? 44.248 23.657 39.067 1.00 37.86 348 SER E N 1
ATOM 5905 C CA . SER E 1 39 ? 44.995 22.787 39.956 1.00 38.19 348 SER E CA 1
ATOM 5906 C C . SER E 1 39 ? 45.919 23.545 40.912 1.00 37.23 348 SER E C 1
ATOM 5907 O O . SER E 1 39 ? 46.437 24.621 40.594 1.00 37.85 348 SER E O 1
ATOM 5910 N N . THR E 1 40 ? 46.103 22.959 42.087 1.00 36.60 349 THR E N 1
ATOM 5911 C CA . THR E 1 40 ? 46.960 23.508 43.132 1.00 35.94 349 THR E CA 1
ATOM 5912 C C . THR E 1 40 ? 47.774 22.318 43.616 1.00 36.29 349 THR E C 1
ATOM 5913 O O . THR E 1 40 ? 47.416 21.171 43.327 1.00 34.63 349 THR E O 1
ATOM 5917 N N . TYR E 1 41 ? 48.854 22.590 44.353 1.00 37.27 350 TYR E N 1
ATOM 5918 C CA . TYR E 1 41 ? 49.720 21.526 44.856 1.00 37.22 350 TYR E CA 1
ATOM 5919 C C . TYR E 1 41 ? 50.098 21.653 46.328 1.00 37.02 350 TYR E C 1
ATOM 5920 O O . TYR E 1 41 ? 51.207 21.283 46.716 1.00 36.90 350 TYR E O 1
ATOM 5929 N N . ASP E 1 42 ? 49.183 22.164 47.147 1.00 37.12 351 ASP E N 1
ATOM 5930 C CA . ASP E 1 42 ? 49.459 22.315 48.569 1.00 37.39 351 ASP E CA 1
ATOM 5931 C C . ASP E 1 42 ? 48.302 21.837 49.420 1.00 37.48 351 ASP E C 1
ATOM 5932 O O . ASP E 1 42 ? 48.168 22.240 50.576 1.00 37.40 351 ASP E O 1
ATOM 5937 N N . GLY E 1 43 ? 47.459 20.985 48.841 1.00 37.39 352 GLY E N 1
ATOM 5938 C CA . GLY E 1 43 ? 46.332 20.450 49.581 1.00 36.52 352 GLY E CA 1
ATOM 5939 C C . GLY E 1 43 ? 45.173 21.405 49.813 1.00 37.26 352 GLY E C 1
ATOM 5940 O O . GLY E 1 43 ? 44.192 21.022 50.447 1.00 39.19 352 GLY E O 1
ATOM 5941 N N . VAL E 1 44 ? 45.267 22.643 49.337 1.00 36.16 353 VAL E N 1
ATOM 5942 C CA . VAL E 1 44 ? 44.167 23.583 49.524 1.00 36.07 353 VAL E CA 1
ATOM 5943 C C . VAL E 1 44 ? 43.610 23.859 48.138 1.00 36.76 353 VAL E C 1
ATOM 5944 O O . VAL E 1 44 ? 44.379 24.017 47.187 1.00 38.12 353 VAL E O 1
ATOM 5948 N N . PHE E 1 45 ? 42.284 23.918 48.020 1.00 35.75 354 PHE E N 1
ATOM 5949 C CA . PHE E 1 45 ? 41.644 24.150 46.727 1.00 35.38 354 PHE E CA 1
ATOM 5950 C C . PHE E 1 45 ? 40.330 24.912 46.891 1.00 35.16 354 PHE E C 1
ATOM 5951 O O . PHE E 1 45 ? 39.500 24.507 47.698 1.00 35.57 354 PHE E O 1
ATOM 5959 N N . ILE E 1 46 ? 40.153 26.006 46.139 1.00 35.12 355 ILE E N 1
ATOM 5960 C CA . ILE E 1 46 ? 38.917 26.810 46.179 1.00 35.88 355 ILE E CA 1
ATOM 5961 C C . ILE E 1 46 ? 38.171 26.762 44.839 1.00 37.11 355 ILE E C 1
ATOM 5962 O O . ILE E 1 46 ? 38.560 27.410 43.865 1.00 37.80 355 ILE E O 1
ATOM 5967 N N . TRP E 1 47 ? 37.080 26.006 44.824 1.00 37.46 356 TRP E N 1
ATOM 5968 C CA . TRP E 1 47 ? 36.271 25.803 43.635 1.00 37.84 356 TRP E CA 1
ATOM 5969 C C . TRP E 1 47 ? 35.080 26.747 43.574 1.00 38.18 356 TRP E C 1
ATOM 5970 O O . TRP E 1 47 ? 34.188 26.690 44.417 1.00 38.29 356 TRP E O 1
ATOM 5981 N N . LYS E 1 48 ? 35.085 27.620 42.568 1.00 38.56 357 LYS E N 1
ATOM 5982 C CA . LYS E 1 48 ? 34.011 28.599 42.358 1.00 38.65 357 LYS E CA 1
ATOM 5983 C C . LYS E 1 48 ? 33.015 28.120 41.286 1.00 39.90 357 LYS E C 1
ATOM 5984 O O . LYS E 1 48 ? 33.405 27.889 40.141 1.00 39.92 357 LYS E O 1
ATOM 5990 N N . ILE E 1 49 ? 31.740 27.976 41.662 1.00 41.40 358 ILE E N 1
ATOM 5991 C CA . ILE E 1 49 ? 30.687 27.520 40.741 1.00 42.07 358 ILE E CA 1
ATOM 5992 C C . ILE E 1 49 ? 29.832 28.680 40.256 1.00 43.03 358 ILE E C 1
ATOM 5993 O O . ILE E 1 49 ? 29.013 29.200 41.014 1.00 43.55 358 ILE E O 1
ATOM 5998 N N . SER E 1 50 ? 29.995 29.074 38.998 1.00 44.07 359 SER E N 1
ATOM 5999 C CA . SER E 1 50 ? 29.198 30.169 38.449 1.00 45.88 359 SER E CA 1
ATOM 6000 C C . SER E 1 50 ? 27.921 29.613 37.797 1.00 47.21 359 SER E C 1
ATOM 6001 O O . SER E 1 50 ? 27.819 28.403 37.556 1.00 47.72 359 SER E O 1
ATOM 6004 N N . ASP E 1 51 ? 26.961 30.493 37.507 1.00 48.08 360 ASP E N 1
ATOM 6005 C CA . ASP E 1 51 ? 25.674 30.087 36.925 1.00 48.98 360 ASP E CA 1
ATOM 6006 C C . ASP E 1 51 ? 25.008 29.107 37.880 1.00 49.08 360 ASP E C 1
ATOM 6007 O O . ASP E 1 51 ? 24.406 28.117 37.449 1.00 48.64 360 ASP E O 1
ATOM 6012 N N . PHE E 1 52 ? 25.122 29.387 39.178 1.00 48.87 361 PHE E N 1
ATOM 6013 C CA . PHE E 1 52 ? 24.552 28.518 40.202 1.00 48.94 361 PHE E CA 1
ATOM 6014 C C . PHE E 1 52 ? 23.112 28.128 39.910 1.00 49.18 361 PHE E C 1
ATOM 6015 O O . PHE E 1 52 ? 22.755 26.952 39.977 1.00 48.90 361 PHE E O 1
ATOM 6023 N N . ALA E 1 53 ? 22.290 29.126 39.603 1.00 49.99 362 ALA E N 1
ATOM 6024 C CA . ALA E 1 53 ? 20.878 28.903 39.316 1.00 51.26 362 ALA E CA 1
ATOM 6025 C C . ALA E 1 53 ? 20.678 27.850 38.234 1.00 51.95 362 ALA E C 1
ATOM 6026 O O . ALA E 1 53 ? 20.079 26.795 38.469 1.00 51.83 362 ALA E O 1
ATOM 6028 N N . ARG E 1 54 ? 21.180 28.150 37.043 1.00 53.00 363 ARG E N 1
ATOM 6029 C CA . ARG E 1 54 ? 21.052 27.241 35.918 1.00 53.94 363 ARG E CA 1
ATOM 6030 C C . ARG E 1 54 ? 21.450 25.826 36.324 1.00 54.08 363 ARG E C 1
ATOM 6031 O O . ARG E 1 54 ? 20.693 24.878 36.123 1.00 54.44 363 ARG E O 1
ATOM 6039 N N . LYS E 1 55 ? 22.635 25.698 36.913 1.00 54.10 364 LYS E N 1
ATOM 6040 C CA . LYS E 1 55 ? 23.153 24.403 37.343 1.00 54.65 364 LYS E CA 1
ATOM 6041 C C . LYS E 1 55 ? 22.336 23.819 38.494 1.00 55.37 364 LYS E C 1
ATOM 6042 O O . LYS E 1 55 ? 22.320 22.601 38.717 1.00 54.43 364 LYS E O 1
ATOM 6048 N N . ARG E 1 56 ? 21.648 24.699 39.213 1.00 56.28 365 ARG E N 1
ATOM 6049 C CA . ARG E 1 56 ? 20.815 24.280 40.326 1.00 57.42 365 ARG E CA 1
ATOM 6050 C C . ARG E 1 56 ? 19.604 23.566 39.712 1.00 58.03 365 ARG E C 1
ATOM 6051 O O . ARG E 1 56 ? 19.211 22.491 40.169 1.00 57.96 365 ARG E O 1
ATOM 6059 N N . GLN E 1 57 ? 19.035 24.163 38.662 1.00 58.63 366 GLN E N 1
ATOM 6060 C CA . GLN E 1 57 ? 17.873 23.596 37.967 1.00 59.81 366 GLN E CA 1
ATOM 6061 C C . GLN E 1 57 ? 18.180 22.270 37.290 1.00 59.69 366 GLN E C 1
ATOM 6062 O O . GLN E 1 57 ? 17.462 21.279 37.468 1.00 59.62 366 GLN E O 1
ATOM 6068 N N . GLU E 1 58 ? 19.240 22.270 36.493 1.00 58.83 367 GLU E N 1
ATOM 6069 C CA . GLU E 1 58 ? 19.665 21.076 35.793 1.00 58.62 367 GLU E CA 1
ATOM 6070 C C . GLU E 1 58 ? 19.759 19.928 36.796 1.00 58.49 367 GLU E C 1
ATOM 6071 O O . GLU E 1 58 ? 19.657 18.758 36.424 1.00 58.68 367 GLU E O 1
ATOM 6077 N N . ALA E 1 59 ? 19.944 20.272 38.070 1.00 58.16 368 ALA E N 1
ATOM 6078 C CA . ALA E 1 59 ? 20.035 19.276 39.134 1.00 58.24 368 ALA E CA 1
ATOM 6079 C C . ALA E 1 59 ? 18.639 18.806 39.521 1.00 57.80 368 ALA E C 1
ATOM 6080 O O . ALA E 1 59 ? 18.370 17.606 39.558 1.00 58.23 368 ALA E O 1
ATOM 6082 N N . VAL E 1 60 ? 17.751 19.755 39.802 1.00 57.48 369 VAL E N 1
ATOM 6083 C CA . VAL E 1 60 ? 16.379 19.416 40.178 1.00 57.36 369 VAL E CA 1
ATOM 6084 C C . VAL E 1 60 ? 15.662 18.683 39.041 1.00 57.11 369 VAL E C 1
ATOM 6085 O O . VAL E 1 60 ? 14.886 17.751 39.281 1.00 56.64 369 VAL E O 1
ATOM 6089 N N . ALA E 1 61 ? 15.936 19.108 37.806 1.00 56.69 370 ALA E N 1
ATOM 6090 C CA . ALA E 1 61 ? 15.328 18.511 36.618 1.00 56.07 370 ALA E CA 1
ATOM 6091 C C . ALA E 1 61 ? 15.995 17.198 36.205 1.00 56.01 370 ALA E C 1
ATOM 6092 O O . ALA E 1 61 ? 15.674 16.639 35.158 1.00 56.61 370 ALA E O 1
ATOM 6094 N N . GLY E 1 62 ? 16.923 16.718 37.029 1.00 55.64 371 GLY E N 1
ATOM 6095 C CA . GLY E 1 62 ? 17.605 15.463 36.759 1.00 54.70 371 GLY E CA 1
ATOM 6096 C C . GLY E 1 62 ? 18.457 15.392 35.506 1.00 54.82 371 GLY E C 1
ATOM 6097 O O . GLY E 1 62 ? 19.009 14.337 35.181 1.00 54.42 371 GLY E O 1
ATOM 6098 N N . ARG E 1 63 ? 18.590 16.505 34.795 1.00 54.66 372 ARG E N 1
ATOM 6099 C CA . ARG E 1 63 ? 19.384 16.498 33.573 1.00 54.43 372 ARG E CA 1
ATOM 6100 C C . ARG E 1 63 ? 20.879 16.320 33.881 1.00 53.46 372 ARG E C 1
ATOM 6101 O O . ARG E 1 63 ? 21.604 15.708 33.102 1.00 53.53 372 ARG E O 1
ATOM 6109 N N . ILE E 1 64 ? 21.329 16.852 35.018 1.00 52.23 373 ILE E N 1
ATOM 6110 C CA . ILE E 1 64 ? 22.719 16.715 35.468 1.00 50.46 373 ILE E CA 1
ATOM 6111 C C . ILE E 1 64 ? 22.757 16.761 36.995 1.00 49.71 373 ILE E C 1
ATOM 6112 O O . ILE E 1 64 ? 22.910 17.828 37.597 1.00 49.96 373 ILE E O 1
ATOM 6117 N N . PRO E 1 65 ? 22.623 15.595 37.642 1.00 48.47 374 PRO E N 1
ATOM 6118 C CA . PRO E 1 65 ? 22.630 15.463 39.098 1.00 47.18 374 PRO E CA 1
ATOM 6119 C C . PRO E 1 65 ? 23.907 15.951 39.782 1.00 46.73 374 PRO E C 1
ATOM 6120 O O . PRO E 1 65 ? 23.851 16.759 40.712 1.00 46.34 374 PRO E O 1
ATOM 6124 N N . ALA E 1 66 ? 25.052 15.459 39.310 1.00 45.64 375 ALA E N 1
ATOM 6125 C CA . ALA E 1 66 ? 26.341 15.804 39.905 1.00 43.72 375 ALA E CA 1
ATOM 6126 C C . ALA E 1 66 ? 27.334 16.518 38.989 1.00 43.14 375 ALA E C 1
ATOM 6127 O O . ALA E 1 66 ? 27.230 16.474 37.756 1.00 42.57 375 ALA E O 1
ATOM 6129 N N . ILE E 1 67 ? 28.311 17.166 39.617 1.00 41.75 376 ILE E N 1
ATOM 6130 C CA . ILE E 1 67 ? 29.354 17.891 38.897 1.00 40.55 376 ILE E CA 1
ATOM 6131 C C . ILE E 1 67 ? 30.702 17.622 39.551 1.00 39.91 376 ILE E C 1
ATOM 6132 O O . ILE E 1 67 ? 30.806 17.667 40.783 1.00 41.22 376 ILE E O 1
ATOM 6137 N N . PHE E 1 68 ? 31.724 17.329 38.748 1.00 38.82 377 PHE E N 1
ATOM 6138 C CA . PHE E 1 68 ? 33.060 17.118 39.307 1.00 37.90 377 PHE E CA 1
ATOM 6139 C C . PHE E 1 68 ? 33.760 18.452 39.267 1.00 37.63 377 PHE E C 1
ATOM 6140 O O . PHE E 1 68 ? 33.331 19.366 38.550 1.00 37.77 377 PHE E O 1
ATOM 6148 N N . SER E 1 69 ? 34.830 18.566 40.047 1.00 37.01 378 SER E N 1
ATOM 6149 C CA . SER E 1 69 ? 35.620 19.790 40.084 1.00 35.63 378 SER E CA 1
ATOM 6150 C C . SER E 1 69 ? 36.939 19.422 39.447 1.00 34.05 378 SER E C 1
ATOM 6151 O O . SER E 1 69 ? 37.224 18.244 39.233 1.00 33.88 378 SER E O 1
ATOM 6154 N N . PRO E 1 70 ? 37.755 20.429 39.115 1.00 33.40 379 PRO E N 1
ATOM 6155 C CA . PRO E 1 70 ? 39.054 20.159 38.510 1.00 32.58 379 PRO E CA 1
ATOM 6156 C C . PRO E 1 70 ? 39.858 19.373 39.544 1.00 32.96 379 PRO E C 1
ATOM 6157 O O . PRO E 1 70 ? 39.392 19.164 40.670 1.00 32.35 379 PRO E O 1
ATOM 6161 N N . ALA E 1 71 ? 41.052 18.933 39.175 1.00 32.57 380 ALA E N 1
ATOM 6162 C CA . ALA E 1 71 ? 41.881 18.167 40.105 1.00 33.67 380 ALA E CA 1
ATOM 6163 C C . ALA E 1 71 ? 42.955 19.010 40.808 1.00 33.72 380 ALA E C 1
ATOM 6164 O O . ALA E 1 71 ? 43.444 19.998 40.254 1.00 34.07 380 ALA E O 1
ATOM 6166 N N . PHE E 1 72 ? 43.314 18.619 42.029 1.00 33.33 381 PHE E N 1
ATOM 6167 C CA . PHE E 1 72 ? 44.356 19.324 42.784 1.00 33.46 381 PHE E CA 1
ATOM 6168 C C . PHE E 1 72 ? 45.201 18.310 43.542 1.00 32.74 381 PHE E C 1
ATOM 6169 O O . PHE E 1 72 ? 44.765 17.184 43.766 1.00 33.38 381 PHE E O 1
ATOM 6177 N N . TYR E 1 73 ? 46.418 18.688 43.916 1.00 32.78 382 TYR E N 1
ATOM 6178 C CA . TYR E 1 73 ? 47.299 17.739 44.586 1.00 32.36 382 TYR E CA 1
ATOM 6179 C C . TYR E 1 73 ? 47.748 18.131 46.001 1.00 32.34 382 TYR E C 1
ATOM 6180 O O . TYR E 1 73 ? 47.559 19.264 46.434 1.00 32.81 382 TYR E O 1
ATOM 6189 N N . THR E 1 74 ? 48.339 17.180 46.717 1.00 32.15 383 THR E N 1
ATOM 6190 C CA . THR E 1 74 ? 48.803 17.428 48.079 1.00 33.47 383 THR E CA 1
ATOM 6191 C C . THR E 1 74 ? 50.148 18.135 48.051 1.00 34.22 383 THR E C 1
ATOM 6192 O O . THR E 1 74 ? 50.425 18.991 48.891 1.00 35.09 383 THR E O 1
ATOM 6196 N N . SER E 1 75 ? 50.967 17.765 47.069 1.00 34.27 384 SER E N 1
ATOM 6197 C CA . SER E 1 75 ? 52.291 18.339 46.855 1.00 34.53 384 SER E CA 1
ATOM 6198 C C . SER E 1 75 ? 52.581 18.242 45.348 1.00 35.40 384 SER E C 1
ATOM 6199 O O . SER E 1 75 ? 51.815 17.628 44.602 1.00 36.28 384 SER E O 1
ATOM 6202 N N . ARG E 1 76 ? 53.691 18.813 44.896 1.00 35.33 385 ARG E N 1
ATOM 6203 C CA . ARG E 1 76 ? 54.014 18.778 43.471 1.00 36.03 385 ARG E CA 1
ATOM 6204 C C . ARG E 1 76 ? 53.965 17.394 42.810 1.00 36.29 385 ARG E C 1
ATOM 6205 O O . ARG E 1 76 ? 53.728 17.290 41.606 1.00 37.40 385 ARG E O 1
ATOM 6213 N N . TYR E 1 77 ? 54.209 16.339 43.578 1.00 35.65 386 TYR E N 1
ATOM 6214 C CA . TYR E 1 77 ? 54.162 14.980 43.043 1.00 34.43 386 TYR E CA 1
ATOM 6215 C C . TYR E 1 77 ? 53.376 14.084 43.997 1.00 34.68 386 TYR E C 1
ATOM 6216 O O . TYR E 1 77 ? 53.591 12.873 44.045 1.00 35.11 386 TYR E O 1
ATOM 6225 N N . GLY E 1 78 ? 52.463 14.689 44.752 1.00 35.25 387 GLY E N 1
ATOM 6226 C CA . GLY E 1 78 ? 51.666 13.936 45.705 1.00 36.01 387 GLY E CA 1
ATOM 6227 C C . GLY E 1 78 ? 50.417 13.304 45.111 1.00 36.39 387 GLY E C 1
ATOM 6228 O O . GLY E 1 78 ? 50.373 13.013 43.909 1.00 36.82 387 GLY E O 1
ATOM 6229 N N . TYR E 1 79 ? 49.405 13.093 45.951 1.00 35.27 388 TYR E N 1
ATOM 6230 C CA . TYR E 1 79 ? 48.158 12.487 45.497 1.00 35.40 388 TYR E CA 1
ATOM 6231 C C . TYR E 1 79 ? 47.344 13.425 44.607 1.00 34.96 388 TYR E C 1
ATOM 6232 O O . TYR E 1 79 ? 47.440 14.662 44.725 1.00 35.29 388 TYR E O 1
ATOM 6241 N N . LYS E 1 80 ? 46.531 12.822 43.734 1.00 34.05 389 LYS E N 1
ATOM 6242 C CA . LYS E 1 80 ? 45.655 13.570 42.831 1.00 32.62 389 LYS E CA 1
ATOM 6243 C C . LYS E 1 80 ? 44.251 13.420 43.397 1.00 32.64 389 LYS E C 1
ATOM 6244 O O . LYS E 1 80 ? 43.832 12.313 43.734 1.00 31.79 389 LYS E O 1
ATOM 6250 N N . MET E 1 81 ? 43.522 14.525 43.484 1.00 32.44 390 MET E N 1
ATOM 6251 C CA . MET E 1 81 ? 42.198 14.492 44.074 1.00 33.63 390 MET E CA 1
ATOM 6252 C C . MET E 1 81 ? 41.225 15.425 43.376 1.00 34.71 390 MET E C 1
ATOM 6253 O O . MET E 1 81 ? 41.631 16.363 42.687 1.00 35.25 390 MET E O 1
ATOM 6258 N N . CYS E 1 82 ? 39.933 15.167 43.577 1.00 35.89 391 CYS E N 1
ATOM 6259 C CA . CYS E 1 82 ? 38.878 16.008 43.020 1.00 36.62 391 CYS E CA 1
ATOM 6260 C C . CYS E 1 82 ? 37.624 15.892 43.900 1.00 35.95 391 CYS E C 1
ATOM 6261 O O . CYS E 1 82 ? 37.505 14.978 44.725 1.00 35.28 391 CYS E O 1
ATOM 6264 N N . LEU E 1 83 ? 36.695 16.825 43.734 1.00 35.85 392 LEU E N 1
ATOM 6265 C CA . LEU E 1 83 ? 35.466 16.795 44.518 1.00 36.06 392 LEU E CA 1
ATOM 6266 C C . LEU E 1 83 ? 34.255 16.549 43.601 1.00 37.75 392 LEU E C 1
ATOM 6267 O O . LEU E 1 83 ? 34.321 16.786 42.391 1.00 38.09 392 LEU E O 1
ATOM 6272 N N . ARG E 1 84 ? 33.155 16.075 44.186 1.00 38.52 393 ARG E N 1
ATOM 6273 C CA . ARG E 1 84 ? 31.910 15.822 43.450 1.00 39.06 393 ARG E CA 1
ATOM 6274 C C . ARG E 1 84 ? 30.745 16.385 44.244 1.00 38.94 393 ARG E C 1
ATOM 6275 O O . ARG E 1 84 ? 30.594 16.087 45.426 1.00 38.32 393 ARG E O 1
ATOM 6283 N N . ILE E 1 85 ? 29.914 17.194 43.595 1.00 39.43 394 ILE E N 1
ATOM 6284 C CA . ILE E 1 85 ? 28.784 17.795 44.289 1.00 40.07 394 ILE E CA 1
ATOM 6285 C C . ILE E 1 85 ? 27.436 17.624 43.571 1.00 40.73 394 ILE E C 1
ATOM 6286 O O . ILE E 1 85 ? 27.342 17.825 42.357 1.00 40.95 394 ILE E O 1
ATOM 6291 N N . TYR E 1 86 ? 26.409 17.241 44.332 1.00 40.78 395 TYR E N 1
ATOM 6292 C CA . TYR E 1 86 ? 25.053 17.091 43.807 1.00 41.50 395 TYR E CA 1
ATOM 6293 C C . TYR E 1 86 ? 24.250 18.292 44.318 1.00 41.96 395 TYR E C 1
ATOM 6294 O O . TYR E 1 86 ? 23.823 18.316 45.478 1.00 41.47 395 TYR E O 1
ATOM 6303 N N . LEU E 1 87 ? 24.048 19.284 43.455 1.00 42.82 396 LEU E N 1
ATOM 6304 C CA . LEU E 1 87 ? 23.328 20.496 43.841 1.00 43.91 396 LEU E CA 1
ATOM 6305 C C . LEU E 1 87 ? 21.918 20.325 44.384 1.00 45.56 396 LEU E C 1
ATOM 6306 O O . LEU E 1 87 ? 21.279 21.310 44.787 1.00 45.93 396 LEU E O 1
ATOM 6311 N N . ASN E 1 88 ? 21.424 19.090 44.406 1.00 46.63 397 ASN E N 1
ATOM 6312 C CA . ASN E 1 88 ? 20.092 18.852 44.945 1.00 47.53 397 ASN E CA 1
ATOM 6313 C C . ASN E 1 88 ? 20.099 17.616 45.839 1.00 48.59 397 ASN E C 1
ATOM 6314 O O . ASN E 1 88 ? 19.053 17.002 46.093 1.00 48.40 397 ASN E O 1
ATOM 6319 N N . GLY E 1 89 ? 21.291 17.252 46.306 1.00 48.72 398 GLY E N 1
ATOM 6320 C CA . GLY E 1 89 ? 21.420 16.104 47.183 1.00 49.23 398 GLY E CA 1
ATOM 6321 C C . GLY E 1 89 ? 21.625 14.758 46.514 1.00 49.86 398 GLY E C 1
ATOM 6322 O O . GLY E 1 89 ? 21.427 14.597 45.311 1.00 49.40 398 GLY E O 1
ATOM 6323 N N . ASP E 1 90 ? 22.030 13.794 47.334 1.00 50.74 399 ASP E N 1
ATOM 6324 C CA . ASP E 1 90 ? 22.288 12.421 46.924 1.00 51.53 399 ASP E CA 1
ATOM 6325 C C . ASP E 1 90 ? 22.038 11.592 48.173 1.00 52.31 399 ASP E C 1
ATOM 6326 O O . ASP E 1 90 ? 21.925 12.150 49.265 1.00 52.50 399 ASP E O 1
ATOM 6331 N N . GLY E 1 91 ? 21.954 10.273 48.009 1.00 53.13 400 GLY E N 1
ATOM 6332 C CA . GLY E 1 91 ? 21.721 9.383 49.134 1.00 53.00 400 GLY E CA 1
ATOM 6333 C C . GLY E 1 91 ? 20.783 9.958 50.179 1.00 53.52 400 GLY E C 1
ATOM 6334 O O . GLY E 1 91 ? 19.743 10.539 49.851 1.00 53.47 400 GLY E O 1
ATOM 6335 N N . THR E 1 92 ? 21.169 9.805 51.441 1.00 53.59 401 THR E N 1
ATOM 6336 C CA . THR E 1 92 ? 20.384 10.297 52.562 1.00 54.11 401 THR E CA 1
ATOM 6337 C C . THR E 1 92 ? 20.129 11.796 52.462 1.00 54.21 401 THR E C 1
ATOM 6338 O O . THR E 1 92 ? 19.677 12.412 53.423 1.00 54.93 401 THR E O 1
ATOM 6342 N N . GLY E 1 93 ? 20.413 12.384 51.307 1.00 53.88 402 GLY E N 1
ATOM 6343 C CA . GLY E 1 93 ? 20.205 13.810 51.156 1.00 54.46 402 GLY E CA 1
ATOM 6344 C C . GLY E 1 93 ? 19.541 14.245 49.864 1.00 54.80 402 GLY E C 1
ATOM 6345 O O . GLY E 1 93 ? 19.462 15.442 49.579 1.00 54.64 402 GLY E O 1
ATOM 6346 N N . ARG E 1 94 ? 19.054 13.284 49.083 1.00 54.99 403 ARG E N 1
ATOM 6347 C CA . ARG E 1 94 ? 18.405 13.602 47.814 1.00 55.08 403 ARG E CA 1
ATOM 6348 C C . ARG E 1 94 ? 17.263 14.607 47.980 1.00 55.81 403 ARG E C 1
ATOM 6349 O O . ARG E 1 94 ? 16.393 14.444 48.843 1.00 56.40 403 ARG E O 1
ATOM 6351 N N . GLY E 1 95 ? 17.289 15.655 47.159 1.00 56.08 404 GLY E N 1
ATOM 6352 C CA . GLY E 1 95 ? 16.252 16.677 47.177 1.00 56.48 404 GLY E CA 1
ATOM 6353 C C . GLY E 1 95 ? 16.145 17.608 48.377 1.00 57.12 404 GLY E C 1
ATOM 6354 O O . GLY E 1 95 ? 15.471 18.640 48.302 1.00 57.32 404 GLY E O 1
ATOM 6355 N N . THR E 1 96 ? 16.797 17.267 49.481 1.00 57.34 405 THR E N 1
ATOM 6356 C CA . THR E 1 96 ? 16.731 18.101 50.682 1.00 57.20 405 THR E CA 1
ATOM 6357 C C . THR E 1 96 ? 18.029 18.848 51.024 1.00 56.89 405 THR E C 1
ATOM 6358 O O . THR E 1 96 ? 18.000 19.955 51.576 1.00 56.50 405 THR E O 1
ATOM 6362 N N . HIS E 1 97 ? 19.164 18.245 50.682 1.00 56.85 406 HIS E N 1
ATOM 6363 C CA . HIS E 1 97 ? 20.460 18.853 50.962 1.00 55.83 406 HIS E CA 1
ATOM 6364 C C . HIS E 1 97 ? 21.351 19.000 49.736 1.00 54.67 406 HIS E C 1
ATOM 6365 O O . HIS E 1 97 ? 21.001 18.603 48.623 1.00 54.94 406 HIS E O 1
ATOM 6372 N N . LEU E 1 98 ? 22.515 19.585 49.978 1.00 52.90 407 LEU E N 1
ATOM 6373 C CA . LEU E 1 98 ? 23.532 19.804 48.968 1.00 51.66 407 LEU E CA 1
ATOM 6374 C C . LEU E 1 98 ? 24.626 18.807 49.340 1.00 50.23 407 LEU E C 1
ATOM 6375 O O . LEU E 1 98 ? 25.277 18.948 50.373 1.00 49.94 407 LEU E O 1
ATOM 6380 N N . SER E 1 99 ? 24.806 17.781 48.514 1.00 49.11 408 SER E N 1
ATOM 6381 C CA . SER E 1 99 ? 25.803 16.752 48.789 1.00 47.78 408 SER E CA 1
ATOM 6382 C C . SER E 1 99 ? 27.183 17.070 48.225 1.00 46.87 408 SER E C 1
ATOM 6383 O O . SER E 1 99 ? 27.323 17.513 47.085 1.00 46.64 408 SER E O 1
ATOM 6386 N N . LEU E 1 100 ? 28.206 16.815 49.034 1.00 46.39 409 LEU E N 1
ATOM 6387 C CA . LEU E 1 100 ? 29.581 17.108 48.648 1.00 45.41 409 LEU E CA 1
ATOM 6388 C C . LEU E 1 100 ? 30.491 15.949 49.039 1.00 43.83 409 LEU E C 1
ATOM 6389 O O . LEU E 1 100 ? 30.509 15.522 50.193 1.00 43.55 409 LEU E O 1
ATOM 6394 N N . PHE E 1 101 ? 31.246 15.441 48.071 1.00 42.95 410 PHE E N 1
ATOM 6395 C CA . PHE E 1 101 ? 32.145 14.328 48.336 1.00 42.11 410 PHE E CA 1
ATOM 6396 C C . PHE E 1 101 ? 33.605 14.599 47.963 1.00 41.42 410 PHE E C 1
ATOM 6397 O O . PHE E 1 101 ? 33.931 15.582 47.292 1.00 39.75 410 PHE E O 1
ATOM 6405 N N . PHE E 1 102 ? 34.469 13.688 48.404 1.00 40.20 411 PHE E N 1
ATOM 6406 C CA . PHE E 1 102 ? 35.903 13.763 48.173 1.00 39.64 411 PHE E CA 1
ATOM 6407 C C . PHE E 1 102 ? 36.318 12.558 47.342 1.00 40.04 411 PHE E C 1
ATOM 6408 O O . PHE E 1 102 ? 35.976 11.422 47.680 1.00 40.33 411 PHE E O 1
ATOM 6416 N N . VAL E 1 103 ? 37.065 12.787 46.266 1.00 40.20 412 VAL E N 1
ATOM 6417 C CA . VAL E 1 103 ? 37.493 11.670 45.432 1.00 40.04 412 VAL E CA 1
ATOM 6418 C C . VAL E 1 103 ? 38.999 11.541 45.253 1.00 40.59 412 VAL E C 1
ATOM 6419 O O . VAL E 1 103 ? 39.682 12.505 44.879 1.00 41.57 412 VAL E O 1
ATOM 6423 N N . VAL E 1 104 ? 39.499 10.337 45.512 1.00 39.78 413 VAL E N 1
ATOM 6424 C CA . VAL E 1 104 ? 40.899 10.029 45.322 1.00 39.20 413 VAL E CA 1
ATOM 6425 C C . VAL E 1 104 ? 40.989 9.530 43.884 1.00 41.11 413 VAL E C 1
ATOM 6426 O O . VAL E 1 104 ? 40.207 8.662 43.469 1.00 41.96 413 VAL E O 1
ATOM 6430 N N . MET E 1 105 ? 41.929 10.083 43.125 1.00 41.34 414 MET E N 1
ATOM 6431 C CA . MET E 1 105 ? 42.114 9.705 41.729 1.00 41.22 414 MET E CA 1
ATOM 6432 C C . MET E 1 105 ? 43.443 9.006 41.499 1.00 41.40 414 MET E C 1
ATOM 6433 O O . MET E 1 105 ? 44.339 9.065 42.346 1.00 42.97 414 MET E O 1
ATOM 6438 N N . LYS E 1 106 ? 43.575 8.332 40.365 1.00 40.99 415 LYS E N 1
ATOM 6439 C CA . LYS E 1 106 ? 44.832 7.662 40.062 1.00 41.73 415 LYS E CA 1
ATOM 6440 C C . LYS E 1 106 ? 45.821 8.706 39.576 1.00 41.02 415 LYS E C 1
ATOM 6441 O O . LYS E 1 106 ? 45.681 9.223 38.470 1.00 40.54 415 LYS E O 1
ATOM 6447 N N . GLY E 1 107 ? 46.818 9.007 40.399 1.00 40.30 416 GLY E N 1
ATOM 6448 C CA . GLY E 1 107 ? 47.809 9.994 40.022 1.00 39.88 416 GLY E CA 1
ATOM 6449 C C . GLY E 1 107 ? 49.006 9.402 39.309 1.00 39.75 416 GLY E C 1
ATOM 6450 O O . GLY E 1 107 ? 49.223 8.192 39.352 1.00 39.95 416 GLY E O 1
ATOM 6451 N N . PRO E 1 108 ? 49.812 10.241 38.647 1.00 39.77 417 PRO E N 1
ATOM 6452 C CA . PRO E 1 108 ? 51.003 9.823 37.909 1.00 40.16 417 PRO E CA 1
ATOM 6453 C C . PRO E 1 108 ? 52.121 9.242 38.774 1.00 40.86 417 PRO E C 1
ATOM 6454 O O . PRO E 1 108 ? 52.912 8.440 38.290 1.00 41.21 417 PRO E O 1
ATOM 6458 N N . ASN E 1 109 ? 52.167 9.644 40.046 1.00 41.80 418 ASN E N 1
ATOM 6459 C CA . ASN E 1 109 ? 53.203 9.206 40.994 1.00 42.76 418 ASN E CA 1
ATOM 6460 C C . ASN E 1 109 ? 52.711 8.240 42.083 1.00 42.55 418 ASN E C 1
ATOM 6461 O O . ASN E 1 109 ? 53.397 8.024 43.083 1.00 41.89 418 ASN E O 1
ATOM 6466 N N . ASP E 1 110 ? 51.532 7.665 41.893 1.00 42.74 419 ASP E N 1
ATOM 6467 C CA . ASP E 1 110 ? 50.969 6.750 42.878 1.00 43.24 419 ASP E CA 1
ATOM 6468 C C . ASP E 1 110 ? 51.906 5.648 43.386 1.00 43.62 419 ASP E C 1
ATOM 6469 O O . ASP E 1 110 ? 51.852 5.283 44.561 1.00 43.47 419 ASP E O 1
ATOM 6474 N N . ALA E 1 111 ? 52.779 5.137 42.522 1.00 43.65 420 ALA E N 1
ATOM 6475 C CA . ALA E 1 111 ? 53.713 4.082 42.917 1.00 43.82 420 ALA E CA 1
ATOM 6476 C C . ALA E 1 111 ? 54.816 4.549 43.884 1.00 44.37 420 ALA E C 1
ATOM 6477 O O . ALA E 1 111 ? 55.609 3.735 44.368 1.00 44.51 420 ALA E O 1
ATOM 6479 N N . LEU E 1 112 ? 54.876 5.850 44.156 1.00 44.46 421 LEU E N 1
ATOM 6480 C CA . LEU E 1 112 ? 55.882 6.390 45.070 1.00 44.25 421 LEU E CA 1
ATOM 6481 C C . LEU E 1 112 ? 55.205 6.821 46.373 1.00 44.70 421 LEU E C 1
ATOM 6482 O O . LEU E 1 112 ? 55.877 7.119 47.359 1.00 45.29 421 LEU E O 1
ATOM 6487 N N . LEU E 1 113 ? 53.874 6.855 46.365 1.00 44.45 422 LEU E N 1
ATOM 6488 C CA . LEU E 1 113 ? 53.091 7.253 47.533 1.00 44.55 422 LEU E CA 1
ATOM 6489 C C . LEU E 1 113 ? 52.708 6.066 48.415 1.00 44.90 422 LEU E C 1
ATOM 6490 O O . LEU E 1 113 ? 52.739 4.910 47.980 1.00 44.82 422 LEU E O 1
ATOM 6495 N N . ARG E 1 114 ? 52.353 6.368 49.659 1.00 44.09 423 ARG E N 1
ATOM 6496 C CA . ARG E 1 114 ? 51.953 5.358 50.626 1.00 43.94 423 ARG E CA 1
ATOM 6497 C C . ARG E 1 114 ? 50.437 5.229 50.615 1.00 43.89 423 ARG E C 1
ATOM 6498 O O . ARG E 1 114 ? 49.723 6.237 50.615 1.00 42.73 423 ARG E O 1
ATOM 6500 N N . TRP E 1 115 ? 49.957 3.988 50.594 1.00 43.97 424 TRP E N 1
ATOM 6501 C CA . TRP E 1 115 ? 48.525 3.721 50.599 1.00 44.52 424 TRP E CA 1
ATOM 6502 C C . TRP E 1 115 ? 48.132 2.833 51.784 1.00 44.77 424 TRP E C 1
ATOM 6503 O O . TRP E 1 115 ? 48.946 2.063 52.297 1.00 44.50 424 TRP E O 1
ATOM 6514 N N . PRO E 1 116 ? 46.862 2.897 52.209 1.00 44.79 425 PRO E N 1
ATOM 6515 C CA . PRO E 1 116 ? 45.771 3.718 51.683 1.00 44.80 425 PRO E CA 1
ATOM 6516 C C . PRO E 1 116 ? 45.842 5.189 52.092 1.00 44.86 425 PRO E C 1
ATOM 6517 O O . PRO E 1 116 ? 46.575 5.556 53.021 1.00 44.90 425 PRO E O 1
ATOM 6521 N N . PHE E 1 117 ? 45.062 6.023 51.401 1.00 43.90 426 PHE E N 1
ATOM 6522 C CA . PHE E 1 117 ? 45.015 7.446 51.700 1.00 43.08 426 PHE E CA 1
ATOM 6523 C C . PHE E 1 117 ? 44.565 7.624 53.138 1.00 44.09 426 PHE E C 1
ATOM 6524 O O . PHE E 1 117 ? 43.555 7.056 53.540 1.00 44.40 426 PHE E O 1
ATOM 6532 N N . ASN E 1 118 ? 45.299 8.423 53.907 1.00 44.60 427 ASN E N 1
ATOM 6533 C CA . ASN E 1 118 ? 44.949 8.630 55.303 1.00 44.77 427 ASN E CA 1
ATOM 6534 C C . ASN E 1 118 ? 45.228 10.055 55.781 1.00 44.73 427 ASN E C 1
ATOM 6535 O O . ASN E 1 118 ? 45.919 10.267 56.786 1.00 44.84 427 ASN E O 1
ATOM 6540 N N . GLN E 1 119 ? 44.675 11.028 55.064 1.00 43.88 428 GLN E N 1
ATOM 6541 C CA . GLN E 1 119 ? 44.861 12.437 55.394 1.00 42.58 428 GLN E CA 1
ATOM 6542 C C . GLN E 1 119 ? 43.511 13.045 55.756 1.00 42.16 428 GLN E C 1
ATOM 6543 O O . GLN E 1 119 ? 42.498 12.749 55.120 1.00 42.01 428 GLN E O 1
ATOM 6549 N N . LYS E 1 120 ? 43.486 13.890 56.780 1.00 41.73 429 LYS E N 1
ATOM 6550 C CA . LYS E 1 120 ? 42.221 14.479 57.188 1.00 41.09 429 LYS E CA 1
ATOM 6551 C C . LYS E 1 120 ? 41.738 15.431 56.114 1.00 39.80 429 LYS E C 1
ATOM 6552 O O . LYS E 1 120 ? 42.536 16.155 55.524 1.00 40.03 429 LYS E O 1
ATOM 6558 N N . VAL E 1 121 ? 40.433 15.437 55.860 1.00 38.90 430 VAL E N 1
ATOM 6559 C CA . VAL E 1 121 ? 39.870 16.311 54.833 1.00 37.85 430 VAL E CA 1
ATOM 6560 C C . VAL E 1 121 ? 38.833 17.275 55.403 1.00 37.34 430 VAL E C 1
ATOM 6561 O O . VAL E 1 121 ? 37.965 16.874 56.170 1.00 38.07 430 VAL E O 1
ATOM 6565 N N . THR E 1 122 ? 38.929 18.547 55.032 1.00 36.62 431 THR E N 1
ATOM 6566 C CA . THR E 1 122 ? 37.980 19.553 55.502 1.00 36.73 431 THR E CA 1
ATOM 6567 C C . THR E 1 122 ? 37.266 20.227 54.328 1.00 37.13 431 THR E C 1
ATOM 6568 O O . THR E 1 122 ? 37.892 20.766 53.398 1.00 38.03 431 THR E O 1
ATOM 6572 N N . LEU E 1 123 ? 35.943 20.201 54.378 1.00 36.61 432 LEU E N 1
ATOM 6573 C CA . LEU E 1 123 ? 35.148 20.770 53.309 1.00 36.33 432 LEU E CA 1
ATOM 6574 C C . LEU E 1 123 ? 34.307 21.915 53.825 1.00 36.32 432 LEU E C 1
ATOM 6575 O O . LEU E 1 123 ? 33.740 21.836 54.909 1.00 36.77 432 LEU E O 1
ATOM 6580 N N . MET E 1 124 ? 34.223 22.981 53.040 1.00 37.62 433 MET E N 1
ATOM 6581 C CA . MET E 1 124 ? 33.468 24.158 53.442 1.00 38.42 433 MET E CA 1
ATOM 6582 C C . MET E 1 124 ? 32.655 24.736 52.284 1.00 39.39 433 MET E C 1
ATOM 6583 O O . MET E 1 124 ? 32.899 24.434 51.113 1.00 40.01 433 MET E O 1
ATOM 6588 N N . LEU E 1 125 ? 31.693 25.578 52.645 1.00 40.78 434 LEU E N 1
ATOM 6589 C CA . LEU E 1 125 ? 30.851 26.327 51.710 1.00 41.49 434 LEU E CA 1
ATOM 6590 C C . LEU E 1 125 ? 31.050 27.740 52.251 1.00 41.29 434 LEU E C 1
ATOM 6591 O O . LEU E 1 125 ? 30.471 28.110 53.268 1.00 42.59 434 LEU E O 1
ATOM 6596 N N . LEU E 1 126 ? 31.889 28.514 51.582 1.00 42.02 435 LEU E N 1
ATOM 6597 C CA . LEU E 1 126 ? 32.213 29.864 52.027 1.00 42.41 435 LEU E CA 1
ATOM 6598 C C . LEU E 1 126 ? 31.075 30.869 52.092 1.00 43.41 435 LEU E C 1
ATOM 6599 O O . LEU E 1 126 ? 30.223 30.932 51.213 1.00 44.43 435 LEU E O 1
ATOM 6604 N N . ASP E 1 127 ? 31.076 31.653 53.164 1.00 44.47 436 ASP E N 1
ATOM 6605 C CA . ASP E 1 127 ? 30.092 32.703 53.363 1.00 45.80 436 ASP E CA 1
ATOM 6606 C C . ASP E 1 127 ? 30.729 33.881 52.638 1.00 46.65 436 ASP E C 1
ATOM 6607 O O . ASP E 1 127 ? 31.821 34.307 53.012 1.00 46.61 436 ASP E O 1
ATOM 6612 N N . GLN E 1 128 ? 30.083 34.401 51.600 1.00 47.98 437 GLN E N 1
ATOM 6613 C CA . GLN E 1 128 ? 30.656 35.535 50.881 1.00 49.44 437 GLN E CA 1
ATOM 6614 C C . GLN E 1 128 ? 30.411 36.803 51.678 1.00 51.59 437 GLN E C 1
ATOM 6615 O O . GLN E 1 128 ? 30.393 37.914 51.147 1.00 51.79 437 GLN E O 1
ATOM 6621 N N . ASN E 1 129 ? 30.225 36.610 52.976 1.00 54.25 438 ASN E N 1
ATOM 6622 C CA . ASN E 1 129 ? 29.990 37.699 53.904 1.00 56.38 438 ASN E CA 1
ATOM 6623 C C . ASN E 1 129 ? 30.910 37.389 55.080 1.00 57.55 438 ASN E C 1
ATOM 6624 O O . ASN E 1 129 ? 30.849 38.020 56.136 1.00 57.76 438 ASN E O 1
ATOM 6629 N N . ASN E 1 130 ? 31.755 36.381 54.857 1.00 58.37 439 ASN E N 1
ATOM 6630 C CA . ASN E 1 130 ? 32.764 35.901 55.800 1.00 59.48 439 ASN E CA 1
ATOM 6631 C C . ASN E 1 130 ? 32.296 35.696 57.241 1.00 59.50 439 ASN E C 1
ATOM 6632 O O . ASN E 1 130 ? 33.126 35.511 58.136 1.00 59.16 439 ASN E O 1
ATOM 6637 N N . ARG E 1 131 ? 30.986 35.719 57.468 1.00 59.53 440 ARG E N 1
ATOM 6638 C CA . ARG E 1 131 ? 30.455 35.561 58.820 1.00 59.81 440 ARG E CA 1
ATOM 6639 C C . ARG E 1 131 ? 30.510 34.121 59.326 1.00 59.77 440 ARG E C 1
ATOM 6640 O O . ARG E 1 131 ? 31.257 33.800 60.257 1.00 60.36 440 ARG E O 1
ATOM 6642 N N . GLU E 1 132 ? 29.715 33.253 58.716 1.00 58.83 441 GLU E N 1
ATOM 6643 C CA . GLU E 1 132 ? 29.687 31.862 59.133 1.00 57.33 441 GLU E CA 1
ATOM 6644 C C . GLU E 1 132 ? 29.752 30.930 57.932 1.00 56.40 441 GLU E C 1
ATOM 6645 O O . GLU E 1 132 ? 28.829 30.881 57.115 1.00 55.83 441 GLU E O 1
ATOM 6647 N N . HIS E 1 133 ? 30.857 30.199 57.828 1.00 54.91 442 HIS E N 1
ATOM 6648 C CA . HIS E 1 133 ? 31.037 29.255 56.741 1.00 53.24 442 HIS E CA 1
ATOM 6649 C C . HIS E 1 133 ? 30.495 27.917 57.209 1.00 52.93 442 HIS E C 1
ATOM 6650 O O . HIS E 1 133 ? 30.626 27.571 58.383 1.00 52.98 442 HIS E O 1
ATOM 6657 N N . VAL E 1 134 ? 29.877 27.173 56.297 1.00 52.47 443 VAL E N 1
ATOM 6658 C CA . VAL E 1 134 ? 29.366 25.850 56.629 1.00 51.33 443 VAL E CA 1
ATOM 6659 C C . VAL E 1 134 ? 30.574 24.932 56.497 1.00 51.32 443 VAL E C 1
ATOM 6660 O O . VAL E 1 134 ? 31.114 24.749 55.406 1.00 51.97 443 VAL E O 1
ATOM 6664 N N . ILE E 1 135 ? 31.009 24.368 57.612 1.00 50.53 444 ILE E N 1
ATOM 6665 C CA . ILE E 1 135 ? 32.182 23.520 57.597 1.00 50.93 444 ILE E CA 1
ATOM 6666 C C . ILE E 1 135 ? 31.910 22.134 58.143 1.00 50.79 444 ILE E C 1
ATOM 6667 O O . ILE E 1 135 ? 30.967 21.931 58.906 1.00 50.98 444 ILE E O 1
ATOM 6672 N N . ASP E 1 136 ? 32.743 21.181 57.743 1.00 50.48 445 ASP E N 1
ATOM 6673 C CA . ASP E 1 136 ? 32.623 19.808 58.203 1.00 50.97 445 ASP E CA 1
ATOM 6674 C C . ASP E 1 136 ? 33.869 19.063 57.746 1.00 51.30 445 ASP E C 1
ATOM 6675 O O . ASP E 1 136 ? 34.406 19.352 56.675 1.00 52.15 445 ASP E O 1
ATOM 6680 N N . ALA E 1 137 ? 34.334 18.108 58.547 1.00 50.63 446 ALA E N 1
ATOM 6681 C CA . ALA E 1 137 ? 35.532 17.361 58.181 1.00 50.64 446 ALA E CA 1
ATOM 6682 C C . ALA E 1 137 ? 35.422 15.901 58.572 1.00 50.94 446 ALA E C 1
ATOM 6683 O O . ALA E 1 137 ? 34.516 15.512 59.301 1.00 50.74 446 ALA E O 1
ATOM 6685 N N . PHE E 1 138 ? 36.354 15.091 58.085 1.00 51.86 447 PHE E N 1
ATOM 6686 C CA . PHE E 1 138 ? 36.337 13.669 58.388 1.00 52.67 447 PHE E CA 1
ATOM 6687 C C . PHE E 1 138 ? 37.730 13.086 58.257 1.00 53.78 447 PHE E C 1
ATOM 6688 O O . PHE E 1 138 ? 38.662 13.772 57.840 1.00 54.79 447 PHE E O 1
ATOM 6696 N N . ARG E 1 139 ? 37.865 11.821 58.628 1.00 54.99 448 ARG E N 1
ATOM 6697 C CA . ARG E 1 139 ? 39.130 11.115 58.508 1.00 56.57 448 ARG E CA 1
ATOM 6698 C C . ARG E 1 139 ? 38.820 9.837 57.752 1.00 57.33 448 ARG E C 1
ATOM 6699 O O . ARG E 1 139 ? 37.828 9.171 58.035 1.00 57.67 448 ARG E O 1
ATOM 6707 N N . PRO E 1 140 ? 39.664 9.482 56.771 1.00 58.05 449 PRO E N 1
ATOM 6708 C CA . PRO E 1 140 ? 39.564 8.302 55.906 1.00 58.54 449 PRO E CA 1
ATOM 6709 C C . PRO E 1 140 ? 39.486 6.931 56.571 1.00 59.39 449 PRO E C 1
ATOM 6710 O O . PRO E 1 140 ? 40.373 6.540 57.333 1.00 59.58 449 PRO E O 1
ATOM 6714 N N . ASP E 1 141 ? 38.423 6.197 56.258 1.00 60.36 450 ASP E N 1
ATOM 6715 C CA . ASP E 1 141 ? 38.250 4.855 56.799 1.00 60.87 450 ASP E CA 1
ATOM 6716 C C . ASP E 1 141 ? 39.297 4.001 56.091 1.00 60.77 450 ASP E C 1
ATOM 6717 O O . ASP E 1 141 ? 39.104 3.590 54.945 1.00 61.06 450 ASP E O 1
ATOM 6722 N N . VAL E 1 142 ? 40.403 3.745 56.776 1.00 60.54 451 VAL E N 1
ATOM 6723 C CA . VAL E 1 142 ? 41.501 2.959 56.224 1.00 60.34 451 VAL E CA 1
ATOM 6724 C C . VAL E 1 142 ? 41.080 1.637 55.578 1.00 60.11 451 VAL E C 1
ATOM 6725 O O . VAL E 1 142 ? 41.849 1.028 54.836 1.00 60.30 451 VAL E O 1
ATOM 6729 N N . THR E 1 143 ? 39.864 1.191 55.854 1.00 59.80 452 THR E N 1
ATOM 6730 C CA . THR E 1 143 ? 39.395 -0.070 55.301 1.00 60.11 452 THR E CA 1
ATOM 6731 C C . THR E 1 143 ? 38.544 0.096 54.039 1.00 60.17 452 THR E C 1
ATOM 6732 O O . THR E 1 143 ? 38.440 -0.826 53.221 1.00 60.05 452 THR E O 1
ATOM 6736 N N . SER E 1 144 ? 37.941 1.273 53.889 1.00 59.77 453 SER E N 1
ATOM 6737 C CA . SER E 1 144 ? 37.100 1.582 52.734 1.00 59.29 453 SER E CA 1
ATOM 6738 C C . SER E 1 144 ? 37.875 1.302 51.445 1.00 58.82 453 SER E C 1
ATOM 6739 O O . SER E 1 144 ? 39.077 1.058 51.484 1.00 59.05 453 SER E O 1
ATOM 6742 N N . SER E 1 145 ? 37.197 1.315 50.304 1.00 58.44 454 SER E N 1
ATOM 6743 C CA . SER E 1 145 ? 37.895 1.071 49.046 1.00 57.57 454 SER E CA 1
ATOM 6744 C C . SER E 1 145 ? 38.153 2.421 48.414 1.00 56.58 454 SER E C 1
ATOM 6745 O O . SER E 1 145 ? 38.893 2.524 47.436 1.00 56.55 454 SER E O 1
ATOM 6748 N N . SER E 1 146 ? 37.541 3.453 48.993 1.00 55.15 455 SER E N 1
ATOM 6749 C CA . SER E 1 146 ? 37.692 4.812 48.499 1.00 54.36 455 SER E CA 1
ATOM 6750 C C . SER E 1 146 ? 39.123 5.322 48.631 1.00 53.70 455 SER E C 1
ATOM 6751 O O . SER E 1 146 ? 39.594 6.091 47.786 1.00 53.14 455 SER E O 1
ATOM 6754 N N . PHE E 1 147 ? 39.813 4.890 49.687 1.00 52.48 456 PHE E N 1
ATOM 6755 C CA . PHE E 1 147 ? 41.174 5.350 49.939 1.00 51.09 456 PHE E CA 1
ATOM 6756 C C . PHE E 1 147 ? 42.300 4.367 49.632 1.00 50.93 456 PHE E C 1
ATOM 6757 O O . PHE E 1 147 ? 43.426 4.556 50.093 1.00 50.34 456 PHE E O 1
ATOM 6765 N N . GLN E 1 148 ? 42.014 3.326 48.858 1.00 50.44 457 GLN E N 1
ATOM 6766 C CA . GLN E 1 148 ? 43.047 2.356 48.499 1.00 50.79 457 GLN E CA 1
ATOM 6767 C C . GLN E 1 148 ? 43.677 2.835 47.193 1.00 50.55 457 GLN E C 1
ATOM 6768 O O . GLN E 1 148 ? 43.061 3.623 46.472 1.00 50.54 457 GLN E O 1
ATOM 6774 N N . ARG E 1 149 ? 44.889 2.367 46.882 1.00 50.07 458 ARG E N 1
ATOM 6775 C CA . ARG E 1 149 ? 45.549 2.799 45.652 1.00 49.90 458 ARG E CA 1
ATOM 6776 C C . ARG E 1 149 ? 44.646 2.576 44.451 1.00 49.93 458 ARG E C 1
ATOM 6777 O O . ARG E 1 149 ? 44.230 1.447 44.177 1.00 51.18 458 ARG E O 1
ATOM 6785 N N . PRO E 1 150 ? 44.342 3.651 43.707 1.00 49.16 459 PRO E N 1
ATOM 6786 C CA . PRO E 1 150 ? 43.480 3.602 42.527 1.00 48.51 459 PRO E CA 1
ATOM 6787 C C . PRO E 1 150 ? 43.880 2.557 41.503 1.00 48.35 459 PRO E C 1
ATOM 6788 O O . PRO E 1 150 ? 45.062 2.308 41.287 1.00 49.17 459 PRO E O 1
ATOM 6792 N N . VAL E 1 151 ? 42.877 1.931 40.896 1.00 48.84 460 VAL E N 1
ATOM 6793 C CA . VAL E 1 151 ? 43.086 0.930 39.855 1.00 48.75 460 VAL E CA 1
ATOM 6794 C C . VAL E 1 151 ? 42.415 1.526 38.627 1.00 49.15 460 VAL E C 1
ATOM 6795 O O . VAL E 1 151 ? 42.822 1.276 37.497 1.00 50.13 460 VAL E O 1
ATOM 6799 N N . ASN E 1 152 ? 41.381 2.326 38.870 1.00 49.41 461 ASN E N 1
ATOM 6800 C CA . ASN E 1 152 ? 40.645 3.008 37.809 1.00 50.41 461 ASN E CA 1
ATOM 6801 C C . ASN E 1 152 ? 41.027 4.478 37.893 1.00 50.49 461 ASN E C 1
ATOM 6802 O O . ASN E 1 152 ? 41.833 4.859 38.744 1.00 50.92 461 ASN E O 1
ATOM 6807 N N . ASP E 1 153 ? 40.436 5.309 37.038 1.00 50.38 462 ASP E N 1
ATOM 6808 C CA . ASP E 1 153 ? 40.751 6.732 37.062 1.00 50.48 462 ASP E CA 1
ATOM 6809 C C . ASP E 1 153 ? 40.317 7.333 38.409 1.00 50.29 462 ASP E C 1
ATOM 6810 O O . ASP E 1 153 ? 40.992 8.208 38.959 1.00 49.99 462 ASP E O 1
ATOM 6815 N N . MET E 1 154 ? 39.184 6.859 38.927 1.00 49.63 463 MET E N 1
ATOM 6816 C CA . MET E 1 154 ? 38.640 7.337 40.197 1.00 49.65 463 MET E CA 1
ATOM 6817 C C . MET E 1 154 ? 38.197 6.197 41.091 1.00 49.43 463 MET E C 1
ATOM 6818 O O . MET E 1 154 ? 37.680 5.192 40.608 1.00 49.63 463 MET E O 1
ATOM 6823 N N . ASN E 1 155 ? 38.406 6.352 42.395 1.00 49.28 464 ASN E N 1
ATOM 6824 C CA . ASN E 1 155 ? 37.952 5.347 43.344 1.00 49.04 464 ASN E CA 1
ATOM 6825 C C . ASN E 1 155 ? 36.590 5.840 43.787 1.00 49.08 464 ASN E C 1
ATOM 6826 O O . ASN E 1 155 ? 36.208 6.967 43.466 1.00 49.51 464 ASN E O 1
ATOM 6831 N N . ILE E 1 156 ? 35.859 5.015 44.523 1.00 48.57 465 ILE E N 1
ATOM 6832 C CA . ILE E 1 156 ? 34.535 5.402 44.969 1.00 48.35 465 ILE E CA 1
ATOM 6833 C C . ILE E 1 156 ? 34.594 6.626 45.863 1.00 48.67 465 ILE E C 1
ATOM 6834 O O . ILE E 1 156 ? 35.348 6.664 46.838 1.00 47.75 465 ILE E O 1
ATOM 6839 N N . ALA E 1 157 ? 33.796 7.632 45.517 1.00 48.67 466 ALA E N 1
ATOM 6840 C CA . ALA E 1 157 ? 33.755 8.879 46.272 1.00 49.49 466 ALA E CA 1
ATOM 6841 C C . ALA E 1 157 ? 33.095 8.728 47.643 1.00 50.29 466 ALA E C 1
ATOM 6842 O O . ALA E 1 157 ? 32.161 7.943 47.816 1.00 51.78 466 ALA E O 1
ATOM 6844 N N . SER E 1 158 ? 33.590 9.483 48.616 1.00 49.97 467 SER E N 1
ATOM 6845 C CA . SER E 1 158 ? 33.027 9.474 49.962 1.00 50.02 467 SER E CA 1
ATOM 6846 C C . SER E 1 158 ? 32.985 10.933 50.409 1.00 50.28 467 SER E C 1
ATOM 6847 O O . SER E 1 158 ? 33.732 11.771 49.889 1.00 50.08 467 SER E O 1
ATOM 6850 N N . GLY E 1 159 ? 32.109 11.242 51.361 1.00 50.43 468 GLY E N 1
ATOM 6851 C CA . GLY E 1 159 ? 32.009 12.609 51.826 1.00 49.90 468 GLY E CA 1
ATOM 6852 C C . GLY E 1 159 ? 30.850 12.884 52.761 1.00 50.52 468 GLY E C 1
ATOM 6853 O O . GLY E 1 159 ? 30.631 12.158 53.738 1.00 49.95 468 GLY E O 1
ATOM 6854 N N . CYS E 1 160 ? 30.107 13.946 52.451 1.00 50.68 469 CYS E N 1
ATOM 6855 C CA . CYS E 1 160 ? 28.969 14.369 53.261 1.00 50.37 469 CYS E CA 1
ATOM 6856 C C . CYS E 1 160 ? 27.669 14.413 52.459 1.00 49.92 469 CYS E C 1
ATOM 6857 O O . CYS E 1 160 ? 27.379 15.395 51.778 1.00 50.11 469 CYS E O 1
ATOM 6860 N N . PRO E 1 161 ? 26.879 13.335 52.505 1.00 49.65 470 PRO E N 1
ATOM 6861 C CA . PRO E 1 161 ? 25.612 13.315 51.769 1.00 49.14 470 PRO E CA 1
ATOM 6862 C C . PRO E 1 161 ? 24.617 14.383 52.261 1.00 49.40 470 PRO E C 1
ATOM 6863 O O . PRO E 1 161 ? 23.666 14.708 51.557 1.00 48.71 470 PRO E O 1
ATOM 6867 N N . LEU E 1 162 ? 24.846 14.924 53.461 1.00 50.37 471 LEU E N 1
ATOM 6868 C CA . LEU E 1 162 ? 23.968 15.949 54.058 1.00 50.91 471 LEU E CA 1
ATOM 6869 C C . LEU E 1 162 ? 24.716 17.250 54.366 1.00 51.62 471 LEU E C 1
ATOM 6870 O O . LEU E 1 162 ? 24.329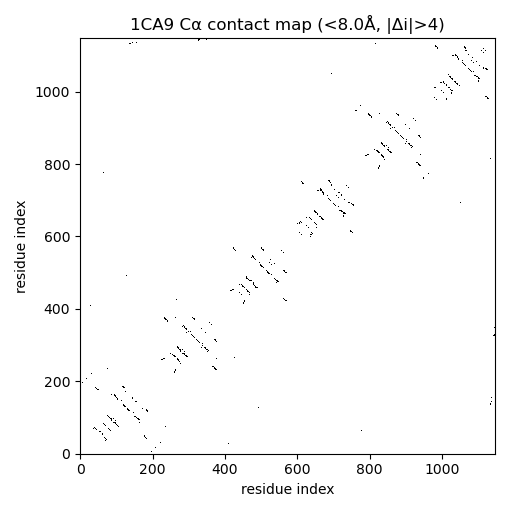 18.001 55.266 1.00 52.10 471 LEU E O 1
ATOM 6875 N N . PHE E 1 163 ? 25.780 17.511 53.612 1.00 51.82 472 PHE E N 1
ATOM 6876 C CA . PHE E 1 163 ? 26.611 18.698 53.811 1.00 51.75 472 PHE E CA 1
ATOM 6877 C C . PHE E 1 163 ? 25.859 19.960 54.225 1.00 52.30 472 PHE E C 1
ATOM 6878 O O . PHE E 1 163 ? 26.137 20.527 55.279 1.00 51.95 472 PHE E O 1
ATOM 6886 N N . CYS E 1 164 ? 24.920 20.402 53.397 1.00 53.34 473 CYS E N 1
ATOM 6887 C CA . CYS E 1 164 ? 24.177 21.622 53.705 1.00 54.91 473 CYS E CA 1
ATOM 6888 C C . CYS E 1 164 ? 22.725 21.599 53.234 1.00 55.53 473 CYS E C 1
ATOM 6889 O O . CYS E 1 164 ? 22.423 21.098 52.152 1.00 55.82 473 CYS E O 1
ATOM 6892 N N . PRO E 1 165 ? 21.807 22.157 54.049 1.00 55.82 474 PRO E N 1
ATOM 6893 C CA . PRO E 1 165 ? 20.373 22.224 53.735 1.00 56.54 474 PRO E CA 1
ATOM 6894 C C . PRO E 1 165 ? 20.134 23.064 52.492 1.00 57.95 474 PRO E C 1
ATOM 6895 O O . PRO E 1 165 ? 20.731 24.128 52.341 1.00 58.19 474 PRO E O 1
ATOM 6899 N N . VAL E 1 166 ? 19.259 22.603 51.605 1.00 59.57 475 VAL E N 1
ATOM 6900 C CA . VAL E 1 166 ? 18.984 23.350 50.389 1.00 61.82 475 VAL E CA 1
ATOM 6901 C C . VAL E 1 166 ? 18.321 24.689 50.668 1.00 63.77 475 VAL E C 1
ATOM 6902 O O . VAL E 1 166 ? 18.624 25.687 50.010 1.00 64.17 475 VAL E O 1
ATOM 6906 N N . SER E 1 167 ? 17.413 24.716 51.637 1.00 66.04 476 SER E N 1
ATOM 6907 C CA . SER E 1 167 ? 16.717 25.953 51.968 1.00 68.28 476 SER E CA 1
ATOM 6908 C C . SER E 1 167 ? 17.704 27.002 52.456 1.00 70.00 476 SER E C 1
ATOM 6909 O O . SER E 1 167 ? 17.398 28.193 52.473 1.00 70.23 476 SER E O 1
ATOM 6912 N N . LYS E 1 168 ? 18.896 26.554 52.840 1.00 72.37 477 LYS E N 1
ATOM 6913 C CA . LYS E 1 168 ? 19.925 27.458 53.339 1.00 74.89 477 LYS E CA 1
ATOM 6914 C C . LYS E 1 168 ? 20.559 28.280 52.219 1.00 76.16 477 LYS E C 1
ATOM 6915 O O . LYS E 1 168 ? 21.637 28.853 52.387 1.00 76.39 477 LYS E O 1
ATOM 6921 N N . MET E 1 169 ? 19.883 28.337 51.077 1.00 77.61 478 MET E N 1
ATOM 6922 C CA . MET E 1 169 ? 20.382 29.104 49.945 1.00 79.11 478 MET E CA 1
ATOM 6923 C C . MET E 1 169 ? 19.319 29.361 48.873 1.00 80.09 478 MET E C 1
ATOM 6924 O O . MET E 1 169 ? 19.462 30.276 48.057 1.00 79.88 478 MET E O 1
ATOM 6929 N N . GLU E 1 170 ? 18.249 28.564 48.890 1.00 81.32 479 GLU E N 1
ATOM 6930 C CA . GLU E 1 170 ? 17.142 28.739 47.946 1.00 81.98 479 GLU E CA 1
ATOM 6931 C C . GLU E 1 170 ? 16.254 29.877 48.432 1.00 81.97 479 GLU E C 1
ATOM 6932 O O . GLU E 1 170 ? 15.081 29.977 48.062 1.00 82.25 479 GLU E O 1
ATOM 6938 N N . ALA E 1 171 ? 16.832 30.724 49.278 1.00 81.43 480 ALA E N 1
ATOM 6939 C CA . ALA E 1 171 ? 16.139 31.874 49.834 1.00 80.81 480 ALA E CA 1
ATOM 6940 C C . ALA E 1 171 ? 17.142 33.025 49.863 1.00 80.42 480 ALA E C 1
ATOM 6941 O O . ALA E 1 171 ? 18.005 33.124 48.985 1.00 80.58 480 ALA E O 1
ATOM 6943 N N . LYS E 1 172 ? 17.031 33.888 50.867 1.00 79.65 481 LYS E N 1
ATOM 6944 C CA . LYS E 1 172 ? 17.946 35.017 51.002 1.00 78.57 481 LYS E CA 1
ATOM 6945 C C . LYS E 1 172 ? 19.133 34.626 51.887 1.00 76.91 481 LYS E C 1
ATOM 6946 O O . LYS E 1 172 ? 18.983 34.404 53.095 1.00 76.95 481 LYS E O 1
ATOM 6952 N N . ASN E 1 173 ? 20.312 34.533 51.277 1.00 74.60 482 ASN E N 1
ATOM 6953 C CA . ASN E 1 173 ? 21.521 34.171 52.009 1.00 71.90 482 ASN E CA 1
ATOM 6954 C C . ASN E 1 173 ? 22.742 34.942 51.529 1.00 69.64 482 ASN E C 1
ATOM 6955 O O . ASN E 1 173 ? 22.645 35.875 50.726 1.00 69.23 482 ASN E O 1
ATOM 6960 N N . SER E 1 174 ? 23.897 34.523 52.030 1.00 66.90 483 SER E N 1
ATOM 6961 C CA . SER E 1 174 ? 25.164 35.135 51.673 1.00 64.05 483 SER E CA 1
ATOM 6962 C C . SER E 1 174 ? 26.040 34.131 50.934 1.00 61.96 483 SER E C 1
ATOM 6963 O O . SER E 1 174 ? 27.112 34.484 50.441 1.00 61.81 483 SER E O 1
ATOM 6966 N N . TYR E 1 175 ? 25.577 32.883 50.855 1.00 59.48 484 TYR E N 1
ATOM 6967 C CA . TYR E 1 175 ? 26.330 31.836 50.172 1.00 57.21 484 TYR E CA 1
ATOM 6968 C C . TYR E 1 175 ? 26.288 32.029 48.666 1.00 55.80 484 TYR E C 1
ATOM 6969 O O . TYR E 1 175 ? 27.285 31.822 47.979 1.00 55.97 484 TYR E O 1
ATOM 6978 N N . VAL E 1 176 ? 25.133 32.424 48.149 1.00 54.44 485 VAL E N 1
ATOM 6979 C CA . VAL E 1 176 ? 25.012 32.653 46.719 1.00 54.00 485 VAL E CA 1
ATOM 6980 C C . VAL E 1 176 ? 25.096 34.158 46.487 1.00 54.30 485 VAL E C 1
ATOM 6981 O O . VAL E 1 176 ? 24.318 34.922 47.047 1.00 54.41 485 VAL E O 1
ATOM 6985 N N . ARG E 1 177 ? 26.049 34.575 45.661 1.00 55.09 486 ARG E N 1
ATOM 6986 C CA . ARG E 1 177 ? 26.272 35.991 45.355 1.00 55.59 486 ARG E CA 1
ATOM 6987 C C . ARG E 1 177 ? 26.699 36.067 43.896 1.00 55.25 486 ARG E C 1
ATOM 6988 O O . ARG E 1 177 ? 27.561 35.299 43.470 1.00 56.29 486 ARG E O 1
ATOM 6996 N N . ASP E 1 178 ? 26.119 36.991 43.135 1.00 54.59 487 ASP E N 1
ATOM 6997 C CA . ASP E 1 178 ? 26.440 37.122 41.711 1.00 54.09 487 ASP E CA 1
ATOM 6998 C C . ASP E 1 178 ? 26.113 35.815 40.982 1.00 52.94 487 ASP E C 1
ATOM 6999 O O . ASP E 1 178 ? 26.689 35.523 39.932 1.00 54.25 487 ASP E O 1
ATOM 7004 N N . ASP E 1 179 ? 25.193 35.030 41.540 1.00 51.29 488 ASP E N 1
ATOM 7005 C CA . ASP E 1 179 ? 24.809 33.747 40.954 1.00 49.63 488 ASP E CA 1
ATOM 7006 C C . ASP E 1 179 ? 26.049 32.859 40.897 1.00 48.59 488 ASP E C 1
ATOM 7007 O O . ASP E 1 179 ? 26.416 32.343 39.839 1.00 48.92 488 ASP E O 1
ATOM 7012 N N . ALA E 1 180 ? 26.689 32.692 42.051 1.00 47.05 489 ALA E N 1
ATOM 7013 C CA . ALA E 1 180 ? 27.891 31.879 42.163 1.00 45.19 489 ALA E CA 1
ATOM 7014 C C . ALA E 1 180 ? 28.161 31.551 43.629 1.00 43.57 489 ALA E C 1
ATOM 7015 O O . ALA E 1 180 ? 27.744 32.299 44.515 1.00 43.86 489 ALA E O 1
ATOM 7017 N N . ILE E 1 181 ? 28.834 30.424 43.874 1.00 41.74 490 ILE E N 1
ATOM 7018 C CA . ILE E 1 181 ? 29.191 29.994 45.227 1.00 39.87 490 ILE E CA 1
ATOM 7019 C C . ILE E 1 181 ? 30.618 29.454 45.240 1.00 39.15 490 ILE E C 1
ATOM 7020 O O . ILE E 1 181 ? 31.175 29.102 44.199 1.00 38.86 490 ILE E O 1
ATOM 7025 N N . PHE E 1 182 ? 31.210 29.396 46.426 1.00 38.20 491 PHE E N 1
ATOM 7026 C CA . PHE E 1 182 ? 32.570 28.896 46.555 1.00 37.18 491 PHE E CA 1
ATOM 7027 C C . PHE E 1 182 ? 32.624 27.700 47.500 1.00 37.57 491 PHE E C 1
ATOM 7028 O O . PHE E 1 182 ? 32.032 27.714 48.570 1.00 37.89 491 PHE E O 1
ATOM 7036 N N . ILE E 1 183 ? 33.325 26.656 47.086 1.00 37.63 492 ILE E N 1
ATOM 7037 C CA . ILE E 1 183 ? 33.489 25.478 47.922 1.00 37.90 492 ILE E CA 1
ATOM 7038 C C . ILE E 1 183 ? 34.975 25.500 48.273 1.00 38.26 492 ILE E C 1
ATOM 7039 O O . ILE E 1 183 ? 35.791 25.983 47.479 1.00 38.54 492 ILE E O 1
ATOM 7044 N N . LYS E 1 184 ? 35.337 25.001 49.450 1.00 37.74 493 LYS E N 1
ATOM 7045 C CA . LYS E 1 184 ? 36.741 24.992 49.823 1.00 36.97 493 LYS E CA 1
ATOM 7046 C C . LYS E 1 184 ? 37.147 23.675 50.450 1.00 36.75 493 LYS E C 1
ATOM 7047 O O . LYS E 1 184 ? 36.410 23.105 51.246 1.00 35.60 493 LYS E O 1
ATOM 7053 N N . ALA E 1 185 ? 38.322 23.185 50.074 1.00 36.97 494 ALA E N 1
ATOM 7054 C CA . ALA E 1 185 ? 38.820 21.938 50.633 1.00 37.50 494 ALA E CA 1
ATOM 7055 C C . ALA E 1 185 ? 40.247 22.124 51.123 1.00 38.64 494 ALA E C 1
ATOM 7056 O O . ALA E 1 185 ? 41.059 22.813 50.479 1.00 38.49 494 ALA E O 1
ATOM 7058 N N . ILE E 1 186 ? 40.539 21.508 52.268 1.00 38.78 495 ILE E N 1
ATOM 7059 C CA . ILE E 1 186 ? 41.866 21.566 52.864 1.00 39.38 495 ILE E CA 1
ATOM 7060 C C . ILE E 1 186 ? 42.288 20.170 53.300 1.00 40.12 495 ILE E C 1
ATOM 7061 O O . ILE E 1 186 ? 41.716 19.606 54.226 1.00 41.01 495 ILE E O 1
ATOM 7066 N N . VAL E 1 187 ? 43.290 19.615 52.638 1.00 40.48 496 VAL E N 1
ATOM 7067 C CA . VAL E 1 187 ? 43.763 18.294 52.995 1.00 41.42 496 VAL E CA 1
ATOM 7068 C C . VAL E 1 187 ? 44.963 18.450 53.929 1.00 43.01 496 VAL E C 1
ATOM 7069 O O . VAL E 1 187 ? 45.997 19.010 53.553 1.00 43.00 496 VAL E O 1
ATOM 7073 N N . ASP E 1 188 ? 44.808 17.976 55.162 1.00 44.25 497 ASP E N 1
ATOM 7074 C CA . ASP E 1 188 ? 45.885 18.051 56.134 1.00 44.38 497 ASP E CA 1
ATOM 7075 C C . ASP E 1 188 ? 47.068 17.273 55.590 1.00 44.69 497 ASP E C 1
ATOM 7076 O O . ASP E 1 188 ? 46.935 16.128 55.150 1.00 44.38 497 ASP E O 1
ATOM 7081 N N . LEU E 1 189 ? 48.231 17.916 55.622 1.00 45.63 498 LEU E N 1
ATOM 7082 C CA . LEU E 1 189 ? 49.452 17.317 55.100 1.00 46.71 498 LEU E CA 1
ATOM 7083 C C . LEU E 1 189 ? 50.312 16.632 56.163 1.00 47.61 498 LEU E C 1
ATOM 7084 O O . LEU E 1 189 ? 51.428 16.191 55.869 1.00 47.87 498 LEU E O 1
ATOM 7089 N N . THR E 1 190 ? 49.795 16.534 57.387 1.00 49.18 499 THR E N 1
ATOM 7090 C CA . THR E 1 190 ? 50.526 15.891 58.482 1.00 50.48 499 THR E CA 1
ATOM 7091 C C . THR E 1 190 ? 51.008 14.497 58.083 1.00 51.20 499 THR E C 1
ATOM 7092 O O . THR E 1 190 ? 50.227 13.678 57.602 1.00 50.91 499 THR E O 1
ATOM 7096 N N . GLY E 1 191 ? 52.300 14.241 58.269 1.00 52.19 500 GLY E N 1
ATOM 7097 C CA . GLY E 1 191 ? 52.852 12.938 57.937 1.00 53.81 500 GLY E CA 1
ATOM 7098 C C . GLY E 1 191 ? 53.377 12.832 56.521 1.00 54.85 500 GLY E C 1
ATOM 7099 O O . GLY E 1 191 ? 53.863 11.778 56.097 1.00 55.19 500 GLY E O 1
ATOM 7100 N N . LEU E 1 192 ? 53.270 13.921 55.775 1.00 55.19 501 LEU E N 1
ATOM 7101 C CA . LEU E 1 192 ? 53.747 13.928 54.408 1.00 56.13 501 LEU E CA 1
ATOM 7102 C C . LEU E 1 192 ? 54.911 14.911 54.314 1.00 57.26 501 LEU E C 1
ATOM 7103 O O . LEU E 1 192 ? 54.803 15.902 53.558 1.00 57.92 501 LEU E O 1
ATOM 7109 N N . ALA F 1 7 ? 38.663 28.499 -12.166 1.00 74.68 316 ALA F N 1
ATOM 7110 C CA . ALA F 1 7 ? 39.922 29.112 -11.651 1.00 75.39 316 ALA F CA 1
ATOM 7111 C C . ALA F 1 7 ? 39.624 29.952 -10.406 1.00 75.80 316 ALA F C 1
ATOM 7112 O O . ALA F 1 7 ? 40.447 30.033 -9.486 1.00 76.21 316 ALA F O 1
ATOM 7114 N N . LEU F 1 8 ? 38.447 30.575 -10.380 1.00 75.62 317 LEU F N 1
ATOM 7115 C CA . LEU F 1 8 ? 38.040 31.389 -9.236 1.00 75.10 317 LEU F CA 1
ATOM 7116 C C . LEU F 1 8 ? 37.561 30.466 -8.121 1.00 74.98 317 LEU F C 1
ATOM 7117 O O . LEU F 1 8 ? 37.122 30.918 -7.062 1.00 74.50 317 LEU F O 1
ATOM 7119 N N . SER F 1 9 ? 37.645 29.164 -8.380 1.00 74.99 318 SER F N 1
ATOM 7120 C CA . SER F 1 9 ? 37.258 28.147 -7.405 1.00 74.81 318 SER F CA 1
ATOM 7121 C C . SER F 1 9 ? 38.543 27.648 -6.733 1.00 74.60 318 SER F C 1
ATOM 7122 O O . SER F 1 9 ? 38.592 27.472 -5.510 1.00 75.03 318 SER F O 1
ATOM 7124 N N . SER F 1 10 ? 39.590 27.456 -7.534 1.00 73.78 319 SER F N 1
ATOM 7125 C CA . SER F 1 10 ? 40.874 26.991 -7.020 1.00 73.45 319 SER F CA 1
ATOM 7126 C C . SER F 1 10 ? 41.562 28.029 -6.122 1.00 73.49 319 SER F C 1
ATOM 7127 O O . SER F 1 10 ? 41.965 27.711 -5.003 1.00 73.39 319 SER F O 1
ATOM 7129 N N . LYS F 1 11 ? 41.681 29.264 -6.610 1.00 73.35 320 LYS F N 1
ATOM 7130 C CA . LYS F 1 11 ? 42.334 30.356 -5.868 1.00 73.34 320 LYS F CA 1
ATOM 7131 C C . LYS F 1 11 ? 41.678 30.749 -4.530 1.00 73.40 320 LYS F C 1
ATOM 7132 O O . LYS F 1 11 ? 42.368 31.094 -3.563 1.00 73.13 320 LYS F O 1
ATOM 7134 N N . VAL F 1 12 ? 40.350 30.709 -4.485 1.00 73.01 321 VAL F N 1
ATOM 7135 C CA . VAL F 1 12 ? 39.599 31.054 -3.283 1.00 73.10 321 VAL F CA 1
ATOM 7136 C C . VAL F 1 12 ? 39.766 29.967 -2.224 1.00 72.92 321 VAL F C 1
ATOM 7137 O O . VAL F 1 12 ? 40.003 30.259 -1.050 1.00 73.13 321 VAL F O 1
ATOM 7139 N N . GLN F 1 13 ? 39.615 28.712 -2.640 1.00 72.31 322 GLN F N 1
ATOM 7140 C CA . GLN F 1 13 ? 39.770 27.598 -1.714 1.00 71.50 322 GLN F CA 1
ATOM 7141 C C . GLN F 1 13 ? 41.206 27.618 -1.181 1.00 70.67 322 GLN F C 1
ATOM 7142 O O . GLN F 1 13 ? 41.427 27.623 0.031 1.00 70.63 322 GLN F O 1
ATOM 7144 N N . GLN F 1 14 ? 42.181 27.647 -2.084 1.00 69.68 323 GLN F N 1
ATOM 7145 C CA . GLN F 1 14 ? 43.585 27.680 -1.677 1.00 68.83 323 GLN F CA 1
ATOM 7146 C C . GLN F 1 14 ? 43.845 28.896 -0.780 1.00 67.53 323 GLN F C 1
ATOM 7147 O O . GLN F 1 14 ? 44.830 28.933 -0.040 1.00 68.10 323 GLN F O 1
ATOM 7149 N N . LEU F 1 15 ? 42.963 29.892 -0.854 1.00 65.48 324 LEU F N 1
ATOM 7150 C CA . LEU F 1 15 ? 43.100 31.083 -0.020 1.00 62.95 324 LEU F CA 1
ATOM 7151 C C . LEU F 1 15 ? 42.712 30.647 1.385 1.00 61.48 324 LEU F C 1
ATOM 7152 O O . LEU F 1 15 ? 43.547 30.604 2.288 1.00 60.83 324 LEU F O 1
ATOM 7154 N N . GLU F 1 16 ? 41.440 30.307 1.560 1.00 60.04 325 GLU F N 1
ATOM 7155 C CA . GLU F 1 16 ? 40.947 29.849 2.849 1.00 59.12 325 GLU F CA 1
ATOM 7156 C C . GLU F 1 16 ? 41.803 28.682 3.344 1.00 58.85 325 GLU F C 1
ATOM 7157 O O . GLU F 1 16 ? 41.847 28.403 4.541 1.00 58.40 325 GLU F O 1
ATOM 7159 N N . ARG F 1 17 ? 42.482 28.005 2.420 1.00 58.46 326 ARG F N 1
ATOM 7160 C CA . ARG F 1 17 ? 43.344 26.883 2.775 1.00 57.62 326 ARG F CA 1
ATOM 7161 C C . ARG F 1 17 ? 44.224 27.303 3.939 1.00 57.37 326 ARG F C 1
ATOM 7162 O O . ARG F 1 17 ? 44.641 26.472 4.745 1.00 57.75 326 ARG F O 1
ATOM 7164 N N . SER F 1 18 ? 44.490 28.609 4.010 1.00 56.29 327 SER F N 1
ATOM 7165 C CA . SER F 1 18 ? 45.295 29.226 5.058 1.00 53.90 327 SER F CA 1
ATOM 7166 C C . SER F 1 18 ? 45.086 28.575 6.426 1.00 52.92 327 SER F C 1
ATOM 7167 O O . SER F 1 18 ? 45.952 28.656 7.298 1.00 52.94 327 SER F O 1
ATOM 7169 N N . ILE F 1 19 ? 43.928 27.950 6.622 1.00 50.65 328 ILE F N 1
ATOM 7170 C CA . ILE F 1 19 ? 43.638 27.283 7.881 1.00 48.37 328 ILE F CA 1
ATOM 7171 C C . ILE F 1 19 ? 44.800 26.342 8.216 1.00 47.16 328 ILE F C 1
ATOM 7172 O O . ILE F 1 19 ? 45.026 26.010 9.378 1.00 46.42 328 ILE F O 1
ATOM 7174 N N . GLY F 1 20 ? 45.535 25.919 7.188 1.00 46.02 329 GLY F N 1
ATOM 7175 C CA . GLY F 1 20 ? 46.667 25.036 7.400 1.00 45.64 329 GLY F CA 1
ATOM 7176 C C . GLY F 1 20 ? 47.744 25.748 8.199 1.00 45.40 329 GLY F C 1
ATOM 7177 O O . GLY F 1 20 ? 48.300 25.209 9.158 1.00 44.31 329 GLY F O 1
ATOM 7178 N N . LEU F 1 21 ? 48.031 26.981 7.800 1.00 45.11 330 LEU F N 1
ATOM 7179 C CA . LEU F 1 21 ? 49.031 27.789 8.476 1.00 44.42 330 LEU F CA 1
ATOM 7180 C C . LEU F 1 21 ? 48.655 27.956 9.946 1.00 43.67 330 LEU F C 1
ATOM 7181 O O . LEU F 1 21 ? 49.496 27.805 10.828 1.00 44.83 330 LEU F O 1
ATOM 7183 N N . LYS F 1 22 ? 47.390 28.251 10.214 1.00 41.77 331 LYS F N 1
ATOM 7184 C CA . LYS F 1 22 ? 46.952 28.431 11.587 1.00 40.54 331 LYS F CA 1
ATOM 7185 C C . LYS F 1 22 ? 47.034 27.114 12.362 1.00 40.05 331 LYS F C 1
ATOM 7186 O O . LYS F 1 22 ? 47.131 27.107 13.596 1.00 40.50 331 LYS F O 1
ATOM 7188 N N . ASP F 1 23 ? 46.990 26.002 11.637 1.00 38.11 332 ASP F N 1
ATOM 7189 C CA . ASP F 1 23 ? 47.064 24.686 12.262 1.00 37.19 332 ASP F CA 1
ATOM 7190 C C . ASP F 1 23 ? 48.433 24.501 12.917 1.00 35.81 332 ASP F C 1
ATOM 7191 O O . ASP F 1 23 ? 48.537 23.909 13.980 1.00 36.57 332 ASP F O 1
ATOM 7193 N N . LEU F 1 24 ? 49.474 25.016 12.268 1.00 34.14 333 LEU F N 1
ATOM 7194 C CA . LEU F 1 24 ? 50.831 24.912 12.775 1.00 34.46 333 LEU F CA 1
ATOM 7195 C C . LEU F 1 24 ? 50.990 25.630 14.126 1.00 34.87 333 LEU F C 1
ATOM 7196 O O . LEU F 1 24 ? 51.663 25.111 15.026 1.00 33.74 333 LEU F O 1
ATOM 7198 N N . ALA F 1 25 ? 50.364 26.802 14.272 1.00 33.64 334 ALA F N 1
ATOM 7199 C CA . ALA F 1 25 ? 50.449 27.554 15.523 1.00 34.33 334 ALA F CA 1
ATOM 7200 C C . ALA F 1 25 ? 49.765 26.767 16.630 1.00 35.12 334 ALA F C 1
ATOM 7201 O O . ALA F 1 25 ? 50.214 26.767 17.777 1.00 36.41 334 ALA F O 1
ATOM 7203 N N . MET F 1 26 ? 48.668 26.101 16.283 1.00 35.34 335 MET F N 1
ATOM 7204 C CA . MET F 1 26 ? 47.945 25.276 17.242 1.00 34.42 335 MET F CA 1
ATOM 7205 C C . MET F 1 26 ? 48.850 24.168 17.747 1.00 33.08 335 MET F C 1
ATOM 7206 O O . MET F 1 26 ? 48.938 23.934 18.953 1.00 33.31 335 MET F O 1
ATOM 7211 N N . ALA F 1 27 ? 49.503 23.458 16.829 1.00 30.87 336 ALA F N 1
ATOM 7212 C CA . ALA F 1 27 ? 50.385 22.376 17.255 1.00 30.37 336 ALA F CA 1
ATOM 7213 C C . ALA F 1 27 ? 51.406 22.962 18.214 1.00 30.50 336 ALA F C 1
ATOM 7214 O O . ALA F 1 27 ? 51.663 22.396 19.274 1.00 30.47 336 ALA F O 1
ATOM 7216 N N . ASP F 1 28 ? 51.978 24.102 17.834 1.00 30.44 337 ASP F N 1
ATOM 7217 C CA . ASP F 1 28 ? 52.985 24.758 18.655 1.00 32.24 337 ASP F CA 1
ATOM 7218 C C . ASP F 1 28 ? 52.442 25.106 20.031 1.00 30.80 337 ASP F C 1
ATOM 7219 O O . ASP F 1 28 ? 53.128 24.929 21.030 1.00 32.16 337 ASP F O 1
ATOM 7224 N N . LEU F 1 29 ? 51.201 25.568 20.089 1.00 29.45 338 LEU F N 1
ATOM 7225 C CA . LEU F 1 29 ? 50.598 25.924 21.357 1.00 28.06 338 LEU F CA 1
ATOM 7226 C C . LEU F 1 29 ? 50.347 24.666 22.191 1.00 28.32 338 LEU F C 1
ATOM 7227 O O . LEU F 1 29 ? 50.554 24.659 23.410 1.00 26.26 338 LEU F O 1
ATOM 7232 N N . GLU F 1 30 ? 49.902 23.598 21.535 1.00 29.59 339 GLU F N 1
ATOM 7233 C CA . GLU F 1 30 ? 49.660 22.327 22.227 1.00 31.38 339 GLU F CA 1
ATOM 7234 C C . GLU F 1 30 ? 50.933 21.880 22.940 1.00 32.00 339 GLU F C 1
ATOM 7235 O O . GLU F 1 30 ? 50.918 21.525 24.120 1.00 32.84 339 GLU F O 1
ATOM 7241 N N . GLN F 1 31 ? 52.036 21.915 22.213 1.00 31.51 340 GLN F N 1
ATOM 7242 C CA . GLN F 1 31 ? 53.304 21.507 22.768 1.00 34.00 340 GLN F CA 1
ATOM 7243 C C . GLN F 1 31 ? 53.754 22.405 23.927 1.00 34.21 340 GLN F C 1
ATOM 7244 O O . GLN F 1 31 ? 54.307 21.920 24.910 1.00 33.52 340 GLN F O 1
ATOM 7250 N N . LYS F 1 32 ? 53.497 23.707 23.824 1.00 34.56 341 LYS F N 1
ATOM 7251 C CA . LYS F 1 32 ? 53.882 24.629 24.890 1.00 35.37 341 LYS F CA 1
ATOM 7252 C C . LYS F 1 32 ? 53.158 24.299 26.201 1.00 34.63 341 LYS F C 1
ATOM 7253 O O . LYS F 1 32 ? 53.764 24.242 27.270 1.00 33.44 341 LYS F O 1
ATOM 7259 N N . VAL F 1 33 ? 51.853 24.095 26.107 1.00 34.17 342 VAL F N 1
ATOM 7260 C CA . VAL F 1 33 ? 51.052 23.767 27.269 1.00 34.13 342 VAL F CA 1
ATOM 7261 C C . VAL F 1 33 ? 51.604 22.501 27.899 1.00 34.53 342 VAL F C 1
ATOM 7262 O O . VAL F 1 33 ? 51.723 22.398 29.116 1.00 34.82 342 VAL F O 1
ATOM 7266 N N . LEU F 1 34 ? 51.947 21.539 27.059 1.00 35.31 343 LEU F N 1
ATOM 7267 C CA . LEU F 1 34 ? 52.489 20.278 27.537 1.00 36.38 343 LEU F CA 1
ATOM 7268 C C . LEU F 1 34 ? 53.797 20.466 28.283 1.00 36.77 343 LEU F C 1
ATOM 7269 O O . LEU F 1 34 ? 54.023 19.836 29.314 1.00 37.39 343 LEU F O 1
ATOM 7274 N N . GLU F 1 35 ? 54.657 21.339 27.774 1.00 37.92 344 GLU F N 1
ATOM 7275 C CA . GLU F 1 35 ? 55.931 21.585 28.422 1.00 39.11 344 GLU F CA 1
ATOM 7276 C C . GLU F 1 35 ? 55.714 22.192 29.810 1.00 40.03 344 GLU F C 1
ATOM 7277 O O . GLU F 1 35 ? 56.338 21.762 30.773 1.00 41.57 344 GLU F O 1
ATOM 7283 N N . MET F 1 36 ? 54.828 23.180 29.912 1.00 40.35 345 MET F N 1
ATOM 7284 C CA . MET F 1 36 ? 54.512 23.849 31.183 1.00 41.43 345 MET F CA 1
ATOM 7285 C C . MET F 1 36 ? 54.010 22.893 32.269 1.00 41.64 345 MET F C 1
ATOM 7286 O O . MET F 1 36 ? 54.297 23.075 33.447 1.00 42.60 345 MET F O 1
ATOM 7291 N N . GLU F 1 37 ? 53.247 21.882 31.864 1.00 42.09 346 GLU F N 1
ATOM 7292 C CA . GLU F 1 37 ? 52.683 20.907 32.791 1.00 41.94 346 GLU F CA 1
ATOM 7293 C C . GLU F 1 37 ? 53.729 20.070 33.518 1.00 40.96 346 GLU F C 1
ATOM 7294 O O . GLU F 1 37 ? 53.436 19.488 34.563 1.00 41.61 346 GLU F O 1
ATOM 7300 N N . ALA F 1 38 ? 54.950 20.014 32.990 1.00 39.48 347 ALA F N 1
ATOM 7301 C CA . ALA F 1 38 ? 55.996 19.213 33.633 1.00 38.77 347 ALA F CA 1
ATOM 7302 C C . ALA F 1 38 ? 57.054 20.001 34.403 1.00 38.01 347 ALA F C 1
ATOM 7303 O O . ALA F 1 38 ? 57.783 19.433 35.214 1.00 38.88 347 ALA F O 1
ATOM 7305 N N . SER F 1 39 ? 57.141 21.302 34.167 1.00 36.78 348 SER F N 1
ATOM 7306 C CA . SER F 1 39 ? 58.142 22.101 34.856 1.00 36.52 348 SER F CA 1
ATOM 7307 C C . SER F 1 39 ? 57.868 22.269 36.350 1.00 35.76 348 SER F C 1
ATOM 7308 O O . SER F 1 39 ? 56.737 22.129 36.801 1.00 36.47 348 SER F O 1
ATOM 7311 N N . THR F 1 40 ? 58.922 22.563 37.104 1.00 34.58 349 THR F N 1
ATOM 7312 C CA . THR F 1 40 ? 58.839 22.793 38.548 1.00 34.34 349 THR F CA 1
ATOM 7313 C C . THR F 1 40 ? 59.752 23.983 38.840 1.00 33.31 349 THR F C 1
ATOM 7314 O O . THR F 1 40 ? 60.567 24.350 38.003 1.00 33.26 349 THR F O 1
ATOM 7318 N N . TYR F 1 41 ? 59.627 24.591 40.011 1.00 34.20 350 TYR F N 1
ATOM 7319 C CA . TYR F 1 41 ? 60.462 25.739 40.330 1.00 36.09 350 TYR F CA 1
ATOM 7320 C C . TYR F 1 41 ? 61.079 25.686 41.716 1.00 36.37 350 TYR F C 1
ATOM 7321 O O . TYR F 1 41 ? 61.106 26.693 42.426 1.00 37.30 350 TYR F O 1
ATOM 7330 N N . ASP F 1 42 ? 61.588 24.523 42.100 1.00 36.84 351 ASP F N 1
ATOM 7331 C CA . ASP F 1 42 ? 62.191 24.373 43.415 1.00 36.65 351 ASP F CA 1
ATOM 7332 C C . ASP F 1 42 ? 63.441 23.512 43.382 1.00 36.10 351 ASP F C 1
ATOM 7333 O O . ASP F 1 42 ? 63.879 23.018 44.417 1.00 37.03 351 ASP F O 1
ATOM 7338 N N . GLY F 1 43 ? 64.015 23.324 42.199 1.00 35.37 352 GLY F N 1
ATOM 7339 C CA . GLY F 1 43 ? 65.219 22.519 42.088 1.00 34.38 352 GLY F CA 1
ATOM 7340 C C . GLY F 1 43 ? 64.983 21.019 42.151 1.00 34.48 352 GLY F C 1
ATOM 7341 O O . GLY F 1 43 ? 65.920 20.237 41.975 1.00 35.32 352 GLY F O 1
ATOM 7342 N N . VAL F 1 44 ? 63.743 20.611 42.404 1.00 34.29 353 VAL F N 1
ATOM 7343 C CA . VAL F 1 44 ? 63.406 19.188 42.485 1.00 34.85 353 VAL F CA 1
ATOM 7344 C C . VAL F 1 44 ? 62.576 18.751 41.276 1.00 35.13 353 VAL F C 1
ATOM 7345 O O . VAL F 1 44 ? 61.585 19.396 40.926 1.00 35.49 353 VAL F O 1
ATOM 7349 N N . PHE F 1 45 ? 62.978 17.649 40.651 1.00 34.36 354 PHE F N 1
ATOM 7350 C CA . PHE F 1 45 ? 62.282 17.163 39.469 1.00 34.48 354 PHE F CA 1
ATOM 7351 C C . PHE F 1 45 ? 62.212 15.629 39.418 1.00 34.23 354 PHE F C 1
ATOM 7352 O O . PHE F 1 45 ? 63.209 14.938 39.646 1.00 33.80 354 PHE F O 1
ATOM 7360 N N . ILE F 1 46 ? 61.023 15.107 39.130 1.00 34.29 355 ILE F N 1
ATOM 7361 C CA . ILE F 1 46 ? 60.831 13.668 39.028 1.00 34.38 355 ILE F CA 1
ATOM 7362 C C . ILE F 1 46 ? 60.323 13.286 37.645 1.00 34.46 355 ILE F C 1
ATOM 7363 O O . ILE F 1 46 ? 59.200 13.586 37.273 1.00 35.66 355 ILE F O 1
ATOM 7368 N N . TRP F 1 47 ? 61.176 12.601 36.900 1.00 35.26 356 TRP F N 1
ATOM 7369 C CA . TRP F 1 47 ? 60.889 12.186 35.538 1.00 36.17 356 TRP F CA 1
ATOM 7370 C C . TRP F 1 47 ? 60.461 10.720 35.398 1.00 37.03 356 TRP F C 1
ATOM 7371 O O . TRP F 1 47 ? 61.241 9.789 35.639 1.00 37.11 356 TRP F O 1
ATOM 7382 N N . LYS F 1 48 ? 59.208 10.536 34.993 1.00 36.94 357 LYS F N 1
ATOM 7383 C CA . LYS F 1 48 ? 58.634 9.220 34.801 1.00 37.18 357 LYS F CA 1
ATOM 7384 C C . LYS F 1 48 ? 58.750 8.798 33.350 1.00 38.89 357 LYS F C 1
ATOM 7385 O O . LYS F 1 48 ? 58.224 9.463 32.451 1.00 39.84 357 LYS F O 1
ATOM 7391 N N . ILE F 1 49 ? 59.448 7.696 33.119 1.00 39.14 358 ILE F N 1
ATOM 7392 C CA . ILE F 1 49 ? 59.615 7.185 31.776 1.00 39.90 358 ILE F CA 1
ATOM 7393 C C . ILE F 1 49 ? 58.805 5.890 31.622 1.00 41.48 358 ILE F C 1
ATOM 7394 O O . ILE F 1 49 ? 59.203 4.827 32.116 1.00 41.99 358 ILE F O 1
ATOM 7399 N N . SER F 1 50 ? 57.653 6.007 30.962 1.00 42.36 359 SER F N 1
ATOM 7400 C CA . SER F 1 50 ? 56.762 4.877 30.696 1.00 43.70 359 SER F CA 1
ATOM 7401 C C . SER F 1 50 ? 57.240 4.174 29.428 1.00 44.42 359 SER F C 1
ATOM 7402 O O . SER F 1 50 ? 58.220 4.605 28.828 1.00 43.99 359 SER F O 1
ATOM 7405 N N . ASP F 1 51 ? 56.544 3.111 29.018 1.00 46.12 360 ASP F N 1
ATOM 7406 C CA . ASP F 1 51 ? 56.919 2.323 27.828 1.00 47.36 360 ASP F CA 1
ATOM 7407 C C . ASP F 1 51 ? 58.402 2.007 27.850 1.00 47.44 360 ASP F C 1
ATOM 7408 O O . ASP F 1 51 ? 59.056 1.953 26.802 1.00 47.96 360 ASP F O 1
ATOM 7413 N N . PHE F 1 52 ? 58.926 1.799 29.051 1.00 47.11 361 PHE F N 1
ATOM 7414 C CA . PHE F 1 52 ? 60.338 1.514 29.234 1.00 47.24 361 PHE F CA 1
ATOM 7415 C C . PHE F 1 52 ? 60.836 0.445 28.271 1.00 47.51 361 PHE F C 1
ATOM 7416 O O . PHE F 1 52 ? 61.801 0.654 27.536 1.00 47.13 361 PHE F O 1
ATOM 7424 N N . ALA F 1 53 ? 60.167 -0.702 28.281 1.00 48.28 362 ALA F N 1
ATOM 7425 C CA . ALA F 1 53 ? 60.547 -1.811 27.422 1.00 49.33 362 ALA F CA 1
ATOM 7426 C C . ALA F 1 53 ? 60.754 -1.371 25.976 1.00 49.98 362 ALA F C 1
ATOM 7427 O O . ALA F 1 53 ? 61.822 -1.592 25.402 1.00 50.48 362 ALA F O 1
ATOM 7429 N N . ARG F 1 54 ? 59.734 -0.744 25.396 1.00 50.88 363 ARG F N 1
ATOM 7430 C CA . ARG F 1 54 ? 59.805 -0.285 24.013 1.00 52.00 363 ARG F CA 1
ATOM 7431 C C . ARG F 1 54 ? 60.987 0.655 23.809 1.00 51.96 363 ARG F C 1
ATOM 7432 O O . ARG F 1 54 ? 61.863 0.391 22.986 1.00 52.16 363 ARG F O 1
ATOM 7440 N N . LYS F 1 55 ? 61.013 1.746 24.568 1.00 52.23 364 LYS F N 1
ATOM 7441 C CA . LYS F 1 55 ? 62.086 2.729 24.464 1.00 52.39 364 LYS F CA 1
ATOM 7442 C C . LYS F 1 55 ? 63.444 2.091 24.715 1.00 53.05 364 LYS F C 1
ATOM 7443 O O . LYS F 1 55 ? 64.444 2.476 24.111 1.00 52.93 364 LYS F O 1
ATOM 7449 N N . ARG F 1 56 ? 63.462 1.105 25.608 1.00 54.25 365 ARG F N 1
ATOM 7450 C CA . ARG F 1 56 ? 64.690 0.406 25.978 1.00 55.44 365 ARG F CA 1
ATOM 7451 C C . ARG F 1 56 ? 65.231 -0.348 24.769 1.00 55.76 365 ARG F C 1
ATOM 7452 O O . ARG F 1 56 ? 66.441 -0.496 24.588 1.00 55.23 365 ARG F O 1
ATOM 7460 N N . GLN F 1 57 ? 64.311 -0.815 23.937 1.00 56.59 366 GLN F N 1
ATOM 7461 C CA . GLN F 1 57 ? 64.669 -1.574 22.761 1.00 57.81 366 GLN F CA 1
ATOM 7462 C C . GLN F 1 57 ? 65.155 -0.672 21.636 1.00 58.01 366 GLN F C 1
ATOM 7463 O O . GLN F 1 57 ? 66.135 -0.985 20.951 1.00 57.65 366 GLN F O 1
ATOM 7469 N N . GLU F 1 58 ? 64.468 0.452 21.453 1.00 58.05 367 GLU F N 1
ATOM 7470 C CA . GLU F 1 58 ? 64.834 1.411 20.421 1.00 57.73 367 GLU F CA 1
ATOM 7471 C C . GLU F 1 58 ? 66.272 1.846 20.646 1.00 56.60 367 GLU F C 1
ATOM 7472 O O . GLU F 1 58 ? 67.000 2.136 19.705 1.00 56.64 367 GLU F O 1
ATOM 7478 N N . ALA F 1 59 ? 66.682 1.873 21.904 1.00 56.20 368 ALA F N 1
ATOM 7479 C CA . ALA F 1 59 ? 68.034 2.280 22.234 1.00 56.41 368 ALA F CA 1
ATOM 7480 C C . ALA F 1 59 ? 69.047 1.189 21.880 1.00 56.94 368 ALA F C 1
ATOM 7481 O O . ALA F 1 59 ? 70.120 1.482 21.341 1.00 57.12 368 ALA F O 1
ATOM 7483 N N . VAL F 1 60 ? 68.708 -0.067 22.173 1.00 57.06 369 VAL F N 1
ATOM 7484 C CA . VAL F 1 60 ? 69.612 -1.182 21.876 1.00 57.39 369 VAL F CA 1
ATOM 7485 C C . VAL F 1 60 ? 69.819 -1.298 20.379 1.00 56.85 369 VAL F C 1
ATOM 7486 O O . VAL F 1 60 ? 70.950 -1.439 19.902 1.00 56.79 369 VAL F O 1
ATOM 7490 N N . ALA F 1 61 ? 68.715 -1.244 19.644 1.00 56.34 370 ALA F N 1
ATOM 7491 C CA . ALA F 1 61 ? 68.762 -1.324 18.193 1.00 56.05 370 ALA F CA 1
ATOM 7492 C C . ALA F 1 61 ? 69.504 -0.115 17.615 1.00 55.83 370 ALA F C 1
ATOM 7493 O O . ALA F 1 61 ? 69.899 -0.126 16.452 1.00 56.42 370 ALA F O 1
ATOM 7495 N N . GLY F 1 62 ? 69.691 0.923 18.426 1.00 55.30 371 GLY F N 1
ATOM 7496 C CA . GLY F 1 62 ? 70.395 2.106 17.954 1.00 54.93 371 GLY F CA 1
ATOM 7497 C C . GLY F 1 62 ? 69.529 3.090 17.179 1.00 54.28 371 GLY F C 1
ATOM 7498 O O . GLY F 1 62 ? 70.046 4.030 16.574 1.00 53.91 371 GLY F O 1
ATOM 7499 N N . ARG F 1 63 ? 68.217 2.864 17.201 1.00 53.33 372 ARG F N 1
ATOM 7500 C CA . ARG F 1 63 ? 67.241 3.709 16.518 1.00 53.11 372 ARG F CA 1
ATOM 7501 C C . ARG F 1 63 ? 67.021 5.027 17.254 1.00 51.48 372 ARG F C 1
ATOM 7502 O O . ARG F 1 63 ? 66.831 6.072 16.632 1.00 50.42 372 ARG F O 1
ATOM 7510 N N . ILE F 1 64 ? 67.026 4.955 18.582 1.00 49.66 373 ILE F N 1
ATOM 7511 C CA . ILE F 1 64 ? 66.858 6.123 19.432 1.00 47.97 373 ILE F CA 1
ATOM 7512 C C . ILE F 1 64 ? 67.768 5.949 20.646 1.00 46.42 373 ILE F C 1
ATOM 7513 O O . ILE F 1 64 ? 67.361 5.427 21.686 1.00 45.74 373 ILE F O 1
ATOM 7518 N N . PRO F 1 65 ? 69.025 6.391 20.517 1.00 45.16 374 PRO F N 1
ATOM 7519 C CA . PRO F 1 65 ? 70.038 6.300 21.572 1.00 44.29 374 PRO F CA 1
ATOM 7520 C C . PRO F 1 65 ? 69.733 7.063 22.857 1.00 43.57 374 PRO F C 1
ATOM 7521 O O . PRO F 1 65 ? 69.906 6.527 23.951 1.00 43.47 374 PRO F O 1
ATOM 7525 N N . ALA F 1 66 ? 69.282 8.307 22.732 1.00 41.88 375 ALA F N 1
ATOM 7526 C CA . ALA F 1 66 ? 69.013 9.117 23.911 1.00 40.26 375 ALA F CA 1
ATOM 7527 C C . ALA F 1 66 ? 67.633 9.755 23.942 1.00 39.54 375 ALA F C 1
ATOM 7528 O O . ALA F 1 66 ? 66.912 9.773 22.946 1.00 39.18 375 ALA F O 1
ATOM 7530 N N . ILE F 1 67 ? 67.283 10.281 25.112 1.00 38.76 376 ILE F N 1
ATOM 7531 C CA . ILE F 1 67 ? 66.008 10.940 25.328 1.00 37.06 376 ILE F CA 1
ATOM 7532 C C . ILE F 1 67 ? 66.182 12.136 26.266 1.00 36.92 376 ILE F C 1
ATOM 7533 O O . ILE F 1 67 ? 66.824 12.018 27.314 1.00 36.72 376 ILE F O 1
ATOM 7538 N N . PHE F 1 68 ? 65.620 13.286 25.889 1.00 35.23 377 PHE F N 1
ATOM 7539 C CA . PHE F 1 68 ? 65.682 14.474 26.742 1.00 33.94 377 PHE F CA 1
ATOM 7540 C C . PHE F 1 68 ? 64.442 14.502 27.621 1.00 32.42 377 PHE F C 1
ATOM 7541 O O . PHE F 1 68 ? 63.393 13.997 27.242 1.00 32.08 377 PHE F O 1
ATOM 7549 N N . SER F 1 69 ? 64.563 15.095 28.801 1.00 31.59 378 SER F N 1
ATOM 7550 C CA . SER F 1 69 ? 63.425 15.211 29.705 1.00 31.23 378 SER F CA 1
ATOM 7551 C C . SER F 1 69 ? 62.874 16.632 29.553 1.00 30.64 378 SER F C 1
ATOM 7552 O O . SER F 1 69 ? 63.493 17.481 28.914 1.00 28.50 378 SER F O 1
ATOM 7555 N N . PRO F 1 70 ? 61.679 16.892 30.100 1.00 31.03 379 PRO F N 1
ATOM 7556 C CA . PRO F 1 70 ? 61.108 18.242 30.019 1.00 30.42 379 PRO F CA 1
ATOM 7557 C C . PRO F 1 70 ? 62.057 19.148 30.831 1.00 30.38 379 PRO F C 1
ATOM 7558 O O . PRO F 1 70 ? 62.949 18.649 31.511 1.00 29.88 379 PRO F O 1
ATOM 7562 N N . ALA F 1 71 ? 61.858 20.462 30.777 1.00 30.31 380 ALA F N 1
ATOM 7563 C CA . ALA F 1 71 ? 62.708 21.410 31.511 1.00 30.10 380 ALA F CA 1
ATOM 7564 C C . ALA F 1 71 ? 62.181 21.755 32.909 1.00 29.78 380 ALA F C 1
ATOM 7565 O O . ALA F 1 71 ? 60.979 21.689 33.148 1.00 29.02 380 ALA F O 1
ATOM 7567 N N . PHE F 1 72 ? 63.087 22.132 33.818 1.00 29.60 381 PHE F N 1
ATOM 7568 C CA . PHE F 1 72 ? 62.708 22.518 35.183 1.00 29.53 381 PHE F CA 1
ATOM 7569 C C . PHE F 1 72 ? 63.614 23.633 35.717 1.00 30.07 381 PHE F C 1
ATOM 7570 O O . PHE F 1 72 ? 64.697 23.865 35.175 1.00 30.41 381 PHE F O 1
ATOM 7578 N N . TYR F 1 73 ? 63.182 24.328 36.771 1.00 30.54 382 TYR F N 1
ATOM 7579 C CA . TYR F 1 73 ? 63.967 25.453 37.277 1.00 31.50 382 TYR F CA 1
ATOM 7580 C C . TYR F 1 73 ? 64.373 25.399 38.746 1.00 31.94 382 TYR F C 1
ATOM 7581 O O . TYR F 1 73 ? 63.761 24.694 39.536 1.00 32.40 382 TYR F O 1
ATOM 7590 N N . THR F 1 74 ? 65.408 26.163 39.102 1.00 32.29 383 THR F N 1
ATOM 7591 C CA . THR F 1 74 ? 65.885 26.214 40.479 1.00 32.57 383 THR F CA 1
ATOM 7592 C C . THR F 1 74 ? 64.902 26.970 41.340 1.00 33.63 383 THR F C 1
ATOM 7593 O O . THR F 1 74 ? 64.646 26.580 42.480 1.00 34.87 383 THR F O 1
ATOM 7597 N N . SER F 1 75 ? 64.360 28.053 40.789 1.00 34.13 384 SER F N 1
ATOM 7598 C CA . SER F 1 75 ? 63.370 28.892 41.474 1.00 34.16 384 SER F CA 1
ATOM 7599 C C . SER F 1 75 ? 62.460 29.485 40.402 1.00 34.97 384 SER F C 1
ATOM 7600 O O . SER F 1 75 ? 62.679 29.249 39.214 1.00 35.30 384 SER F O 1
ATOM 7603 N N . ARG F 1 76 ? 61.465 30.270 40.806 1.00 35.16 385 ARG F N 1
ATOM 7604 C CA . ARG F 1 76 ? 60.536 30.865 39.841 1.00 35.30 385 ARG F CA 1
ATOM 7605 C C . ARG F 1 76 ? 61.224 31.611 38.696 1.00 34.66 385 ARG F C 1
ATOM 7606 O O . ARG F 1 76 ? 60.725 31.602 37.574 1.00 35.51 385 ARG F O 1
ATOM 7614 N N . TYR F 1 77 ? 62.347 32.274 38.975 1.00 33.89 386 TYR F N 1
ATOM 7615 C CA . TYR F 1 77 ? 63.090 32.979 37.924 1.00 33.23 386 TYR F CA 1
ATOM 7616 C C . TYR F 1 77 ? 64.552 32.546 37.937 1.00 32.97 386 TYR F C 1
ATOM 7617 O O . TYR F 1 77 ? 65.447 33.346 37.674 1.00 31.93 386 TYR F O 1
ATOM 7626 N N . GLY F 1 78 ? 64.779 31.263 38.230 1.00 33.87 387 GLY F N 1
ATOM 7627 C CA . GLY F 1 78 ? 66.129 30.730 38.311 1.00 32.99 387 GLY F CA 1
ATOM 7628 C C . GLY F 1 78 ? 66.677 30.083 37.056 1.00 34.04 387 GLY F C 1
ATOM 7629 O O . GLY F 1 78 ? 66.244 30.402 35.939 1.00 34.06 387 GLY F O 1
ATOM 7630 N N . TYR F 1 79 ? 67.637 29.170 37.234 1.00 33.78 388 TYR F N 1
ATOM 7631 C CA . TYR F 1 79 ? 68.244 28.491 36.093 1.00 32.83 388 TYR F CA 1
ATOM 7632 C C . TYR F 1 79 ? 67.279 27.521 35.429 1.00 31.59 388 TYR F C 1
ATOM 7633 O O . TYR F 1 79 ? 66.402 26.959 36.084 1.00 30.20 388 TYR F O 1
ATOM 7642 N N . LYS F 1 80 ? 67.447 27.338 34.121 1.00 30.87 389 LYS F N 1
ATOM 7643 C CA . LYS F 1 80 ? 66.609 26.423 33.367 1.00 30.89 389 LYS F CA 1
ATOM 7644 C C . LYS F 1 80 ? 67.465 25.178 33.134 1.00 30.99 389 LYS F C 1
ATOM 7645 O O . LYS F 1 80 ? 68.630 25.285 32.772 1.00 30.45 389 LYS F O 1
ATOM 7651 N N . MET F 1 81 ? 66.885 24.003 33.339 1.00 31.32 390 MET F N 1
ATOM 7652 C CA . MET F 1 81 ? 67.638 22.760 33.204 1.00 32.26 390 MET F CA 1
ATOM 7653 C C . MET F 1 81 ? 66.788 21.596 32.676 1.00 32.09 390 MET F C 1
ATOM 7654 O O . MET F 1 81 ? 65.553 21.630 32.711 1.00 32.13 390 MET F O 1
ATOM 7659 N N . CYS F 1 82 ? 67.468 20.572 32.179 1.00 31.85 391 CYS F N 1
ATOM 7660 C CA . CYS F 1 82 ? 66.793 19.370 31.723 1.00 32.28 391 CYS F CA 1
ATOM 7661 C C . CYS F 1 82 ? 67.801 18.238 31.865 1.00 32.06 391 CYS F C 1
ATOM 7662 O O . CYS F 1 82 ? 68.972 18.476 32.138 1.00 29.97 391 CYS F O 1
ATOM 7665 N N . LEU F 1 83 ? 67.342 17.006 31.692 1.00 33.13 392 LEU F N 1
ATOM 7666 C CA . LEU F 1 83 ? 68.222 15.858 31.810 1.00 33.66 392 LEU F CA 1
ATOM 7667 C C . LEU F 1 83 ? 68.261 15.144 30.474 1.00 35.64 392 LEU F C 1
ATOM 7668 O O . LEU F 1 83 ? 67.428 15.412 29.606 1.00 35.86 392 LEU F O 1
ATOM 7673 N N . ARG F 1 84 ? 69.239 14.254 30.305 1.00 36.76 393 ARG F N 1
ATOM 7674 C CA . ARG F 1 84 ? 69.347 13.463 29.088 1.00 36.70 393 ARG F CA 1
ATOM 7675 C C . ARG F 1 84 ? 69.819 12.048 29.444 1.00 36.84 393 ARG F C 1
ATOM 7676 O O . ARG F 1 84 ? 70.835 11.865 30.123 1.00 36.45 393 ARG F O 1
ATOM 7684 N N . ILE F 1 85 ? 69.088 11.050 28.959 1.00 37.15 394 ILE F N 1
ATOM 7685 C CA . ILE F 1 85 ? 69.403 9.667 29.272 1.00 37.67 394 ILE F CA 1
ATOM 7686 C C . ILE F 1 85 ? 69.571 8.733 28.083 1.00 38.07 394 ILE F C 1
ATOM 7687 O O . ILE F 1 85 ? 68.869 8.847 27.079 1.00 38.57 394 ILE F O 1
ATOM 7692 N N . TYR F 1 86 ? 70.523 7.814 28.201 1.00 38.45 395 TYR F N 1
ATOM 7693 C CA . TYR F 1 86 ? 70.754 6.812 27.164 1.00 39.19 395 TYR F CA 1
ATOM 7694 C C . TYR F 1 86 ? 70.437 5.460 27.800 1.00 40.49 395 TYR F C 1
ATOM 7695 O O . TYR F 1 86 ? 71.267 4.869 28.511 1.00 40.10 395 TYR F O 1
ATOM 7704 N N . LEU F 1 87 ? 69.227 4.974 27.552 1.00 41.49 396 LEU F N 1
ATOM 7705 C CA . LEU F 1 87 ? 68.796 3.705 28.118 1.00 42.39 396 LEU F CA 1
ATOM 7706 C C . LEU F 1 87 ? 69.735 2.519 27.885 1.00 43.48 396 LEU F C 1
ATOM 7707 O O . LEU F 1 87 ? 69.607 1.498 28.560 1.00 44.07 396 LEU F O 1
ATOM 7712 N N . ASN F 1 88 ? 70.672 2.644 26.947 1.00 43.75 397 ASN F N 1
ATOM 7713 C CA . ASN F 1 88 ? 71.616 1.563 26.677 1.00 44.58 397 ASN F CA 1
ATOM 7714 C C . ASN F 1 88 ? 73.052 2.070 26.687 1.00 44.66 397 ASN F C 1
ATOM 7715 O O . ASN F 1 88 ? 73.915 1.503 26.025 1.00 44.88 397 ASN F O 1
ATOM 7720 N N . GLY F 1 89 ? 73.288 3.159 27.414 1.00 45.21 398 GLY F N 1
ATOM 7721 C CA . GLY F 1 89 ? 74.630 3.706 27.548 1.00 45.96 398 GLY F CA 1
ATOM 7722 C C . GLY F 1 89 ? 75.280 4.590 26.499 1.00 46.77 398 GLY F C 1
ATOM 7723 O O . GLY F 1 89 ? 74.948 4.541 25.320 1.00 46.60 398 GLY F O 1
ATOM 7724 N N . ASP F 1 90 ? 76.233 5.395 26.967 1.00 48.25 399 ASP F N 1
ATOM 7725 C CA . ASP F 1 90 ? 77.018 6.311 26.144 1.00 49.38 399 ASP F CA 1
ATOM 7726 C C . ASP F 1 90 ? 78.449 6.336 26.698 1.00 50.47 399 ASP F C 1
ATOM 7727 O O . ASP F 1 90 ? 78.683 5.997 27.863 1.00 50.32 399 ASP F O 1
ATOM 7732 N N . GLY F 1 91 ? 79.400 6.733 25.855 1.00 51.32 400 GLY F N 1
ATOM 7733 C CA . GLY F 1 91 ? 80.792 6.799 26.266 1.00 52.31 400 GLY F CA 1
ATOM 7734 C C . GLY F 1 91 ? 81.274 5.514 26.907 1.00 53.01 400 GLY F C 1
ATOM 7735 O O . GLY F 1 91 ? 80.956 4.412 26.446 1.00 53.50 400 GLY F O 1
ATOM 7736 N N . THR F 1 92 ? 82.039 5.658 27.982 1.00 53.28 401 THR F N 1
ATOM 7737 C CA . THR F 1 92 ? 82.581 4.520 28.712 1.00 53.25 401 THR F CA 1
ATOM 7738 C C . THR F 1 92 ? 81.485 3.523 29.105 1.00 53.68 401 THR F C 1
ATOM 7739 O O . THR F 1 92 ? 81.778 2.366 29.427 1.00 53.29 401 THR F O 1
ATOM 7743 N N . GLY F 1 93 ? 80.230 3.974 29.066 1.00 53.18 402 GLY F N 1
ATOM 7744 C CA . GLY F 1 93 ? 79.122 3.122 29.459 1.00 52.70 402 GLY F CA 1
ATOM 7745 C C . GLY F 1 93 ? 78.314 2.535 28.327 1.00 52.95 402 GLY F C 1
ATOM 7746 O O . GLY F 1 93 ? 77.289 1.877 28.552 1.00 52.53 402 GLY F O 1
ATOM 7747 N N . ARG F 1 94 ? 78.769 2.764 27.103 1.00 53.09 403 ARG F N 1
ATOM 7748 C CA . ARG F 1 94 ? 78.062 2.242 25.945 1.00 54.18 403 ARG F CA 1
ATOM 7749 C C . ARG F 1 94 ? 77.752 0.746 26.069 1.00 54.61 403 ARG F C 1
ATOM 7750 O O . ARG F 1 94 ? 78.648 -0.069 26.300 1.00 54.19 403 ARG F O 1
ATOM 7752 N N . GLY F 1 95 ? 76.473 0.402 25.928 1.00 55.24 404 GLY F N 1
ATOM 7753 C CA . GLY F 1 95 ? 76.045 -0.990 25.981 1.00 55.54 404 GLY F CA 1
ATOM 7754 C C . GLY F 1 95 ? 76.059 -1.739 27.307 1.00 55.96 404 GLY F C 1
ATOM 7755 O O . GLY F 1 95 ? 75.481 -2.824 27.401 1.00 55.87 404 GLY F O 1
ATOM 7756 N N . THR F 1 96 ? 76.702 -1.190 28.333 1.00 56.06 405 THR F N 1
ATOM 7757 C CA . THR F 1 96 ? 76.752 -1.884 29.616 1.00 56.01 405 THR F CA 1
ATOM 7758 C C . THR F 1 96 ? 75.951 -1.192 30.707 1.00 56.17 405 THR F C 1
ATOM 7759 O O . THR F 1 96 ? 75.308 -1.849 31.527 1.00 56.44 405 THR F O 1
ATOM 7763 N N . HIS F 1 97 ? 75.996 0.136 30.728 1.00 55.99 406 HIS F N 1
ATOM 7764 C CA . HIS F 1 97 ? 75.270 0.883 31.744 1.00 54.80 406 HIS F CA 1
ATOM 7765 C C . HIS F 1 97 ? 74.244 1.844 31.176 1.00 53.60 406 HIS F C 1
ATOM 7766 O O . HIS F 1 97 ? 74.193 2.093 29.973 1.00 53.32 406 HIS F O 1
ATOM 7773 N N . LEU F 1 98 ? 73.427 2.373 32.078 1.00 52.00 407 LEU F N 1
ATOM 7774 C CA . LEU F 1 98 ? 72.417 3.354 31.745 1.00 50.55 407 LEU F CA 1
ATOM 7775 C C . LEU F 1 98 ? 73.161 4.654 32.018 1.00 48.59 407 LEU F C 1
ATOM 7776 O O . LEU F 1 98 ? 73.717 4.834 33.099 1.00 48.52 407 LEU F O 1
ATOM 7781 N N . SER F 1 99 ? 73.203 5.531 31.021 1.00 47.08 408 SER F N 1
ATOM 7782 C CA . SER F 1 99 ? 73.903 6.807 31.127 1.00 45.74 408 SER F CA 1
ATOM 7783 C C . SER F 1 99 ? 72.940 7.968 31.391 1.00 44.66 408 SER F C 1
ATOM 7784 O O . SER F 1 99 ? 71.946 8.138 30.690 1.00 44.26 408 SER F O 1
ATOM 7787 N N . LEU F 1 100 ? 73.251 8.773 32.401 1.00 43.83 409 LEU F N 1
ATOM 7788 C CA . LEU F 1 100 ? 72.400 9.897 32.780 1.00 42.67 409 LEU F CA 1
ATOM 7789 C C . LEU F 1 100 ? 73.207 11.194 32.856 1.00 41.35 409 LEU F C 1
ATOM 7790 O O . LEU F 1 100 ? 74.244 11.254 33.514 1.00 40.71 409 LEU F O 1
ATOM 7795 N N . PHE F 1 101 ? 72.731 12.234 32.182 1.00 40.63 410 PHE F N 1
ATOM 7796 C CA . PHE F 1 101 ? 73.430 13.510 32.211 1.00 39.73 410 PHE F CA 1
ATOM 7797 C C . PHE F 1 101 ? 72.545 14.680 32.676 1.00 39.41 410 PHE F C 1
ATOM 7798 O O . PHE F 1 101 ? 71.312 14.567 32.744 1.00 38.91 410 PHE F O 1
ATOM 7806 N N . PHE F 1 102 ? 73.195 15.788 33.024 1.00 38.07 411 PHE F N 1
ATOM 7807 C CA . PHE F 1 102 ? 72.524 17.009 33.482 1.00 37.07 411 PHE F CA 1
ATOM 7808 C C . PHE F 1 102 ? 72.803 18.080 32.424 1.00 36.66 411 PHE F C 1
ATOM 7809 O O . PHE F 1 102 ? 73.921 18.169 31.911 1.00 35.88 411 PHE F O 1
ATOM 7817 N N . VAL F 1 103 ? 71.798 18.891 32.105 1.00 36.18 412 VAL F N 1
ATOM 7818 C CA . VAL F 1 103 ? 71.955 19.931 31.086 1.00 35.62 412 VAL F CA 1
ATOM 7819 C C . VAL F 1 103 ? 71.557 21.338 31.510 1.00 35.26 412 VAL F C 1
ATOM 7820 O O . VAL F 1 103 ? 70.439 21.569 31.955 1.00 34.87 412 VAL F O 1
ATOM 7824 N N . VAL F 1 104 ? 72.477 22.281 31.370 1.00 35.02 413 VAL F N 1
ATOM 7825 C CA . VAL F 1 104 ? 72.160 23.661 31.681 1.00 35.49 413 VAL F CA 1
ATOM 7826 C C . VAL F 1 104 ? 71.587 24.249 30.389 1.00 36.73 413 VAL F C 1
ATOM 7827 O O . VAL F 1 104 ? 72.205 24.173 29.327 1.00 36.21 413 VAL F O 1
ATOM 7831 N N . MET F 1 105 ? 70.388 24.808 30.476 1.00 37.33 414 MET F N 1
ATOM 7832 C CA . MET F 1 105 ? 69.745 25.383 29.304 1.00 37.85 414 MET F CA 1
ATOM 7833 C C . MET F 1 105 ? 69.690 26.895 29.381 1.00 37.88 414 MET F C 1
ATOM 7834 O O . MET F 1 105 ? 69.834 27.474 30.454 1.00 38.59 414 MET F O 1
ATOM 7839 N N . LYS F 1 106 ? 69.505 27.532 28.233 1.00 37.89 415 LYS F N 1
ATOM 7840 C CA . LYS F 1 106 ? 69.394 28.980 28.194 1.00 37.64 415 LYS F CA 1
ATOM 7841 C C . LYS F 1 106 ? 68.011 29.307 28.732 1.00 37.35 415 LYS F C 1
ATOM 7842 O O . LYS F 1 106 ? 67.012 28.842 28.186 1.00 36.10 415 LYS F O 1
ATOM 7848 N N . GLY F 1 107 ? 67.962 30.097 29.804 1.00 37.20 416 GLY F N 1
ATOM 7849 C CA . GLY F 1 107 ? 66.693 30.475 30.397 1.00 37.22 416 GLY F CA 1
ATOM 7850 C C . GLY F 1 107 ? 66.385 31.938 30.166 1.00 37.61 416 GLY F C 1
ATOM 7851 O O . GLY F 1 107 ? 67.278 32.696 29.800 1.00 39.19 416 GLY F O 1
ATOM 7852 N N . PRO F 1 108 ? 65.128 32.368 30.358 1.00 38.51 417 PRO F N 1
ATOM 7853 C CA . PRO F 1 108 ? 64.675 33.755 30.176 1.00 39.03 417 PRO F CA 1
ATOM 7854 C C . PRO F 1 108 ? 65.241 34.806 31.153 1.00 39.47 417 PRO F C 1
ATOM 7855 O O . PRO F 1 108 ? 65.159 36.004 30.879 1.00 38.68 417 PRO F O 1
ATOM 7859 N N . ASN F 1 109 ? 65.806 34.365 32.278 1.00 39.31 418 ASN F N 1
ATOM 7860 C CA . ASN F 1 109 ? 66.363 35.285 33.278 1.00 40.62 418 ASN F CA 1
ATOM 7861 C C . ASN F 1 109 ? 67.877 35.158 33.471 1.00 40.68 418 ASN F C 1
ATOM 7862 O O . ASN F 1 109 ? 68.425 35.709 34.418 1.00 40.49 418 ASN F O 1
ATOM 7867 N N . ASP F 1 110 ? 68.547 34.433 32.583 1.00 40.67 419 ASP F N 1
ATOM 7868 C CA . ASP F 1 110 ? 69.989 34.225 32.682 1.00 40.94 419 ASP F CA 1
ATOM 7869 C C . ASP F 1 110 ? 70.807 35.489 32.963 1.00 41.78 419 ASP F C 1
ATOM 7870 O O . ASP F 1 110 ? 71.806 35.436 33.678 1.00 41.91 419 ASP F O 1
ATOM 7875 N N . ALA F 1 111 ? 70.379 36.624 32.418 1.00 42.51 420 ALA F N 1
ATOM 7876 C CA . ALA F 1 111 ? 71.085 37.889 32.613 1.00 42.80 420 ALA F CA 1
ATOM 7877 C C . ALA F 1 111 ? 71.089 38.351 34.069 1.00 43.08 420 ALA F C 1
ATOM 7878 O O . ALA F 1 111 ? 71.945 39.136 34.471 1.00 43.74 420 ALA F O 1
ATOM 7880 N N . LEU F 1 112 ? 70.141 37.860 34.857 1.00 42.41 421 LEU F N 1
ATOM 7881 C CA . LEU F 1 112 ? 70.055 38.237 36.257 1.00 42.82 421 LEU F CA 1
ATOM 7882 C C . LEU F 1 112 ? 70.719 37.209 37.173 1.00 43.78 421 LEU F C 1
ATOM 7883 O O . LEU F 1 112 ? 70.763 37.395 38.390 1.00 44.28 421 LEU F O 1
ATOM 7888 N N . LEU F 1 113 ? 71.230 36.127 36.597 1.00 43.90 422 LEU F N 1
ATOM 7889 C CA . LEU F 1 113 ? 71.862 35.073 37.390 1.00 43.60 422 LEU F CA 1
ATOM 7890 C C . LEU F 1 113 ? 73.376 35.130 37.377 1.00 43.03 422 LEU F C 1
ATOM 7891 O O . LEU F 1 113 ? 73.980 35.808 36.550 1.00 43.09 422 LEU F O 1
ATOM 7896 N N . ARG F 1 114 ? 73.980 34.415 38.318 1.00 42.53 423 ARG F N 1
ATOM 7897 C CA . ARG F 1 114 ? 75.431 34.362 38.438 1.00 41.75 423 ARG F CA 1
ATOM 7898 C C . ARG F 1 114 ? 75.980 33.222 37.593 1.00 40.78 423 ARG F C 1
ATOM 7899 O O . ARG F 1 114 ? 75.382 32.144 37.543 1.00 40.28 423 ARG F O 1
ATOM 7901 N N . TRP F 1 115 ? 77.102 33.465 36.918 1.00 40.58 424 TRP F N 1
ATOM 7902 C CA . TRP F 1 115 ? 77.730 32.437 36.089 1.00 40.76 424 TRP F CA 1
ATOM 7903 C C . TRP F 1 115 ? 79.213 32.323 36.399 1.00 40.82 424 TRP F C 1
ATOM 7904 O O . TRP F 1 115 ? 79.847 33.302 36.773 1.00 40.72 424 TRP F O 1
ATOM 7915 N N . PRO F 1 116 ? 79.786 31.118 36.254 1.00 41.16 425 PRO F N 1
ATOM 7916 C CA . PRO F 1 116 ? 79.154 29.861 35.830 1.00 41.21 425 PRO F CA 1
ATOM 7917 C C . PRO F 1 116 ? 78.220 29.233 36.870 1.00 40.90 425 PRO F C 1
ATOM 7918 O O . PRO F 1 116 ? 78.200 29.632 38.037 1.00 41.56 425 PRO F O 1
ATOM 7922 N N . PHE F 1 117 ? 77.438 28.256 36.423 1.00 39.95 426 PHE F N 1
ATOM 7923 C CA . PHE F 1 117 ? 76.510 27.524 37.276 1.00 39.33 426 PHE F CA 1
ATOM 7924 C C . PHE F 1 117 ? 77.363 26.787 38.315 1.00 40.20 426 PHE F C 1
ATOM 7925 O O . PHE F 1 117 ? 78.314 26.092 37.958 1.00 39.24 426 PHE F O 1
ATOM 7933 N N . ASN F 1 118 ? 77.014 26.910 39.591 1.00 41.01 427 ASN F N 1
ATOM 7934 C CA . ASN F 1 118 ? 77.806 26.268 40.636 1.00 41.98 427 ASN F CA 1
ATOM 7935 C C . ASN F 1 118 ? 76.979 25.662 41.774 1.00 41.73 427 ASN F C 1
ATOM 7936 O O . ASN F 1 118 ? 77.281 25.871 42.946 1.00 42.49 427 ASN F O 1
ATOM 7941 N N . GLN F 1 119 ? 75.937 24.910 41.426 1.00 41.29 428 GLN F N 1
ATOM 7942 C CA . GLN F 1 119 ? 75.084 24.272 42.426 1.00 40.22 428 GLN F CA 1
ATOM 7943 C C . GLN F 1 119 ? 75.267 22.760 42.378 1.00 39.97 428 GLN F C 1
ATOM 7944 O O . GLN F 1 119 ? 75.328 22.183 41.295 1.00 39.95 428 GLN F O 1
ATOM 7950 N N . LYS F 1 120 ? 75.350 22.122 43.547 1.00 40.06 429 LYS F N 1
ATOM 7951 C CA . LYS F 1 120 ? 75.512 20.667 43.617 1.00 38.87 429 LYS F CA 1
ATOM 7952 C C . LYS F 1 120 ? 74.295 19.980 43.030 1.00 36.59 429 LYS F C 1
ATOM 7953 O O . LYS F 1 120 ? 73.160 20.315 43.367 1.00 35.66 429 LYS F O 1
ATOM 7959 N N . VAL F 1 121 ? 74.544 19.012 42.161 1.00 35.38 430 VAL F N 1
ATOM 7960 C CA . VAL F 1 121 ? 73.479 18.273 41.495 1.00 34.80 430 VAL F CA 1
ATOM 7961 C C . VAL F 1 121 ? 73.426 16.820 41.951 1.00 34.96 430 VAL F C 1
ATOM 7962 O O . VAL F 1 121 ? 74.441 16.126 41.924 1.00 35.18 430 VAL F O 1
ATOM 7966 N N . THR F 1 122 ? 72.247 16.360 42.357 1.00 34.10 431 THR F N 1
ATOM 7967 C CA . THR F 1 122 ? 72.084 14.975 42.782 1.00 34.43 431 THR F CA 1
ATOM 7968 C C . THR F 1 122 ? 71.146 14.238 41.825 1.00 34.02 431 THR F C 1
ATOM 7969 O O . THR F 1 122 ? 70.071 14.722 41.505 1.00 33.80 431 THR F O 1
ATOM 7973 N N . LEU F 1 123 ? 71.567 13.066 41.369 1.00 34.73 432 LEU F N 1
ATOM 7974 C CA . LEU F 1 123 ? 70.774 12.261 40.439 1.00 35.63 432 LEU F CA 1
ATOM 7975 C C . LEU F 1 123 ? 70.437 10.868 40.990 1.00 35.80 432 LEU F C 1
ATOM 7976 O O . LEU F 1 123 ? 71.316 10.176 41.511 1.00 35.54 432 LEU F O 1
ATOM 7981 N N . MET F 1 124 ? 69.176 10.453 40.837 1.00 36.74 433 MET F N 1
ATOM 7982 C CA . MET F 1 124 ? 68.714 9.161 41.347 1.00 37.39 433 MET F CA 1
ATOM 7983 C C . MET F 1 124 ? 67.798 8.353 40.418 1.00 37.86 433 MET F C 1
ATOM 7984 O O . MET F 1 124 ? 67.044 8.911 39.624 1.00 38.53 433 MET F O 1
ATOM 7989 N N . LEU F 1 125 ? 67.865 7.032 40.551 1.00 38.69 434 LEU F N 1
ATOM 7990 C CA . LEU F 1 125 ? 67.006 6.095 39.826 1.00 38.72 434 LEU F CA 1
ATOM 7991 C C . LEU F 1 125 ? 66.218 5.425 40.950 1.00 40.42 434 LEU F C 1
ATOM 7992 O O . LEU F 1 125 ? 66.676 4.455 41.549 1.00 41.65 434 LEU F O 1
ATOM 7997 N N . LEU F 1 126 ? 65.041 5.957 41.246 1.00 40.75 435 LEU F N 1
ATOM 7998 C CA . LEU F 1 126 ? 64.221 5.446 42.326 1.00 41.06 435 LEU F CA 1
ATOM 7999 C C . LEU F 1 126 ? 63.865 3.956 42.338 1.00 42.52 435 LEU F C 1
ATOM 8000 O O . LEU F 1 126 ? 63.645 3.324 41.300 1.00 41.44 435 LEU F O 1
ATOM 8005 N N . ASP F 1 127 ? 63.833 3.407 43.552 1.00 44.43 436 ASP F N 1
ATOM 8006 C CA . ASP F 1 127 ? 63.457 2.017 43.784 1.00 45.46 436 ASP F CA 1
ATOM 8007 C C . ASP F 1 127 ? 62.004 2.130 44.204 1.00 45.54 436 ASP F C 1
ATOM 8008 O O . ASP F 1 127 ? 61.696 2.771 45.206 1.00 45.38 436 ASP F O 1
ATOM 8013 N N . GLN F 1 128 ? 61.109 1.541 43.418 1.00 46.81 437 GLN F N 1
ATOM 8014 C CA . GLN F 1 128 ? 59.686 1.627 43.717 1.00 49.05 437 GLN F CA 1
ATOM 8015 C C . GLN F 1 128 ? 59.310 0.709 44.871 1.00 51.22 437 GLN F C 1
ATOM 8016 O O . GLN F 1 128 ? 58.128 0.496 45.173 1.00 51.46 437 GLN F O 1
ATOM 8022 N N . ASN F 1 129 ? 60.347 0.184 45.516 1.00 53.17 438 ASN F N 1
ATOM 8023 C CA . ASN F 1 129 ? 60.207 -0.692 46.659 1.00 54.92 438 ASN F CA 1
ATOM 8024 C C . ASN F 1 129 ? 60.839 0.094 47.805 1.00 56.28 438 ASN F C 1
ATOM 8025 O O . ASN F 1 129 ? 60.959 -0.387 48.931 1.00 56.46 438 ASN F O 1
ATOM 8030 N N . ASN F 1 130 ? 61.230 1.323 47.472 1.00 57.57 439 ASN F N 1
ATOM 8031 C CA . ASN F 1 130 ? 61.845 2.287 48.383 1.00 58.53 439 ASN F CA 1
ATOM 8032 C C . ASN F 1 130 ? 62.871 1.674 49.331 1.00 58.83 439 ASN F C 1
ATOM 8033 O O . ASN F 1 130 ? 63.074 2.160 50.442 1.00 59.22 439 ASN F O 1
ATOM 8038 N N . ARG F 1 131 ? 63.521 0.603 48.894 1.00 58.93 440 ARG F N 1
ATOM 8039 C CA . ARG F 1 131 ? 64.528 -0.047 49.723 1.00 59.02 440 ARG F CA 1
ATOM 8040 C C . ARG F 1 131 ? 65.934 0.507 49.446 1.00 58.98 440 ARG F C 1
ATOM 8041 O O . ARG F 1 131 ? 66.678 0.827 50.382 1.00 59.65 440 ARG F O 1
ATOM 8043 N N . GLU F 1 132 ? 66.301 0.625 48.170 1.00 57.72 441 GLU F N 1
ATOM 8044 C CA . GLU F 1 132 ? 67.624 1.147 47.817 1.00 56.60 441 GLU F CA 1
ATOM 8045 C C . GLU F 1 132 ? 67.679 1.847 46.455 1.00 55.59 441 GLU F C 1
ATOM 8046 O O . GLU F 1 132 ? 67.804 1.200 45.407 1.00 55.11 441 GLU F O 1
ATOM 8048 N N . HIS F 1 133 ? 67.599 3.176 46.484 1.00 54.34 442 HIS F N 1
ATOM 8049 C CA . HIS F 1 133 ? 67.650 3.988 45.268 1.00 52.89 442 HIS F CA 1
ATOM 8050 C C . HIS F 1 133 ? 69.089 4.087 44.771 1.00 52.40 442 HIS F C 1
ATOM 8051 O O . HIS F 1 133 ? 70.016 4.205 45.573 1.00 52.83 442 HIS F O 1
ATOM 8058 N N . VAL F 1 134 ? 69.288 4.038 43.457 1.00 51.42 443 VAL F N 1
ATOM 8059 C CA . VAL F 1 134 ? 70.636 4.189 42.919 1.00 50.64 443 VAL F CA 1
ATOM 8060 C C . VAL F 1 134 ? 70.846 5.700 42.941 1.00 50.41 443 VAL F C 1
ATOM 8061 O O . VAL F 1 134 ? 70.013 6.441 42.430 1.00 50.48 443 VAL F O 1
ATOM 8065 N N . ILE F 1 135 ? 71.940 6.165 43.531 1.00 50.01 444 ILE F N 1
ATOM 8066 C CA . ILE F 1 135 ? 72.174 7.603 43.621 1.00 49.78 444 ILE F CA 1
ATOM 8067 C C . ILE F 1 135 ? 73.600 8.036 43.368 1.00 49.45 444 ILE F C 1
ATOM 8068 O O . ILE F 1 135 ? 74.537 7.352 43.734 1.00 49.63 444 ILE F O 1
ATOM 8073 N N . ASP F 1 136 ? 73.746 9.194 42.745 1.00 49.53 445 ASP F N 1
ATOM 8074 C CA . ASP F 1 136 ? 75.054 9.757 42.460 1.00 49.63 445 ASP F CA 1
ATOM 8075 C C . ASP F 1 136 ? 74.923 11.277 42.519 1.00 49.60 445 ASP F C 1
ATOM 8076 O O . ASP F 1 136 ? 73.852 11.823 42.253 1.00 49.04 445 ASP F O 1
ATOM 8081 N N . ALA F 1 137 ? 76.002 11.959 42.878 1.00 49.08 446 ALA F N 1
ATOM 8082 C CA . ALA F 1 137 ? 75.968 13.407 42.968 1.00 49.87 446 ALA F CA 1
ATOM 8083 C C . ALA F 1 137 ? 77.316 14.005 42.598 1.00 50.63 446 ALA F C 1
ATOM 8084 O O . ALA F 1 137 ? 78.339 13.325 42.653 1.00 50.97 446 ALA F O 1
ATOM 8086 N N . PHE F 1 138 ? 77.312 15.279 42.219 1.00 51.15 447 PHE F N 1
ATOM 8087 C CA . PHE F 1 138 ? 78.542 15.964 41.837 1.00 51.59 447 PHE F CA 1
ATOM 8088 C C . PHE F 1 138 ? 78.435 17.471 42.026 1.00 51.91 447 PHE F C 1
ATOM 8089 O O . PHE F 1 138 ? 77.363 17.998 42.306 1.00 51.05 447 PHE F O 1
ATOM 8097 N N . ARG F 1 139 ? 79.573 18.144 41.898 1.00 53.70 448 ARG F N 1
ATOM 8098 C CA . ARG F 1 139 ? 79.653 19.598 41.975 1.00 54.88 448 ARG F CA 1
ATOM 8099 C C . ARG F 1 139 ? 80.234 20.012 40.627 1.00 55.39 448 ARG F C 1
ATOM 8100 O O . ARG F 1 139 ? 81.197 19.412 40.150 1.00 55.35 448 ARG F O 1
ATOM 8108 N N . PRO F 1 140 ? 79.656 21.044 39.998 1.00 55.71 449 PRO F N 1
ATOM 8109 C CA . PRO F 1 140 ? 80.103 21.535 38.694 1.00 55.76 449 PRO F CA 1
ATOM 8110 C C . PRO F 1 140 ? 81.566 21.919 38.621 1.00 56.21 449 PRO F C 1
ATOM 8111 O O . PRO F 1 140 ? 82.128 22.434 39.581 1.00 55.52 449 PRO F O 1
ATOM 8115 N N . ASP F 1 141 ? 82.172 21.647 37.470 1.00 57.26 450 ASP F N 1
ATOM 8116 C CA . ASP F 1 141 ? 83.564 21.990 37.216 1.00 58.18 450 ASP F CA 1
ATOM 8117 C C . ASP F 1 141 ? 83.514 23.412 36.660 1.00 58.10 450 ASP F C 1
ATOM 8118 O O . ASP F 1 141 ? 83.300 23.613 35.467 1.00 58.19 450 ASP F O 1
ATOM 8123 N N . VAL F 1 142 ? 83.700 24.389 37.535 1.00 58.15 451 VAL F N 1
ATOM 8124 C CA . VAL F 1 142 ? 83.650 25.795 37.159 1.00 58.81 451 VAL F CA 1
ATOM 8125 C C . VAL F 1 142 ? 84.385 26.171 35.870 1.00 58.54 451 VAL F C 1
ATOM 8126 O O . VAL F 1 142 ? 84.090 27.199 35.272 1.00 58.76 451 VAL F O 1
ATOM 8130 N N . THR F 1 143 ? 85.328 25.342 35.437 1.00 58.66 452 THR F N 1
ATOM 8131 C CA . THR F 1 143 ? 86.092 25.631 34.225 1.00 58.44 452 THR F CA 1
ATOM 8132 C C . THR F 1 143 ? 85.530 24.930 32.992 1.00 58.55 452 THR F C 1
ATOM 8133 O O . THR F 1 143 ? 86.010 25.138 31.874 1.00 58.31 452 THR F O 1
ATOM 8137 N N . SER F 1 144 ? 84.516 24.099 33.203 1.00 58.15 453 SER F N 1
ATOM 8138 C CA . SER F 1 144 ? 83.889 23.354 32.115 1.00 57.40 453 SER F CA 1
ATOM 8139 C C . SER F 1 144 ? 82.916 24.183 31.263 1.00 56.37 453 SER F C 1
ATOM 8140 O O . SER F 1 144 ? 82.250 25.104 31.742 1.00 55.60 453 SER F O 1
ATOM 8143 N N . SER F 1 145 ? 82.853 23.828 29.988 1.00 55.15 454 SER F N 1
ATOM 8144 C CA . SER F 1 145 ? 81.988 24.480 29.028 1.00 54.65 454 SER F CA 1
ATOM 8145 C C . SER F 1 145 ? 80.527 24.205 29.370 1.00 53.81 454 SER F C 1
ATOM 8146 O O . SER F 1 145 ? 79.622 24.915 28.929 1.00 53.47 454 SER F O 1
ATOM 8149 N N . SER F 1 146 ? 80.308 23.172 30.174 1.00 52.49 455 SER F N 1
ATOM 8150 C CA . SER F 1 146 ? 78.965 22.789 30.565 1.00 51.21 455 SER F CA 1
ATOM 8151 C C . SER F 1 146 ? 78.240 23.753 31.488 1.00 49.97 455 SER F C 1
ATOM 8152 O O . SER F 1 146 ? 77.014 23.789 31.484 1.00 50.13 455 SER F O 1
ATOM 8155 N N . PHE F 1 147 ? 78.971 24.542 32.267 1.00 48.92 456 PHE F N 1
ATOM 8156 C CA . PHE F 1 147 ? 78.302 25.430 33.212 1.00 48.15 456 PHE F CA 1
ATOM 8157 C C . PHE F 1 147 ? 78.458 26.927 32.995 1.00 46.93 456 PHE F C 1
ATOM 8158 O O . PHE F 1 147 ? 78.173 27.712 33.889 1.00 45.02 456 PHE F O 1
ATOM 8166 N N . GLN F 1 148 ? 78.905 27.323 31.811 1.00 47.84 457 GLN F N 1
ATOM 8167 C CA . GLN F 1 148 ? 79.057 28.743 31.509 1.00 47.89 457 GLN F CA 1
ATOM 8168 C C . GLN F 1 148 ? 77.718 29.269 31.015 1.00 47.21 457 GLN F C 1
ATOM 8169 O O . GLN F 1 148 ? 76.824 28.487 30.684 1.00 46.60 457 GLN F O 1
ATOM 8175 N N . ARG F 1 149 ? 77.569 30.589 30.966 1.00 47.03 458 ARG F N 1
ATOM 8176 C CA . ARG F 1 149 ? 76.309 31.154 30.510 1.00 46.29 458 ARG F CA 1
ATOM 8177 C C . ARG F 1 149 ? 76.007 30.618 29.134 1.00 45.30 458 ARG F C 1
ATOM 8178 O O . ARG F 1 149 ? 76.853 30.665 28.243 1.00 45.69 458 ARG F O 1
ATOM 8186 N N . PRO F 1 150 ? 74.791 30.099 28.941 1.00 43.95 459 PRO F N 1
ATOM 8187 C CA . PRO F 1 150 ? 74.366 29.535 27.667 1.00 43.58 459 PRO F CA 1
ATOM 8188 C C . PRO F 1 150 ? 74.369 30.519 26.512 1.00 43.52 459 PRO F C 1
ATOM 8189 O O . PRO F 1 150 ? 73.907 31.651 26.637 1.00 42.20 459 PRO F O 1
ATOM 8193 N N . VAL F 1 151 ? 74.914 30.067 25.391 1.00 43.93 460 VAL F N 1
ATOM 8194 C CA . VAL F 1 151 ? 74.955 30.849 24.174 1.00 45.39 460 VAL F CA 1
ATOM 8195 C C . VAL F 1 151 ? 73.916 30.213 23.260 1.00 45.35 460 VAL F C 1
ATOM 8196 O O . VAL F 1 151 ? 73.249 30.888 22.488 1.00 45.81 460 VAL F O 1
ATOM 8200 N N . ASN F 1 152 ? 73.785 28.899 23.390 1.00 45.88 461 ASN F N 1
ATOM 8201 C CA . ASN F 1 152 ? 72.835 28.100 22.629 1.00 46.47 461 ASN F CA 1
ATOM 8202 C C . ASN F 1 152 ? 71.702 27.681 23.566 1.00 46.52 461 ASN F C 1
ATOM 8203 O O . ASN F 1 152 ? 71.755 27.951 24.764 1.00 46.52 461 ASN F O 1
ATOM 8208 N N . ASP F 1 153 ? 70.689 27.011 23.021 1.00 46.14 462 ASP F N 1
ATOM 8209 C CA . ASP F 1 153 ? 69.552 26.532 23.805 1.00 45.58 462 ASP F CA 1
ATOM 8210 C C . ASP F 1 153 ? 70.039 25.600 24.926 1.00 44.53 462 ASP F C 1
ATOM 8211 O O . ASP F 1 153 ? 69.526 25.624 26.037 1.00 42.86 462 ASP F O 1
ATOM 8216 N N . MET F 1 154 ? 71.027 24.773 24.606 1.00 44.96 463 MET F N 1
ATOM 8217 C CA . MET F 1 154 ? 71.607 23.829 25.556 1.00 46.13 463 MET F CA 1
ATOM 8218 C C . MET F 1 154 ? 73.138 23.841 25.559 1.00 45.67 463 MET F C 1
ATOM 8219 O O . MET F 1 154 ? 73.764 23.851 24.496 1.00 45.42 463 MET F O 1
ATOM 8224 N N . ASN F 1 155 ? 73.738 23.843 26.746 1.00 45.09 464 ASN F N 1
ATOM 8225 C CA . ASN F 1 155 ? 75.193 23.774 26.834 1.00 45.96 464 ASN F CA 1
ATOM 8226 C C . ASN F 1 155 ? 75.530 22.301 26.673 1.00 46.18 464 ASN F C 1
ATOM 8227 O O . ASN F 1 155 ? 74.635 21.462 26.594 1.00 46.01 464 ASN F O 1
ATOM 8232 N N . ILE F 1 156 ? 76.817 21.981 26.635 1.00 46.94 465 ILE F N 1
ATOM 8233 C CA . ILE F 1 156 ? 77.218 20.586 26.525 1.00 47.41 465 ILE F CA 1
ATOM 8234 C C . ILE F 1 156 ? 76.798 19.915 27.822 1.00 47.00 465 ILE F C 1
ATOM 8235 O O . ILE F 1 156 ? 76.986 20.463 28.908 1.00 46.71 465 ILE F O 1
ATOM 8240 N N . ALA F 1 157 ? 76.212 18.732 27.697 1.00 47.34 466 ALA F N 1
ATOM 8241 C CA . ALA F 1 157 ? 75.749 17.978 28.849 1.00 46.89 466 ALA F CA 1
ATOM 8242 C C . ALA F 1 157 ? 76.893 17.260 29.559 1.00 46.66 466 ALA F C 1
ATOM 8243 O O . ALA F 1 157 ? 77.877 16.878 28.931 1.00 46.22 466 ALA F O 1
ATOM 8245 N N . SER F 1 158 ? 76.760 17.099 30.874 1.00 46.82 467 SER F N 1
ATOM 8246 C CA . SER F 1 158 ? 77.756 16.381 31.671 1.00 46.87 467 SER F CA 1
ATOM 8247 C C . SER F 1 158 ? 77.017 15.635 32.773 1.00 47.05 467 SER F C 1
ATOM 8248 O O . SER F 1 158 ? 75.938 16.062 33.210 1.00 46.36 467 SER F O 1
ATOM 8251 N N . GLY F 1 159 ? 77.588 14.519 33.214 1.00 46.59 468 GLY F N 1
ATOM 8252 C CA . GLY F 1 159 ? 76.946 13.754 34.263 1.00 46.89 468 GLY F CA 1
ATOM 8253 C C . GLY F 1 159 ? 77.567 12.418 34.637 1.00 47.05 468 GLY F C 1
ATOM 8254 O O . GLY F 1 159 ? 78.740 12.332 35.004 1.00 46.58 468 GLY F O 1
ATOM 8255 N N . CYS F 1 160 ? 76.770 11.363 34.523 1.00 46.98 469 CYS F N 1
ATOM 8256 C CA . CYS F 1 160 ? 77.218 10.033 34.905 1.00 47.12 469 CYS F CA 1
ATOM 8257 C C . CYS F 1 160 ? 77.140 8.982 33.789 1.00 46.48 469 CYS F C 1
ATOM 8258 O O . CYS F 1 160 ? 76.080 8.401 33.538 1.00 45.83 469 CYS F O 1
ATOM 8261 N N . PRO F 1 161 ? 78.268 8.733 33.100 1.00 46.21 470 PRO F N 1
ATOM 8262 C CA . PRO F 1 161 ? 78.352 7.756 32.009 1.00 46.39 470 PRO F CA 1
ATOM 8263 C C . PRO F 1 161 ? 78.040 6.336 32.465 1.00 46.71 470 PRO F C 1
ATOM 8264 O O . PRO F 1 161 ? 77.469 5.540 31.717 1.00 45.70 470 PRO F O 1
ATOM 8268 N N . LEU F 1 162 ? 78.424 6.036 33.702 1.00 47.49 471 LEU F N 1
ATOM 8269 C CA . LEU F 1 162 ? 78.225 4.716 34.299 1.00 48.62 471 LEU F CA 1
ATOM 8270 C C . LEU F 1 162 ? 77.288 4.811 35.493 1.00 48.90 471 LEU F C 1
ATOM 8271 O O . LEU F 1 162 ? 77.549 4.232 36.546 1.00 49.69 471 LEU F O 1
ATOM 8276 N N . PHE F 1 163 ? 76.190 5.534 35.310 1.00 48.97 472 PHE F N 1
ATOM 8277 C CA . PHE F 1 163 ? 75.204 5.750 36.360 1.00 48.93 472 PHE F CA 1
ATOM 8278 C C . PHE F 1 163 ? 74.625 4.477 36.967 1.00 49.43 472 PHE F C 1
ATOM 8279 O O . PHE F 1 163 ? 74.422 4.402 38.174 1.00 48.66 472 PHE F O 1
ATOM 8287 N N . CYS F 1 164 ? 74.354 3.482 36.128 1.00 50.79 473 CYS F N 1
ATOM 8288 C CA . CYS F 1 164 ? 73.755 2.243 36.602 1.00 52.66 473 CYS F CA 1
ATOM 8289 C C . CYS F 1 164 ? 73.798 1.071 35.612 1.00 53.78 473 CYS F C 1
ATOM 8290 O O . CYS F 1 164 ? 73.436 1.208 34.442 1.00 53.24 473 CYS F O 1
ATOM 8293 N N . PRO F 1 165 ? 74.221 -0.112 36.087 1.00 54.85 474 PRO F N 1
ATOM 8294 C CA . PRO F 1 165 ? 74.335 -1.340 35.297 1.00 55.94 474 PRO F CA 1
ATOM 8295 C C . PRO F 1 165 ? 73.020 -1.797 34.665 1.00 57.16 474 PRO F C 1
ATOM 8296 O O . PRO F 1 165 ? 71.983 -1.878 35.328 1.00 57.13 474 PRO F O 1
ATOM 8300 N N . VAL F 1 166 ? 73.081 -2.100 33.375 1.00 58.56 475 VAL F N 1
ATOM 8301 C CA . VAL F 1 166 ? 71.915 -2.539 32.628 1.00 61.05 475 VAL F CA 1
ATOM 8302 C C . VAL F 1 166 ? 71.242 -3.764 33.249 1.00 63.07 475 VAL F C 1
ATOM 8303 O O . VAL F 1 166 ? 70.023 -3.788 33.445 1.00 62.78 475 VAL F O 1
ATOM 8307 N N . SER F 1 167 ? 72.042 -4.779 33.557 1.00 65.76 476 SER F N 1
ATOM 8308 C CA . SER F 1 167 ? 71.528 -6.007 34.156 1.00 68.02 476 SER F CA 1
ATOM 8309 C C . SER F 1 167 ? 70.714 -5.695 35.406 1.00 69.71 476 SER F C 1
ATOM 8310 O O . SER F 1 167 ? 69.805 -6.443 35.767 1.00 70.18 476 SER F O 1
ATOM 8313 N N . LYS F 1 168 ? 71.041 -4.582 36.055 1.00 71.88 477 LYS F N 1
ATOM 8314 C CA . LYS F 1 168 ? 70.359 -4.175 37.276 1.00 73.95 477 LYS F CA 1
ATOM 8315 C C . LYS F 1 168 ? 68.897 -3.832 36.991 1.00 75.31 477 LYS F C 1
ATOM 8316 O O . LYS F 1 168 ? 68.226 -3.215 37.812 1.00 75.86 477 LYS F O 1
ATOM 8322 N N . MET F 1 169 ? 68.412 -4.225 35.818 1.00 76.82 478 MET F N 1
ATOM 8323 C CA . MET F 1 169 ? 67.023 -3.993 35.442 1.00 78.23 478 MET F CA 1
ATOM 8324 C C . MET F 1 169 ? 66.523 -4.864 34.294 1.00 79.39 478 MET F C 1
ATOM 8325 O O . MET F 1 169 ? 65.316 -5.046 34.138 1.00 79.61 478 MET F O 1
ATOM 8330 N N . GLU F 1 170 ? 67.438 -5.404 33.491 1.00 80.68 479 GLU F N 1
ATOM 8331 C CA . GLU F 1 170 ? 67.039 -6.281 32.390 1.00 81.70 479 GLU F CA 1
ATOM 8332 C C . GLU F 1 170 ? 66.713 -7.668 32.933 1.00 81.99 479 GLU F C 1
ATOM 8333 O O . GLU F 1 170 ? 66.609 -8.640 32.180 1.00 82.41 479 GLU F O 1
ATOM 8339 N N . ALA F 1 171 ? 66.552 -7.743 34.251 1.00 81.71 480 ALA F N 1
ATOM 8340 C CA . ALA F 1 171 ? 66.228 -8.992 34.927 1.00 81.12 480 ALA F CA 1
ATOM 8341 C C . ALA F 1 171 ? 65.008 -8.761 35.816 1.00 80.61 480 ALA F C 1
ATOM 8342 O O . ALA F 1 171 ? 64.085 -8.032 35.445 1.00 80.68 480 ALA F O 1
ATOM 8344 N N . LYS F 1 172 ? 65.005 -9.390 36.987 1.00 79.75 481 LYS F N 1
ATOM 8345 C CA . LYS F 1 172 ? 63.911 -9.229 37.939 1.00 78.73 481 LYS F CA 1
ATOM 8346 C C . LYS F 1 172 ? 64.333 -8.160 38.952 1.00 77.23 481 LYS F C 1
ATOM 8347 O O . LYS F 1 172 ? 65.156 -8.421 39.837 1.00 77.20 481 LYS F O 1
ATOM 8353 N N . ASN F 1 173 ? 63.776 -6.958 38.815 1.00 74.69 482 ASN F N 1
ATOM 8354 C CA . ASN F 1 173 ? 64.126 -5.863 39.713 1.00 71.79 482 ASN F CA 1
ATOM 8355 C C . ASN F 1 173 ? 62.936 -5.065 40.237 1.00 69.26 482 ASN F C 1
ATOM 8356 O O . ASN F 1 173 ? 61.778 -5.360 39.936 1.00 68.53 482 ASN F O 1
ATOM 8361 N N . SER F 1 174 ? 63.256 -4.034 41.011 1.00 66.55 483 SER F N 1
ATOM 8362 C CA . SER F 1 174 ? 62.259 -3.157 41.604 1.00 64.07 483 SER F CA 1
ATOM 8363 C C . SER F 1 174 ? 62.325 -1.746 41.020 1.00 62.01 483 SER F C 1
ATOM 8364 O O . SER F 1 174 ? 61.570 -0.864 41.434 1.00 61.95 483 SER F O 1
ATOM 8367 N N . TYR F 1 175 ? 63.234 -1.531 40.071 1.00 59.93 484 TYR F N 1
ATOM 8368 C CA . TYR F 1 175 ? 63.362 -0.219 39.443 1.00 57.88 484 TYR F CA 1
ATOM 8369 C C . TYR F 1 175 ? 62.380 -0.086 38.296 1.00 56.46 484 TYR F C 1
ATOM 8370 O O . TYR F 1 175 ? 61.880 0.999 38.020 1.00 56.60 484 TYR F O 1
ATOM 8379 N N . VAL F 1 176 ? 62.116 -1.195 37.623 1.00 55.15 485 VAL F N 1
ATOM 8380 C CA . VAL F 1 176 ? 61.169 -1.190 36.526 1.00 54.65 485 VAL F CA 1
ATOM 8381 C C . VAL F 1 176 ? 59.902 -1.871 37.031 1.00 54.80 485 VAL F C 1
ATOM 8382 O O . VAL F 1 176 ? 59.944 -3.023 37.458 1.00 55.06 485 VAL F O 1
ATOM 8386 N N . ARG F 1 177 ? 58.790 -1.143 37.005 1.00 54.66 486 ARG F N 1
ATOM 8387 C CA . ARG F 1 177 ? 57.507 -1.669 37.444 1.00 55.12 486 ARG F CA 1
ATOM 8388 C C . ARG F 1 177 ? 56.444 -1.037 36.552 1.00 55.17 486 ARG F C 1
ATOM 8389 O O . ARG F 1 177 ? 56.530 0.150 36.221 1.00 54.99 486 ARG F O 1
ATOM 8397 N N . ASP F 1 178 ? 55.450 -1.827 36.160 1.00 54.34 487 ASP F N 1
ATOM 8398 C CA . ASP F 1 178 ? 54.386 -1.347 35.277 1.00 54.62 487 ASP F CA 1
ATOM 8399 C C . ASP F 1 178 ? 54.985 -0.813 33.980 1.00 53.23 487 ASP F C 1
ATOM 8400 O O . ASP F 1 178 ? 54.371 0.009 33.292 1.00 53.46 487 ASP F O 1
ATOM 8405 N N . ASP F 1 179 ? 56.192 -1.273 33.662 1.00 51.48 488 ASP F N 1
ATOM 8406 C CA . ASP F 1 179 ? 56.878 -0.855 32.440 1.00 50.32 488 ASP F CA 1
ATOM 8407 C C . ASP F 1 179 ? 57.198 0.646 32.488 1.00 48.67 488 ASP F C 1
ATOM 8408 O O . ASP F 1 179 ? 56.933 1.380 31.536 1.00 48.86 488 ASP F O 1
ATOM 8413 N N . ALA F 1 180 ? 57.779 1.089 33.603 1.00 46.83 489 ALA F N 1
ATOM 8414 C CA . ALA F 1 180 ? 58.129 2.496 33.790 1.00 44.72 489 ALA F CA 1
ATOM 8415 C C . ALA F 1 180 ? 59.124 2.679 34.938 1.00 43.72 489 ALA F C 1
ATOM 8416 O O . ALA F 1 180 ? 59.072 1.948 35.924 1.00 43.41 489 ALA F O 1
ATOM 8418 N N . ILE F 1 181 ? 60.033 3.648 34.800 1.00 42.05 490 ILE F N 1
ATOM 8419 C CA . ILE F 1 181 ? 61.025 3.931 35.840 1.00 39.99 490 ILE F CA 1
ATOM 8420 C C . ILE F 1 181 ? 60.963 5.412 36.196 1.00 39.65 490 ILE F C 1
ATOM 8421 O O . ILE F 1 181 ? 60.556 6.235 35.372 1.00 40.96 490 ILE F O 1
ATOM 8426 N N . PHE F 1 182 ? 61.362 5.755 37.414 1.00 37.43 491 PHE F N 1
ATOM 8427 C CA . PHE F 1 182 ? 61.357 7.152 37.837 1.00 37.01 491 PHE F CA 1
ATOM 8428 C C . PHE F 1 182 ? 62.770 7.661 38.070 1.00 36.38 491 PHE F C 1
ATOM 8429 O O . PHE F 1 182 ? 63.540 7.061 38.817 1.00 37.19 491 PHE F O 1
ATOM 8437 N N . ILE F 1 183 ? 63.116 8.757 37.409 1.00 35.47 492 ILE F N 1
ATOM 8438 C CA . ILE F 1 183 ? 64.427 9.360 37.582 1.00 34.92 492 ILE F CA 1
ATOM 8439 C C . ILE F 1 183 ? 64.159 10.615 38.391 1.00 34.27 492 ILE F C 1
ATOM 8440 O O . ILE F 1 183 ? 63.172 11.294 38.156 1.00 34.71 492 ILE F O 1
ATOM 8445 N N . LYS F 1 184 ? 65.008 10.912 39.366 1.00 34.98 493 LYS F N 1
ATOM 8446 C CA . LYS F 1 184 ? 64.804 12.116 40.161 1.00 35.31 493 LYS F CA 1
ATOM 8447 C C . LYS F 1 184 ? 66.066 12.949 40.198 1.00 35.00 493 LYS F C 1
ATOM 8448 O O . LYS F 1 184 ? 67.163 12.405 40.274 1.00 34.71 493 LYS F O 1
ATOM 8454 N N . ALA F 1 185 ? 65.902 14.268 40.131 1.00 35.02 494 ALA F N 1
ATOM 8455 C CA . ALA F 1 185 ? 67.034 15.179 40.204 1.00 35.39 494 ALA F CA 1
ATOM 8456 C C . ALA F 1 185 ? 66.770 16.187 41.303 1.00 35.67 494 ALA F C 1
ATOM 8457 O O . ALA F 1 185 ? 65.636 16.609 41.503 1.00 37.19 494 ALA F O 1
ATOM 8459 N N . ILE F 1 186 ? 67.815 16.567 42.025 1.00 35.96 495 ILE F N 1
ATOM 8460 C CA . ILE F 1 186 ? 67.668 17.551 43.087 1.00 37.02 495 ILE F CA 1
ATOM 8461 C C . ILE F 1 186 ? 68.839 18.508 42.991 1.00 38.18 495 ILE F C 1
ATOM 8462 O O . ILE F 1 186 ? 69.995 18.095 43.093 1.00 38.71 495 ILE F O 1
ATOM 8467 N N . VAL F 1 187 ? 68.538 19.784 42.782 1.00 38.99 496 VAL F N 1
ATOM 8468 C CA . VAL F 1 187 ? 69.579 20.790 42.682 1.00 39.14 496 VAL F CA 1
ATOM 8469 C C . VAL F 1 187 ? 69.657 21.565 43.977 1.00 39.89 496 VAL F C 1
ATOM 8470 O O . VAL F 1 187 ? 68.716 22.249 44.358 1.00 39.85 496 VAL F O 1
ATOM 8474 N N . ASP F 1 188 ? 70.792 21.453 44.653 1.00 41.82 497 ASP F N 1
ATOM 8475 C CA . ASP F 1 188 ? 70.994 22.155 45.911 1.00 42.41 497 ASP F CA 1
ATOM 8476 C C . ASP F 1 188 ? 70.886 23.664 45.664 1.00 42.91 497 ASP F C 1
ATOM 8477 O O . ASP F 1 188 ? 71.497 24.196 44.736 1.00 42.54 497 ASP F O 1
ATOM 8482 N N . LEU F 1 189 ? 70.102 24.346 46.492 1.00 43.34 498 LEU F N 1
ATOM 8483 C CA . LEU F 1 189 ? 69.896 25.783 46.337 1.00 45.02 498 LEU F CA 1
ATOM 8484 C C . LEU F 1 189 ? 70.722 26.645 47.306 1.00 46.55 498 LEU F C 1
ATOM 8485 O O . LEU F 1 189 ? 70.330 27.766 47.640 1.00 45.72 498 LEU F O 1
ATOM 8490 N N . THR F 1 190 ? 71.865 26.128 47.750 1.00 47.82 499 THR F N 1
ATOM 8491 C CA . THR F 1 190 ? 72.714 26.874 48.669 1.00 49.23 499 THR F CA 1
ATOM 8492 C C . THR F 1 190 ? 73.353 28.077 47.979 1.00 50.28 499 THR F C 1
ATOM 8493 O O . THR F 1 190 ? 74.102 27.923 47.015 1.00 49.92 499 THR F O 1
ATOM 8497 N N . GLY F 1 191 ? 73.051 29.272 48.477 1.00 50.89 500 GLY F N 1
ATOM 8498 C CA . GLY F 1 191 ? 73.634 30.466 47.900 1.00 52.41 500 GLY F CA 1
ATOM 8499 C C . GLY F 1 191 ? 72.709 31.213 46.969 1.00 53.68 500 GLY F C 1
ATOM 8500 O O . GLY F 1 191 ? 73.028 32.309 46.513 1.00 54.37 500 GLY F O 1
ATOM 8501 N N . LEU F 1 192 ? 71.557 30.624 46.682 1.00 54.59 501 LEU F N 1
ATOM 8502 C CA . LEU F 1 192 ? 70.591 31.258 45.802 1.00 54.98 501 LEU F CA 1
ATOM 8503 C C . LEU F 1 192 ? 69.464 31.880 46.618 1.00 56.27 501 LEU F C 1
ATOM 8504 O O . LEU F 1 192 ? 68.296 31.462 46.445 1.00 56.99 501 LEU F O 1
ATOM 8510 N N . PRO G 2 4 ? 13.098 14.937 30.656 1.00 56.52 422 PRO G N 1
ATOM 8511 C CA . PRO G 2 4 ? 14.375 15.670 30.819 1.00 56.66 422 PRO G CA 1
ATOM 8512 C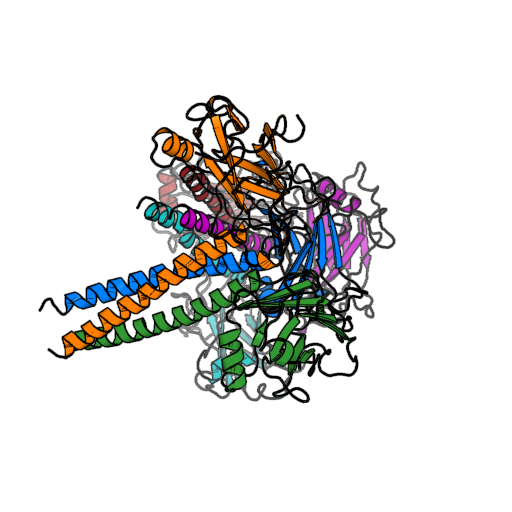 C . PRO G 2 4 ? 14.505 16.779 29.781 1.00 57.11 422 PRO G C 1
ATOM 8513 O O . PRO G 2 4 ? 13.517 17.414 29.421 1.00 57.54 422 PRO G O 1
ATOM 8517 N N . PHE G 2 5 ? 15.732 17.005 29.321 1.00 57.07 423 PHE G N 1
ATOM 8518 C CA . PHE G 2 5 ? 16.058 18.013 28.308 1.00 56.95 423 PHE G CA 1
ATOM 8519 C C . PHE G 2 5 ? 17.501 17.805 27.895 1.00 56.81 423 PHE G C 1
ATOM 8520 O O . PHE G 2 5 ? 18.316 17.288 28.669 1.00 57.17 423 PHE G O 1
ATOM 8528 N N . SER G 2 6 ? 17.805 18.231 26.675 1.00 55.96 424 SER G N 1
ATOM 8529 C CA . SER G 2 6 ? 19.130 18.090 26.090 1.00 54.90 424 SER G CA 1
ATOM 8530 C C . SER G 2 6 ? 20.089 19.227 26.415 1.00 54.55 424 SER G C 1
ATOM 8531 O O . SER G 2 6 ? 19.671 20.336 26.751 1.00 53.95 424 SER G O 1
ATOM 8534 N N . LYS G 2 7 ? 21.382 18.931 26.310 1.00 53.54 425 LYS G N 1
ATOM 8535 C CA . LYS G 2 7 ? 22.425 19.919 26.533 1.00 53.23 425 LYS G CA 1
ATOM 8536 C C . LYS G 2 7 ? 23.383 19.896 25.366 1.00 52.81 425 LYS G C 1
ATOM 8537 O O . LYS G 2 7 ? 23.844 18.830 24.956 1.00 52.38 425 LYS G O 1
ATOM 8543 N N . GLU G 2 8 ? 23.693 21.076 24.838 1.00 52.00 426 GLU G N 1
ATOM 8544 C CA . GLU G 2 8 ? 24.601 21.169 23.711 1.00 51.95 426 GLU G CA 1
ATOM 8545 C C . GLU G 2 8 ? 25.979 20.698 24.133 1.00 52.72 426 GLU G C 1
ATOM 8546 O O . GLU G 2 8 ? 26.282 20.603 25.327 1.00 51.87 426 GLU G O 1
ATOM 8552 N N . GLU G 2 9 ? 26.808 20.397 23.142 1.00 54.63 427 GLU G N 1
ATOM 8553 C CA . GLU G 2 9 ? 28.172 19.956 23.389 1.00 58.58 427 GLU G CA 1
ATOM 8554 C C . GLU G 2 9 ? 28.982 21.239 23.573 1.00 57.81 427 GLU G C 1
ATOM 8555 O O . GLU G 2 9 ? 28.613 22.281 23.036 1.00 59.40 427 GLU G O 1
ATOM 8561 N N . CYS G 2 10 ? 30.072 21.190 24.330 1.00 58.71 428 CYS G N 1
ATOM 8562 C CA . CYS G 2 10 ? 30.856 22.408 24.497 1.00 61.54 428 CYS G CA 1
ATOM 8563 C C . CYS G 2 10 ? 32.205 22.246 23.813 1.00 59.84 428 CYS G C 1
ATOM 8564 O O . CYS G 2 10 ? 33.237 22.544 24.453 1.00 60.71 428 CYS G O 1
ATOM 8568 C CA . GLY H 2 1 ? -16.139 11.063 -11.373 1.00 59.08 419 GLY H CA 1
ATOM 8569 C C . GLY H 2 1 ? -15.626 9.960 -10.478 1.00 59.41 419 GLY H C 1
ATOM 8570 O O . GLY H 2 1 ? -15.323 10.173 -9.307 1.00 59.33 419 GLY H O 1
ATOM 8571 N N . GLN H 2 2 ? -15.512 8.781 -11.058 1.00 59.76 420 GLN H N 1
ATOM 8572 C CA . GLN H 2 2 ? -15.047 7.607 -10.341 1.00 59.85 420 GLN H CA 1
ATOM 8573 C C . GLN H 2 2 ? -13.617 7.338 -10.690 1.00 58.70 420 GLN H C 1
ATOM 8574 O O . GLN H 2 2 ? -12.718 7.495 -9.875 1.00 58.87 420 GLN H O 1
ATOM 8580 N N . VAL H 2 3 ? -13.447 6.949 -11.938 1.00 57.24 421 VAL H N 1
ATOM 8581 C CA . VAL H 2 3 ? -12.166 6.584 -12.469 1.00 55.34 421 VAL H CA 1
ATOM 8582 C C . VAL H 2 3 ? -11.795 7.412 -13.672 1.00 53.77 421 VAL H C 1
ATOM 8583 O O . VAL H 2 3 ? -11.877 6.936 -14.806 1.00 55.44 421 VAL H O 1
ATOM 8587 N N . PRO H 2 4 ? -11.391 8.664 -13.474 1.00 51.62 422 PRO H N 1
ATOM 8588 C CA . PRO H 2 4 ? -11.059 9.299 -14.748 1.00 50.13 422 PRO H CA 1
ATOM 8589 C C . PRO H 2 4 ? -9.975 8.397 -15.338 1.00 48.90 422 PRO H C 1
ATOM 8590 O O . PRO H 2 4 ? -9.043 7.997 -14.640 1.00 48.29 422 PRO H O 1
ATOM 8594 N N . PHE H 2 5 ? -10.181 7.983 -16.574 1.00 48.27 423 PHE H N 1
ATOM 8595 C CA . PHE H 2 5 ? -9.198 7.143 -17.221 1.00 48.07 423 PHE H CA 1
ATOM 8596 C C . PHE H 2 5 ? -7.993 8.028 -17.527 1.00 46.79 423 PHE H C 1
ATOM 8597 O O . PHE H 2 5 ? -8.136 9.244 -17.654 1.00 46.72 423 PHE H O 1
ATOM 8605 N N . SER H 2 6 ? -6.807 7.436 -17.601 1.00 46.06 424 SER H N 1
ATOM 8606 C CA . SER H 2 6 ? -5.614 8.212 -17.908 1.00 45.52 424 SER H CA 1
ATOM 8607 C C . SER H 2 6 ? -5.540 8.386 -19.406 1.00 45.68 424 SER H C 1
ATOM 8608 O O . SER H 2 6 ? -6.120 7.604 -20.166 1.00 44.62 424 SER H O 1
ATOM 8611 N N . LYS H 2 7 ? -4.816 9.417 -19.824 1.00 46.30 425 LYS H N 1
ATOM 8612 C CA . LYS H 2 7 ? -4.609 9.705 -21.241 1.00 47.14 425 LYS H CA 1
ATOM 8613 C C . LYS H 2 7 ? -3.135 9.521 -21.549 1.00 47.09 425 LYS H C 1
ATOM 8614 O O . LYS H 2 7 ? -2.286 9.888 -20.733 1.00 46.09 425 LYS H O 1
ATOM 8620 N N . GLU H 2 8 ? -2.825 8.968 -22.718 1.00 48.35 426 GLU H N 1
ATOM 8621 C CA . GLU H 2 8 ? -1.434 8.729 -23.105 1.00 50.79 426 GLU H CA 1
ATOM 8622 C C . GLU H 2 8 ? -0.765 10.038 -23.462 1.00 51.43 426 GLU H C 1
ATOM 8623 O O . GLU H 2 8 ? -1.415 10.978 -23.930 1.00 51.54 426 GLU H O 1
ATOM 8629 N N . GLU H 2 9 ? 0.535 10.106 -23.216 1.00 52.32 427 GLU H N 1
ATOM 8630 C CA . GLU H 2 9 ? 1.297 11.294 -23.573 1.00 53.09 427 GLU H CA 1
ATOM 8631 C C . GLU H 2 9 ? 1.281 11.315 -25.099 1.00 54.56 427 GLU H C 1
ATOM 8632 O O . GLU H 2 9 ? 1.007 10.287 -25.746 1.00 54.14 427 GLU H O 1
ATOM 8638 N N . CYS H 2 10 ? 1.577 12.454 -25.703 1.00 55.90 428 CYS H N 1
ATOM 8639 C CA . CYS H 2 10 ? 1.571 12.511 -27.153 1.00 58.17 428 CYS H CA 1
ATOM 8640 C C . CYS H 2 10 ? 2.365 13.706 -27.667 1.00 60.36 428 CYS H C 1
ATOM 8641 O O . CYS H 2 10 ? 1.751 14.502 -28.423 1.00 63.01 428 CYS H O 1
#

Radius of gyration: 38.71 Å; Cα contacts (8 Å, |Δi|>4): 2328; chains: 8; bounding box: 102×103×93 Å

GO terms:
  GO:0061630 ubiquitin protein ligase activity (F, IDA)
  GO:0005737 cytoplasm (C, IDA)
  GO:0038061 non-canonical NF-kappaB signal transduction (P, IDA)
  GO:0042110 T cell activation (P, IDA)
  GO:0030674 protein-macromolecule adaptor activity (F, IDA)
  GO:0031625 ubiquitin protein ligase binding (F, IDA)
  GO:0140639 positive regulation of pyroptotic inflammatory response (P, IDA)
  GO:0023035 CD40 signaling pathway (P, IDA)
  GO:0160162 CD27 signaling pathway (P, IDA)
  GO:0005829 cytosol (C, IC)
  GO:0009898 cytoplasmic side of plasma membrane (C, IC)
  GO:0043123 positive regulation of canonical NF-kappaB signal transduction (P, IMP)
  GO:1990604 IRE1-TRAF2-ASK1 complex (C, IDA)
  GO:0070059 intrinsic apoptotic signaling pathway in response to endoplasmic reticulum stress (P, TAS)
  GO:0005515 protein binding (F, IPI)
  GO:0000151 ubiquitin ligase complex (C, IPI)
  GO:0019901 protein kinase binding (F, IPI)
  GO:0004842 ubiquitin-protein transferase activity (F, IDA)
  GO:0042981 regulation of apoptotic process (P, IDA)
  GO:0043507 positive regulation of JUN kinase activity (P, IDA)

Nearest PDB structures (foldseek):
  1ca9-assembly2_D  TM=9.352E-01  e=4.076E-36  Homo sapiens
  1czz-assembly1_C  TM=9.697E-01  e=7.530E-35  Homo sapiens
  1d0a-assembly1_A  TM=9.921E-01  e=2.880E-34  Homo sapiens
  8t5q-assembly2_F  TM=9.967E-01  e=3.976E-33  Homo sapiens
  5h10-assembly1_A  TM=9.536E-01  e=2.245E-25  Homo sapiens

CATH classification: 2.60.210.10

Sequence (1148 aa):
QDKIEALSSKVQQLERSIGLKDLAMADLEQKVLEMEASTYDGVFIWKISDFARKRQEAVAGRIPAIFSPAFYTSRYGYKMCLRIYLNGDGTGRGTHLSLFFVVMKGPNDALLRWPFNQKVTLMLLDQNNREHVIDAFRPDVTSSSFQRPVNDMNIASGCPLFCPVSKMEAKNSYVRDDAIFIKAIVDLTGLQDKIEALSSKVQQLERSIGLKDLAMADLEQKVLEMEASTYDGVFIWKISDFARKRQEAVAGRIPAIFSPAFYTSRYGYKMCLRIYLNGDGTGRGTHLSLFFVVMKGPNDALLRWPFNQKVTLMLLDQNNREHVIDAFRPDVTSSSFQRPVNDMNIASGCPLFCPVSKMEAKNSYVRDDAIFIKAIVDLTGLQDKIEALSSKVQQLERSIGLKDLAMADLEQKVLEMEASTYDGVFIWKISDFARKRQEAVAGRIPAIFSPAFYTSRYGYKMCLRIYLNGDGTGRGTHLSLFFVVMKGPNDALLRWPFNQKVTLMLLDQNNREHVIDAFRPDVTSSSFQRPVNDMNIASGCPLFCPVSKMEAKNSYVRDDAIFIKAIVDLTGLALSSKVQQLERSIGLKDLAMADLEQKVLEMEASTYDGVFIWKISDFARKRQEAVAGRIPAIFSPAFYTSRYGYKMCLRIYLNGDGTGRGTHLSLFFVVMKGPNDALLRWPFNQKVTLMLLDQNNREHVIDAFRPDVTSSSFQRPVNDMNIASGCPLFCPVSKMEAKNSYVRDDAIFIKAIVDLTGLALSSKVQQLERSIGLKDLAMADLEQKVLEMEASTYDGVFIWKISDFARKRQEAVAGRIPAIFSPAFYTSRYGYKMCLRIYLNGDGTGRGTHLSLFFVVMKGPNDALLRWPFNQKVTLMLLDQNNREHVIDAFRPDVTSSSFQRPVNDMNIASGCPLFCPVSKMEAKNSYVRDDAIFIKAIVDLTGLALSSKVQQLERSIGLKDLAMADLEQKVLEMEASTYDGVFIWKISDFARKRQEAVAGRIPAIFSPAFYTSRYGYKMCLRIYLNGDGTGRGTHLSLFFVVMKGPNDALLRWPFNQKVTLMLLDQNNREHVIDAFRPDVTSSSFQRPVNDMNIASGCPLFCPVSKMEAKNSYVRDDAIFIKAIVDLTGLPFSKEECGQVPFSKEEC

InterPro domains:
  IPR001293 Zinc finger, TRAF-type [PF02176] (178-235)
  IPR001293 Zinc finger, TRAF-type [PS50145] (125-170)
  IPR001293 Zinc finger, TRAF-type [PS50145] (177-233)
  IPR001841 Zinc finger, RING-type [PS50089] (34-72)
  IPR001841 Zinc finger, RING-type [SM00184] (34-72)
  IPR002083 MATH/TRAF domain [PS50144] (351-496)
  IPR002083 MATH/TRAF domain [SM00061] (356-478)
  IPR008974 TRAF-like [G3DSA:2.60.210.10] (332-501)
  IPR012227 TNF receptor-associated factor TRAF, metazoa [PIRSF015614] (5-499)
  IPR013083 Zinc finger, RING/FYVE/PHD-type [G3DSA:3.30.40.10] (1-137)
  IPR013083 Zinc finger, RING/FYVE/PHD-type [G3DSA:3.30.40.10] (138-181)
  IPR013083 Zinc finger, RING/FYVE/PHD-type [G3DSA:3.30.40.10] (182-240)
  IPR017907 Zinc finger, RING-type, conserved site [PS00518] (49-58)
  IPR018957 Zinc finger, C3HC4 RING-type [PF00097] (34-72)
  IPR027133 TNF receptor-associated factor 2, C3HC3D-type RING zinc finger [cd16639] (31-73)
  IPR032070 TNF receptor-associated factor, BIRC3 binding domain [PF16673] (267-330)
  IPR037305 TNF receptor-associated factor 2, MATH domain [cd03778] (334-497)
  IPR049342 TRAF1-6, MATH domain [PF21355] (376-493)
  IPR049441 TRAF2, second zinc finger [PF21341] (104-122)

B-factor: mean 47.39, std 11.18, range [15.28, 85.27]